Protein AF-A0A093ZK51-F1 (afdb_monomer)

pLDDT: mean 73.31, std 24.92, range [20.23, 97.5]

Structure (mmCIF, N/CA/C/O backbone):
data_AF-A0A093ZK51-F1
#
_entry.id   AF-A0A093ZK51-F1
#
loop_
_atom_site.group_PDB
_atom_site.id
_atom_site.type_symbol
_atom_site.label_atom_id
_atom_site.label_alt_id
_atom_site.label_comp_id
_atom_site.label_asym_id
_atom_site.label_entity_id
_atom_site.label_seq_id
_atom_site.pdbx_PDB_ins_code
_atom_site.Cartn_x
_atom_site.Cartn_y
_atom_site.Cartn_z
_atom_site.occupancy
_atom_site.B_iso_or_equiv
_atom_site.auth_seq_id
_atom_site.auth_comp_id
_atom_site.auth_asym_id
_atom_site.auth_atom_id
_atom_site.pdbx_PDB_model_num
ATOM 1 N N . MET A 1 1 ? 64.835 9.905 30.286 1.00 34.34 1 MET A N 1
ATOM 2 C CA . MET A 1 1 ? 64.362 9.655 28.907 1.00 34.34 1 MET A CA 1
ATOM 3 C C . MET A 1 1 ? 63.764 8.265 28.911 1.00 34.34 1 MET A C 1
ATOM 5 O O . MET A 1 1 ? 64.499 7.341 29.233 1.00 34.34 1 MET A O 1
ATOM 9 N N . SER A 1 2 ? 62.464 8.122 28.668 1.00 27.05 2 SER A N 1
ATOM 10 C CA . SER A 1 2 ? 61.763 6.840 28.790 1.00 27.05 2 SER A CA 1
ATOM 11 C C . SER A 1 2 ? 60.679 6.674 27.715 1.00 27.05 2 SER A C 1
ATOM 13 O O . SER A 1 2 ? 60.342 7.624 27.009 1.00 27.05 2 SER A O 1
ATOM 15 N N . ASP A 1 3 ? 60.187 5.440 27.613 1.00 28.27 3 ASP A N 1
ATOM 16 C CA . ASP A 1 3 ? 58.865 5.031 27.122 1.00 28.27 3 ASP A CA 1
ATOM 17 C C . ASP A 1 3 ? 58.473 5.329 25.663 1.00 28.27 3 ASP A C 1
ATOM 19 O O . ASP A 1 3 ? 57.836 6.325 25.322 1.00 28.27 3 ASP A O 1
ATOM 23 N N . LYS A 1 4 ? 58.712 4.321 24.810 1.00 30.78 4 LYS A N 1
ATOM 24 C CA . LYS A 1 4 ? 57.880 4.015 23.633 1.00 30.78 4 LYS A CA 1
ATOM 25 C C . LYS A 1 4 ? 57.688 2.500 23.489 1.00 30.78 4 LYS A C 1
ATOM 27 O O . LYS A 1 4 ? 58.482 1.839 22.827 1.00 30.78 4 LYS A O 1
ATOM 32 N N . SER A 1 5 ? 56.614 1.958 24.066 1.00 29.12 5 SER A N 1
ATOM 33 C CA . SER A 1 5 ? 56.235 0.543 23.893 1.00 29.12 5 SER A CA 1
ATOM 34 C C . SER A 1 5 ? 54.740 0.281 24.151 1.00 29.12 5 SER A C 1
ATOM 36 O O . SER A 1 5 ? 54.380 -0.388 25.116 1.00 29.12 5 SER A O 1
ATOM 38 N N . ALA A 1 6 ? 53.853 0.805 23.294 1.00 27.89 6 ALA A N 1
ATOM 39 C CA . ALA A 1 6 ? 52.416 0.496 23.333 1.00 27.89 6 ALA A CA 1
ATOM 40 C C . ALA A 1 6 ? 51.732 0.747 21.971 1.00 27.89 6 ALA A C 1
ATOM 42 O O . ALA A 1 6 ? 51.315 1.865 21.680 1.00 27.89 6 ALA A O 1
ATOM 43 N N . SER A 1 7 ? 51.613 -0.282 21.120 1.00 28.92 7 SER A N 1
ATOM 44 C CA . SER A 1 7 ? 50.892 -0.173 19.833 1.00 28.92 7 SER A CA 1
ATOM 45 C C . SER A 1 7 ? 50.359 -1.511 19.286 1.00 28.92 7 SER A C 1
ATOM 47 O O . SER A 1 7 ? 50.406 -1.751 18.082 1.00 28.92 7 SER A O 1
ATOM 49 N N . LEU A 1 8 ? 49.850 -2.391 20.161 1.00 31.30 8 LEU A N 1
ATOM 50 C CA . LEU A 1 8 ? 49.266 -3.697 19.800 1.00 31.30 8 LEU A CA 1
ATOM 51 C C . LEU A 1 8 ? 48.048 -4.056 20.688 1.00 31.30 8 LEU A C 1
ATOM 53 O O . LEU A 1 8 ? 48.047 -5.059 21.387 1.00 31.30 8 LEU A O 1
ATOM 57 N N . SER A 1 9 ? 47.010 -3.206 20.692 1.00 28.53 9 SER A N 1
ATOM 58 C CA . SER A 1 9 ? 45.721 -3.480 21.374 1.00 28.53 9 SER A CA 1
ATOM 59 C C . SER A 1 9 ? 44.547 -2.671 20.775 1.00 28.53 9 SER A C 1
ATOM 61 O O . SER A 1 9 ? 43.729 -2.089 21.478 1.00 28.53 9 SER A O 1
ATOM 63 N N . GLY A 1 10 ? 44.522 -2.521 19.444 1.00 30.05 10 GLY A N 1
ATOM 64 C CA . GLY A 1 10 ? 43.701 -1.502 18.762 1.00 30.05 10 GLY A CA 1
ATOM 65 C C . GLY A 1 10 ? 42.705 -2.001 17.711 1.00 30.05 10 GLY A C 1
ATOM 66 O O . GLY A 1 10 ? 42.262 -1.190 16.904 1.00 30.05 10 GLY A O 1
ATOM 67 N N . LYS A 1 11 ? 42.403 -3.308 17.640 1.00 33.53 11 LYS A N 1
ATOM 68 C CA . LYS A 1 11 ? 41.565 -3.877 16.557 1.00 33.53 11 LYS A CA 1
ATOM 69 C C . LYS A 1 11 ? 40.316 -4.654 16.984 1.00 33.53 11 LYS A C 1
ATOM 71 O O . LYS A 1 11 ? 39.443 -4.837 16.145 1.00 33.53 11 LYS A O 1
ATOM 76 N N . GLU A 1 12 ? 40.176 -5.049 18.248 1.00 31.98 12 GLU A N 1
ATOM 77 C CA . GLU A 1 12 ? 38.994 -5.805 18.709 1.00 31.98 12 GLU A CA 1
ATOM 78 C C . GLU A 1 12 ? 37.860 -4.904 19.237 1.00 31.98 12 GLU A C 1
ATOM 80 O O . GLU A 1 12 ? 36.697 -5.297 19.220 1.00 31.98 12 GLU A O 1
ATOM 85 N N . SER A 1 13 ? 38.159 -3.659 19.627 1.00 30.62 13 SER A N 1
ATOM 86 C CA . SER A 1 13 ? 37.176 -2.711 20.180 1.00 30.62 13 SER A CA 1
ATOM 87 C C . SER A 1 13 ? 36.289 -2.004 19.144 1.00 30.62 13 SER A C 1
ATOM 89 O O . SER A 1 13 ? 35.235 -1.487 19.505 1.00 30.62 13 SER A O 1
ATOM 91 N N . LEU A 1 14 ? 36.667 -1.980 17.858 1.00 33.72 14 LEU A N 1
ATOM 92 C CA . LEU A 1 14 ? 35.822 -1.385 16.809 1.00 33.72 14 LEU A CA 1
ATOM 93 C C . LEU A 1 14 ? 34.660 -2.303 16.397 1.00 33.72 14 LEU A C 1
ATOM 95 O O . LEU A 1 14 ? 33.573 -1.809 16.106 1.00 33.72 14 LEU A O 1
ATOM 99 N N . GLY A 1 15 ? 34.860 -3.627 16.400 1.00 30.86 15 GLY A N 1
ATOM 100 C CA . GLY A 1 15 ? 33.817 -4.586 16.012 1.00 30.86 15 GLY A CA 1
ATOM 101 C C . GLY A 1 15 ? 32.653 -4.652 17.006 1.00 30.86 15 GLY A C 1
ATOM 102 O O . GLY A 1 15 ? 31.504 -4.832 16.611 1.00 30.86 15 GLY A O 1
ATOM 103 N N . THR A 1 16 ? 32.934 -4.455 18.295 1.00 35.69 16 THR A N 1
ATOM 104 C CA . THR A 1 16 ? 31.926 -4.481 19.364 1.00 35.69 16 THR A CA 1
ATOM 105 C C . THR A 1 16 ? 31.125 -3.182 19.461 1.00 35.69 16 THR A C 1
ATOM 107 O O . THR A 1 16 ? 29.926 -3.237 19.747 1.00 35.69 16 THR A O 1
ATOM 110 N N . LEU A 1 17 ? 31.723 -2.024 19.149 1.00 31.62 17 LEU A N 1
ATOM 111 C CA . LEU A 1 17 ? 30.995 -0.748 19.097 1.00 31.62 17 LEU A CA 1
ATOM 112 C C . LEU A 1 17 ? 29.939 -0.748 17.981 1.00 31.62 17 LEU A C 1
ATOM 114 O O . LEU A 1 17 ? 28.777 -0.428 18.228 1.00 31.62 17 LEU A O 1
ATOM 118 N N . ASP A 1 18 ? 30.328 -1.158 16.772 1.00 33.75 18 ASP A N 1
ATOM 119 C CA . ASP A 1 18 ? 29.451 -1.134 15.594 1.00 33.75 18 ASP A CA 1
ATOM 120 C C . ASP A 1 18 ? 28.320 -2.183 15.664 1.00 33.75 18 ASP A C 1
ATOM 122 O O . ASP A 1 18 ? 27.232 -1.976 15.123 1.00 33.75 18 ASP A O 1
ATOM 126 N N . ALA A 1 19 ? 28.530 -3.278 16.404 1.00 34.16 19 ALA A N 1
ATOM 127 C CA . ALA A 1 19 ? 27.466 -4.206 16.786 1.00 34.16 19 ALA A CA 1
ATOM 128 C C . ALA A 1 19 ? 26.485 -3.576 17.796 1.00 34.16 19 ALA A C 1
ATOM 130 O O . ALA A 1 19 ? 25.274 -3.640 17.602 1.00 34.16 19 ALA A O 1
ATOM 131 N N . THR A 1 20 ? 26.996 -2.913 18.840 1.00 33.22 20 THR A N 1
ATOM 132 C CA . THR A 1 20 ? 26.170 -2.314 19.908 1.00 33.22 20 THR A CA 1
ATOM 133 C C . THR A 1 20 ? 25.271 -1.184 19.389 1.00 33.22 20 THR A C 1
ATOM 135 O O . THR A 1 20 ? 24.114 -1.083 19.792 1.00 33.22 20 THR A O 1
ATOM 138 N N . ILE A 1 21 ? 25.766 -0.371 18.448 1.00 35.81 21 ILE A N 1
ATOM 139 C CA . ILE A 1 21 ? 25.004 0.725 17.823 1.00 35.81 21 ILE A CA 1
ATOM 140 C C . ILE A 1 21 ? 23.843 0.197 16.960 1.00 35.81 21 ILE A C 1
ATOM 142 O O . ILE A 1 21 ? 22.792 0.833 16.881 1.00 35.81 21 ILE A O 1
ATOM 146 N N . LYS A 1 22 ? 23.987 -0.981 16.340 1.00 33.41 22 LYS A N 1
ATOM 147 C CA . LYS A 1 22 ? 22.905 -1.597 15.553 1.00 33.41 22 LYS A CA 1
ATOM 148 C C . LYS A 1 22 ? 21.750 -2.061 16.439 1.00 33.41 22 LYS A C 1
ATOM 150 O O . LYS A 1 22 ? 20.599 -1.820 16.088 1.00 33.41 22 LYS A O 1
ATOM 155 N N . THR A 1 23 ? 22.041 -2.641 17.604 1.00 35.84 23 THR A N 1
ATOM 156 C CA . THR A 1 23 ? 21.014 -3.145 18.531 1.00 35.84 23 THR A CA 1
ATOM 157 C C . THR A 1 23 ? 20.153 -2.030 19.138 1.00 35.84 23 THR A C 1
ATOM 159 O O . THR A 1 23 ? 18.964 -2.239 19.360 1.00 35.84 23 THR A O 1
ATOM 162 N N . SER A 1 24 ? 20.713 -0.839 19.388 1.00 32.81 24 SER A N 1
ATOM 163 C CA . SER A 1 24 ? 19.974 0.283 19.994 1.00 32.81 24 SER A CA 1
ATOM 164 C C . SER A 1 24 ? 19.114 1.081 19.006 1.00 32.81 24 SER A C 1
ATOM 166 O O . SER A 1 24 ? 18.093 1.626 19.412 1.00 32.81 24 SER A O 1
ATOM 168 N N . LEU A 1 25 ? 19.467 1.113 17.716 1.00 32.81 25 LEU A N 1
ATOM 169 C CA . LEU A 1 25 ? 18.663 1.751 16.658 1.00 32.81 25 LEU A CA 1
ATOM 170 C C . LEU A 1 25 ? 17.469 0.901 16.188 1.00 32.81 25 LEU A C 1
ATOM 172 O O . LEU A 1 25 ? 16.551 1.410 15.543 1.00 32.81 25 LEU A O 1
ATOM 176 N N . GLN A 1 26 ? 17.475 -0.398 16.480 1.00 30.92 26 GLN A N 1
ATOM 177 C CA . GLN A 1 26 ? 16.488 -1.350 15.976 1.00 30.92 26 GLN A CA 1
ATOM 178 C C . GLN A 1 26 ? 15.057 -1.205 16.558 1.00 30.92 26 GLN A C 1
ATOM 180 O O . GLN A 1 26 ? 14.119 -1.255 15.755 1.00 30.92 26 GLN A O 1
ATOM 185 N N . PRO A 1 27 ? 14.826 -0.973 17.874 1.00 31.80 27 PRO A N 1
ATOM 186 C CA . PRO A 1 27 ? 13.466 -0.814 18.409 1.00 31.80 27 PRO A CA 1
ATOM 187 C C . PRO A 1 27 ? 12.743 0.440 17.890 1.00 31.80 27 PRO A C 1
ATOM 189 O O . PRO A 1 27 ? 11.544 0.381 17.618 1.00 31.80 27 PRO A O 1
ATOM 192 N N . ASP A 1 28 ? 13.451 1.553 17.677 1.00 29.45 28 ASP A N 1
ATOM 193 C CA . ASP A 1 28 ? 12.848 2.788 17.151 1.00 29.45 28 ASP A CA 1
ATOM 194 C C . ASP A 1 28 ? 12.392 2.631 15.691 1.00 29.45 28 ASP A C 1
ATOM 196 O O . ASP A 1 28 ? 11.332 3.130 15.297 1.00 29.45 28 ASP A O 1
ATOM 200 N N . ILE A 1 29 ? 13.153 1.875 14.890 1.00 37.06 29 ILE A N 1
ATOM 201 C CA . ILE A 1 29 ? 12.793 1.541 13.505 1.00 37.06 29 ILE A CA 1
ATOM 202 C C . ILE A 1 29 ? 11.567 0.616 13.470 1.00 37.06 29 ILE A C 1
ATOM 204 O O . ILE A 1 29 ? 10.673 0.830 12.646 1.00 37.06 29 ILE A O 1
ATOM 208 N N . GLU A 1 30 ? 11.477 -0.367 14.373 1.00 35.66 30 GLU A N 1
ATOM 209 C CA . GLU A 1 30 ? 10.265 -1.183 14.518 1.00 35.66 30 GLU A CA 1
ATOM 210 C C . GLU A 1 30 ? 9.045 -0.334 14.888 1.00 35.66 30 GLU A C 1
ATOM 212 O O . GLU A 1 30 ? 8.022 -0.413 14.205 1.00 35.66 30 GLU A O 1
ATOM 217 N N . ASN A 1 31 ? 9.149 0.491 15.932 1.00 33.72 31 ASN A N 1
ATOM 218 C CA . ASN A 1 31 ? 8.034 1.290 16.442 1.00 33.72 31 ASN A CA 1
ATOM 219 C C . ASN A 1 31 ? 7.488 2.249 15.375 1.00 33.72 31 ASN A C 1
ATOM 221 O O . ASN A 1 31 ? 6.276 2.294 15.152 1.00 33.72 31 ASN A O 1
ATOM 225 N N . GLY A 1 32 ? 8.377 2.922 14.634 1.00 38.22 32 GLY A N 1
ATOM 226 C CA . GLY A 1 32 ? 7.989 3.719 13.471 1.00 38.22 32 GLY A CA 1
ATOM 227 C C . GLY A 1 32 ? 7.302 2.882 12.384 1.00 38.22 32 GLY A C 1
ATOM 228 O O . GLY A 1 32 ? 6.276 3.293 11.845 1.00 38.22 32 GLY A O 1
ATOM 229 N N . SER A 1 33 ? 7.809 1.680 12.082 1.00 40.34 33 SER A N 1
ATOM 230 C CA . SER A 1 33 ? 7.200 0.807 11.067 1.00 40.34 33 SER A CA 1
ATOM 231 C C . SER A 1 33 ? 5.783 0.342 11.441 1.00 40.34 33 SER A C 1
ATOM 233 O O . SER A 1 33 ? 4.902 0.327 10.583 1.00 40.34 33 SER A O 1
ATOM 235 N N . VAL A 1 34 ? 5.544 0.028 12.718 1.00 50.19 34 VAL A N 1
ATOM 236 C CA . VAL A 1 34 ? 4.263 -0.466 13.245 1.00 50.19 34 VAL A CA 1
ATOM 237 C C . VAL A 1 34 ? 3.211 0.648 13.287 1.00 50.19 34 VAL A C 1
ATOM 239 O O . VAL A 1 34 ? 2.086 0.453 12.821 1.00 50.19 34 VAL A O 1
ATOM 242 N N . GLN A 1 35 ? 3.584 1.846 13.748 1.00 46.84 35 GLN A N 1
ATOM 243 C CA . GLN A 1 35 ? 2.694 3.010 13.745 1.00 46.84 35 GLN A CA 1
ATOM 244 C C . GLN A 1 35 ? 2.312 3.436 12.315 1.00 46.84 35 GLN A C 1
ATOM 246 O O . GLN A 1 35 ? 1.161 3.794 12.052 1.00 46.84 35 GLN A O 1
ATOM 251 N N . ASN A 1 36 ? 3.248 3.325 11.367 1.00 50.53 36 ASN A N 1
ATOM 252 C CA . ASN A 1 36 ? 2.995 3.623 9.960 1.00 50.53 36 ASN A CA 1
ATOM 253 C C . ASN A 1 36 ? 2.096 2.576 9.279 1.00 50.53 36 ASN A C 1
ATOM 255 O O . ASN A 1 36 ? 1.245 2.950 8.473 1.00 50.53 36 ASN A O 1
ATOM 259 N N . GLN A 1 37 ? 2.217 1.287 9.625 1.00 55.50 37 GLN A N 1
ATOM 260 C CA . GLN A 1 37 ? 1.298 0.256 9.127 1.00 55.50 37 GLN A CA 1
ATOM 261 C C . GLN A 1 37 ? -0.149 0.530 9.562 1.00 55.50 37 GLN A C 1
ATOM 263 O O . GLN A 1 37 ? -1.034 0.526 8.711 1.00 55.50 37 GLN A O 1
ATOM 268 N N . VAL A 1 38 ? -0.397 0.838 10.842 1.00 59.44 38 VAL A N 1
ATOM 269 C CA . VAL A 1 38 ? -1.759 1.157 11.320 1.00 59.44 38 VAL A CA 1
ATOM 270 C C . VAL A 1 38 ? -2.298 2.446 10.697 1.00 59.44 38 VAL A C 1
ATOM 272 O O . VAL A 1 38 ? -3.465 2.481 10.309 1.00 59.44 38 VAL A O 1
ATOM 275 N N . ARG A 1 39 ? -1.459 3.471 10.500 1.00 59.25 39 ARG A N 1
ATOM 276 C CA . ARG A 1 39 ? -1.845 4.688 9.768 1.00 59.25 39 ARG A CA 1
ATOM 277 C C . ARG A 1 39 ? -2.295 4.391 8.332 1.00 59.25 39 ARG A C 1
ATOM 279 O O . ARG A 1 39 ? -3.277 4.975 7.877 1.00 59.25 39 ARG A O 1
ATOM 286 N N . ASP A 1 40 ? -1.602 3.501 7.624 1.00 60.44 40 ASP A N 1
ATOM 287 C CA . ASP A 1 40 ? -1.997 3.092 6.273 1.00 60.44 40 ASP A CA 1
ATOM 288 C C . ASP A 1 40 ? -3.238 2.181 6.266 1.00 60.44 40 ASP A C 1
ATOM 290 O O . ASP A 1 40 ? -3.998 2.202 5.298 1.00 60.44 40 ASP A O 1
ATOM 294 N N . THR A 1 41 ? -3.470 1.372 7.305 1.00 68.81 41 THR A N 1
ATOM 295 C CA . THR A 1 41 ? -4.701 0.568 7.433 1.00 68.81 41 THR A CA 1
ATOM 296 C C . THR A 1 41 ? -5.907 1.472 7.657 1.00 68.81 41 THR A C 1
ATOM 298 O O . THR A 1 41 ? -6.870 1.397 6.902 1.00 68.81 41 THR A O 1
ATOM 301 N N . GLN A 1 42 ? -5.802 2.425 8.588 1.00 65.38 42 GLN A N 1
ATOM 302 C CA . GLN A 1 42 ? -6.811 3.466 8.801 1.00 65.38 42 GLN A CA 1
ATOM 303 C C . GLN A 1 42 ? -7.043 4.314 7.539 1.00 65.38 42 GLN A C 1
ATOM 305 O O . GLN A 1 42 ? -8.160 4.761 7.298 1.00 65.38 42 GLN A O 1
ATOM 310 N N . LEU A 1 43 ? -6.016 4.536 6.710 1.00 62.28 43 LEU A N 1
ATOM 311 C CA . LEU A 1 43 ? -6.152 5.221 5.421 1.00 62.28 43 LEU A CA 1
ATOM 312 C C . LEU A 1 43 ? -6.958 4.399 4.401 1.00 62.28 43 LEU A C 1
ATOM 314 O O . LEU A 1 43 ? -7.805 4.985 3.732 1.00 62.28 43 LEU A O 1
ATOM 318 N N . LEU A 1 44 ? -6.736 3.081 4.300 1.00 67.00 44 LEU A N 1
ATOM 319 C CA . LEU A 1 44 ? -7.541 2.184 3.453 1.00 67.00 44 LEU A CA 1
ATOM 320 C C . LEU A 1 44 ? -9.000 2.105 3.937 1.00 67.00 44 LEU A C 1
ATOM 322 O O . LEU A 1 44 ? -9.927 2.236 3.136 1.00 67.00 44 LEU A O 1
ATOM 326 N N . GLU A 1 45 ? -9.212 1.993 5.250 1.00 69.69 45 GLU A N 1
ATOM 327 C CA . GLU A 1 45 ? -10.548 1.971 5.858 1.00 69.69 45 GLU A CA 1
ATOM 328 C C . GLU A 1 45 ? -11.297 3.292 5.608 1.00 69.69 45 GLU A C 1
ATOM 330 O O . GLU A 1 45 ? -12.441 3.282 5.158 1.00 69.69 45 GLU A O 1
ATOM 335 N N . GLN A 1 46 ? -10.630 4.441 5.775 1.00 59.53 46 GLN A N 1
ATOM 336 C CA . GLN A 1 46 ? -11.188 5.778 5.502 1.00 59.53 46 GLN A CA 1
ATOM 337 C C . GLN A 1 46 ? -11.570 6.027 4.034 1.00 59.53 46 GLN A C 1
ATOM 339 O O . GLN A 1 46 ? -12.258 7.010 3.750 1.00 59.53 46 GLN A O 1
ATOM 344 N N . ILE A 1 47 ? -11.115 5.190 3.098 1.00 65.94 47 ILE A N 1
ATOM 345 C CA . ILE A 1 47 ? -11.485 5.266 1.675 1.00 65.94 47 ILE A CA 1
ATOM 346 C C . ILE A 1 47 ? -12.356 4.079 1.221 1.00 65.94 47 ILE A C 1
ATOM 348 O O . ILE A 1 47 ? -12.765 4.031 0.062 1.00 65.94 47 ILE A O 1
ATOM 352 N N . GLY A 1 48 ? -12.751 3.199 2.151 1.00 58.12 48 GLY A N 1
ATOM 353 C CA . GLY A 1 48 ? -13.780 2.177 1.946 1.00 58.12 48 GLY A CA 1
ATOM 354 C C . GLY A 1 48 ? -13.270 0.772 1.615 1.00 58.12 48 GLY A C 1
ATOM 355 O O . GLY A 1 48 ? -14.040 -0.017 1.073 1.00 58.12 48 GLY A O 1
ATOM 356 N N . TYR A 1 49 ? -12.010 0.440 1.924 1.00 67.19 49 TYR A N 1
ATOM 357 C CA . TYR A 1 49 ? -11.480 -0.920 1.766 1.00 67.19 49 TYR A CA 1
ATOM 358 C C . TYR A 1 49 ? -10.868 -1.474 3.053 1.00 67.19 49 TYR A C 1
ATOM 360 O O . TYR A 1 49 ? -10.097 -0.811 3.744 1.00 67.19 49 TYR A O 1
ATOM 368 N N . LYS A 1 50 ? -11.142 -2.753 3.316 1.00 68.00 50 LYS A N 1
ATOM 369 C CA . LYS A 1 50 ? -10.418 -3.556 4.303 1.00 68.00 50 LYS A CA 1
ATOM 370 C C . LYS A 1 50 ? -9.108 -4.060 3.692 1.00 68.00 50 LYS A C 1
ATOM 372 O O . LYS A 1 50 ? -9.093 -4.498 2.546 1.00 68.00 50 LYS A O 1
ATOM 377 N N . GLN A 1 51 ? -8.016 -4.033 4.454 1.00 70.75 51 GLN A N 1
ATOM 378 C CA . GLN A 1 51 ? -6.734 -4.575 3.997 1.00 70.75 51 GLN A CA 1
ATOM 379 C C . GLN A 1 51 ? -6.781 -6.114 3.948 1.00 70.75 51 GLN A C 1
ATOM 381 O O . GLN A 1 51 ? -6.918 -6.759 4.988 1.00 70.75 51 GLN A O 1
ATOM 386 N N . GLU A 1 52 ? -6.610 -6.705 2.762 1.00 73.75 52 GLU A N 1
ATOM 387 C CA . GLU A 1 52 ? -6.543 -8.171 2.595 1.00 73.75 52 GLU A CA 1
ATOM 388 C C . GLU A 1 52 ? -5.108 -8.709 2.453 1.00 73.75 52 GLU A C 1
ATOM 390 O O . GLU A 1 52 ? -4.814 -9.835 2.867 1.00 73.75 52 GLU A O 1
ATOM 395 N N . PHE A 1 53 ? -4.191 -7.901 1.915 1.00 77.56 53 PHE A N 1
ATOM 396 C CA . PHE A 1 53 ? -2.801 -8.295 1.679 1.00 77.56 53 PHE A CA 1
ATOM 397 C C . PHE A 1 53 ? -1.862 -8.011 2.867 1.00 77.56 53 PHE A C 1
ATOM 399 O O . PHE A 1 53 ? -2.209 -7.325 3.832 1.00 77.56 53 PHE A O 1
ATOM 406 N N . ARG A 1 54 ? -0.644 -8.571 2.819 1.00 75.50 54 ARG A N 1
ATOM 407 C CA . ARG A 1 54 ? 0.415 -8.330 3.815 1.00 75.50 54 ARG A CA 1
ATOM 408 C C . ARG A 1 54 ? 1.413 -7.286 3.322 1.00 75.50 54 ARG A C 1
ATOM 410 O O . ARG A 1 54 ? 1.906 -7.381 2.202 1.00 75.50 54 ARG A O 1
ATOM 417 N N . ARG A 1 55 ? 1.777 -6.350 4.204 1.00 78.75 55 ARG A N 1
ATOM 418 C CA . ARG A 1 55 ? 2.696 -5.235 3.922 1.00 78.75 55 ARG A CA 1
ATOM 419 C C . ARG A 1 55 ? 4.173 -5.647 3.985 1.00 78.75 55 ARG A C 1
ATOM 421 O O . ARG A 1 55 ? 4.928 -5.170 4.833 1.00 78.75 55 ARG A O 1
ATOM 428 N N . GLU A 1 56 ? 4.573 -6.557 3.102 1.00 84.50 56 GLU A N 1
ATOM 429 C CA . GLU A 1 56 ? 5.948 -7.074 3.024 1.00 84.50 56 GLU A CA 1
ATOM 430 C C . GLU A 1 56 ? 6.892 -6.120 2.250 1.00 84.50 56 GLU A C 1
ATOM 432 O O . GLU A 1 56 ? 8.103 -6.155 2.464 1.00 84.50 56 GLU A O 1
ATOM 437 N N . PHE A 1 57 ? 6.386 -5.238 1.368 1.00 84.00 57 PHE A N 1
ATOM 438 C CA . PHE A 1 57 ? 7.248 -4.350 0.571 1.00 84.00 57 PHE A CA 1
ATOM 439 C C . PHE A 1 57 ? 7.872 -3.214 1.411 1.00 84.00 57 PHE A C 1
ATOM 441 O O . PHE A 1 57 ? 7.200 -2.325 1.952 1.00 84.00 57 PHE A O 1
ATOM 448 N N . THR A 1 58 ? 9.207 -3.220 1.469 1.00 87.88 58 THR A N 1
ATOM 449 C CA . THR A 1 58 ? 10.044 -2.209 2.130 1.00 87.88 58 THR A CA 1
ATOM 450 C C . THR A 1 58 ? 10.408 -1.055 1.186 1.00 87.88 58 THR A C 1
ATOM 452 O O . THR A 1 58 ? 10.263 -1.167 -0.030 1.00 87.88 58 THR A O 1
ATOM 455 N N . ARG A 1 59 ? 10.952 0.050 1.728 1.00 86.06 59 ARG A N 1
ATOM 456 C CA . ARG A 1 59 ? 11.423 1.228 0.956 1.00 86.06 59 ARG A CA 1
ATOM 457 C C . ARG A 1 59 ? 12.272 0.847 -0.256 1.00 86.06 59 ARG A C 1
ATOM 459 O O . ARG A 1 59 ? 12.030 1.351 -1.348 1.00 86.06 59 ARG A O 1
ATOM 466 N N . TRP A 1 60 ? 13.227 -0.062 -0.065 1.00 90.56 60 TRP A N 1
ATOM 467 C CA . TRP A 1 60 ? 14.125 -0.486 -1.134 1.00 90.56 60 TRP A CA 1
ATOM 468 C C . TRP A 1 60 ? 13.427 -1.375 -2.171 1.00 90.56 60 TRP A C 1
ATOM 470 O O . TRP A 1 60 ? 13.590 -1.137 -3.363 1.00 90.56 60 TRP A O 1
ATOM 480 N N . SER A 1 61 ? 12.584 -2.334 -1.764 1.00 89.75 61 SER A N 1
ATOM 481 C CA . SER A 1 61 ? 11.867 -3.170 -2.740 1.00 89.75 61 SER A CA 1
ATOM 482 C C . SER A 1 61 ? 10.799 -2.408 -3.524 1.00 89.75 61 SER A C 1
ATOM 484 O O . SER A 1 61 ? 10.612 -2.714 -4.692 1.00 89.75 61 SER A O 1
ATOM 486 N N . THR A 1 62 ? 10.116 -1.418 -2.931 1.00 91.88 62 THR A N 1
ATOM 487 C CA . THR A 1 62 ? 9.124 -0.595 -3.654 1.00 91.88 62 THR A CA 1
ATOM 488 C C . THR A 1 62 ? 9.801 0.252 -4.734 1.00 91.88 62 THR A C 1
ATOM 490 O O . THR A 1 62 ? 9.317 0.312 -5.861 1.00 91.88 62 THR A O 1
ATOM 493 N N . LEU A 1 63 ? 10.956 0.854 -4.420 1.00 93.75 63 LEU A N 1
ATOM 494 C CA . LEU A 1 63 ? 11.777 1.572 -5.398 1.00 93.75 63 LEU A CA 1
ATOM 495 C C . LEU A 1 63 ? 12.343 0.627 -6.471 1.00 93.75 63 LEU A C 1
ATOM 497 O O . LEU A 1 63 ? 12.281 0.937 -7.657 1.00 93.75 63 LEU A O 1
ATOM 501 N N . SER A 1 64 ? 12.864 -0.532 -6.062 1.00 94.19 64 SER A N 1
ATOM 502 C CA . SER A 1 64 ? 13.456 -1.506 -6.983 1.00 94.19 64 SER A CA 1
ATOM 503 C C . SER A 1 64 ? 12.424 -2.108 -7.944 1.00 94.19 64 SER A C 1
ATOM 505 O O . SER A 1 64 ? 12.711 -2.259 -9.128 1.00 94.19 64 SER A O 1
ATOM 507 N N . TYR A 1 65 ? 11.202 -2.359 -7.463 1.00 94.31 65 TYR A N 1
ATOM 508 C CA . TYR A 1 65 ? 10.046 -2.742 -8.276 1.00 94.31 65 TYR A CA 1
ATOM 509 C C . TYR A 1 65 ? 9.670 -1.648 -9.288 1.00 94.31 65 TYR A C 1
ATOM 511 O O . TYR A 1 65 ? 9.554 -1.928 -10.476 1.00 94.31 65 TYR A O 1
ATOM 519 N N . ALA A 1 66 ? 9.561 -0.384 -8.863 1.00 93.81 66 ALA A N 1
ATOM 520 C CA . ALA A 1 66 ? 9.245 0.715 -9.782 1.00 93.81 66 ALA A CA 1
ATOM 521 C C . ALA A 1 66 ? 10.310 0.888 -10.889 1.00 93.81 66 ALA A C 1
ATOM 523 O O . ALA A 1 66 ? 9.974 1.137 -12.043 1.00 93.81 66 ALA A O 1
ATOM 524 N N . ILE A 1 67 ? 11.594 0.696 -10.564 1.00 93.12 67 ILE A N 1
ATOM 525 C CA . ILE A 1 67 ? 12.688 0.683 -11.551 1.00 93.12 67 ILE A CA 1
ATOM 526 C C . ILE A 1 67 ? 12.620 -0.564 -12.456 1.00 93.12 67 ILE A C 1
ATOM 528 O O . ILE A 1 67 ? 12.963 -0.480 -13.637 1.00 93.12 67 ILE A O 1
ATOM 532 N N . SER A 1 68 ? 12.180 -1.724 -11.948 1.00 92.31 68 SER A N 1
ATOM 533 C CA . SER A 1 68 ? 12.076 -2.945 -12.759 1.00 92.31 68 SER A CA 1
ATOM 534 C C . SER A 1 68 ? 10.933 -2.905 -13.771 1.00 92.31 68 SER A C 1
ATOM 536 O O . SER A 1 68 ? 11.101 -3.471 -14.846 1.00 92.31 68 SER A O 1
ATOM 538 N N . VAL A 1 69 ? 9.835 -2.195 -13.487 1.00 91.50 69 VAL A N 1
ATOM 539 C CA . VAL A 1 69 ? 8.733 -1.956 -14.444 1.00 91.50 69 VAL A CA 1
ATOM 540 C C . VAL A 1 69 ? 9.225 -1.229 -15.703 1.00 91.50 69 VAL A C 1
ATOM 542 O O . VAL A 1 69 ? 8.819 -1.576 -16.805 1.00 91.50 69 VAL A O 1
ATOM 545 N N . MET A 1 70 ? 10.158 -0.279 -15.571 1.00 91.88 70 MET A N 1
ATOM 546 C CA . MET A 1 70 ? 10.726 0.444 -16.723 1.00 91.88 70 MET A CA 1
ATOM 547 C C . MET A 1 70 ? 11.856 -0.332 -17.421 1.00 91.88 70 MET A C 1
ATOM 549 O O . MET A 1 70 ? 12.081 -0.159 -18.618 1.00 91.88 70 MET A O 1
ATOM 553 N N . GLY A 1 71 ? 12.569 -1.212 -16.707 1.00 89.88 71 GLY A N 1
ATOM 554 C CA . GLY A 1 71 ? 13.299 -2.328 -17.329 1.00 89.88 71 GLY A CA 1
ATOM 555 C C . GLY A 1 71 ? 14.455 -1.990 -18.271 1.00 89.88 71 GLY A C 1
ATOM 556 O O . GLY A 1 71 ? 14.831 -2.828 -19.081 1.00 89.88 71 GLY A O 1
ATOM 557 N N . VAL A 1 72 ? 15.006 -0.773 -18.206 1.00 93.31 72 VAL A N 1
ATOM 558 C CA . VAL A 1 72 ? 15.695 -0.126 -19.344 1.00 93.31 72 VAL A CA 1
ATOM 559 C C . VAL A 1 72 ? 16.747 -0.930 -20.124 1.00 93.31 72 VAL A C 1
ATOM 561 O O . VAL A 1 72 ? 16.812 -0.735 -21.337 1.00 93.31 72 VAL A O 1
ATOM 564 N N . LEU A 1 73 ? 17.528 -1.840 -19.518 1.00 94.88 73 LEU A N 1
ATOM 565 C CA . LEU A 1 73 ? 18.455 -2.678 -20.298 1.00 94.88 73 LEU A CA 1
ATOM 566 C C . LEU A 1 73 ? 17.746 -3.684 -21.218 1.00 94.88 73 LEU A C 1
ATOM 568 O O . LEU A 1 73 ? 18.297 -4.029 -22.256 1.00 94.88 73 LEU A O 1
ATOM 572 N N . GLY A 1 74 ? 16.553 -4.153 -20.857 1.00 93.25 74 GLY A N 1
ATOM 573 C CA . GLY A 1 74 ? 15.683 -4.938 -21.732 1.00 93.25 74 GLY A CA 1
ATOM 574 C C . GLY A 1 74 ? 14.846 -4.044 -22.651 1.00 93.25 74 GLY A C 1
ATOM 575 O O . GLY A 1 74 ? 14.817 -4.229 -23.868 1.00 93.25 74 GLY A O 1
ATOM 576 N N . SER A 1 75 ? 14.221 -3.013 -22.084 1.00 93.00 75 SER A N 1
ATOM 577 C CA . SER A 1 75 ? 13.240 -2.200 -22.805 1.00 93.00 75 SER A CA 1
ATOM 578 C C . SER A 1 75 ? 13.844 -1.371 -23.944 1.00 93.00 75 SER A C 1
ATOM 580 O O . SER A 1 75 ? 13.263 -1.326 -25.026 1.00 93.00 75 SER A O 1
ATOM 582 N N . VAL A 1 76 ? 15.024 -0.756 -23.761 1.00 94.44 76 VAL A N 1
ATOM 583 C CA . VAL A 1 76 ? 15.655 0.054 -24.824 1.00 94.44 76 VAL A CA 1
ATOM 584 C C . VAL A 1 76 ? 16.034 -0.814 -26.038 1.00 94.44 76 VAL A C 1
ATOM 586 O O . VAL A 1 76 ? 15.632 -0.464 -27.149 1.00 94.44 76 VAL A O 1
ATOM 589 N N . PRO A 1 77 ? 16.711 -1.973 -25.890 1.00 93.06 77 PRO A N 1
ATOM 590 C CA . PRO A 1 77 ? 16.925 -2.895 -27.006 1.00 93.06 77 PRO A CA 1
ATOM 591 C C . PRO A 1 77 ? 15.651 -3.459 -27.643 1.00 93.06 77 PRO A C 1
ATOM 593 O O . PRO A 1 77 ? 15.681 -3.794 -28.826 1.00 93.06 77 PRO A O 1
ATOM 596 N N . ALA A 1 78 ? 14.533 -3.550 -26.916 1.00 91.25 78 ALA A N 1
ATOM 597 C CA . ALA A 1 78 ? 13.254 -3.964 -27.497 1.00 91.25 78 ALA A CA 1
ATOM 598 C C . ALA A 1 78 ? 12.649 -2.896 -28.434 1.00 91.25 78 ALA A C 1
ATOM 600 O O . ALA A 1 78 ? 12.004 -3.251 -29.419 1.00 91.25 78 ALA A O 1
ATOM 601 N N . THR A 1 79 ? 12.863 -1.601 -28.166 1.00 90.44 79 THR A N 1
ATOM 602 C CA . THR A 1 79 ? 12.138 -0.508 -28.843 1.00 90.44 79 THR A CA 1
ATOM 603 C C . THR A 1 79 ? 12.968 0.365 -29.791 1.00 90.44 79 THR A C 1
ATOM 605 O O . THR A 1 79 ? 12.402 0.978 -30.702 1.00 90.44 79 THR A O 1
ATOM 608 N N . ILE A 1 80 ? 14.295 0.433 -29.622 1.00 90.81 80 ILE A N 1
ATOM 609 C CA . ILE A 1 80 ? 15.182 1.373 -30.343 1.00 90.81 80 ILE A CA 1
ATOM 610 C C . ILE A 1 80 ? 15.191 1.197 -31.875 1.00 90.81 80 ILE A C 1
ATOM 612 O O . ILE A 1 80 ? 15.554 2.124 -32.599 1.00 90.81 80 ILE A O 1
ATOM 616 N N . ALA A 1 81 ? 14.713 0.060 -32.389 1.00 88.56 81 ALA A N 1
ATOM 617 C CA . ALA A 1 81 ? 14.537 -0.173 -33.822 1.00 88.56 81 ALA A CA 1
ATOM 618 C C . ALA A 1 81 ? 13.689 0.919 -34.508 1.00 88.56 81 ALA A C 1
ATOM 620 O O . ALA A 1 81 ? 14.031 1.355 -35.604 1.00 88.56 81 ALA A O 1
ATOM 621 N N . THR A 1 82 ? 12.626 1.406 -33.851 1.00 87.81 82 THR A N 1
ATOM 622 C CA . THR A 1 82 ? 11.733 2.429 -34.429 1.00 87.81 82 THR A CA 1
ATOM 623 C C . THR A 1 82 ? 12.424 3.786 -34.629 1.00 87.81 82 THR A C 1
ATOM 625 O O . THR A 1 82 ? 12.474 4.230 -35.774 1.00 87.81 82 THR A O 1
ATOM 628 N N . PRO A 1 83 ? 12.984 4.457 -33.596 1.00 91.31 83 PRO A N 1
ATOM 629 C CA . PRO A 1 83 ? 13.659 5.747 -33.777 1.00 91.31 83 PRO A CA 1
ATOM 630 C C . PRO A 1 83 ? 14.876 5.681 -34.711 1.00 91.31 83 PRO A C 1
ATOM 632 O O . PRO A 1 83 ? 15.120 6.637 -35.446 1.00 91.31 83 PRO A O 1
ATOM 635 N N . LEU A 1 84 ? 15.617 4.564 -34.716 1.00 90.75 84 LEU A N 1
ATOM 636 C CA . LEU A 1 84 ? 16.725 4.351 -35.654 1.00 90.75 84 LEU A CA 1
ATOM 637 C C . LEU A 1 84 ? 16.232 4.270 -37.106 1.00 90.75 84 LEU A C 1
ATOM 639 O O . LEU A 1 84 ? 16.780 4.956 -37.968 1.00 90.75 84 LEU A O 1
ATOM 643 N N . ALA A 1 85 ? 15.181 3.488 -37.371 1.00 88.88 85 ALA A N 1
ATOM 644 C CA . ALA A 1 85 ? 14.608 3.345 -38.707 1.00 88.88 85 ALA A CA 1
ATOM 645 C C . ALA A 1 85 ? 13.895 4.612 -39.200 1.00 88.88 85 ALA A C 1
ATOM 647 O O . ALA A 1 85 ? 14.020 4.962 -40.371 1.00 88.88 85 ALA A O 1
ATOM 648 N N . SER A 1 86 ? 13.161 5.318 -38.332 1.00 88.75 86 SER A N 1
ATOM 649 C CA . SER A 1 86 ? 12.408 6.506 -38.741 1.00 88.75 86 SER A CA 1
ATOM 650 C C . SER A 1 86 ? 13.312 7.717 -38.957 1.00 88.75 86 SER A C 1
ATOM 652 O O . SER A 1 86 ? 13.136 8.421 -39.949 1.00 88.75 86 SER A O 1
ATOM 654 N N . GLY A 1 87 ? 14.277 7.962 -38.063 1.00 88.44 87 GLY A N 1
ATOM 655 C CA . GLY A 1 87 ? 15.003 9.232 -38.000 1.00 88.44 87 GLY A CA 1
ATOM 656 C C . GLY A 1 87 ? 16.511 9.146 -37.748 1.00 88.44 87 GLY A C 1
ATOM 657 O O . GLY A 1 87 ? 17.118 10.190 -37.508 1.00 88.44 87 GLY A O 1
ATOM 658 N N . GLY A 1 88 ? 17.141 7.969 -37.804 1.00 91.12 88 GLY A N 1
ATOM 659 C CA . GLY A 1 88 ? 18.601 7.835 -37.719 1.00 91.12 88 GLY A CA 1
ATOM 660 C C . GLY A 1 88 ? 19.184 8.075 -36.321 1.00 91.12 88 GLY A C 1
ATOM 661 O O . GLY A 1 88 ? 18.461 8.093 -35.326 1.00 91.12 88 GLY A O 1
ATOM 662 N N . LEU A 1 89 ? 20.510 8.233 -36.235 1.00 91.88 89 LEU A N 1
ATOM 663 C CA . LEU A 1 89 ? 21.274 8.108 -34.982 1.00 91.88 89 LEU A CA 1
ATOM 664 C C . LEU A 1 89 ? 20.919 9.138 -33.895 1.00 91.88 89 LEU A C 1
ATOM 666 O O . LEU A 1 89 ? 20.921 8.793 -32.714 1.00 91.88 89 LEU A O 1
ATOM 670 N N . ALA A 1 90 ? 20.573 10.374 -34.269 1.00 93.25 90 ALA A N 1
ATOM 671 C CA . ALA A 1 90 ? 20.248 11.425 -33.298 1.00 93.25 90 ALA A CA 1
ATOM 672 C C . ALA A 1 90 ? 18.828 11.311 -32.715 1.00 93.25 90 ALA A C 1
ATOM 674 O O . ALA A 1 90 ? 18.552 11.821 -31.625 1.00 93.25 90 ALA A O 1
ATOM 675 N N . THR A 1 91 ? 17.925 10.623 -33.416 1.00 94.06 91 THR A N 1
ATOM 676 C CA . THR A 1 91 ? 16.524 10.461 -33.010 1.00 94.06 91 THR A CA 1
ATOM 677 C C . THR A 1 91 ? 16.355 9.677 -31.697 1.00 94.06 91 THR A C 1
ATOM 679 O O . THR A 1 91 ? 15.733 10.233 -30.791 1.00 94.06 91 THR A O 1
ATOM 682 N N . PRO A 1 92 ? 16.925 8.467 -31.487 1.00 93.88 92 PRO A N 1
ATOM 683 C CA . PRO A 1 92 ? 16.766 7.746 -30.219 1.00 93.88 92 PRO A CA 1
ATOM 684 C C . PRO A 1 92 ? 17.297 8.536 -29.016 1.00 93.88 92 PRO A C 1
ATOM 686 O O . PRO A 1 92 ? 16.657 8.553 -27.969 1.00 93.88 92 PRO A O 1
ATOM 689 N N . VAL A 1 93 ? 18.414 9.255 -29.168 1.00 95.50 93 VAL A N 1
ATOM 690 C CA . VAL A 1 93 ? 19.015 10.062 -28.094 1.00 95.50 93 VAL A CA 1
ATOM 691 C C . VAL A 1 93 ? 18.101 11.220 -27.678 1.00 95.50 93 VAL A C 1
ATOM 693 O O . VAL A 1 93 ? 17.757 11.358 -26.499 1.00 95.50 93 VAL A O 1
ATOM 696 N N . TRP A 1 94 ? 17.680 12.056 -28.631 1.00 95.12 94 TRP A N 1
ATOM 697 C CA . TRP A 1 94 ? 16.912 13.263 -28.320 1.00 95.12 94 TRP A CA 1
ATOM 698 C C . TRP A 1 94 ? 15.436 12.982 -28.020 1.00 95.12 94 TRP A C 1
ATOM 700 O O . TRP A 1 94 ? 14.881 13.638 -27.132 1.00 95.12 94 TRP A O 1
ATOM 710 N N . CYS A 1 95 ? 14.807 11.995 -28.673 1.00 94.44 95 CYS A N 1
ATOM 711 C CA . CYS A 1 95 ? 13.468 11.533 -28.295 1.00 94.44 95 CYS A CA 1
ATOM 712 C C . CYS A 1 95 ? 13.471 10.970 -26.874 1.00 94.44 95 CYS A C 1
ATOM 714 O O . CYS A 1 95 ? 12.582 11.304 -26.096 1.00 94.44 95 CYS A O 1
ATOM 716 N N . TRP A 1 96 ? 14.488 10.191 -26.489 1.00 95.62 96 TRP A N 1
ATOM 717 C CA . TRP A 1 96 ? 14.587 9.678 -25.124 1.00 95.62 96 TRP A CA 1
ATOM 718 C C . TRP A 1 96 ? 14.735 10.799 -24.090 1.00 95.62 96 TRP A C 1
ATOM 720 O O . TRP A 1 96 ? 13.989 10.836 -23.111 1.00 95.62 96 TRP A O 1
ATOM 730 N N . PHE A 1 97 ? 15.653 11.747 -24.312 1.00 95.56 97 PHE A N 1
ATOM 731 C CA . PHE A 1 97 ? 15.871 12.876 -23.400 1.00 95.56 97 PHE A CA 1
ATOM 732 C C . PHE A 1 97 ? 14.616 13.749 -23.230 1.00 95.56 97 PHE A C 1
ATOM 734 O O . PHE A 1 97 ? 14.186 14.020 -22.107 1.00 95.56 97 PHE A O 1
ATOM 741 N N . THR A 1 98 ? 14.001 14.171 -24.338 1.00 94.81 98 THR A N 1
ATOM 742 C CA . THR A 1 98 ? 12.814 15.041 -24.294 1.00 94.81 98 THR A CA 1
ATOM 743 C C . THR A 1 98 ? 11.566 14.293 -23.821 1.00 94.81 98 THR A C 1
ATOM 745 O O . THR A 1 98 ? 10.796 14.836 -23.030 1.00 94.81 98 THR A O 1
ATOM 748 N N . GLY A 1 99 ? 11.406 13.023 -24.202 1.00 93.88 99 GLY A N 1
ATOM 749 C CA . GLY A 1 99 ? 10.330 12.159 -23.723 1.00 93.88 99 GLY A CA 1
ATOM 750 C C . GLY A 1 99 ? 10.420 11.908 -22.220 1.00 93.88 99 GLY A C 1
ATOM 751 O O . GLY A 1 99 ? 9.420 12.077 -21.535 1.00 93.88 99 GLY A O 1
ATOM 752 N N . THR A 1 100 ? 11.617 11.638 -21.682 1.00 95.12 100 THR A N 1
ATOM 753 C CA . THR A 1 100 ? 11.870 11.529 -20.229 1.00 95.12 100 THR A CA 1
ATOM 754 C C . THR A 1 100 ? 11.397 12.779 -19.477 1.00 95.12 100 THR A C 1
ATOM 756 O O . THR A 1 100 ? 10.762 12.680 -18.426 1.00 95.12 100 THR A O 1
ATOM 759 N N . PHE A 1 101 ? 11.682 13.972 -20.011 1.00 95.06 101 PHE A N 1
ATOM 760 C CA . PHE A 1 101 ? 11.294 15.235 -19.379 1.00 95.06 101 PHE A CA 1
ATOM 761 C C . PHE A 1 101 ? 9.767 15.401 -19.282 1.00 95.06 101 PHE A C 1
ATOM 763 O O . PHE A 1 101 ? 9.260 15.827 -18.243 1.00 95.06 101 PHE A O 1
ATOM 770 N N . PHE A 1 102 ? 9.018 15.029 -20.324 1.00 94.06 102 PHE A N 1
ATOM 771 C CA . PHE A 1 102 ? 7.555 15.112 -20.296 1.00 94.06 102 PHE A CA 1
ATOM 772 C C . PHE A 1 102 ? 6.885 13.922 -19.590 1.00 94.06 102 PHE A C 1
ATOM 774 O O . PHE A 1 102 ? 5.907 14.132 -18.869 1.00 94.06 102 PHE A O 1
ATOM 781 N N . ALA A 1 103 ? 7.449 12.715 -19.680 1.00 92.81 103 ALA A N 1
ATOM 782 C CA . ALA A 1 103 ? 7.097 11.543 -18.871 1.00 92.81 103 ALA A CA 1
ATOM 783 C C . ALA A 1 103 ? 7.099 11.878 -17.372 1.00 92.81 103 ALA A C 1
ATOM 785 O O . ALA A 1 103 ? 6.155 11.566 -16.647 1.00 92.81 103 ALA A O 1
ATOM 786 N N . MET A 1 104 ? 8.105 12.632 -16.918 1.00 95.19 104 MET A N 1
ATOM 787 C CA . MET A 1 104 ? 8.184 13.129 -15.544 1.00 95.19 104 MET A CA 1
ATOM 788 C C . MET A 1 104 ? 6.986 14.010 -15.143 1.00 95.19 104 MET A C 1
ATOM 790 O O . MET A 1 104 ? 6.587 14.000 -13.980 1.00 95.19 104 MET A O 1
ATOM 794 N N . SER A 1 105 ? 6.354 14.737 -16.073 1.00 94.94 105 SER A N 1
ATOM 795 C CA . SER A 1 105 ? 5.143 15.521 -15.773 1.00 94.94 105 SER A CA 1
ATOM 796 C C . SER A 1 105 ? 3.905 14.641 -15.546 1.00 94.94 105 SER A C 1
ATOM 798 O O . SER A 1 105 ? 3.119 14.924 -14.635 1.00 94.94 105 SER A O 1
ATOM 800 N N . ILE A 1 106 ? 3.770 13.536 -16.294 1.00 93.75 106 ILE A N 1
ATOM 801 C CA . ILE A 1 106 ? 2.746 12.506 -16.052 1.00 93.75 106 ILE A CA 1
ATOM 802 C C . ILE A 1 106 ? 3.015 11.856 -14.692 1.00 93.75 106 ILE A C 1
ATOM 804 O O . ILE A 1 106 ? 2.149 11.871 -13.820 1.00 93.75 106 ILE A O 1
ATOM 808 N N . ALA A 1 107 ? 4.244 11.384 -14.472 1.00 94.50 107 ALA A N 1
ATOM 809 C CA . ALA A 1 107 ? 4.670 10.699 -13.256 1.00 94.50 107 ALA A CA 1
ATOM 810 C C . ALA A 1 107 ? 4.466 11.530 -11.980 1.00 94.50 107 ALA A C 1
ATOM 812 O O . ALA A 1 107 ? 3.984 11.007 -10.979 1.00 94.50 107 ALA A O 1
ATOM 813 N N . LEU A 1 108 ? 4.772 12.832 -12.010 1.00 95.25 108 LEU A N 1
ATOM 814 C CA . LEU A 1 108 ? 4.534 13.751 -10.891 1.00 95.25 108 LEU A CA 1
ATOM 815 C C . LEU A 1 108 ? 3.035 13.990 -10.639 1.00 95.25 108 LEU A C 1
ATOM 817 O O . LEU A 1 108 ? 2.611 14.049 -9.482 1.00 95.25 108 LEU A O 1
ATOM 821 N N . SER A 1 109 ? 2.232 14.095 -11.705 1.00 93.69 109 SER A N 1
ATOM 822 C CA . SER A 1 109 ? 0.769 14.223 -11.611 1.00 93.69 109 SER A CA 1
ATOM 823 C C . SER A 1 109 ? 0.140 12.964 -11.003 1.00 93.69 109 SER A C 1
ATOM 825 O O . SER A 1 109 ? -0.714 13.060 -10.122 1.00 93.69 109 SER A O 1
ATOM 827 N N . VAL A 1 110 ? 0.608 11.790 -11.438 1.00 93.19 110 VAL A N 1
ATOM 828 C CA . VAL A 1 110 ? 0.247 10.462 -10.925 1.00 93.19 110 VAL A CA 1
ATOM 829 C C . VAL A 1 110 ? 0.669 10.310 -9.461 1.00 93.19 110 VAL A C 1
ATOM 831 O O . VAL A 1 110 ? -0.168 9.987 -8.621 1.00 93.19 110 VAL A O 1
ATOM 834 N N . ALA A 1 111 ? 1.918 10.628 -9.113 1.00 93.88 111 ALA A N 1
ATOM 835 C CA . ALA A 1 111 ? 2.456 10.508 -7.758 1.00 93.88 111 ALA A CA 1
ATOM 836 C C . ALA A 1 111 ? 1.637 11.286 -6.708 1.00 93.88 111 ALA A C 1
ATOM 838 O O . ALA A 1 111 ? 1.369 10.762 -5.626 1.00 93.88 111 ALA A O 1
ATOM 839 N N . GLU A 1 112 ? 1.170 12.503 -7.011 1.00 92.12 112 GLU A N 1
ATOM 840 C CA . GLU A 1 112 ? 0.297 13.248 -6.088 1.00 92.12 112 GLU A CA 1
ATOM 841 C C . GLU A 1 112 ? -1.049 12.538 -5.838 1.00 92.12 112 GLU A C 1
ATOM 843 O O . GLU A 1 112 ? -1.566 12.570 -4.719 1.00 92.12 112 GLU A O 1
ATOM 848 N N . LEU A 1 113 ? -1.599 11.854 -6.846 1.00 90.50 113 LEU A N 1
ATOM 849 C CA . LEU A 1 113 ? -2.822 11.058 -6.707 1.00 90.50 113 LEU A CA 1
ATOM 850 C C . LEU A 1 113 ? -2.577 9.790 -5.879 1.00 90.50 113 LEU A C 1
ATOM 852 O O . LEU A 1 113 ? -3.337 9.528 -4.947 1.00 90.50 113 LEU A O 1
ATOM 856 N N . VAL A 1 114 ? -1.477 9.069 -6.143 1.00 90.75 114 VAL A N 1
ATOM 857 C CA . VAL A 1 114 ? -1.040 7.904 -5.345 1.00 90.75 114 VAL A CA 1
ATOM 858 C C . VAL A 1 114 ? -0.872 8.277 -3.874 1.00 90.75 114 VAL A C 1
ATOM 860 O O . VAL A 1 114 ? -1.295 7.541 -2.987 1.00 90.75 114 VAL A O 1
ATOM 863 N N . SER A 1 115 ? -0.286 9.444 -3.598 1.00 91.06 115 SER A N 1
ATOM 864 C CA . SER A 1 115 ? -0.057 9.916 -2.232 1.00 91.06 115 SER A CA 1
ATOM 865 C C . SER A 1 115 ? -1.350 10.225 -1.471 1.00 91.06 115 SER A C 1
ATOM 867 O O . SER A 1 115 ? -1.400 10.074 -0.249 1.00 91.06 115 SER A O 1
ATOM 869 N N . ALA A 1 116 ? -2.396 10.666 -2.174 1.00 86.69 116 ALA A N 1
ATOM 870 C CA . ALA A 1 116 ? -3.701 10.961 -1.589 1.00 86.69 116 ALA A CA 1
ATOM 871 C C . ALA A 1 116 ? -4.585 9.710 -1.420 1.00 86.69 116 ALA A C 1
ATOM 873 O O . ALA A 1 116 ? -5.325 9.626 -0.437 1.00 86.69 116 ALA A O 1
ATOM 874 N N . TYR A 1 117 ? -4.495 8.751 -2.351 1.00 87.19 117 TYR A N 1
ATOM 875 C CA . TYR A 1 117 ? -5.388 7.590 -2.459 1.00 87.19 117 TYR A CA 1
ATOM 876 C C . TYR A 1 117 ? -4.627 6.283 -2.791 1.00 87.19 117 TYR A C 1
ATOM 878 O O . TYR A 1 117 ? -4.818 5.714 -3.869 1.00 87.19 117 TYR A O 1
ATOM 886 N N . PRO A 1 118 ? -3.757 5.775 -1.895 1.00 85.75 118 PRO A N 1
ATOM 887 C CA . PRO A 1 118 ? -2.910 4.612 -2.171 1.00 85.75 118 PRO A CA 1
ATOM 888 C C . PRO A 1 118 ? -3.697 3.290 -2.087 1.00 85.75 118 PRO A C 1
ATOM 890 O O . PRO A 1 118 ? -3.587 2.552 -1.107 1.00 85.75 118 PRO A O 1
ATOM 893 N N . THR A 1 119 ? -4.466 2.954 -3.124 1.00 85.00 119 THR A N 1
ATOM 894 C CA . THR A 1 119 ? -5.228 1.689 -3.232 1.00 85.00 119 THR A CA 1
ATOM 895 C C . THR A 1 119 ? -4.760 0.831 -4.404 1.00 85.00 119 THR A C 1
ATOM 897 O O . THR A 1 119 ? -4.300 1.369 -5.411 1.00 85.00 119 THR A O 1
ATOM 900 N N . ALA A 1 120 ? -4.995 -0.484 -4.322 1.00 81.50 120 ALA A N 1
ATOM 901 C CA . ALA A 1 120 ? -4.758 -1.405 -5.434 1.00 81.50 120 ALA A CA 1
ATOM 902 C C . ALA A 1 120 ? -5.590 -1.075 -6.694 1.00 81.50 120 ALA A C 1
ATOM 904 O O . ALA A 1 120 ? -5.220 -1.477 -7.795 1.00 81.50 120 ALA A O 1
ATOM 905 N N . GLY A 1 121 ? -6.681 -0.310 -6.545 1.00 79.19 121 GLY A N 1
ATOM 906 C CA . GLY A 1 121 ? -7.513 0.190 -7.644 1.00 79.19 121 GLY A CA 1
ATOM 907 C C . GLY A 1 121 ? -6.969 1.436 -8.362 1.00 79.19 121 GLY A C 1
ATOM 908 O O . GLY A 1 121 ? -7.654 1.986 -9.224 1.00 79.19 121 GLY A O 1
ATOM 909 N N . GLY A 1 122 ? -5.768 1.909 -8.010 1.00 84.94 122 GLY A N 1
ATOM 910 C CA . GLY A 1 122 ? -5.003 2.896 -8.779 1.00 84.94 122 GLY A CA 1
ATOM 911 C C . GLY A 1 122 ? -5.805 4.088 -9.303 1.00 84.94 122 GLY A C 1
ATOM 912 O O . GLY A 1 122 ? -6.554 4.741 -8.570 1.00 84.94 122 GLY A O 1
ATOM 913 N N . MET A 1 123 ? -5.639 4.396 -10.589 1.00 86.75 123 MET A N 1
ATOM 914 C CA . MET A 1 123 ? -6.245 5.585 -11.195 1.00 86.75 123 MET A CA 1
ATOM 915 C C . MET A 1 123 ? -7.761 5.486 -11.400 1.00 86.75 123 MET A C 1
ATOM 917 O O . MET A 1 123 ? -8.445 6.509 -11.300 1.00 86.75 123 MET A O 1
ATOM 921 N N . TYR A 1 124 ? -8.328 4.289 -11.596 1.00 86.56 124 TYR A N 1
ATOM 922 C CA . TYR A 1 124 ? -9.787 4.161 -11.677 1.00 86.56 124 TYR A CA 1
ATOM 923 C C . TYR A 1 124 ? -10.441 4.429 -10.309 1.00 86.56 124 TYR A C 1
ATOM 925 O O . TYR A 1 124 ? -11.472 5.100 -10.264 1.00 86.56 124 TYR A O 1
ATOM 933 N N . PHE A 1 125 ? -9.798 4.048 -9.196 1.00 85.12 125 PHE A N 1
ATOM 934 C CA . PHE A 1 125 ? -10.241 4.388 -7.837 1.00 85.12 125 PHE A CA 1
ATOM 935 C C . PHE A 1 125 ? -10.304 5.898 -7.577 1.00 85.12 125 PHE A C 1
ATOM 937 O O . PHE A 1 125 ? -11.294 6.410 -7.045 1.00 85.12 125 PHE A O 1
ATOM 944 N N . VAL A 1 126 ? -9.281 6.638 -8.014 1.00 86.69 126 VAL A N 1
ATOM 945 C CA . VAL A 1 126 ? -9.181 8.097 -7.827 1.00 86.69 126 VAL A CA 1
ATOM 946 C C . VAL A 1 126 ? -10.377 8.855 -8.427 1.00 86.69 126 VAL A C 1
ATOM 948 O O . VAL A 1 126 ? -10.754 9.905 -7.897 1.00 86.69 126 VAL A O 1
ATOM 951 N N . THR A 1 127 ? -11.028 8.322 -9.472 1.00 85.44 127 THR A N 1
ATOM 952 C CA . THR A 1 127 ? -12.211 8.943 -10.107 1.00 85.44 127 THR A CA 1
ATOM 953 C C . THR A 1 127 ? -13.313 9.306 -9.104 1.00 85.44 127 THR A C 1
ATOM 955 O O . THR A 1 127 ? -13.881 10.394 -9.204 1.00 85.44 127 THR A O 1
ATOM 958 N N . LYS A 1 128 ? -13.531 8.475 -8.070 1.00 80.44 128 LYS A N 1
ATOM 959 C CA . LYS A 1 128 ? -14.524 8.678 -6.996 1.00 80.44 128 LYS A CA 1
ATOM 960 C C . LYS A 1 128 ? -14.382 10.022 -6.267 1.00 80.44 128 LYS A C 1
ATOM 962 O O . LYS A 1 128 ? -15.367 10.551 -5.756 1.00 80.44 128 LYS A O 1
ATOM 967 N N . TYR A 1 129 ? -13.172 10.582 -6.227 1.00 79.19 129 TYR A N 1
ATOM 968 C CA . TYR A 1 129 ? -12.849 11.811 -5.496 1.00 79.19 129 TYR A CA 1
ATOM 969 C C . TYR A 1 129 ? -12.591 13.026 -6.397 1.00 79.19 129 TYR A C 1
ATOM 971 O O . TYR A 1 129 ? -12.486 14.146 -5.894 1.00 79.19 129 TYR A O 1
ATOM 979 N N . VAL A 1 130 ? -12.491 12.831 -7.718 1.00 81.25 130 VAL A N 1
ATOM 980 C CA . VAL A 1 130 ? -12.216 13.903 -8.696 1.00 81.25 130 VAL A CA 1
ATOM 981 C C . VAL A 1 130 ? -13.370 14.151 -9.675 1.00 81.25 130 VAL A C 1
ATOM 983 O O . VAL A 1 130 ? -13.234 14.970 -10.581 1.00 81.25 130 VAL A O 1
ATOM 986 N N . VAL A 1 131 ? -14.513 13.486 -9.473 1.00 82.19 131 VAL A N 1
ATOM 987 C CA . VAL A 1 131 ? -15.721 13.563 -10.310 1.00 82.19 131 VAL A CA 1
ATOM 988 C C . VAL A 1 131 ? -16.988 13.652 -9.422 1.00 82.19 131 VAL A C 1
ATOM 990 O O . VAL A 1 131 ? -17.001 13.064 -8.339 1.00 82.19 131 VAL A O 1
ATOM 993 N N . PRO A 1 132 ? -18.061 14.375 -9.818 1.00 79.31 132 PRO A N 1
ATOM 994 C CA . PRO A 1 132 ? -19.368 14.319 -9.148 1.00 79.31 132 PRO A CA 1
ATOM 995 C C . PRO A 1 132 ? -20.024 12.932 -9.248 1.00 79.31 132 PRO A C 1
ATOM 997 O O . PRO A 1 132 ? -19.846 12.232 -10.241 1.00 79.31 132 PRO A O 1
ATOM 1000 N N . GLU A 1 133 ? -20.825 12.550 -8.249 1.00 75.69 133 GLU A N 1
ATOM 1001 C CA . GLU A 1 133 ? -21.311 11.166 -8.066 1.00 75.69 133 GLU A CA 1
ATOM 1002 C C . GLU A 1 133 ? -22.039 10.577 -9.275 1.00 75.69 133 GLU A C 1
ATOM 1004 O O . GLU A 1 133 ? -21.813 9.420 -9.616 1.00 75.69 133 GLU A O 1
ATOM 1009 N N . GLU A 1 134 ? -22.846 11.388 -9.959 1.00 78.81 134 GLU A N 1
ATOM 1010 C CA . GLU A 1 134 ? -23.583 11.034 -11.181 1.00 78.81 134 GLU A CA 1
ATOM 1011 C C . GLU A 1 134 ? -22.681 10.445 -12.280 1.00 78.81 134 GLU A C 1
ATOM 1013 O O . GLU A 1 134 ? -23.095 9.557 -13.025 1.00 78.81 134 GLU A O 1
ATOM 1018 N N . TYR A 1 135 ? -21.437 10.925 -12.366 1.00 81.75 135 TYR A N 1
ATOM 1019 C CA . TYR A 1 135 ? -20.475 10.558 -13.403 1.00 81.75 135 TYR A CA 1
ATOM 1020 C C . TYR A 1 135 ? -19.404 9.579 -12.899 1.00 81.75 135 TYR A C 1
ATOM 1022 O O . TYR A 1 135 ? -18.671 9.030 -13.721 1.00 81.75 135 TYR A O 1
ATOM 1030 N N . VAL A 1 136 ? -19.308 9.318 -11.585 1.00 82.44 136 VAL A N 1
ATOM 1031 C CA . VAL A 1 136 ? -18.313 8.383 -11.022 1.00 82.44 136 VAL A CA 1
ATOM 1032 C C . VAL A 1 136 ? -18.419 6.986 -11.652 1.00 82.44 136 VAL A C 1
ATOM 1034 O O . VAL A 1 136 ? -17.389 6.520 -12.131 1.00 82.44 136 VAL A O 1
ATOM 1037 N N . PRO A 1 137 ? -19.598 6.330 -11.754 1.00 83.69 137 PRO A N 1
ATOM 1038 C CA . PRO A 1 137 ? -19.676 4.964 -12.277 1.00 83.69 137 PRO A CA 1
ATOM 1039 C C . PRO A 1 137 ? -19.235 4.828 -13.742 1.00 83.69 137 PRO A C 1
ATOM 1041 O O . PRO A 1 137 ? -18.563 3.861 -14.085 1.00 83.69 137 PRO A O 1
ATOM 1044 N N . ILE A 1 138 ? -19.566 5.794 -14.608 1.00 85.38 138 ILE A N 1
ATOM 1045 C CA . ILE A 1 138 ? -19.146 5.757 -16.020 1.00 85.38 138 ILE A CA 1
ATOM 1046 C C . ILE A 1 138 ? -17.673 6.163 -16.190 1.00 85.38 138 ILE A C 1
ATOM 1048 O O . ILE A 1 138 ? -16.970 5.572 -17.010 1.00 85.38 138 ILE A O 1
ATOM 1052 N N . ALA A 1 139 ? -17.178 7.118 -15.394 1.00 86.25 139 ALA A N 1
ATOM 1053 C CA . ALA A 1 139 ? -15.773 7.515 -15.413 1.00 86.25 139 ALA A CA 1
ATOM 1054 C C . ALA A 1 139 ? -14.864 6.380 -14.917 1.00 86.25 139 ALA A C 1
ATOM 1056 O O . ALA A 1 139 ? -13.898 6.043 -15.601 1.00 86.25 139 ALA A O 1
ATOM 1057 N N . SER A 1 140 ? -15.191 5.747 -13.783 1.00 88.50 140 SER A N 1
ATOM 1058 C CA . SER A 1 140 ? -14.428 4.610 -13.258 1.00 88.50 140 SER A CA 1
ATOM 1059 C C . SER A 1 140 ? -14.463 3.408 -14.196 1.00 88.50 140 SER A C 1
ATOM 1061 O O . SER A 1 140 ? -13.443 2.746 -14.362 1.00 88.50 140 SER A O 1
ATOM 1063 N N . TRP A 1 141 ? -15.600 3.154 -14.852 1.00 88.25 141 TRP A N 1
ATOM 1064 C CA . TRP A 1 141 ? -15.736 2.081 -15.834 1.00 88.25 141 TRP A CA 1
ATOM 1065 C C . TRP A 1 141 ? -14.810 2.283 -17.039 1.00 88.25 141 TRP A C 1
ATOM 1067 O O . TRP A 1 141 ? -14.001 1.409 -17.343 1.00 88.25 141 TRP A O 1
ATOM 1077 N N . VAL A 1 142 ? -14.881 3.439 -17.709 1.00 87.19 142 VAL A N 1
ATOM 1078 C CA . VAL A 1 142 ? -14.068 3.709 -18.910 1.00 87.19 142 VAL A CA 1
ATOM 1079 C C . VAL A 1 142 ? -12.574 3.768 -18.574 1.00 87.19 142 VAL A C 1
ATOM 1081 O O . VAL A 1 142 ? -11.765 3.180 -19.290 1.00 87.19 142 VAL A O 1
ATOM 1084 N N . ILE A 1 143 ? -12.202 4.425 -17.473 1.00 89.62 143 ILE A N 1
ATOM 1085 C CA . ILE A 1 143 ? -10.798 4.562 -17.055 1.00 89.62 143 ILE A CA 1
ATOM 1086 C C . ILE A 1 143 ? -10.235 3.213 -16.589 1.00 89.62 143 ILE A C 1
ATOM 1088 O O . ILE A 1 143 ? -9.122 2.865 -16.975 1.00 89.62 143 ILE A O 1
ATOM 1092 N N . GLY A 1 144 ? -11.010 2.423 -15.840 1.00 89.75 144 GLY A N 1
ATOM 1093 C CA . GLY A 1 144 ? -10.616 1.089 -15.388 1.00 89.75 144 GLY A CA 1
ATOM 1094 C C . GLY A 1 144 ? -10.426 0.097 -16.533 1.00 89.75 144 GLY A C 1
ATOM 1095 O O . GLY A 1 144 ? -9.397 -0.567 -16.583 1.00 89.75 144 GLY A O 1
ATOM 1096 N N . TRP A 1 145 ? -11.343 0.050 -17.507 1.00 88.62 145 TRP A N 1
ATOM 1097 C CA . TRP A 1 145 ? -11.177 -0.808 -18.687 1.00 88.62 145 TRP A CA 1
ATOM 1098 C C . TRP A 1 145 ? -10.028 -0.352 -19.600 1.00 88.62 145 TRP A C 1
ATOM 1100 O O . TRP A 1 145 ? -9.314 -1.204 -20.123 1.00 88.62 145 TRP A O 1
ATOM 1110 N N . SER A 1 146 ? -9.805 0.961 -19.762 1.00 87.94 146 SER A N 1
ATOM 1111 C CA . SER A 1 146 ? -8.658 1.491 -20.523 1.00 87.94 146 SER A CA 1
ATOM 1112 C C . SER A 1 146 ? -7.321 1.153 -19.860 1.00 87.94 146 SER A C 1
ATOM 1114 O O . SER A 1 146 ? -6.371 0.790 -20.547 1.00 87.94 146 SER A O 1
ATOM 1116 N N . ASN A 1 147 ? -7.252 1.251 -18.529 1.00 90.31 147 ASN A N 1
ATOM 1117 C CA . ASN A 1 147 ? -6.061 0.918 -17.755 1.00 90.31 147 ASN A CA 1
ATOM 1118 C C . ASN A 1 147 ? -5.802 -0.602 -17.746 1.00 90.31 147 ASN A C 1
ATOM 1120 O O . ASN A 1 147 ? -4.718 -1.018 -18.135 1.00 90.31 147 ASN A O 1
ATOM 1124 N N . PHE A 1 148 ? -6.803 -1.431 -17.420 1.00 91.50 148 PHE A N 1
ATOM 1125 C CA . PHE A 1 148 ? -6.680 -2.898 -17.392 1.00 91.50 148 PHE A CA 1
ATOM 1126 C C . PHE A 1 148 ? -6.267 -3.474 -18.754 1.00 91.50 148 PHE A C 1
ATOM 1128 O O . PHE A 1 148 ? -5.246 -4.146 -18.862 1.00 91.50 148 PHE A O 1
ATOM 1135 N N . LEU A 1 149 ? -7.005 -3.159 -19.825 1.00 88.75 149 LEU A N 1
ATOM 1136 C CA . LEU A 1 149 ? -6.693 -3.694 -21.156 1.00 88.75 149 LEU A CA 1
ATOM 1137 C C . LEU A 1 149 ? -5.382 -3.115 -21.718 1.00 88.75 149 LEU A C 1
ATOM 1139 O O . LEU A 1 149 ? -4.712 -3.788 -22.501 1.00 88.75 149 LEU A O 1
ATOM 1143 N N . GLY A 1 150 ? -4.983 -1.914 -21.279 1.00 89.25 150 GLY A N 1
ATOM 1144 C CA . GLY A 1 150 ? -3.651 -1.357 -21.515 1.00 89.25 150 GLY A CA 1
ATOM 1145 C C . GLY A 1 150 ? -2.546 -2.162 -20.821 1.00 89.25 150 GLY A C 1
ATOM 1146 O O . GLY A 1 150 ? -1.595 -2.569 -21.485 1.00 89.25 150 GLY A O 1
ATOM 1147 N N . GLN A 1 151 ? -2.685 -2.456 -19.522 1.00 92.00 151 GLN A N 1
ATOM 1148 C CA . GLN A 1 151 ? -1.708 -3.247 -18.763 1.00 92.00 151 GLN A CA 1
ATOM 1149 C C . GLN A 1 151 ? -1.566 -4.661 -19.344 1.00 92.00 151 GLN A C 1
ATOM 1151 O O . GLN A 1 151 ? -0.449 -5.076 -19.652 1.00 92.00 151 GLN A O 1
ATOM 1156 N N . THR A 1 152 ? -2.673 -5.358 -19.618 1.00 93.00 152 THR A N 1
ATOM 1157 C CA . THR A 1 152 ? -2.651 -6.699 -20.231 1.00 93.00 152 THR A CA 1
ATOM 1158 C C . THR A 1 152 ? -1.993 -6.692 -21.619 1.00 93.00 152 THR A C 1
ATOM 1160 O O . THR A 1 152 ? -1.187 -7.574 -21.925 1.00 93.00 152 THR A O 1
ATOM 1163 N N . ALA A 1 153 ? -2.246 -5.677 -22.457 1.00 91.12 153 ALA A N 1
ATOM 1164 C CA . ALA A 1 153 ? -1.549 -5.520 -23.739 1.00 91.12 153 ALA A CA 1
ATOM 1165 C C . ALA A 1 153 ? -0.043 -5.229 -23.567 1.00 91.12 153 ALA A C 1
ATOM 1167 O O . ALA A 1 153 ? 0.771 -5.682 -24.375 1.00 91.12 153 ALA A O 1
ATOM 1168 N N . GLY A 1 154 ? 0.349 -4.524 -22.501 1.00 92.19 154 GLY A N 1
ATOM 1169 C CA . GLY A 1 154 ? 1.746 -4.300 -22.121 1.00 92.19 154 GLY A CA 1
ATOM 1170 C C . GLY A 1 154 ? 2.460 -5.565 -21.649 1.00 92.19 154 GLY A C 1
ATOM 1171 O O . GLY A 1 154 ? 3.542 -5.870 -22.144 1.00 92.19 154 GLY A O 1
ATOM 1172 N N . VAL A 1 155 ? 1.841 -6.353 -20.768 1.00 95.19 155 VAL A N 1
ATOM 1173 C CA . VAL A 1 155 ? 2.379 -7.643 -20.301 1.00 95.19 155 VAL A CA 1
ATOM 1174 C C . VAL A 1 155 ? 2.558 -8.616 -21.470 1.00 95.19 155 VAL A C 1
ATOM 1176 O O . VAL A 1 155 ? 3.618 -9.233 -21.604 1.00 95.19 155 VAL A O 1
ATOM 1179 N N . ALA A 1 156 ? 1.563 -8.706 -22.357 1.00 94.69 156 ALA A N 1
ATOM 1180 C CA . ALA A 1 156 ? 1.641 -9.484 -23.591 1.00 94.69 156 ALA A CA 1
ATOM 1181 C C . ALA A 1 156 ? 2.811 -9.024 -24.488 1.00 94.69 156 ALA A C 1
ATOM 1183 O O . ALA A 1 156 ? 3.620 -9.850 -24.921 1.00 94.69 156 ALA A O 1
ATOM 1184 N N . SER A 1 157 ? 2.952 -7.704 -24.679 1.00 93.56 157 SER A N 1
ATOM 1185 C CA . SER A 1 157 ? 4.033 -7.078 -25.452 1.00 93.56 157 SER A CA 1
ATOM 1186 C C . SER A 1 157 ? 5.421 -7.378 -24.890 1.00 93.56 157 SER A C 1
ATOM 1188 O O . SER A 1 157 ? 6.315 -7.781 -25.635 1.00 93.56 157 SER A O 1
ATOM 1190 N N . VAL A 1 158 ? 5.599 -7.241 -23.574 1.00 94.69 158 VAL A N 1
ATOM 1191 C CA . VAL A 1 158 ? 6.865 -7.524 -22.890 1.00 94.69 158 VAL A CA 1
ATOM 1192 C C . VAL A 1 158 ? 7.225 -9.005 -23.003 1.00 94.69 158 VAL A C 1
ATOM 1194 O O . VAL A 1 158 ? 8.358 -9.323 -23.350 1.00 94.69 158 VAL A O 1
ATOM 1197 N N . ALA A 1 159 ? 6.284 -9.927 -22.786 1.00 96.06 159 ALA A N 1
ATOM 1198 C CA . ALA A 1 159 ? 6.566 -11.357 -22.929 1.00 96.06 159 ALA A CA 1
ATOM 1199 C C . ALA A 1 159 ? 6.837 -11.775 -24.389 1.00 96.06 159 ALA A C 1
ATOM 1201 O O . ALA A 1 159 ? 7.634 -12.683 -24.636 1.00 96.06 159 ALA A O 1
ATOM 1202 N N . TYR A 1 160 ? 6.221 -11.099 -25.365 1.00 94.38 160 TYR A N 1
ATOM 1203 C CA . TYR A 1 160 ? 6.540 -11.281 -26.781 1.00 94.38 160 TYR A CA 1
ATOM 1204 C C . TYR A 1 160 ? 7.953 -10.779 -27.109 1.00 94.38 160 TYR A C 1
ATOM 1206 O O . TYR A 1 160 ? 8.709 -11.501 -27.761 1.00 94.38 160 TYR A O 1
ATOM 1214 N N . SER A 1 161 ? 8.362 -9.612 -26.592 1.00 93.50 161 SER A N 1
ATOM 1215 C CA . SER A 1 161 ? 9.723 -9.106 -26.808 1.00 93.50 161 SER A CA 1
ATOM 1216 C C . SER A 1 161 ? 10.787 -9.954 -26.102 1.00 93.50 161 SER A C 1
ATOM 1218 O O . SER A 1 161 ? 11.822 -10.216 -26.713 1.00 93.50 161 SER A O 1
ATOM 1220 N N . VAL A 1 162 ? 10.520 -10.517 -24.911 1.00 95.69 162 VAL A N 1
ATOM 1221 C CA . VAL A 1 162 ? 11.379 -11.571 -24.322 1.00 95.69 162 VAL A CA 1
ATOM 1222 C C . VAL A 1 162 ? 11.528 -12.749 -25.290 1.00 95.69 162 VAL A C 1
ATOM 1224 O O . VAL A 1 162 ? 12.648 -13.188 -25.545 1.00 95.69 162 VAL A O 1
ATOM 1227 N N . GLY A 1 163 ? 10.424 -13.234 -25.872 1.00 94.75 163 GLY A N 1
ATOM 1228 C CA . GLY A 1 163 ? 10.442 -14.309 -26.870 1.00 94.75 163 GLY A CA 1
ATOM 1229 C C . GLY A 1 163 ? 11.323 -13.981 -28.081 1.00 94.75 163 GLY A C 1
ATOM 1230 O O . GLY A 1 163 ? 12.189 -14.776 -28.445 1.00 94.75 163 GLY A O 1
ATOM 1231 N N . GLN A 1 164 ? 11.174 -12.783 -28.656 1.00 92.31 164 GLN A N 1
ATOM 1232 C CA . GLN A 1 164 ? 12.019 -12.309 -29.759 1.00 92.31 164 GLN A CA 1
ATOM 1233 C C . GLN A 1 164 ? 13.500 -12.240 -29.358 1.00 92.31 164 GLN A C 1
ATOM 1235 O O . GLN A 1 164 ? 14.354 -12.741 -30.084 1.00 92.31 164 GLN A O 1
ATOM 1240 N N . MET A 1 165 ? 13.819 -11.679 -28.189 1.00 93.56 165 MET A N 1
ATOM 1241 C CA . MET A 1 165 ? 15.198 -11.554 -27.704 1.00 93.56 165 MET A CA 1
ATOM 1242 C C . MET A 1 165 ? 15.849 -12.909 -27.398 1.00 93.56 165 MET A C 1
ATOM 1244 O O . MET A 1 165 ? 17.042 -13.083 -27.656 1.00 93.56 165 MET A O 1
ATOM 1248 N N . MET A 1 166 ? 15.086 -13.882 -26.888 1.00 94.19 166 MET A N 1
ATOM 1249 C CA . MET A 1 166 ? 15.548 -15.262 -26.709 1.00 94.19 166 MET A CA 1
ATOM 1250 C C . MET A 1 166 ? 15.901 -15.904 -28.055 1.00 94.19 166 MET A C 1
ATOM 1252 O O . MET A 1 166 ? 16.963 -16.510 -28.183 1.00 94.19 166 MET A O 1
ATOM 1256 N N . LEU A 1 167 ? 15.064 -15.734 -29.081 1.00 92.56 167 LEU A N 1
ATOM 1257 C CA . LEU A 1 167 ? 15.345 -16.277 -30.413 1.00 92.56 167 LEU A CA 1
ATOM 1258 C C . LEU A 1 167 ? 16.475 -15.537 -31.140 1.00 92.56 167 LEU A C 1
ATOM 1260 O O . LEU A 1 167 ? 17.247 -16.181 -31.846 1.00 92.56 167 LEU A O 1
ATOM 1264 N N . ALA A 1 168 ? 16.636 -14.233 -30.915 1.00 90.94 168 ALA A N 1
ATOM 1265 C CA . ALA A 1 168 ? 17.781 -13.462 -31.396 1.00 90.94 168 ALA A CA 1
ATOM 1266 C C . ALA A 1 168 ? 19.105 -13.956 -30.770 1.00 90.94 168 ALA A C 1
ATOM 1268 O O . ALA A 1 168 ? 20.128 -14.026 -31.451 1.00 90.94 168 ALA A O 1
ATOM 1269 N N . MET A 1 169 ? 19.080 -14.401 -29.503 1.00 91.12 169 MET A N 1
ATOM 1270 C CA . MET A 1 169 ? 20.219 -15.081 -28.866 1.00 91.12 169 MET A CA 1
ATOM 1271 C C . MET A 1 169 ? 20.546 -16.417 -29.548 1.00 91.12 169 MET A C 1
ATOM 1273 O O . MET A 1 169 ? 21.714 -16.709 -29.801 1.00 91.12 169 MET A O 1
ATOM 1277 N N . VAL A 1 170 ? 19.522 -17.218 -29.869 1.00 91.25 170 VAL A N 1
ATOM 1278 C CA . VAL A 1 170 ? 19.688 -18.497 -30.583 1.00 91.25 170 VAL A CA 1
ATOM 1279 C C . VAL A 1 170 ? 20.229 -18.269 -31.997 1.00 91.25 170 VAL A C 1
ATOM 1281 O O . VAL A 1 170 ? 21.139 -18.984 -32.408 1.00 91.25 170 VAL A O 1
ATOM 1284 N N . ALA A 1 171 ? 19.761 -17.238 -32.708 1.00 89.25 171 ALA A N 1
ATOM 1285 C CA . ALA A 1 171 ? 20.318 -16.828 -33.998 1.00 89.25 171 ALA A CA 1
ATOM 1286 C C . ALA A 1 171 ? 21.811 -16.473 -33.869 1.00 89.25 171 ALA A C 1
ATOM 1288 O O . ALA A 1 171 ? 22.639 -17.076 -34.552 1.00 89.25 171 ALA A O 1
ATOM 1289 N N . MET A 1 172 ? 22.184 -15.608 -32.915 1.00 88.56 172 MET A N 1
ATOM 1290 C CA . MET A 1 172 ? 23.588 -15.245 -32.656 1.00 88.56 172 MET A CA 1
ATOM 1291 C C . MET A 1 172 ? 24.468 -16.459 -32.278 1.00 88.56 172 MET A C 1
ATOM 1293 O O . MET A 1 172 ? 25.662 -16.486 -32.587 1.00 88.56 172 MET A O 1
ATOM 1297 N N . GLY A 1 173 ? 23.893 -17.471 -31.619 1.00 87.81 173 GLY A N 1
ATOM 1298 C CA . GLY A 1 173 ? 24.565 -18.722 -31.248 1.00 87.81 173 GLY A CA 1
ATOM 1299 C C . GLY A 1 173 ? 24.609 -19.798 -32.339 1.00 87.81 173 GLY A C 1
ATOM 1300 O O . GLY A 1 173 ? 25.419 -20.715 -32.238 1.00 87.81 173 GLY A O 1
ATOM 1301 N N . SER A 1 174 ? 23.788 -19.688 -33.387 1.00 86.19 174 SER A N 1
ATOM 1302 C CA . SER A 1 174 ? 23.675 -20.690 -34.464 1.00 86.19 174 SER A CA 1
ATOM 1303 C C . SER A 1 174 ? 24.853 -20.719 -35.448 1.00 86.19 174 SER A C 1
ATOM 1305 O O . SER A 1 174 ? 24.919 -21.600 -36.303 1.00 86.19 174 SER A O 1
ATOM 1307 N N . GLY A 1 175 ? 25.786 -19.773 -35.315 1.00 77.75 175 GLY A N 1
ATOM 1308 C CA . GLY A 1 175 ? 26.829 -19.499 -36.298 1.00 77.75 175 GLY A CA 1
ATOM 1309 C C . GLY A 1 175 ? 26.370 -18.474 -37.337 1.00 77.75 175 GLY A C 1
ATOM 1310 O O . GLY A 1 175 ? 25.193 -18.399 -37.688 1.00 77.75 175 GLY A O 1
ATOM 1311 N N . PHE A 1 176 ? 27.318 -17.671 -37.810 1.00 80.88 176 PHE A N 1
ATOM 1312 C CA . PHE A 1 176 ? 27.134 -16.691 -38.878 1.00 80.88 176 PHE A CA 1
ATOM 1313 C C . PHE A 1 176 ? 27.973 -17.135 -40.077 1.00 80.88 176 PHE A C 1
ATOM 1315 O O . PHE A 1 176 ? 29.139 -17.486 -39.897 1.00 80.88 176 PHE A O 1
ATOM 1322 N N . ASN A 1 177 ? 27.384 -17.154 -41.272 1.00 77.00 177 ASN A N 1
ATOM 1323 C CA . ASN A 1 177 ? 28.096 -17.476 -42.501 1.00 77.00 177 ASN A CA 1
ATOM 1324 C C . ASN A 1 177 ? 28.496 -16.189 -43.228 1.00 77.00 177 ASN A C 1
ATOM 1326 O O . ASN A 1 177 ? 27.643 -15.507 -43.796 1.00 77.00 177 ASN A O 1
ATOM 1330 N N . GLU A 1 178 ? 29.794 -15.891 -43.242 1.00 73.81 178 GLU A N 1
ATOM 1331 C CA . GLU A 1 178 ? 30.357 -14.693 -43.877 1.00 73.81 178 GLU A CA 1
ATOM 1332 C C . GLU A 1 178 ? 30.133 -14.667 -45.401 1.00 73.81 178 GLU A C 1
ATOM 1334 O O . GLU A 1 178 ? 29.992 -13.592 -45.973 1.00 73.81 178 GLU A O 1
ATOM 1339 N N . GLU A 1 179 ? 30.014 -15.826 -46.064 1.00 69.69 179 GLU A N 1
ATOM 1340 C CA . GLU A 1 179 ? 29.776 -15.895 -47.518 1.00 69.69 179 GLU A CA 1
ATOM 1341 C C . GLU A 1 179 ? 28.347 -15.503 -47.936 1.00 69.69 179 GLU A C 1
ATOM 1343 O O . GLU A 1 179 ? 28.122 -15.129 -49.087 1.00 69.69 179 GLU A O 1
ATOM 1348 N N . THR A 1 180 ? 27.369 -15.605 -47.028 1.00 67.50 180 THR A N 1
ATOM 1349 C CA . THR A 1 180 ? 25.950 -15.309 -47.314 1.00 67.50 180 THR A CA 1
ATOM 1350 C C . THR A 1 180 ? 25.349 -14.230 -46.414 1.00 67.50 180 THR A C 1
ATOM 1352 O O . THR A 1 180 ? 24.168 -13.921 -46.559 1.00 67.50 180 THR A O 1
ATOM 1355 N N . SER A 1 181 ? 26.132 -13.666 -45.489 1.00 70.81 181 SER A N 1
ATOM 1356 C CA . SER A 1 181 ? 25.706 -12.699 -44.464 1.00 70.81 181 SER A CA 1
ATOM 1357 C C . SER A 1 181 ? 24.470 -13.136 -43.660 1.00 70.81 181 SER A C 1
ATOM 1359 O O . SER A 1 181 ? 23.634 -12.316 -43.279 1.00 70.81 181 SER A O 1
ATOM 1361 N N . THR A 1 182 ? 24.331 -14.440 -43.401 1.00 75.31 182 THR A N 1
ATOM 1362 C CA . THR A 1 182 ? 23.166 -15.028 -42.718 1.00 75.31 182 THR A CA 1
ATOM 1363 C C . THR A 1 182 ? 23.551 -15.881 -41.514 1.00 75.31 182 THR A C 1
ATOM 1365 O O . THR A 1 182 ? 24.602 -16.520 -41.476 1.00 75.31 182 THR A O 1
ATOM 1368 N N . PHE A 1 183 ? 22.660 -15.915 -40.524 1.00 81.25 183 PHE A N 1
ATOM 1369 C CA . PHE A 1 183 ? 22.749 -16.813 -39.373 1.00 81.25 183 PHE A CA 1
ATOM 1370 C C . PHE A 1 183 ? 22.188 -18.201 -39.717 1.00 81.25 183 PHE A C 1
ATOM 1372 O O . PHE A 1 183 ? 21.261 -18.318 -40.520 1.00 81.25 183 PHE A O 1
ATOM 1379 N N . GLY A 1 184 ? 22.716 -19.251 -39.081 1.00 76.94 184 GLY A N 1
ATOM 1380 C CA . GLY A 1 184 ? 22.253 -20.637 -39.259 1.00 76.94 184 GLY A CA 1
ATOM 1381 C C . GLY A 1 184 ? 20.819 -20.901 -38.773 1.00 76.94 184 GLY A C 1
ATOM 1382 O O . GLY A 1 184 ? 20.221 -21.915 -39.128 1.00 76.94 184 GLY A O 1
ATOM 1383 N N . TYR A 1 185 ? 20.252 -19.988 -37.984 1.00 84.62 185 TYR A N 1
ATOM 1384 C CA . TYR A 1 185 ? 18.865 -19.982 -37.526 1.00 84.62 185 TYR A CA 1
ATOM 1385 C C . TYR A 1 185 ? 18.256 -18.581 -37.671 1.00 84.62 185 TYR A C 1
ATOM 1387 O O . TYR A 1 185 ? 18.890 -17.588 -37.316 1.00 84.62 185 TYR A O 1
ATOM 1395 N N . SER A 1 186 ? 17.000 -18.515 -38.127 1.00 80.25 186 SER A N 1
ATOM 1396 C CA . SER A 1 186 ? 16.207 -17.284 -38.235 1.00 80.25 186 SER A CA 1
ATOM 1397 C C . SER A 1 186 ? 14.912 -17.405 -37.410 1.00 80.25 186 SER A C 1
ATOM 1399 O O . SER A 1 186 ? 14.246 -18.444 -37.498 1.00 80.25 186 SER A O 1
ATOM 1401 N N . PRO A 1 187 ? 14.528 -16.401 -36.594 1.00 83.88 187 PRO A N 1
ATOM 1402 C CA . PRO A 1 187 ? 13.306 -16.451 -35.789 1.00 83.88 187 PRO A CA 1
ATOM 1403 C C . PRO A 1 187 ? 12.018 -16.518 -36.628 1.00 83.88 187 PRO A C 1
ATOM 1405 O O . PRO A 1 187 ? 11.759 -15.653 -37.462 1.00 83.88 187 PRO A O 1
ATOM 1408 N N . THR A 1 188 ? 11.154 -17.502 -36.355 1.00 86.62 188 THR A N 1
ATOM 1409 C CA . THR A 1 188 ? 9.805 -17.587 -36.945 1.00 86.62 188 THR A CA 1
ATOM 1410 C C . THR A 1 188 ? 8.740 -17.027 -35.996 1.00 86.62 188 THR A C 1
ATOM 1412 O O . THR A 1 188 ? 8.935 -16.969 -34.776 1.00 86.62 188 THR A O 1
ATOM 1415 N N . ALA A 1 189 ? 7.579 -16.645 -36.539 1.00 86.06 189 ALA A N 1
ATOM 1416 C CA . ALA A 1 189 ? 6.432 -16.214 -35.736 1.00 86.06 189 ALA A CA 1
ATOM 1417 C C . ALA A 1 189 ? 5.978 -17.314 -34.755 1.00 86.06 189 ALA A C 1
ATOM 1419 O O . ALA A 1 189 ? 5.806 -17.046 -33.570 1.00 86.06 189 ALA A O 1
ATOM 1420 N N . GLU A 1 190 ? 5.880 -18.563 -35.220 1.00 89.81 190 GLU A N 1
ATOM 1421 C CA . GLU A 1 190 ? 5.486 -19.726 -34.410 1.00 89.81 190 GLU A CA 1
ATOM 1422 C C . GLU A 1 190 ? 6.412 -19.947 -33.207 1.00 89.81 190 GLU A C 1
ATOM 1424 O O . GLU A 1 190 ? 5.943 -20.070 -32.073 1.00 89.81 190 GLU A O 1
ATOM 1429 N N . HIS A 1 191 ? 7.733 -19.925 -33.425 1.00 90.94 191 HIS A N 1
ATOM 1430 C CA . HIS A 1 191 ? 8.706 -20.057 -32.340 1.00 90.94 191 HIS A CA 1
ATOM 1431 C C . HIS A 1 191 ? 8.630 -18.870 -31.369 1.00 90.94 191 HIS A C 1
ATOM 1433 O O . HIS A 1 191 ? 8.765 -19.059 -30.160 1.00 90.94 191 HIS A O 1
ATOM 1439 N N . THR A 1 192 ? 8.387 -17.655 -31.876 1.00 91.75 192 THR A N 1
ATOM 1440 C CA . THR A 1 192 ? 8.263 -16.441 -31.049 1.00 91.75 192 THR A CA 1
ATOM 1441 C C . THR A 1 192 ? 7.039 -16.530 -30.136 1.00 91.75 192 THR A C 1
ATOM 1443 O O . THR A 1 192 ? 7.139 -16.276 -28.935 1.00 91.75 192 THR A O 1
ATOM 1446 N N . VAL A 1 193 ? 5.898 -16.977 -30.673 1.00 94.19 193 VAL A N 1
ATOM 1447 C CA . VAL A 1 193 ? 4.669 -17.216 -29.904 1.00 94.19 193 VAL A CA 1
ATOM 1448 C C . VAL A 1 193 ? 4.891 -18.292 -28.849 1.00 94.19 193 VAL A C 1
ATOM 1450 O O . VAL A 1 193 ? 4.611 -18.037 -27.678 1.00 94.19 193 VAL A O 1
ATOM 1453 N N . ALA A 1 194 ? 5.460 -19.443 -29.220 1.00 95.06 194 ALA A N 1
ATOM 1454 C CA . ALA A 1 194 ? 5.740 -20.535 -28.287 1.00 95.06 194 ALA A CA 1
ATOM 1455 C C . ALA A 1 194 ? 6.660 -20.095 -27.130 1.00 95.06 194 ALA A C 1
ATOM 1457 O O . ALA A 1 194 ? 6.351 -20.354 -25.964 1.00 95.06 194 ALA A O 1
ATOM 1458 N N . ALA A 1 195 ? 7.738 -19.361 -27.433 1.00 95.12 195 ALA A N 1
ATOM 1459 C CA . ALA A 1 195 ? 8.626 -18.785 -26.427 1.00 95.12 195 ALA A CA 1
ATOM 1460 C C . ALA A 1 195 ? 7.891 -17.783 -25.519 1.00 95.12 195 ALA A C 1
ATOM 1462 O O . ALA A 1 195 ? 8.027 -17.851 -24.298 1.00 95.12 195 ALA A O 1
ATOM 1463 N N . SER A 1 196 ? 7.059 -16.903 -26.087 1.00 95.62 196 SER A N 1
ATOM 1464 C CA . SER A 1 196 ? 6.297 -15.909 -25.318 1.00 95.62 196 SER A CA 1
ATOM 1465 C C . SER A 1 196 ? 5.228 -16.527 -24.405 1.00 95.62 196 SER A C 1
ATOM 1467 O O . SER A 1 196 ? 5.017 -16.043 -23.297 1.00 95.62 196 SER A O 1
ATOM 1469 N N . ILE A 1 197 ? 4.594 -17.632 -24.812 1.00 96.38 197 ILE A N 1
ATOM 1470 C CA . ILE A 1 197 ? 3.613 -18.353 -23.987 1.00 96.38 197 ILE A CA 1
ATOM 1471 C C . ILE A 1 197 ? 4.320 -19.066 -22.828 1.00 96.38 197 ILE A C 1
ATOM 1473 O O . ILE A 1 197 ? 3.880 -18.958 -21.684 1.00 96.38 197 ILE A O 1
ATOM 1477 N N . GLY A 1 198 ? 5.457 -19.726 -23.083 1.00 96.31 198 GLY A N 1
ATOM 1478 C CA . GLY A 1 198 ? 6.293 -20.289 -22.015 1.00 96.31 198 GLY A CA 1
ATOM 1479 C C . GLY A 1 198 ? 6.780 -19.216 -21.032 1.00 96.31 198 GLY A C 1
ATOM 1480 O O . GLY A 1 198 ? 6.754 -19.421 -19.819 1.00 96.31 198 GLY A O 1
ATOM 1481 N N . CYS A 1 199 ? 7.140 -18.041 -21.553 1.00 95.94 199 CYS A N 1
ATOM 1482 C CA . CYS A 1 199 ? 7.508 -16.859 -20.781 1.00 95.94 199 CYS A CA 1
ATOM 1483 C C . CYS A 1 199 ? 6.363 -16.389 -19.860 1.00 95.94 199 CYS A C 1
ATOM 1485 O O . CYS A 1 199 ? 6.556 -16.318 -18.646 1.00 95.94 199 CYS A O 1
ATOM 1487 N N . LEU A 1 200 ? 5.156 -16.170 -20.403 1.00 97.31 200 LEU A N 1
ATOM 1488 C CA . LEU A 1 200 ? 3.958 -15.779 -19.644 1.00 97.31 200 LEU A CA 1
ATOM 1489 C C . LEU A 1 200 ? 3.597 -16.788 -18.545 1.00 97.31 200 LEU A C 1
ATOM 1491 O O . LEU A 1 200 ? 3.281 -16.390 -17.426 1.00 97.31 200 LEU A O 1
ATOM 1495 N N . VAL A 1 201 ? 3.682 -18.090 -18.831 1.00 97.38 201 VAL A N 1
ATOM 1496 C CA . VAL A 1 201 ? 3.417 -19.151 -17.844 1.00 97.38 201 VAL A CA 1
ATOM 1497 C C . VAL A 1 201 ? 4.438 -19.114 -16.700 1.00 97.38 201 VAL A C 1
ATOM 1499 O O . VAL A 1 201 ? 4.047 -19.195 -15.535 1.00 97.38 201 VAL A O 1
ATOM 1502 N N . LEU A 1 202 ? 5.731 -18.936 -16.995 1.00 96.44 202 LEU A N 1
ATOM 1503 C CA . LEU A 1 202 ? 6.776 -18.813 -15.969 1.00 96.44 202 LEU A CA 1
ATOM 1504 C C . LEU A 1 202 ? 6.607 -17.545 -15.120 1.00 96.44 202 LEU A C 1
ATOM 1506 O O . LEU A 1 202 ? 6.670 -17.622 -13.892 1.00 96.44 202 LEU A O 1
ATOM 1510 N N . MET A 1 203 ? 6.333 -16.399 -15.748 1.00 95.62 203 MET A N 1
ATOM 1511 C CA . MET A 1 203 ? 6.011 -15.156 -15.041 1.00 95.62 203 MET A CA 1
ATOM 1512 C C . MET A 1 203 ? 4.764 -15.332 -14.154 1.00 95.62 203 MET A C 1
ATOM 1514 O O . MET A 1 203 ? 4.769 -14.916 -13.000 1.00 95.62 203 MET A O 1
ATOM 1518 N N . GLY A 1 204 ? 3.716 -16.009 -14.639 1.00 95.44 204 GLY A N 1
ATOM 1519 C CA . GLY A 1 204 ? 2.477 -16.266 -13.894 1.00 95.44 204 GLY A CA 1
ATOM 1520 C C . GLY A 1 204 ? 2.667 -17.172 -12.674 1.00 95.44 204 GLY A C 1
ATOM 1521 O O . GLY A 1 204 ? 2.077 -16.934 -11.616 1.00 95.44 204 GLY A O 1
ATOM 1522 N N . ILE A 1 205 ? 3.550 -18.171 -12.776 1.00 94.81 205 ILE A N 1
ATOM 1523 C CA . ILE A 1 205 ? 3.991 -18.983 -11.633 1.00 94.81 205 ILE A CA 1
ATOM 1524 C C . ILE A 1 205 ? 4.700 -18.098 -10.596 1.00 94.81 205 ILE A C 1
ATOM 1526 O O . ILE A 1 205 ? 4.383 -18.189 -9.409 1.00 94.81 205 ILE A O 1
ATOM 1530 N N . ILE A 1 206 ? 5.588 -17.195 -11.030 1.00 92.81 206 ILE A N 1
ATOM 1531 C CA . ILE A 1 206 ? 6.287 -16.255 -10.139 1.00 92.81 206 ILE A CA 1
ATOM 1532 C C . ILE A 1 206 ? 5.290 -15.316 -9.443 1.00 92.81 206 ILE A C 1
ATOM 1534 O O . ILE A 1 206 ? 5.276 -15.260 -8.215 1.00 92.81 206 ILE A O 1
ATOM 1538 N N . CYS A 1 207 ? 4.402 -14.648 -10.189 1.00 91.94 207 CYS A N 1
ATOM 1539 C CA . CYS A 1 207 ? 3.370 -13.744 -9.659 1.00 91.94 207 CYS A CA 1
ATOM 1540 C C . CYS A 1 207 ? 2.356 -14.439 -8.723 1.00 91.94 207 CYS A C 1
ATOM 1542 O O . CYS A 1 207 ? 1.690 -13.769 -7.931 1.00 91.94 207 CYS A O 1
ATOM 1544 N N . SER A 1 208 ? 2.253 -15.773 -8.782 1.00 93.06 208 SER A N 1
ATOM 1545 C CA . SER A 1 208 ? 1.424 -16.581 -7.877 1.00 93.06 208 SER A CA 1
ATOM 1546 C C . SER A 1 208 ? 2.075 -16.849 -6.509 1.00 93.06 208 SER A C 1
ATOM 1548 O O . SER A 1 208 ? 1.363 -17.218 -5.570 1.00 93.06 208 SER A O 1
ATOM 1550 N N . PHE A 1 209 ? 3.396 -16.676 -6.355 1.00 91.56 209 PHE A N 1
ATOM 1551 C CA . PHE A 1 209 ? 4.091 -16.911 -5.082 1.00 91.56 209 PHE A CA 1
ATOM 1552 C C . PHE A 1 209 ? 3.654 -15.936 -3.968 1.00 91.56 209 PHE A C 1
ATOM 1554 O O . PHE A 1 209 ? 3.155 -14.848 -4.254 1.00 91.56 209 PHE A O 1
ATOM 1561 N N . PRO A 1 210 ? 3.853 -16.284 -2.677 1.00 87.75 210 PRO A N 1
ATOM 1562 C CA . PRO A 1 210 ? 3.529 -15.389 -1.567 1.00 87.75 210 PRO A CA 1
ATOM 1563 C C . PRO A 1 210 ? 4.299 -14.064 -1.632 1.00 87.75 210 PRO A C 1
ATOM 1565 O O . PRO A 1 210 ? 5.477 -14.046 -1.992 1.00 87.75 210 PRO A O 1
ATOM 1568 N N . THR A 1 211 ? 3.679 -12.973 -1.177 1.00 83.25 211 THR A N 1
ATOM 1569 C CA . THR A 1 211 ? 4.235 -11.606 -1.217 1.00 83.25 211 THR A CA 1
ATOM 1570 C C . THR A 1 211 ? 5.654 -11.491 -0.637 1.00 83.25 211 THR A C 1
ATOM 1572 O O . THR A 1 211 ? 6.488 -10.780 -1.189 1.00 83.25 211 THR A O 1
ATOM 1575 N N . LEU A 1 212 ? 5.985 -12.257 0.411 1.00 83.94 212 LEU A N 1
ATOM 1576 C CA . LEU A 1 212 ? 7.330 -12.299 1.006 1.00 83.94 212 LEU A CA 1
ATOM 1577 C C . LEU A 1 212 ? 8.418 -12.828 0.045 1.00 83.94 212 LEU A C 1
ATOM 1579 O O . LEU A 1 212 ? 9.579 -12.438 0.159 1.00 83.94 212 LEU A O 1
ATOM 1583 N N . TRP A 1 213 ? 8.071 -13.719 -0.889 1.00 87.12 213 TRP A N 1
ATOM 1584 C CA . TRP A 1 213 ? 8.986 -14.191 -1.936 1.00 87.12 213 TRP A CA 1
ATOM 1585 C C . TRP A 1 213 ? 9.109 -13.170 -3.067 1.00 87.12 213 TRP A C 1
ATOM 1587 O O . TRP A 1 213 ? 10.229 -12.846 -3.455 1.00 87.12 213 TRP A O 1
ATOM 1597 N N . LEU A 1 214 ? 7.985 -12.605 -3.525 1.00 86.19 214 LEU A N 1
ATOM 1598 C CA . LEU A 1 214 ? 7.966 -11.522 -4.518 1.00 86.19 214 LEU A CA 1
ATOM 1599 C C . LEU A 1 214 ? 8.849 -10.348 -4.061 1.00 86.19 214 LEU A C 1
ATOM 1601 O O . LEU A 1 214 ? 9.772 -9.955 -4.770 1.00 86.19 214 LEU A O 1
ATOM 1605 N N . HIS A 1 215 ? 8.650 -9.873 -2.830 1.00 84.38 215 HIS A N 1
ATOM 1606 C CA . HIS A 1 215 ? 9.462 -8.841 -2.184 1.00 84.38 215 HIS A CA 1
ATOM 1607 C C . HIS A 1 215 ? 10.978 -9.122 -2.268 1.00 84.38 215 HIS A C 1
ATOM 1609 O O . HIS A 1 215 ? 11.746 -8.245 -2.671 1.00 84.38 215 HIS A O 1
ATOM 1615 N N . LYS A 1 216 ? 11.411 -10.344 -1.921 1.00 86.38 216 LYS A N 1
ATOM 1616 C CA . LYS A 1 216 ? 12.828 -10.756 -1.951 1.00 86.38 216 LYS A CA 1
ATOM 1617 C C . LYS A 1 216 ? 13.406 -10.793 -3.365 1.00 86.38 216 LYS A C 1
ATOM 1619 O O . LYS A 1 216 ? 14.575 -10.464 -3.538 1.00 86.38 216 LYS A O 1
ATOM 1624 N N . VAL A 1 217 ? 12.604 -11.184 -4.353 1.00 86.38 217 VAL A N 1
ATOM 1625 C CA . VAL A 1 217 ? 12.996 -11.228 -5.768 1.00 86.38 217 VAL A CA 1
ATOM 1626 C C . VAL A 1 217 ? 13.158 -9.807 -6.320 1.00 86.38 217 VAL A C 1
ATOM 1628 O O . VAL A 1 217 ? 14.253 -9.442 -6.752 1.00 86.38 217 VAL A O 1
ATOM 1631 N N . PHE A 1 218 ? 12.130 -8.957 -6.202 1.00 87.25 218 PHE A N 1
ATOM 1632 C CA . PHE A 1 218 ? 12.181 -7.576 -6.704 1.00 87.25 218 PHE A CA 1
ATOM 1633 C C . PHE A 1 218 ? 13.256 -6.717 -6.026 1.00 87.25 218 PHE A C 1
ATOM 1635 O O . PHE A 1 218 ? 13.739 -5.769 -6.640 1.00 87.25 218 PHE A O 1
ATOM 1642 N N . MET A 1 219 ? 13.692 -7.049 -4.803 1.00 88.56 219 MET A N 1
ATOM 1643 C CA . MET A 1 219 ? 14.770 -6.344 -4.091 1.00 88.56 219 MET A CA 1
ATOM 1644 C C . MET A 1 219 ? 16.097 -6.264 -4.875 1.00 88.56 219 MET A C 1
ATOM 1646 O O . MET A 1 219 ? 16.851 -5.305 -4.700 1.00 88.56 219 MET A O 1
ATOM 1650 N N . TRP A 1 220 ? 16.380 -7.247 -5.735 1.00 88.94 220 TRP A N 1
ATOM 1651 C CA . TRP A 1 220 ? 17.632 -7.331 -6.497 1.00 88.94 220 TRP A CA 1
ATOM 1652 C C . TRP A 1 220 ? 17.534 -6.794 -7.931 1.00 88.94 220 TRP A C 1
ATOM 1654 O O . TRP A 1 220 ? 18.561 -6.614 -8.583 1.00 88.94 220 TRP A O 1
ATOM 1664 N N . PHE A 1 221 ? 16.332 -6.502 -8.434 1.00 87.62 221 PHE A N 1
ATOM 1665 C CA . PHE A 1 221 ? 16.137 -6.181 -9.852 1.00 87.62 221 PHE A CA 1
ATOM 1666 C C . PHE A 1 221 ? 16.748 -4.834 -10.264 1.00 87.62 221 PHE A C 1
ATOM 1668 O O . PHE A 1 221 ? 17.456 -4.786 -11.268 1.00 87.62 221 PHE A O 1
ATOM 1675 N N . ALA A 1 222 ? 16.562 -3.757 -9.494 1.00 89.12 222 ALA A N 1
ATOM 1676 C CA . ALA A 1 222 ? 17.180 -2.466 -9.801 1.00 89.12 222 ALA A CA 1
ATOM 1677 C C . ALA A 1 222 ? 18.720 -2.476 -9.773 1.00 89.12 222 ALA A C 1
ATOM 1679 O O . ALA A 1 222 ? 19.303 -2.002 -10.749 1.00 89.12 222 ALA A O 1
ATOM 1680 N N . PRO A 1 223 ? 19.417 -3.007 -8.743 1.00 91.31 223 PRO A N 1
ATOM 1681 C CA . PRO A 1 223 ? 20.878 -3.037 -8.766 1.00 91.31 223 PRO A CA 1
ATOM 1682 C C . PRO A 1 223 ? 21.420 -3.919 -9.899 1.00 91.31 223 PRO A C 1
ATOM 1684 O O . PRO A 1 223 ? 22.400 -3.526 -10.525 1.00 91.31 223 PRO A O 1
ATOM 1687 N N . ILE A 1 224 ? 20.766 -5.041 -10.234 1.00 93.00 224 ILE A N 1
ATOM 1688 C CA . ILE A 1 224 ? 21.142 -5.853 -11.404 1.00 93.00 224 ILE A CA 1
ATOM 1689 C C . ILE A 1 224 ? 20.941 -5.060 -12.706 1.00 93.00 224 ILE A C 1
ATOM 1691 O O . ILE A 1 224 ? 21.871 -4.983 -13.502 1.00 93.00 224 ILE A O 1
ATOM 1695 N N . ASN A 1 225 ? 19.785 -4.415 -12.903 1.00 93.56 225 ASN A N 1
ATOM 1696 C CA . ASN A 1 225 ? 19.493 -3.612 -14.099 1.00 93.56 225 ASN A CA 1
ATOM 1697 C C . ASN A 1 225 ? 20.501 -2.466 -14.291 1.00 93.56 225 ASN A C 1
ATOM 1699 O O . ASN A 1 225 ? 21.077 -2.312 -15.367 1.00 93.56 225 ASN A O 1
ATOM 1703 N N . ILE A 1 226 ? 20.778 -1.697 -13.234 1.00 93.75 226 ILE A N 1
ATOM 1704 C CA . ILE A 1 226 ? 21.704 -0.557 -13.282 1.00 93.75 226 ILE A CA 1
ATOM 1705 C C . ILE A 1 226 ? 23.143 -1.027 -13.542 1.00 93.75 226 ILE A C 1
ATOM 1707 O O . ILE A 1 226 ? 23.804 -0.496 -14.435 1.00 93.75 226 ILE A O 1
ATOM 1711 N N . LEU A 1 227 ? 23.632 -2.038 -12.812 1.00 95.19 227 LEU A N 1
ATOM 1712 C CA . LEU A 1 227 ? 25.002 -2.537 -12.979 1.00 95.19 227 LEU A CA 1
ATOM 1713 C C . LEU A 1 227 ? 25.206 -3.207 -14.342 1.00 95.19 227 LEU A C 1
ATOM 1715 O O . LEU A 1 227 ? 26.217 -2.946 -14.992 1.00 95.19 227 LEU A O 1
ATOM 1719 N N . ALA A 1 228 ? 24.244 -4.006 -14.810 1.00 95.12 228 ALA A N 1
ATOM 1720 C CA . ALA A 1 228 ? 24.300 -4.608 -16.138 1.00 95.12 228 ALA A CA 1
ATOM 1721 C C . ALA A 1 228 ? 24.218 -3.548 -17.250 1.00 95.12 228 ALA A C 1
ATOM 1723 O O . ALA A 1 228 ? 24.911 -3.683 -18.254 1.00 95.12 228 ALA A O 1
ATOM 1724 N N . SER A 1 229 ? 23.446 -2.466 -17.067 1.00 95.75 229 SER A N 1
ATOM 1725 C CA . SER A 1 229 ? 23.386 -1.357 -18.035 1.00 95.75 229 SER A CA 1
ATOM 1726 C C . SER A 1 229 ? 24.736 -0.653 -18.162 1.00 95.75 229 SER A C 1
ATOM 1728 O O . SER A 1 229 ? 25.219 -0.421 -19.266 1.00 95.75 229 SER A O 1
ATOM 1730 N N . ILE A 1 230 ? 25.374 -0.349 -17.028 1.00 95.81 230 ILE A N 1
ATOM 1731 C CA . ILE A 1 230 ? 26.702 0.276 -16.996 1.00 95.81 230 ILE A CA 1
ATOM 1732 C C . ILE A 1 230 ? 27.749 -0.668 -17.608 1.00 95.81 230 ILE A C 1
ATOM 1734 O O . ILE A 1 230 ? 28.556 -0.234 -18.428 1.00 95.81 230 ILE A O 1
ATOM 1738 N N . ALA A 1 231 ? 27.708 -1.963 -17.275 1.00 94.88 231 ALA A N 1
ATOM 1739 C CA . ALA A 1 231 ? 28.611 -2.966 -17.837 1.00 94.88 231 ALA A CA 1
ATOM 1740 C C . ALA A 1 231 ? 28.435 -3.140 -19.357 1.00 94.88 231 ALA A C 1
ATOM 1742 O O . ALA A 1 231 ? 29.433 -3.191 -20.072 1.00 94.88 231 ALA A O 1
ATOM 1743 N N . MET A 1 232 ? 27.193 -3.163 -19.858 1.00 94.50 232 MET A N 1
ATOM 1744 C CA . MET A 1 232 ? 26.876 -3.193 -21.291 1.00 94.50 232 MET A CA 1
ATOM 1745 C C . MET A 1 232 ? 27.468 -1.978 -22.013 1.00 94.50 232 MET A C 1
ATOM 1747 O O . MET A 1 232 ? 28.153 -2.133 -23.025 1.00 94.50 232 MET A O 1
ATOM 1751 N N . CYS A 1 233 ? 27.253 -0.772 -21.474 1.00 94.94 233 CYS A N 1
ATOM 1752 C CA . CYS A 1 233 ? 27.770 0.443 -22.093 1.00 94.94 233 CYS A CA 1
ATOM 1753 C C . CYS A 1 233 ? 29.304 0.472 -22.110 1.00 94.94 233 CYS A C 1
ATOM 1755 O O . CYS A 1 233 ? 29.895 0.787 -23.140 1.00 94.94 233 CYS A O 1
ATOM 1757 N N . ILE A 1 234 ? 29.963 0.090 -21.010 1.00 94.88 234 ILE A N 1
ATOM 1758 C CA . ILE A 1 234 ? 31.430 -0.005 -20.957 1.00 94.88 234 ILE A CA 1
ATOM 1759 C C . ILE A 1 234 ? 31.942 -1.051 -21.956 1.00 94.88 234 ILE A C 1
ATOM 1761 O O . ILE A 1 234 ? 32.894 -0.770 -22.680 1.00 94.88 234 ILE A O 1
ATOM 1765 N N . ALA A 1 235 ? 31.308 -2.225 -22.043 1.00 93.38 235 ALA A N 1
ATOM 1766 C CA . ALA A 1 235 ? 31.725 -3.284 -22.958 1.00 93.38 235 ALA A CA 1
ATOM 1767 C C . ALA A 1 235 ? 31.680 -2.831 -24.427 1.00 93.38 235 ALA A C 1
ATOM 1769 O O . ALA A 1 235 ? 32.674 -2.974 -25.130 1.00 93.38 235 ALA A O 1
ATOM 1770 N N . LEU A 1 236 ? 30.583 -2.217 -24.882 1.00 93.25 236 LEU A N 1
ATOM 1771 C CA . LEU A 1 236 ? 30.461 -1.736 -26.267 1.00 93.25 236 LEU A CA 1
ATOM 1772 C C . LEU A 1 236 ? 31.365 -0.525 -26.560 1.00 93.25 236 LEU A C 1
ATOM 1774 O O . LEU A 1 236 ? 32.001 -0.446 -27.615 1.00 93.25 236 LEU A O 1
ATOM 1778 N N . LEU A 1 237 ? 31.504 0.406 -25.612 1.00 93.38 237 LEU A N 1
ATOM 1779 C CA . LEU A 1 237 ? 32.408 1.547 -25.785 1.00 93.38 237 LEU A CA 1
ATOM 1780 C C . LEU A 1 237 ? 33.887 1.128 -25.814 1.00 93.38 237 LEU A C 1
ATOM 1782 O O . LEU A 1 237 ? 34.668 1.786 -26.497 1.00 93.38 237 LEU A O 1
ATOM 1786 N N . VAL A 1 238 ? 34.271 0.027 -25.164 1.00 93.19 238 VAL A N 1
ATOM 1787 C CA . VAL A 1 238 ? 35.647 -0.504 -25.193 1.00 93.19 238 VAL A CA 1
ATOM 1788 C C . VAL A 1 238 ? 35.901 -1.432 -26.387 1.00 93.19 238 VAL A C 1
ATOM 1790 O O . VAL A 1 238 ? 36.979 -1.358 -26.968 1.00 93.19 238 VAL A O 1
ATOM 1793 N N . LEU A 1 239 ? 34.949 -2.300 -26.751 1.00 90.94 239 LEU A N 1
ATOM 1794 C CA . LEU A 1 239 ? 35.199 -3.417 -27.677 1.00 90.94 239 LEU A CA 1
ATOM 1795 C C . LEU A 1 239 ? 34.846 -3.124 -29.141 1.00 90.94 239 LEU A C 1
ATOM 1797 O O . LEU A 1 239 ? 35.574 -3.579 -30.019 1.00 90.94 239 LEU A O 1
ATOM 1801 N N . THR A 1 240 ? 33.795 -2.343 -29.425 1.00 90.25 240 THR A N 1
ATOM 1802 C CA . THR A 1 240 ? 33.424 -2.021 -30.815 1.00 90.25 240 THR A CA 1
ATOM 1803 C C . THR A 1 240 ? 34.539 -1.194 -31.476 1.00 90.25 240 THR A C 1
ATOM 1805 O O . THR A 1 240 ? 34.832 -0.113 -30.955 1.00 90.25 240 THR A O 1
ATOM 1808 N N . PRO A 1 241 ? 35.158 -1.639 -32.587 1.00 80.00 241 PRO A N 1
ATOM 1809 C CA . PRO A 1 241 ? 36.338 -0.977 -33.148 1.00 80.00 241 PRO A CA 1
ATOM 1810 C C . PRO A 1 241 ? 36.003 0.399 -33.737 1.00 80.00 241 PRO A C 1
ATOM 1812 O O . PRO A 1 241 ? 36.553 1.410 -33.299 1.00 80.00 241 PRO A O 1
ATOM 1815 N N . ASP A 1 242 ? 35.049 0.443 -34.664 1.00 85.62 242 ASP A N 1
ATOM 1816 C CA . ASP A 1 242 ? 34.601 1.666 -35.324 1.00 85.62 242 ASP A CA 1
ATOM 1817 C C . ASP A 1 242 ? 33.385 2.265 -34.608 1.00 85.62 242 ASP A C 1
ATOM 1819 O O . ASP A 1 242 ? 32.469 1.555 -34.184 1.00 85.62 242 ASP A O 1
ATOM 1823 N N . LYS A 1 243 ? 33.373 3.592 -34.450 1.00 90.88 243 LYS A N 1
ATOM 1824 C CA . LYS A 1 243 ? 32.283 4.329 -33.795 1.00 90.88 243 LYS A CA 1
ATOM 1825 C C . LYS A 1 243 ? 31.916 5.568 -34.602 1.00 90.88 243 LYS A C 1
ATOM 1827 O O . LYS A 1 243 ? 32.794 6.235 -35.149 1.00 90.88 243 LYS A O 1
ATOM 1832 N N . HIS A 1 244 ? 30.628 5.901 -34.622 1.00 90.56 244 HIS A N 1
ATOM 1833 C CA . HIS A 1 244 ? 30.120 7.124 -35.253 1.00 90.56 244 HIS A CA 1
ATOM 1834 C C . HIS A 1 244 ? 30.675 8.383 -34.580 1.00 90.56 244 HIS A C 1
ATOM 1836 O O . HIS A 1 244 ? 31.027 8.362 -33.398 1.00 90.56 244 HIS A O 1
ATOM 1842 N N . THR A 1 245 ? 30.754 9.505 -35.301 1.00 92.25 245 THR A N 1
ATOM 1843 C CA . THR A 1 245 ? 31.228 10.748 -34.679 1.00 92.25 245 THR A CA 1
ATOM 1844 C C . THR A 1 245 ? 30.133 11.370 -33.811 1.00 92.25 245 THR A C 1
ATOM 1846 O O . THR A 1 245 ? 28.939 11.136 -34.002 1.00 92.25 245 THR A O 1
ATOM 1849 N N . ALA A 1 246 ? 30.519 12.234 -32.869 1.00 91.19 246 ALA A N 1
ATOM 1850 C CA . ALA A 1 246 ? 29.548 12.988 -32.076 1.00 91.19 246 ALA A CA 1
ATOM 1851 C C . ALA A 1 246 ? 28.656 13.910 -32.940 1.00 91.19 246 ALA A C 1
ATOM 1853 O O . ALA A 1 246 ? 27.526 14.199 -32.551 1.00 91.19 246 ALA A O 1
ATOM 1854 N N . ALA A 1 247 ? 29.122 14.347 -34.118 1.00 90.19 247 ALA A N 1
ATOM 1855 C CA . ALA A 1 247 ? 28.295 15.121 -35.044 1.00 90.19 247 ALA A CA 1
ATOM 1856 C C . ALA A 1 247 ? 27.166 14.266 -35.644 1.00 90.19 247 ALA A C 1
ATOM 1858 O O . ALA A 1 247 ? 26.043 14.750 -35.788 1.00 90.19 247 ALA A O 1
ATOM 1859 N N . ASP A 1 248 ? 27.432 12.987 -35.914 1.00 86.88 248 ASP A N 1
ATOM 1860 C CA . ASP A 1 248 ? 26.427 12.046 -36.406 1.00 86.88 248 ASP A CA 1
ATOM 1861 C C . ASP A 1 248 ? 25.445 11.677 -35.285 1.00 86.88 248 ASP A C 1
ATOM 1863 O O . ASP A 1 248 ? 24.238 11.877 -35.416 1.00 86.88 248 ASP A O 1
ATOM 1867 N N . VAL A 1 249 ? 25.963 11.238 -34.133 1.00 91.50 249 VAL A N 1
ATOM 1868 C CA . VAL A 1 249 ? 25.159 10.756 -32.995 1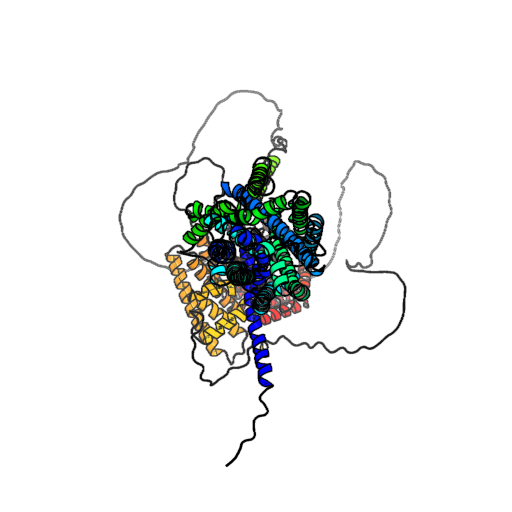.00 91.50 249 VAL A CA 1
ATOM 1869 C C . VAL A 1 249 ? 24.259 11.831 -32.380 1.00 91.50 249 VAL A C 1
ATOM 1871 O O . VAL A 1 249 ? 23.190 11.498 -31.877 1.00 91.50 249 VAL A O 1
ATOM 1874 N N . PHE A 1 250 ? 24.633 13.115 -32.426 1.00 93.44 250 PHE A N 1
ATOM 1875 C CA . PHE A 1 250 ? 23.795 14.199 -31.890 1.00 93.44 250 PHE A CA 1
ATOM 1876 C C . PHE A 1 250 ? 23.122 15.076 -32.959 1.00 93.44 250 PHE A C 1
ATOM 1878 O O . PHE A 1 250 ? 22.217 15.834 -32.606 1.00 93.44 250 PHE A O 1
ATOM 1885 N N . GLY A 1 251 ? 23.523 14.989 -34.235 1.00 87.00 251 GLY A N 1
ATOM 1886 C CA . GLY A 1 251 ? 23.038 15.865 -35.314 1.00 87.00 251 GLY A CA 1
ATOM 1887 C C . GLY A 1 251 ? 22.399 15.167 -36.522 1.00 87.00 251 GLY A C 1
ATOM 1888 O O . GLY A 1 251 ? 21.659 15.813 -37.269 1.00 87.00 251 GLY A O 1
ATOM 1889 N N . GLN A 1 252 ? 22.628 13.868 -36.737 1.00 85.56 252 GLN A N 1
ATOM 1890 C CA . GLN A 1 252 ? 22.087 13.148 -37.892 1.00 85.56 252 GLN A CA 1
ATOM 1891 C C . GLN A 1 252 ? 20.624 12.734 -37.666 1.00 85.56 252 GLN A C 1
ATOM 1893 O O . GLN A 1 252 ? 20.334 11.644 -37.171 1.00 85.56 252 GLN A O 1
ATOM 1898 N N . VAL A 1 253 ? 19.698 13.599 -38.093 1.00 88.00 253 VAL A N 1
ATOM 1899 C CA . VAL A 1 253 ? 18.286 13.239 -38.303 1.00 88.00 253 VAL A CA 1
ATOM 1900 C C . VAL A 1 253 ? 18.051 12.927 -39.783 1.00 88.00 253 VAL A C 1
ATOM 1902 O O . VAL A 1 253 ? 18.275 13.779 -40.656 1.00 88.00 253 VAL A O 1
ATOM 1905 N N . THR A 1 254 ? 17.613 11.705 -40.076 1.00 87.25 254 THR A N 1
ATOM 1906 C CA . THR A 1 254 ? 17.240 11.230 -41.421 1.00 87.25 254 THR A CA 1
ATOM 1907 C C . THR A 1 254 ? 15.725 11.343 -41.651 1.00 87.25 254 THR A C 1
ATOM 1909 O O . THR A 1 254 ? 14.999 11.874 -40.813 1.00 87.25 254 THR A O 1
ATOM 1912 N N . ASP A 1 255 ? 15.248 10.912 -42.821 1.00 85.75 255 ASP A N 1
ATOM 1913 C CA . ASP A 1 255 ? 13.817 10.851 -43.152 1.00 85.75 255 ASP A CA 1
ATOM 1914 C C . ASP A 1 255 ? 13.401 9.426 -43.559 1.00 85.75 255 ASP A C 1
ATOM 1916 O O . ASP A 1 255 ? 12.793 9.196 -44.602 1.00 85.75 255 ASP A O 1
ATOM 1920 N N . GLY A 1 256 ? 13.805 8.443 -42.751 1.00 84.19 256 GLY A N 1
ATOM 1921 C CA . GLY A 1 256 ? 13.593 7.019 -43.023 1.00 84.19 256 GLY A CA 1
ATOM 1922 C C . GLY A 1 256 ? 12.131 6.570 -42.938 1.00 84.19 256 GLY A C 1
ATOM 1923 O O . GLY A 1 256 ? 11.787 5.520 -43.471 1.00 84.19 256 GLY A O 1
ATOM 1924 N N . SER A 1 257 ? 11.241 7.380 -42.350 1.00 84.25 257 SER A N 1
ATOM 1925 C CA . SER A 1 257 ? 9.801 7.082 -42.330 1.00 84.25 257 SER A CA 1
ATOM 1926 C C . SER A 1 257 ? 9.094 7.279 -43.682 1.00 84.25 257 SER A C 1
ATOM 1928 O O . SER A 1 257 ? 7.935 6.897 -43.817 1.00 84.25 257 SER A O 1
ATOM 1930 N N . GLY A 1 258 ? 9.739 7.891 -44.684 1.00 84.06 258 GLY A N 1
ATOM 1931 C CA . GLY A 1 258 ? 9.152 8.107 -46.015 1.00 84.06 258 GLY A CA 1
ATOM 1932 C C . GLY A 1 258 ? 8.047 9.175 -46.085 1.00 84.06 258 GLY A C 1
ATOM 1933 O O . GLY A 1 258 ? 7.503 9.425 -47.161 1.00 84.06 258 GLY A O 1
ATOM 1934 N N . TRP A 1 259 ? 7.724 9.843 -44.972 1.00 85.50 259 TRP A N 1
ATOM 1935 C CA . TRP A 1 259 ? 6.713 10.909 -44.902 1.00 85.50 259 TRP A CA 1
ATOM 1936 C C . TRP A 1 259 ? 7.175 12.262 -45.492 1.00 85.50 259 TRP A C 1
ATOM 1938 O O . TRP A 1 259 ? 6.436 13.243 -45.415 1.00 85.50 259 TRP A O 1
ATOM 1948 N N . ASN A 1 260 ? 8.359 12.327 -46.117 1.00 85.75 260 ASN A N 1
ATOM 1949 C CA . ASN A 1 260 ? 8.962 13.538 -46.702 1.00 85.75 260 ASN A CA 1
ATOM 1950 C C . ASN A 1 260 ? 9.174 14.669 -45.670 1.00 85.75 260 ASN A C 1
ATOM 1952 O O . ASN A 1 260 ? 9.046 15.854 -45.985 1.00 85.75 260 ASN A O 1
ATOM 1956 N N . SER A 1 261 ? 9.455 14.315 -44.410 1.00 89.12 261 SER A N 1
ATOM 1957 C CA . SER A 1 261 ? 9.609 15.262 -43.307 1.00 89.12 261 SER A CA 1
ATOM 1958 C C . SER A 1 261 ? 10.469 14.693 -42.179 1.00 89.12 261 SER A C 1
ATOM 1960 O O . SER A 1 261 ? 9.979 13.995 -41.289 1.00 89.12 261 SER A O 1
ATOM 1962 N N . LYS A 1 262 ? 11.740 15.120 -42.131 1.00 88.88 262 LYS A N 1
ATOM 1963 C CA . LYS A 1 262 ? 12.670 14.852 -41.015 1.00 88.88 262 LYS A CA 1
ATOM 1964 C C . LYS A 1 262 ? 12.063 15.149 -39.639 1.00 88.88 262 LYS A C 1
ATOM 1966 O O . LYS A 1 262 ? 12.325 14.433 -38.681 1.00 88.88 262 LYS A O 1
ATOM 1971 N N . GLY A 1 263 ? 11.239 16.197 -39.541 1.00 89.00 263 GLY A N 1
ATOM 1972 C CA . GLY A 1 263 ? 10.542 16.545 -38.303 1.00 89.00 263 GLY A CA 1
ATOM 1973 C C . GLY A 1 263 ? 9.521 15.486 -37.887 1.00 89.00 263 GLY A C 1
ATOM 1974 O O . GLY A 1 263 ? 9.460 15.130 -36.718 1.00 89.00 263 GLY A O 1
ATOM 1975 N N . PHE A 1 264 ? 8.762 14.929 -38.832 1.00 88.88 264 PHE A N 1
ATOM 1976 C CA . PHE A 1 264 ? 7.802 13.858 -38.551 1.00 88.88 264 PHE A CA 1
ATOM 1977 C C . PHE A 1 264 ? 8.497 12.511 -38.285 1.00 88.88 264 PHE A C 1
ATOM 1979 O O . PHE A 1 264 ? 8.174 11.825 -37.318 1.00 88.88 264 PHE A O 1
ATOM 1986 N N . SER A 1 265 ? 9.528 12.200 -39.075 1.00 89.44 265 SER A N 1
ATOM 1987 C CA . SER A 1 265 ? 10.461 11.084 -38.867 1.00 89.44 265 SER A CA 1
ATOM 1988 C C . SER A 1 265 ? 11.095 11.081 -37.469 1.00 89.44 265 SER A C 1
ATOM 1990 O O . SER A 1 265 ? 11.242 10.018 -36.863 1.00 89.44 265 SER A O 1
ATOM 1992 N N . PHE A 1 266 ? 11.398 12.262 -36.918 1.00 91.69 266 PHE A N 1
ATOM 1993 C CA . PHE A 1 266 ? 11.815 12.432 -35.527 1.00 91.69 266 PHE A CA 1
ATOM 1994 C C . PHE A 1 266 ? 10.674 12.157 -34.531 1.00 91.69 266 PHE A C 1
ATOM 1996 O O . PHE A 1 266 ? 10.867 11.399 -33.586 1.00 91.69 266 PHE A O 1
ATOM 2003 N N . LEU A 1 267 ? 9.470 12.709 -34.745 1.00 91.81 267 LEU A N 1
ATOM 2004 C CA . LEU A 1 267 ? 8.331 12.502 -33.832 1.00 91.81 267 LEU A CA 1
ATOM 2005 C C . LEU A 1 267 ? 7.946 11.020 -33.669 1.00 91.81 267 LEU A C 1
ATOM 2007 O O . LEU A 1 267 ? 7.619 10.600 -32.561 1.00 91.81 267 LEU A O 1
ATOM 2011 N N . ILE A 1 268 ? 8.048 10.212 -34.729 1.00 89.25 268 ILE A N 1
ATOM 2012 C CA . ILE A 1 268 ? 7.835 8.753 -34.674 1.00 89.25 268 ILE A CA 1
ATOM 2013 C C . ILE A 1 268 ? 8.771 8.071 -33.654 1.00 89.25 268 ILE A C 1
ATOM 2015 O O . ILE A 1 268 ? 8.385 7.098 -33.001 1.00 89.25 268 ILE A O 1
ATOM 2019 N N . GLY A 1 269 ? 9.977 8.611 -33.446 1.00 90.25 269 GLY A N 1
ATOM 2020 C CA . GLY A 1 269 ? 10.957 8.073 -32.506 1.00 90.25 269 GLY A CA 1
ATOM 2021 C C . GLY A 1 269 ? 10.512 8.076 -31.040 1.00 90.25 269 GLY A C 1
ATOM 2022 O O . GLY A 1 269 ? 11.016 7.275 -30.248 1.00 90.25 269 GLY A O 1
ATOM 2023 N N . PHE A 1 270 ? 9.522 8.899 -30.672 1.00 91.75 270 PHE A N 1
ATOM 2024 C CA . PHE A 1 270 ? 8.971 8.918 -29.316 1.00 91.75 270 PHE A CA 1
ATOM 2025 C C . PHE A 1 270 ? 8.252 7.620 -28.911 1.00 91.75 270 PHE A C 1
ATOM 2027 O O . PHE A 1 270 ? 8.149 7.360 -27.713 1.00 91.75 270 PHE A O 1
ATOM 2034 N N . LEU A 1 271 ? 7.837 6.760 -29.856 1.00 87.75 271 LEU A N 1
ATOM 2035 C CA . LEU A 1 271 ? 7.250 5.446 -29.539 1.00 87.75 271 LEU A CA 1
ATOM 2036 C C . LEU A 1 271 ? 8.151 4.622 -28.602 1.00 87.75 271 LEU A C 1
ATOM 2038 O O . LEU A 1 271 ? 7.653 3.948 -27.704 1.00 87.75 271 LEU A O 1
ATOM 2042 N N . SER A 1 272 ? 9.475 4.723 -28.768 1.00 89.75 272 SER A N 1
ATOM 2043 C CA . SER A 1 272 ? 10.452 3.981 -27.962 1.00 89.75 272 SER A CA 1
ATOM 2044 C C . SER A 1 272 ? 10.427 4.360 -26.477 1.00 89.75 272 SER A C 1
ATOM 2046 O O . SER A 1 272 ? 10.370 3.489 -25.601 1.00 89.75 272 SER A O 1
ATOM 2048 N N . VAL A 1 273 ? 10.416 5.663 -26.190 1.00 91.94 273 VAL A N 1
ATOM 2049 C CA . VAL A 1 273 ? 10.401 6.174 -24.816 1.00 91.94 273 VAL A CA 1
ATOM 2050 C C . VAL A 1 273 ? 9.002 6.102 -24.206 1.00 91.94 273 VAL A C 1
ATOM 2052 O O . VAL A 1 273 ? 8.902 5.745 -23.041 1.00 91.94 273 VAL A O 1
ATOM 2055 N N . SER A 1 274 ? 7.925 6.314 -24.972 1.00 90.50 274 SER A N 1
ATOM 2056 C CA . SER A 1 274 ? 6.552 6.130 -24.473 1.00 90.50 274 SER A CA 1
ATOM 2057 C C . SER A 1 274 ? 6.238 4.678 -24.107 1.00 90.50 274 SER A C 1
ATOM 2059 O O . SER A 1 274 ? 5.617 4.444 -23.080 1.00 90.50 274 SER A O 1
ATOM 2061 N N . TRP A 1 275 ? 6.691 3.692 -24.891 1.00 89.88 275 TRP A N 1
ATOM 2062 C CA . TRP A 1 275 ? 6.512 2.277 -24.534 1.00 89.88 275 TRP A CA 1
ATOM 2063 C C . TRP A 1 275 ? 7.333 1.884 -23.296 1.00 89.88 275 TRP A C 1
ATOM 2065 O O . TRP A 1 275 ? 6.872 1.099 -22.476 1.00 89.88 275 TRP A O 1
ATOM 2075 N N . THR A 1 276 ? 8.535 2.450 -23.131 1.00 90.88 276 THR A N 1
ATOM 2076 C CA . THR A 1 276 ? 9.421 2.117 -21.998 1.00 90.88 276 THR A CA 1
ATOM 2077 C C . THR A 1 276 ? 9.080 2.875 -20.709 1.00 90.88 276 THR A C 1
ATOM 2079 O O . THR A 1 276 ? 9.313 2.383 -19.607 1.00 90.88 276 THR A O 1
ATOM 2082 N N . MET A 1 277 ? 8.562 4.095 -20.835 1.00 89.50 277 MET A N 1
ATOM 2083 C CA . MET A 1 277 ? 8.173 4.969 -19.732 1.00 89.50 277 MET A CA 1
ATOM 2084 C C . MET A 1 277 ? 6.648 5.093 -19.727 1.00 89.50 277 MET A C 1
ATOM 2086 O O . MET A 1 277 ? 6.078 6.102 -20.136 1.00 89.50 277 MET A O 1
ATOM 2090 N N . THR A 1 278 ? 6.000 4.027 -19.268 1.00 88.94 278 THR A N 1
ATOM 2091 C CA . THR A 1 278 ? 4.565 3.967 -18.963 1.00 88.94 278 THR A CA 1
ATOM 2092 C C . THR A 1 278 ? 4.372 3.198 -17.645 1.00 88.94 278 THR A C 1
ATOM 2094 O O . THR A 1 278 ? 5.337 3.054 -16.891 1.00 88.94 278 THR A O 1
ATOM 2097 N N . ASP A 1 279 ? 3.150 2.760 -17.327 1.00 88.12 279 ASP A N 1
ATOM 2098 C CA . ASP A 1 279 ? 2.809 2.063 -16.070 1.00 88.12 279 ASP A CA 1
ATOM 2099 C C . ASP A 1 279 ? 3.242 2.860 -14.813 1.00 88.12 279 ASP A C 1
ATOM 2101 O O . ASP A 1 279 ? 3.798 2.358 -13.832 1.00 88.12 279 ASP A O 1
ATOM 2105 N N . TYR A 1 280 ? 3.007 4.179 -14.847 1.00 89.75 280 TYR A N 1
ATOM 2106 C CA . TYR A 1 280 ? 3.373 5.089 -13.756 1.00 89.75 280 TYR A CA 1
ATOM 2107 C C . TYR A 1 280 ? 2.607 4.795 -12.456 1.00 89.75 280 TYR A C 1
ATOM 2109 O O . TYR A 1 280 ? 3.048 5.219 -11.384 1.00 89.75 280 TYR A O 1
ATOM 2117 N N . ASP A 1 281 ? 1.465 4.101 -12.526 1.00 90.25 281 ASP A N 1
ATOM 2118 C CA . ASP A 1 281 ? 0.679 3.680 -11.366 1.00 90.25 281 ASP A CA 1
ATOM 2119 C C . ASP A 1 281 ? 0.918 2.225 -10.918 1.00 90.25 281 ASP A C 1
ATOM 2121 O O . ASP A 1 281 ? 0.297 1.809 -9.939 1.00 90.25 281 ASP A O 1
ATOM 2125 N N . ALA A 1 282 ? 1.921 1.515 -11.461 1.00 91.06 282 ALA A N 1
ATOM 2126 C CA . ALA A 1 282 ? 2.361 0.183 -11.011 1.00 91.06 282 ALA A CA 1
ATOM 2127 C C . ALA A 1 282 ? 2.487 0.029 -9.484 1.00 91.06 282 ALA A C 1
ATOM 2129 O O . ALA A 1 282 ? 2.205 -1.031 -8.916 1.00 91.06 282 ALA A O 1
ATOM 2130 N N . THR A 1 283 ? 2.946 1.084 -8.793 1.00 91.31 283 THR A N 1
ATOM 2131 C CA . THR A 1 283 ? 3.121 1.081 -7.327 1.00 91.31 283 THR A CA 1
ATOM 2132 C C . THR A 1 283 ? 1.820 1.291 -6.542 1.00 91.31 283 THR A C 1
ATOM 2134 O O . THR A 1 283 ? 1.790 1.008 -5.345 1.00 91.31 283 THR A O 1
ATOM 2137 N N . THR A 1 284 ? 0.737 1.732 -7.193 1.00 90.50 284 THR A N 1
ATOM 2138 C CA . THR A 1 284 ? -0.613 1.746 -6.602 1.00 90.50 284 THR A CA 1
ATOM 2139 C C . THR A 1 284 ? -1.156 0.333 -6.471 1.00 90.50 284 THR A C 1
ATOM 2141 O O . THR A 1 284 ? -1.641 -0.040 -5.410 1.00 90.50 284 THR A O 1
ATOM 2144 N N . HIS A 1 285 ? -0.975 -0.493 -7.500 1.00 91.31 285 HIS A N 1
ATOM 2145 C CA . HIS A 1 285 ? -1.499 -1.854 -7.546 1.00 91.31 285 HIS A CA 1
ATOM 2146 C C . HIS A 1 285 ? -0.904 -2.753 -6.442 1.00 91.31 285 HIS A C 1
ATOM 2148 O O . HIS A 1 285 ? -1.585 -3.643 -5.937 1.00 91.31 285 HIS A O 1
ATOM 2154 N N . ILE A 1 286 ? 0.307 -2.444 -5.957 1.00 90.44 286 ILE A N 1
ATOM 2155 C CA . ILE A 1 286 ? 0.928 -3.075 -4.775 1.00 90.44 286 ILE A CA 1
ATOM 2156 C C . ILE A 1 286 ? 0.823 -2.241 -3.476 1.00 90.44 286 ILE A C 1
ATOM 2158 O O . ILE A 1 286 ? 1.556 -2.502 -2.518 1.00 90.44 286 ILE A O 1
ATOM 2162 N N . SER A 1 287 ? -0.057 -1.236 -3.385 1.00 88.44 287 SER A N 1
ATOM 2163 C CA . SER A 1 287 ? -0.142 -0.354 -2.203 1.00 88.44 287 SER A CA 1
ATOM 2164 C C . SER A 1 287 ? -0.596 -1.088 -0.936 1.00 88.44 287 SER A C 1
ATOM 2166 O O . SER A 1 287 ? -0.056 -0.848 0.143 1.00 88.44 287 SER A O 1
ATOM 2168 N N . GLU A 1 288 ? -1.536 -2.028 -1.069 1.00 85.06 288 GLU A N 1
ATOM 2169 C CA . GLU A 1 288 ? -2.013 -2.899 0.015 1.00 85.06 288 GLU A CA 1
ATOM 2170 C C . GLU A 1 288 ? -0.917 -3.893 0.475 1.00 85.06 288 GLU A C 1
ATOM 2172 O O . GLU A 1 288 ? -0.933 -4.359 1.614 1.00 85.06 288 GLU A O 1
ATOM 2177 N N . GLU A 1 289 ? 0.080 -4.159 -0.380 1.00 87.38 289 GLU A N 1
ATOM 2178 C CA . GLU A 1 289 ? 1.289 -4.948 -0.086 1.00 87.38 289 GLU A CA 1
ATOM 2179 C C . GLU A 1 289 ? 2.477 -4.085 0.402 1.00 87.38 289 GLU A C 1
ATOM 2181 O O . GLU A 1 289 ? 3.528 -4.615 0.778 1.00 87.38 289 GLU A O 1
ATOM 2186 N N . THR A 1 290 ? 2.317 -2.757 0.453 1.00 86.75 290 THR A N 1
ATOM 2187 C CA . THR A 1 290 ? 3.365 -1.775 0.778 1.00 86.75 290 THR A CA 1
ATOM 2188 C C . THR A 1 290 ? 3.129 -1.114 2.143 1.00 86.75 290 THR A C 1
ATOM 2190 O O . THR A 1 290 ? 2.001 -0.871 2.566 1.00 86.75 290 THR A O 1
ATOM 2193 N N . GLN A 1 291 ? 4.211 -0.820 2.865 1.00 84.31 291 GLN A N 1
ATOM 2194 C CA . GLN A 1 291 ? 4.193 -0.027 4.108 1.00 84.31 291 GLN A CA 1
ATOM 2195 C C . GLN A 1 291 ? 4.488 1.450 3.779 1.00 84.31 291 GLN A C 1
ATOM 2197 O O . GLN A 1 291 ? 5.281 1.693 2.878 1.00 84.31 291 GLN A O 1
ATOM 2202 N N . ASP A 1 292 ? 3.963 2.432 4.516 1.00 83.88 292 ASP A N 1
ATOM 2203 C CA . ASP A 1 292 ? 4.004 3.863 4.142 1.00 83.88 292 ASP A CA 1
ATOM 2204 C C . ASP A 1 292 ? 3.548 4.112 2.685 1.00 83.88 292 ASP A C 1
ATOM 2206 O O . ASP A 1 292 ? 4.184 4.883 1.960 1.00 83.88 292 ASP A O 1
ATOM 2210 N N . ALA A 1 293 ? 2.507 3.440 2.191 1.00 85.00 293 ALA A N 1
ATOM 2211 C CA . ALA A 1 293 ? 2.166 3.452 0.763 1.00 85.00 293 ALA A CA 1
ATOM 2212 C C . ALA A 1 293 ? 1.938 4.882 0.220 1.00 85.00 293 ALA A C 1
ATOM 2214 O O . ALA A 1 293 ? 2.421 5.220 -0.864 1.00 85.00 293 ALA A O 1
ATOM 2215 N N . ALA A 1 294 ? 1.334 5.758 1.034 1.00 87.12 294 ALA A N 1
ATOM 2216 C CA . ALA A 1 294 ? 1.124 7.183 0.748 1.00 87.12 294 ALA A CA 1
ATOM 2217 C C . ALA A 1 294 ? 2.418 8.012 0.558 1.00 87.12 294 ALA A C 1
ATOM 2219 O O . ALA A 1 294 ? 2.357 9.139 0.063 1.00 87.12 294 ALA A O 1
ATOM 2220 N N . ILE A 1 295 ? 3.580 7.493 0.972 1.00 89.12 295 ILE A N 1
ATOM 2221 C CA . ILE A 1 295 ? 4.893 8.164 0.911 1.00 89.12 295 ILE A CA 1
ATOM 2222 C C . ILE A 1 295 ? 5.863 7.390 0.007 1.00 89.12 295 ILE A C 1
ATOM 2224 O O . ILE A 1 295 ? 6.558 7.988 -0.811 1.00 89.12 295 ILE A O 1
ATOM 2228 N N . ARG A 1 296 ? 5.919 6.057 0.118 1.00 90.19 296 ARG A N 1
ATOM 2229 C CA . ARG A 1 296 ? 6.842 5.217 -0.661 1.00 90.19 296 ARG A CA 1
ATOM 2230 C C . ARG A 1 296 ? 6.422 5.093 -2.122 1.00 90.19 296 ARG A C 1
ATOM 2232 O O . ARG A 1 296 ? 7.303 5.143 -2.969 1.00 90.19 296 ARG A O 1
ATOM 2239 N N . GLY A 1 297 ? 5.121 5.015 -2.418 1.00 91.81 297 GLY A N 1
ATOM 2240 C CA . GLY A 1 297 ? 4.588 5.034 -3.788 1.00 91.81 297 GLY A CA 1
ATOM 2241 C C . GLY A 1 297 ? 5.048 6.256 -4.600 1.00 91.81 297 GLY A C 1
ATOM 2242 O O . GLY A 1 297 ? 5.813 6.085 -5.550 1.00 91.81 297 GLY A O 1
ATOM 2243 N N . PRO A 1 298 ? 4.686 7.501 -4.219 1.00 93.06 298 PRO A N 1
ATOM 2244 C CA . PRO A 1 298 ? 5.080 8.701 -4.966 1.00 93.06 298 PRO A CA 1
ATOM 2245 C C . PRO A 1 298 ? 6.598 8.881 -5.094 1.00 93.06 298 PRO A C 1
ATOM 2247 O O . PRO A 1 298 ? 7.080 9.298 -6.149 1.00 93.06 298 PRO A O 1
ATOM 2250 N N . VAL A 1 299 ? 7.369 8.542 -4.053 1.00 93.69 299 VAL A N 1
ATOM 2251 C CA . VAL A 1 299 ? 8.838 8.604 -4.103 1.00 93.69 299 VAL A CA 1
ATOM 2252 C C . VAL A 1 299 ? 9.405 7.557 -5.067 1.00 93.69 299 VAL A C 1
ATOM 2254 O O . VAL A 1 299 ? 10.276 7.898 -5.863 1.00 93.69 299 VAL A O 1
ATOM 2257 N N . ALA A 1 300 ? 8.898 6.320 -5.049 1.00 94.44 300 ALA A N 1
ATOM 2258 C CA . ALA A 1 300 ? 9.334 5.260 -5.957 1.00 94.44 300 ALA A CA 1
ATOM 2259 C C . ALA A 1 300 ? 9.050 5.608 -7.425 1.00 94.44 300 ALA A C 1
ATOM 2261 O O . ALA A 1 300 ? 9.957 5.498 -8.244 1.00 94.44 300 ALA A O 1
ATOM 2262 N N . ILE A 1 301 ? 7.850 6.113 -7.740 1.00 94.88 301 ILE A N 1
ATOM 2263 C CA . ILE A 1 301 ? 7.472 6.584 -9.087 1.00 94.88 301 ILE A CA 1
ATOM 2264 C C . ILE A 1 301 ? 8.438 7.676 -9.567 1.00 94.88 301 ILE A C 1
ATOM 2266 O O . ILE A 1 301 ? 9.051 7.563 -10.628 1.00 94.88 301 ILE A O 1
ATOM 2270 N N . THR A 1 302 ? 8.618 8.719 -8.750 1.00 95.00 302 THR A N 1
ATOM 2271 C CA . THR A 1 302 ? 9.452 9.885 -9.083 1.00 95.00 302 THR A CA 1
ATOM 2272 C C . THR A 1 302 ? 10.912 9.487 -9.328 1.00 95.00 302 THR A C 1
ATOM 2274 O O . THR A 1 302 ? 11.539 9.961 -10.273 1.00 95.00 302 THR A O 1
ATOM 2277 N N . GLN A 1 303 ? 11.465 8.599 -8.497 1.00 94.69 303 GLN A N 1
ATOM 2278 C CA . GLN A 1 303 ? 12.850 8.137 -8.624 1.00 94.69 303 GLN A CA 1
ATOM 2279 C C . GLN A 1 303 ? 13.037 7.131 -9.769 1.00 94.69 303 GLN A C 1
ATOM 2281 O O . GLN A 1 303 ? 14.064 7.178 -10.444 1.00 94.69 303 GLN A O 1
ATOM 2286 N N . ALA A 1 304 ? 12.053 6.266 -10.041 1.00 94.62 304 ALA A N 1
ATOM 2287 C CA . ALA A 1 304 ? 12.115 5.315 -11.150 1.00 94.62 304 ALA A CA 1
ATOM 2288 C C . ALA A 1 304 ? 12.212 6.019 -12.508 1.00 94.62 304 ALA A C 1
ATOM 2290 O O . ALA A 1 304 ? 13.057 5.637 -13.317 1.00 94.62 304 ALA A O 1
ATOM 2291 N N . VAL A 1 305 ? 11.438 7.091 -12.726 1.00 95.31 305 VAL A N 1
ATOM 2292 C CA . VAL A 1 305 ? 11.528 7.910 -13.949 1.00 95.31 305 VAL A CA 1
ATOM 2293 C C . VAL A 1 305 ? 12.896 8.580 -14.081 1.00 95.31 305 VAL A C 1
ATOM 2295 O O . VAL A 1 305 ? 13.482 8.540 -15.159 1.00 95.31 305 VAL A O 1
ATOM 2298 N N . ILE A 1 306 ? 13.449 9.145 -13.000 1.00 95.62 306 ILE A N 1
ATOM 2299 C CA . ILE A 1 306 ? 14.779 9.781 -13.031 1.00 95.62 306 ILE A CA 1
ATOM 2300 C C . ILE A 1 306 ? 15.870 8.756 -13.376 1.00 95.62 306 ILE A C 1
ATOM 2302 O O . ILE A 1 306 ? 16.663 8.982 -14.290 1.00 95.62 306 ILE A O 1
ATOM 2306 N N . VAL A 1 307 ? 15.909 7.622 -12.668 1.00 95.19 307 VAL A N 1
ATOM 2307 C CA . VAL A 1 307 ? 16.939 6.586 -12.855 1.00 95.19 307 VAL A CA 1
ATOM 2308 C C . VAL A 1 307 ? 16.836 5.957 -14.244 1.00 95.19 307 VAL A C 1
ATOM 2310 O O . VAL A 1 307 ? 17.839 5.870 -14.951 1.00 95.19 307 VAL A O 1
ATOM 2313 N N . SER A 1 308 ? 15.630 5.577 -14.669 1.00 94.50 308 SER A N 1
ATOM 2314 C CA . SER A 1 308 ? 15.389 4.984 -15.990 1.00 94.50 308 SER A CA 1
ATOM 2315 C C . SER A 1 308 ? 15.662 5.979 -17.115 1.00 94.50 308 SER A C 1
ATOM 2317 O O . SER A 1 308 ? 16.277 5.619 -18.115 1.00 94.50 308 SER A O 1
ATOM 2319 N N . GLY A 1 309 ? 15.303 7.250 -16.926 1.00 95.44 309 GLY A N 1
ATOM 2320 C CA . GLY A 1 309 ? 15.625 8.333 -17.848 1.00 95.44 309 GLY A CA 1
ATOM 2321 C C . GLY A 1 309 ? 17.130 8.473 -18.087 1.00 95.44 309 GLY A C 1
ATOM 2322 O O . GLY A 1 309 ? 17.574 8.453 -19.233 1.00 95.44 309 GLY A O 1
ATOM 2323 N N . VAL A 1 310 ? 17.930 8.539 -17.016 1.00 96.69 310 VAL A N 1
ATOM 2324 C CA . VAL A 1 310 ? 19.398 8.682 -17.098 1.00 96.69 310 VAL A CA 1
ATOM 2325 C C . VAL A 1 310 ? 20.074 7.431 -17.672 1.00 96.69 310 VAL A C 1
ATOM 2327 O O . VAL A 1 310 ? 20.889 7.542 -18.589 1.00 96.69 310 VAL A O 1
ATOM 2330 N N . ILE A 1 311 ? 19.738 6.237 -17.172 1.00 96.44 311 ILE A N 1
ATOM 2331 C CA . ILE A 1 311 ? 20.361 4.982 -17.625 1.00 96.44 311 ILE A CA 1
ATOM 2332 C C . ILE A 1 311 ? 19.933 4.639 -19.060 1.00 96.44 311 ILE A C 1
ATOM 2334 O O . ILE A 1 311 ? 20.763 4.236 -19.872 1.00 96.44 311 ILE A O 1
ATOM 2338 N N . GLY A 1 312 ? 18.668 4.872 -19.415 1.00 95.69 312 GLY A N 1
ATOM 2339 C CA . GLY A 1 312 ? 18.178 4.713 -20.782 1.00 95.69 312 GLY A CA 1
ATOM 2340 C C . GLY A 1 312 ? 18.802 5.708 -21.763 1.00 95.69 312 GLY A C 1
ATOM 2341 O O . GLY A 1 312 ? 19.106 5.330 -22.892 1.00 95.69 312 GLY A O 1
ATOM 2342 N N . LEU A 1 313 ? 19.095 6.945 -21.341 1.00 96.56 313 LEU A N 1
ATOM 2343 C CA . LEU A 1 313 ? 19.815 7.913 -22.174 1.00 96.56 313 LEU A CA 1
ATOM 2344 C C . LEU A 1 313 ? 21.256 7.450 -22.440 1.00 96.56 313 LEU A C 1
ATOM 2346 O O . LEU A 1 313 ? 21.713 7.488 -23.579 1.00 96.56 313 LEU A O 1
ATOM 2350 N N . MET A 1 314 ? 21.945 6.950 -21.409 1.00 96.69 314 MET A N 1
ATOM 2351 C CA . MET A 1 314 ? 23.282 6.351 -21.524 1.00 96.69 314 MET A CA 1
ATOM 2352 C C . MET A 1 314 ? 23.295 5.144 -22.482 1.00 96.69 314 MET A C 1
ATOM 2354 O O . MET A 1 314 ? 24.222 5.014 -23.286 1.00 96.69 314 MET A O 1
ATOM 2358 N N . LEU A 1 315 ? 22.264 4.292 -22.438 1.00 96.31 315 LEU A N 1
ATOM 2359 C CA . LEU A 1 315 ? 22.088 3.164 -23.360 1.00 96.31 315 LEU A CA 1
ATOM 2360 C C . LEU A 1 315 ? 21.848 3.636 -24.802 1.00 96.31 315 LEU A C 1
ATOM 2362 O O . LEU A 1 315 ? 22.589 3.233 -25.694 1.00 96.31 315 LEU A O 1
ATOM 2366 N N . ASN A 1 316 ? 20.885 4.538 -25.037 1.00 95.56 316 ASN A N 1
ATOM 2367 C CA . ASN A 1 316 ? 20.586 5.067 -26.376 1.00 95.56 316 ASN A CA 1
ATOM 2368 C C . ASN A 1 316 ? 21.803 5.767 -27.010 1.00 95.56 316 ASN A C 1
ATOM 2370 O O . ASN A 1 316 ? 22.099 5.524 -28.177 1.00 95.56 316 ASN A O 1
ATOM 2374 N N . ILE A 1 317 ? 22.548 6.573 -26.241 1.00 96.00 317 ILE A N 1
ATOM 2375 C CA . ILE A 1 317 ? 23.800 7.199 -26.701 1.00 96.00 317 ILE A CA 1
ATOM 2376 C C . ILE A 1 317 ? 24.832 6.130 -27.082 1.00 96.00 317 ILE A C 1
ATOM 2378 O O . ILE A 1 317 ? 25.450 6.224 -28.140 1.00 96.00 317 ILE A O 1
ATOM 2382 N N . THR A 1 318 ? 25.006 5.094 -26.257 1.00 95.38 318 THR A N 1
ATOM 2383 C CA . THR A 1 318 ? 25.998 4.041 -26.525 1.00 95.38 318 THR A CA 1
ATOM 2384 C C . THR A 1 318 ? 25.641 3.216 -27.761 1.00 95.38 318 THR A C 1
ATOM 2386 O O . THR A 1 318 ? 26.500 2.987 -28.611 1.00 95.38 318 THR A O 1
ATOM 2389 N N . PHE A 1 319 ? 24.374 2.819 -27.914 1.00 94.00 319 PHE A N 1
ATOM 2390 C CA . PHE A 1 319 ? 23.919 2.095 -29.100 1.00 94.00 319 PHE A CA 1
ATOM 2391 C C . PHE A 1 319 ? 24.018 2.952 -30.371 1.00 94.00 319 PHE A C 1
ATOM 2393 O O . PHE A 1 319 ? 24.424 2.428 -31.401 1.00 94.00 319 PHE A O 1
ATOM 2400 N N . ALA A 1 320 ? 23.745 4.261 -30.303 1.00 93.50 320 ALA A N 1
ATOM 2401 C CA . ALA A 1 320 ? 23.936 5.170 -31.436 1.00 93.50 320 ALA A CA 1
ATOM 2402 C C . ALA A 1 320 ? 25.421 5.321 -31.830 1.00 93.50 320 ALA A C 1
ATOM 2404 O O . ALA A 1 320 ? 25.744 5.267 -33.015 1.00 93.50 320 ALA A O 1
ATOM 2405 N N . PHE A 1 321 ? 26.342 5.429 -30.862 1.00 94.31 321 PHE A N 1
ATOM 2406 C CA . PHE A 1 321 ? 27.788 5.432 -31.138 1.00 94.31 321 PHE A CA 1
ATOM 2407 C C . PHE A 1 321 ? 28.283 4.125 -31.769 1.00 94.31 321 PHE A C 1
ATOM 2409 O O . PHE A 1 321 ? 29.173 4.159 -32.618 1.00 94.31 321 PHE A O 1
ATOM 2416 N N . CYS A 1 322 ? 27.718 2.984 -31.370 1.00 93.00 322 CYS A N 1
ATOM 2417 C CA . CYS A 1 322 ? 28.132 1.653 -31.819 1.00 93.00 322 CYS A CA 1
ATOM 2418 C C . CYS A 1 322 ? 27.269 1.070 -32.955 1.00 93.00 322 CYS A C 1
ATOM 2420 O O . CYS A 1 322 ? 27.396 -0.114 -33.247 1.00 93.00 322 CYS A O 1
ATOM 2422 N N . ALA A 1 323 ? 26.404 1.867 -33.593 1.00 87.62 323 ALA A N 1
ATOM 2423 C CA . ALA A 1 323 ? 25.344 1.377 -34.481 1.00 87.62 323 ALA A CA 1
ATOM 2424 C C . ALA A 1 323 ? 25.809 0.615 -35.744 1.00 87.62 323 ALA A C 1
ATOM 2426 O O . ALA A 1 323 ? 24.997 -0.078 -36.356 1.00 87.62 323 ALA A O 1
ATOM 2427 N N . GLY A 1 324 ? 27.080 0.745 -36.146 1.00 86.25 324 GLY A N 1
ATOM 2428 C CA . GLY A 1 324 ? 27.586 0.199 -37.411 1.00 86.25 324 GLY A CA 1
ATOM 2429 C C . GLY A 1 324 ? 26.926 0.857 -38.628 1.00 86.25 324 GLY A C 1
ATOM 2430 O O . GLY A 1 324 ? 26.476 2.003 -38.542 1.00 86.25 324 GLY A O 1
ATOM 2431 N N . ASP A 1 325 ? 26.844 0.143 -39.752 1.00 86.06 325 ASP A N 1
ATOM 2432 C CA . ASP A 1 325 ? 25.991 0.577 -40.859 1.00 86.06 325 ASP A CA 1
ATOM 2433 C C . ASP A 1 325 ? 24.511 0.437 -40.474 1.00 86.06 325 ASP A C 1
ATOM 2435 O O . ASP A 1 325 ? 24.050 -0.624 -40.051 1.00 86.06 325 ASP A O 1
ATOM 2439 N N . LEU A 1 326 ? 23.751 1.524 -40.624 1.00 83.94 326 LEU A N 1
ATOM 2440 C CA . LEU A 1 326 ? 22.353 1.571 -40.201 1.00 83.94 326 LEU A CA 1
ATOM 2441 C C . LEU A 1 326 ? 21.449 0.663 -41.053 1.00 83.94 326 LEU A C 1
ATOM 2443 O O . LEU A 1 326 ? 20.452 0.160 -40.542 1.00 83.94 326 LEU A O 1
ATOM 2447 N N . SER A 1 327 ? 21.777 0.437 -42.329 1.00 82.62 327 SER A N 1
ATOM 2448 C CA . SER A 1 327 ? 20.984 -0.423 -43.211 1.00 82.62 327 SER A CA 1
ATOM 2449 C C . SER A 1 327 ? 21.211 -1.907 -42.916 1.00 82.62 327 SER A C 1
ATOM 2451 O O . SER A 1 327 ? 20.236 -2.648 -42.810 1.00 82.62 327 SER A O 1
ATOM 2453 N N . GLU A 1 328 ? 22.457 -2.322 -42.664 1.00 82.44 328 GLU A N 1
ATOM 2454 C CA . GLU A 1 328 ? 22.792 -3.681 -42.214 1.00 82.44 328 GLU A CA 1
ATOM 2455 C C . GLU A 1 328 ? 22.175 -3.976 -40.836 1.00 82.44 328 GLU A C 1
ATOM 2457 O O . GLU A 1 328 ? 21.464 -4.967 -40.659 1.00 82.44 328 GLU A O 1
ATOM 2462 N N . THR A 1 329 ? 22.373 -3.072 -39.871 1.00 85.25 329 THR A N 1
ATOM 2463 C CA . THR A 1 329 ? 21.870 -3.206 -38.497 1.00 85.25 329 THR A CA 1
ATOM 2464 C C . THR A 1 329 ? 20.339 -3.285 -38.434 1.00 85.25 329 THR A C 1
ATOM 2466 O O . THR A 1 329 ? 19.800 -4.054 -37.635 1.00 85.25 329 THR A O 1
ATOM 2469 N N . LEU A 1 330 ? 19.613 -2.554 -39.290 1.00 84.25 330 LEU A N 1
ATOM 2470 C CA . LEU A 1 330 ? 18.147 -2.642 -39.375 1.00 84.25 330 LEU A CA 1
ATOM 2471 C C . LEU A 1 330 ? 17.647 -3.852 -40.185 1.00 84.25 330 LEU A C 1
ATOM 2473 O O . LEU A 1 330 ? 16.550 -4.335 -39.914 1.00 84.25 330 LEU A O 1
ATOM 2477 N N . ALA A 1 331 ? 18.432 -4.362 -41.139 1.00 81.25 331 ALA A N 1
ATOM 2478 C CA . ALA A 1 331 ? 18.103 -5.545 -41.943 1.00 81.25 331 ALA A CA 1
ATOM 2479 C C . ALA A 1 331 ? 18.555 -6.882 -41.311 1.00 81.25 331 ALA A C 1
ATOM 2481 O O . ALA A 1 331 ? 18.425 -7.935 -41.939 1.00 81.25 331 ALA A O 1
ATOM 2482 N N . SER A 1 332 ? 19.087 -6.857 -40.084 1.00 76.38 332 SER A N 1
ATOM 2483 C CA . SER A 1 332 ? 19.693 -8.014 -39.413 1.00 76.38 332 SER A CA 1
ATOM 2484 C C . SER A 1 332 ? 18.801 -9.262 -39.369 1.00 76.38 332 SER A C 1
ATOM 2486 O O . SER A 1 332 ? 17.704 -9.259 -38.804 1.00 76.38 332 SER A O 1
ATOM 2488 N N . GLY A 1 333 ? 19.359 -10.390 -39.823 1.00 70.38 333 GLY A N 1
ATOM 2489 C CA . GLY A 1 333 ? 18.753 -11.722 -39.699 1.00 70.38 333 GLY A CA 1
ATOM 2490 C C . GLY A 1 333 ? 18.566 -12.227 -38.259 1.00 70.38 333 GLY A C 1
ATOM 2491 O O . GLY A 1 333 ? 17.943 -13.267 -38.065 1.00 70.38 333 GLY A O 1
ATOM 2492 N N . THR A 1 334 ? 19.057 -11.507 -37.240 1.00 73.75 334 THR A N 1
ATOM 2493 C CA . THR A 1 334 ? 18.731 -11.791 -35.828 1.00 73.75 334 THR A CA 1
ATOM 2494 C C . THR A 1 334 ? 17.318 -11.344 -35.437 1.00 73.75 334 THR A C 1
ATOM 2496 O O . THR A 1 334 ? 16.799 -11.790 -34.415 1.00 73.75 334 THR A O 1
ATOM 2499 N N . GLY A 1 335 ? 16.697 -10.451 -36.219 1.00 77.19 335 GLY A N 1
ATOM 2500 C CA . GLY A 1 335 ? 15.393 -9.857 -35.920 1.00 77.19 335 GLY A CA 1
ATOM 2501 C C . GLY A 1 335 ? 15.410 -8.729 -34.877 1.00 77.19 335 GLY A C 1
ATOM 2502 O O . GLY A 1 335 ? 14.343 -8.209 -34.551 1.00 77.19 335 GLY A O 1
ATOM 2503 N N . ASN A 1 336 ? 16.576 -8.323 -34.354 1.00 87.19 336 ASN A N 1
ATOM 2504 C CA . ASN A 1 336 ? 16.698 -7.180 -33.445 1.00 87.19 336 ASN A CA 1
ATOM 2505 C C . ASN A 1 336 ? 17.993 -6.370 -33.705 1.00 87.19 336 ASN A C 1
ATOM 2507 O O . ASN A 1 336 ? 19.090 -6.920 -33.585 1.00 87.19 336 ASN A O 1
ATOM 2511 N N . PRO A 1 337 ? 17.905 -5.052 -33.983 1.00 88.50 337 PRO A N 1
ATOM 2512 C CA . PRO A 1 337 ? 19.078 -4.231 -34.297 1.00 88.50 337 PRO A CA 1
ATOM 2513 C C . PRO A 1 337 ? 20.168 -4.197 -33.218 1.00 88.50 337 PRO A C 1
ATOM 2515 O O . PRO A 1 337 ? 21.352 -4.173 -33.542 1.00 88.50 337 PRO A O 1
ATOM 2518 N N . VAL A 1 338 ? 19.817 -4.238 -31.927 1.00 89.94 338 VAL A N 1
ATOM 2519 C CA . VAL A 1 338 ? 20.826 -4.206 -30.853 1.00 89.94 338 VAL A CA 1
ATOM 2520 C C . VAL A 1 338 ? 21.545 -5.546 -30.719 1.00 89.94 338 VAL A C 1
ATOM 2522 O O . VAL A 1 338 ? 22.732 -5.565 -30.396 1.00 89.94 338 VAL A O 1
ATOM 2525 N N . THR A 1 339 ? 20.884 -6.661 -31.041 1.00 90.44 339 THR A N 1
ATOM 2526 C CA . THR A 1 339 ? 21.562 -7.958 -31.180 1.00 90.44 339 THR A CA 1
ATOM 2527 C C . THR A 1 339 ? 22.652 -7.890 -32.254 1.00 90.44 339 THR A C 1
ATOM 2529 O O . THR A 1 339 ? 23.756 -8.374 -32.007 1.00 90.44 339 THR A O 1
ATOM 2532 N N . GLN A 1 340 ? 22.398 -7.224 -33.390 1.00 89.38 340 GLN A N 1
ATOM 2533 C CA . GLN A 1 340 ? 23.419 -6.999 -34.422 1.00 89.38 340 GLN A CA 1
ATOM 2534 C C . GLN A 1 340 ? 24.531 -6.053 -33.948 1.00 89.38 340 GLN A C 1
ATOM 2536 O O . GLN A 1 340 ? 25.697 -6.383 -34.113 1.00 89.38 340 GLN A O 1
ATOM 2541 N N . ILE A 1 341 ? 24.207 -4.932 -33.294 1.00 91.06 341 ILE A N 1
ATOM 2542 C CA . ILE A 1 341 ? 25.205 -3.993 -32.734 1.00 91.06 341 ILE A CA 1
ATOM 2543 C C . ILE A 1 341 ? 26.162 -4.706 -31.766 1.00 91.06 341 ILE A C 1
ATOM 2545 O O . ILE A 1 341 ? 27.379 -4.527 -31.825 1.00 91.06 341 ILE A O 1
ATOM 2549 N N . ILE A 1 342 ? 25.617 -5.547 -30.886 1.00 91.69 342 ILE A N 1
ATOM 2550 C CA . ILE A 1 342 ? 26.391 -6.325 -29.915 1.00 91.69 342 ILE A CA 1
ATOM 2551 C C . ILE A 1 342 ? 27.221 -7.416 -30.612 1.00 91.69 342 ILE A C 1
ATOM 2553 O O . ILE A 1 342 ? 28.375 -7.631 -30.243 1.00 91.69 342 ILE A O 1
ATOM 2557 N N . PHE A 1 343 ? 26.677 -8.074 -31.639 1.00 90.31 343 PHE A N 1
ATOM 2558 C CA . PHE A 1 343 ? 27.414 -9.048 -32.446 1.00 90.31 343 PHE A CA 1
ATOM 2559 C C . PHE A 1 343 ? 28.565 -8.395 -33.233 1.00 90.31 343 PHE A C 1
ATOM 2561 O O . PHE A 1 343 ? 29.690 -8.880 -33.149 1.00 90.31 343 PHE A O 1
ATOM 2568 N N . ASN A 1 344 ? 28.329 -7.265 -33.906 1.00 88.56 344 ASN A N 1
ATOM 2569 C CA . ASN A 1 344 ? 29.337 -6.535 -34.681 1.00 88.56 344 ASN A CA 1
ATOM 2570 C C . ASN A 1 344 ? 30.447 -5.957 -33.776 1.00 88.56 344 ASN A C 1
ATOM 2572 O O . ASN A 1 344 ? 31.605 -5.905 -34.180 1.00 88.56 344 ASN A O 1
ATOM 2576 N N . GLY A 1 345 ? 30.121 -5.553 -32.541 1.00 87.88 345 GLY A N 1
ATOM 2577 C CA . GLY A 1 345 ? 31.095 -5.000 -31.592 1.00 87.88 345 GLY A CA 1
ATOM 2578 C C . GLY A 1 345 ? 31.874 -6.017 -30.746 1.00 87.88 345 GLY A C 1
ATOM 2579 O O . GLY A 1 345 ? 32.960 -5.697 -30.270 1.00 87.88 345 GLY A O 1
ATOM 2580 N N . VAL A 1 346 ? 31.326 -7.217 -30.503 1.00 89.69 346 VAL A N 1
ATOM 2581 C CA . VAL A 1 346 ? 31.849 -8.165 -29.487 1.00 89.69 346 VAL A CA 1
ATOM 2582 C C . VAL A 1 346 ? 31.952 -9.617 -29.998 1.00 89.69 346 VAL A C 1
ATOM 2584 O O . VAL A 1 346 ? 32.603 -10.461 -29.375 1.00 89.69 346 VAL A O 1
ATOM 2587 N N . GLY A 1 347 ? 31.339 -9.933 -31.141 1.00 88.44 347 GLY A N 1
ATOM 2588 C CA . GLY A 1 347 ? 31.241 -11.283 -31.696 1.00 88.44 347 GLY A CA 1
ATOM 2589 C C . GLY A 1 347 ? 30.311 -12.209 -30.899 1.00 88.44 347 GLY A C 1
ATOM 2590 O O . GLY A 1 347 ? 29.981 -11.957 -29.740 1.00 88.44 347 GLY A O 1
ATOM 2591 N N . SER A 1 348 ? 29.907 -13.330 -31.508 1.00 87.69 348 SER A N 1
ATOM 2592 C CA . SER A 1 348 ? 28.894 -14.261 -30.965 1.00 87.69 348 SER A CA 1
ATOM 2593 C C . SER A 1 348 ? 29.072 -14.613 -29.476 1.00 87.69 348 SER A C 1
ATOM 2595 O O . SER A 1 348 ? 28.157 -14.422 -28.678 1.00 87.69 348 SER A O 1
ATOM 2597 N N . ARG A 1 349 ? 30.258 -15.081 -29.054 1.00 88.31 349 ARG A N 1
ATOM 2598 C CA . ARG A 1 349 ? 30.457 -15.599 -27.682 1.00 88.31 349 ARG A CA 1
ATOM 2599 C C . ARG A 1 349 ? 30.313 -14.530 -26.597 1.00 88.31 349 ARG A C 1
ATOM 2601 O O . ARG A 1 349 ? 29.653 -14.776 -25.589 1.00 88.31 349 ARG A O 1
ATOM 2608 N N . GLY A 1 350 ? 30.934 -13.365 -26.783 1.00 88.69 350 GLY A N 1
ATOM 2609 C CA . GLY A 1 350 ? 30.820 -12.261 -25.826 1.00 88.69 350 GLY A CA 1
ATOM 2610 C C . GLY A 1 350 ? 29.477 -11.538 -25.946 1.00 88.69 350 GLY A C 1
ATOM 2611 O O . GLY A 1 350 ? 28.906 -11.138 -24.934 1.00 88.69 350 GLY A O 1
ATOM 2612 N N . GLY A 1 351 ? 28.918 -11.470 -27.157 1.00 90.69 351 GLY A N 1
ATOM 2613 C CA . GLY A 1 351 ? 27.585 -10.938 -27.404 1.00 90.69 351 GLY A CA 1
ATOM 2614 C C . GLY A 1 351 ? 26.491 -11.715 -26.673 1.00 90.69 351 GLY A C 1
ATOM 2615 O O . GLY A 1 351 ? 25.685 -11.105 -25.979 1.00 90.69 351 GLY A O 1
ATOM 2616 N N . ILE A 1 352 ? 26.517 -13.053 -26.709 1.00 92.62 352 ILE A N 1
ATOM 2617 C CA . ILE A 1 352 ? 25.609 -13.907 -25.921 1.00 92.62 352 ILE A CA 1
ATOM 2618 C C . ILE A 1 352 ? 25.784 -13.650 -24.417 1.00 92.62 352 ILE A C 1
ATOM 2620 O O . ILE A 1 352 ? 24.794 -13.479 -23.708 1.00 92.62 352 ILE A O 1
ATOM 2624 N N . ALA A 1 353 ? 27.026 -13.565 -23.925 1.00 92.56 353 ALA A N 1
ATOM 2625 C CA . ALA A 1 353 ? 27.303 -13.321 -22.506 1.00 92.56 353 ALA A CA 1
ATOM 2626 C C . ALA A 1 353 ? 26.757 -11.968 -22.001 1.00 92.56 353 ALA A C 1
ATOM 2628 O O . ALA A 1 353 ? 26.338 -11.870 -20.847 1.00 92.56 353 ALA A O 1
ATOM 2629 N N . LEU A 1 354 ? 26.712 -10.945 -22.861 1.00 92.56 354 LEU A N 1
ATOM 2630 C CA . LEU A 1 354 ? 26.060 -9.662 -22.584 1.00 92.56 354 LEU A CA 1
ATOM 2631 C C . LEU A 1 354 ? 24.528 -9.744 -22.739 1.00 92.56 354 LEU A C 1
ATOM 2633 O O . LEU A 1 354 ? 23.785 -9.231 -21.901 1.00 92.56 354 LEU A O 1
ATOM 2637 N N . TRP A 1 355 ? 24.039 -10.417 -23.783 1.00 94.25 355 TRP A N 1
ATOM 2638 C CA . TRP A 1 355 ? 22.618 -10.484 -24.140 1.00 94.25 355 TRP A CA 1
ATOM 2639 C C . TRP A 1 355 ? 21.772 -11.340 -23.184 1.00 94.25 355 TRP A C 1
ATOM 2641 O O . TRP A 1 355 ? 20.581 -11.081 -23.015 1.00 94.25 355 TRP A O 1
ATOM 2651 N N . VAL A 1 356 ? 22.372 -12.304 -22.476 1.00 94.75 356 VAL A N 1
ATOM 2652 C CA . VAL A 1 356 ? 21.699 -13.028 -21.378 1.00 94.75 356 VAL A CA 1
ATOM 2653 C C . VAL A 1 356 ? 21.178 -12.066 -20.304 1.00 94.75 356 VAL A C 1
ATOM 2655 O O . VAL A 1 356 ? 20.076 -12.270 -19.797 1.00 94.75 356 VAL A O 1
ATOM 2658 N N . TRP A 1 357 ? 21.901 -10.982 -19.998 1.00 94.00 357 TRP A N 1
ATOM 2659 C CA . TRP A 1 357 ? 21.436 -9.975 -19.037 1.00 94.00 357 TRP A CA 1
ATOM 2660 C C . TRP A 1 357 ? 20.283 -9.129 -19.582 1.00 94.00 357 TRP A C 1
ATOM 2662 O O . TRP A 1 357 ? 19.350 -8.846 -18.835 1.00 94.00 357 TRP A O 1
ATOM 2672 N N . VAL A 1 358 ? 20.298 -8.793 -20.878 1.00 95.19 358 VAL A N 1
ATOM 2673 C CA . VAL A 1 358 ? 19.189 -8.105 -21.571 1.00 95.19 358 VAL A CA 1
ATOM 2674 C C . VAL A 1 358 ? 17.902 -8.928 -21.460 1.00 95.19 358 VAL A C 1
ATOM 2676 O O . VAL A 1 358 ? 16.888 -8.427 -20.977 1.00 95.19 358 VAL A O 1
ATOM 2679 N N . VAL A 1 359 ? 17.963 -10.215 -21.822 1.00 95.62 359 VAL A N 1
ATOM 2680 C CA . VAL A 1 359 ? 16.825 -11.149 -21.735 1.00 95.62 359 VAL A CA 1
ATOM 2681 C C . VAL A 1 359 ? 16.353 -11.341 -20.294 1.00 95.62 359 VAL A C 1
ATOM 2683 O O . VAL A 1 359 ? 15.151 -11.299 -20.037 1.00 95.62 359 VAL A O 1
ATOM 2686 N N . LEU A 1 360 ? 17.277 -11.520 -19.343 1.00 94.31 360 LEU A N 1
ATOM 2687 C CA . LEU A 1 360 ? 16.940 -11.685 -17.927 1.00 94.31 360 LEU A CA 1
ATOM 2688 C C . LEU A 1 360 ? 16.221 -10.450 -17.373 1.00 94.31 360 LEU A C 1
ATOM 2690 O O . LEU A 1 360 ? 15.209 -10.591 -16.693 1.00 94.31 360 LEU A O 1
ATOM 2694 N N . ILE A 1 361 ? 16.708 -9.246 -17.672 1.00 94.75 361 ILE A N 1
ATOM 2695 C CA . ILE A 1 361 ? 16.088 -8.007 -17.194 1.00 94.75 361 ILE A CA 1
ATOM 2696 C C . ILE A 1 361 ? 14.728 -7.790 -17.857 1.00 94.75 361 ILE A C 1
ATOM 2698 O O . ILE A 1 361 ? 13.776 -7.491 -17.143 1.00 94.75 361 ILE A O 1
ATOM 2702 N N . GLN A 1 362 ? 14.584 -8.061 -19.157 1.00 94.88 362 GLN A N 1
ATOM 2703 C CA . GLN A 1 362 ? 13.283 -7.980 -19.828 1.00 94.88 362 GLN A CA 1
ATOM 2704 C C . GLN A 1 362 ? 12.257 -8.977 -19.252 1.00 94.88 362 GLN A C 1
ATOM 2706 O O . GLN A 1 362 ? 11.087 -8.639 -19.062 1.00 94.88 362 GLN A O 1
ATOM 2711 N N . PHE A 1 363 ? 12.694 -10.187 -18.888 1.00 95.12 363 PHE A N 1
ATOM 2712 C CA . PHE A 1 363 ? 11.860 -11.158 -18.177 1.00 95.12 363 PHE A CA 1
ATOM 2713 C C . PHE A 1 363 ? 11.460 -10.659 -16.776 1.00 95.12 363 PHE A C 1
ATOM 2715 O O . PHE A 1 363 ? 10.292 -10.733 -16.388 1.00 95.12 363 PHE A O 1
ATOM 2722 N N . CYS A 1 364 ? 12.404 -10.091 -16.025 1.00 93.44 364 CYS A N 1
ATOM 2723 C CA . CYS A 1 364 ? 12.147 -9.479 -14.721 1.00 93.44 364 CYS A CA 1
ATOM 2724 C C . CYS A 1 364 ? 11.152 -8.305 -14.809 1.00 93.44 364 CYS A C 1
ATOM 2726 O O . CYS A 1 364 ? 10.304 -8.152 -13.929 1.00 93.44 364 CYS A O 1
ATOM 2728 N N . THR A 1 365 ? 11.202 -7.528 -15.892 1.00 94.75 365 THR A N 1
ATOM 2729 C CA . THR A 1 365 ? 10.265 -6.440 -16.190 1.00 94.75 365 THR A CA 1
ATOM 2730 C C . THR A 1 365 ? 8.848 -6.941 -16.441 1.00 94.75 365 THR A C 1
ATOM 2732 O O . THR A 1 365 ? 7.913 -6.415 -15.834 1.00 94.75 365 THR A O 1
ATOM 2735 N N . GLY A 1 366 ? 8.676 -8.017 -17.218 1.00 94.44 366 GLY A N 1
ATOM 2736 C CA . GLY A 1 366 ? 7.361 -8.646 -17.398 1.00 94.44 366 GLY A CA 1
ATOM 2737 C C . GLY A 1 366 ? 6.806 -9.259 -16.107 1.00 94.44 366 GLY A C 1
ATOM 2738 O O . GLY A 1 366 ? 5.602 -9.194 -15.870 1.00 94.44 366 GLY A O 1
ATOM 2739 N N . CYS A 1 367 ? 7.672 -9.751 -15.211 1.00 94.62 367 CYS A N 1
ATOM 2740 C CA . CYS A 1 367 ? 7.260 -10.173 -13.865 1.00 94.62 367 CYS A CA 1
ATOM 2741 C C . CYS A 1 367 ? 6.722 -9.009 -13.011 1.00 94.62 367 CYS A C 1
ATOM 2743 O O . CYS A 1 367 ? 5.768 -9.208 -12.260 1.00 94.62 367 CYS A O 1
ATOM 2745 N N . SER A 1 368 ? 7.307 -7.804 -13.096 1.00 93.81 368 SER A N 1
ATOM 2746 C CA . SER A 1 368 ? 6.769 -6.633 -12.382 1.00 93.81 368 SER A CA 1
ATOM 2747 C C . SER A 1 368 ? 5.495 -6.083 -13.024 1.00 93.81 368 SER A C 1
ATOM 2749 O O . SER A 1 368 ? 4.526 -5.869 -12.302 1.00 93.81 368 SER A O 1
ATOM 2751 N N . ALA A 1 369 ? 5.451 -5.941 -14.353 1.00 94.06 369 ALA A N 1
ATOM 2752 C CA . ALA A 1 369 ? 4.258 -5.471 -15.060 1.00 94.06 369 ALA A CA 1
ATOM 2753 C C . ALA A 1 369 ? 3.057 -6.414 -14.846 1.00 94.06 369 ALA A C 1
ATOM 2755 O O . ALA A 1 369 ? 1.949 -5.962 -14.579 1.00 94.06 369 ALA A O 1
ATOM 2756 N N . MET A 1 370 ? 3.262 -7.739 -14.851 1.00 95.12 370 MET A N 1
ATOM 2757 C CA . MET A 1 370 ? 2.171 -8.666 -14.533 1.00 95.12 370 MET A CA 1
ATOM 2758 C C . MET A 1 370 ? 1.810 -8.676 -13.041 1.00 95.12 370 MET A C 1
ATOM 2760 O O . MET A 1 370 ? 0.667 -8.971 -12.695 1.00 95.12 370 MET A O 1
ATOM 2764 N N . LEU A 1 371 ? 2.718 -8.319 -12.125 1.00 94.12 371 LEU A N 1
ATOM 2765 C CA . LEU A 1 371 ? 2.317 -8.107 -10.732 1.00 94.12 371 LEU A CA 1
ATOM 2766 C C . LEU A 1 371 ? 1.386 -6.887 -10.599 1.00 94.12 371 LEU A C 1
ATOM 2768 O O . LEU A 1 371 ? 0.410 -6.980 -9.855 1.00 94.12 371 LEU A O 1
ATOM 2772 N N . ALA A 1 372 ? 1.627 -5.805 -11.347 1.00 93.50 372 ALA A N 1
ATOM 2773 C CA . ALA A 1 372 ? 0.708 -4.670 -11.438 1.00 93.50 372 ALA A CA 1
ATOM 2774 C C . ALA A 1 372 ? -0.654 -5.100 -12.014 1.00 93.50 372 ALA A C 1
ATOM 2776 O O . ALA A 1 372 ? -1.664 -5.029 -11.306 1.00 93.50 372 ALA A O 1
ATOM 2777 N N . ASP A 1 373 ? -0.670 -5.671 -13.225 1.00 94.44 373 ASP A N 1
ATOM 2778 C CA . ASP A 1 373 ? -1.908 -6.016 -13.939 1.00 94.44 373 ASP A CA 1
ATOM 2779 C C . ASP A 1 373 ? -2.770 -7.016 -13.156 1.00 94.44 373 ASP A C 1
ATOM 2781 O O . ASP A 1 373 ? -3.983 -6.879 -13.028 1.00 94.44 373 ASP A O 1
ATOM 2785 N N . THR A 1 374 ? -2.152 -8.009 -12.516 1.00 94.50 374 THR A N 1
ATOM 2786 C CA . THR A 1 374 ? -2.904 -9.016 -11.748 1.00 94.50 374 THR A CA 1
ATOM 2787 C C . THR A 1 374 ? -3.490 -8.477 -10.445 1.00 94.50 374 THR A C 1
ATOM 2789 O O . THR A 1 374 ? -4.480 -9.024 -9.953 1.00 94.50 374 THR A O 1
ATOM 2792 N N . ARG A 1 375 ? -2.936 -7.390 -9.889 1.00 92.88 375 ARG A N 1
ATOM 2793 C CA . ARG A 1 375 ? -3.529 -6.667 -8.752 1.00 92.88 375 ARG A CA 1
ATOM 2794 C C . ARG A 1 375 ? -4.583 -5.652 -9.202 1.00 92.88 375 ARG A C 1
ATOM 2796 O O . ARG A 1 375 ? -5.614 -5.558 -8.537 1.00 92.88 375 ARG A O 1
ATOM 2803 N N . MET A 1 376 ? -4.394 -4.996 -10.349 1.00 91.81 376 MET A N 1
ATOM 2804 C CA . MET A 1 376 ? -5.429 -4.206 -11.028 1.00 91.81 376 MET A CA 1
ATOM 2805 C C . MET A 1 376 ? -6.660 -5.074 -11.341 1.00 91.81 376 MET A C 1
ATOM 2807 O O . MET A 1 376 ? -7.761 -4.782 -10.883 1.00 91.81 376 MET A O 1
ATOM 2811 N N . CYS A 1 377 ? -6.465 -6.208 -12.017 1.00 93.75 377 CYS A N 1
ATOM 2812 C CA . CYS A 1 377 ? -7.490 -7.205 -12.330 1.00 93.75 377 CYS A CA 1
ATOM 2813 C C . CYS A 1 377 ? -8.230 -7.706 -11.076 1.00 93.75 377 CYS A C 1
ATOM 2815 O O . CYS A 1 377 ? -9.458 -7.817 -11.078 1.00 93.75 377 CYS A O 1
ATOM 2817 N N . TYR A 1 378 ? -7.508 -7.961 -9.979 1.00 92.62 378 TYR A N 1
ATOM 2818 C CA . TYR A 1 378 ? -8.101 -8.316 -8.687 1.00 92.62 378 TYR A CA 1
ATOM 2819 C C . TYR A 1 378 ? -8.980 -7.191 -8.113 1.00 92.62 378 TYR A C 1
ATOM 2821 O O . TYR A 1 378 ? -10.129 -7.447 -7.754 1.00 92.62 378 TYR A O 1
ATOM 2829 N N . ALA A 1 379 ? -8.486 -5.950 -8.055 1.00 89.19 379 ALA A N 1
ATOM 2830 C CA . ALA A 1 379 ? -9.245 -4.813 -7.528 1.00 89.19 379 ALA A CA 1
ATOM 2831 C C . ALA A 1 379 ? -10.493 -4.522 -8.383 1.00 89.19 379 ALA A C 1
ATOM 2833 O O . ALA A 1 379 ? -11.597 -4.371 -7.859 1.00 89.19 379 ALA A O 1
ATOM 2834 N N . PHE A 1 380 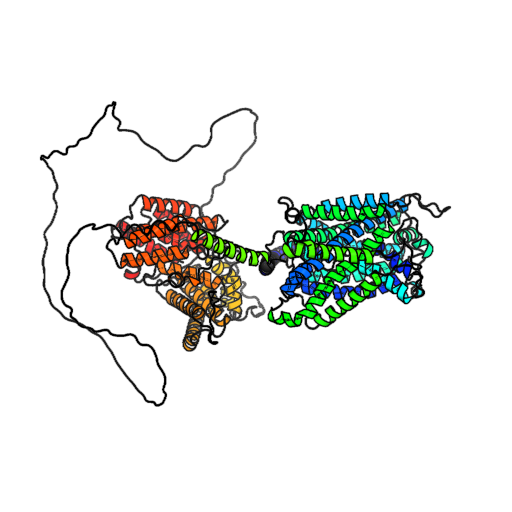? -10.346 -4.572 -9.706 1.00 89.12 380 PHE A N 1
ATOM 2835 C CA . PHE A 1 380 ? -11.431 -4.385 -10.667 1.00 89.12 380 PHE A CA 1
ATOM 2836 C C . PHE A 1 380 ? -12.473 -5.524 -10.586 1.00 89.12 380 PHE A C 1
ATOM 2838 O O . PHE A 1 380 ? -13.673 -5.289 -10.739 1.00 89.12 380 PHE A O 1
ATOM 2845 N N . SER A 1 381 ? -12.049 -6.747 -10.239 1.00 89.12 381 SER A N 1
ATOM 2846 C CA . SER A 1 381 ? -12.953 -7.855 -9.882 1.00 89.12 381 SER A CA 1
ATOM 2847 C C . SER A 1 381 ? -13.672 -7.622 -8.550 1.00 89.12 381 SER A C 1
ATOM 2849 O O . SER A 1 381 ? -14.865 -7.901 -8.453 1.00 89.12 381 SER A O 1
ATOM 2851 N N . ARG A 1 382 ? -12.966 -7.107 -7.530 1.00 86.62 382 ARG A N 1
ATOM 2852 C CA . ARG A 1 382 ? -13.499 -6.792 -6.189 1.00 86.62 382 ARG A CA 1
ATOM 2853 C C . ARG A 1 382 ? -14.605 -5.734 -6.246 1.00 86.62 382 ARG A C 1
ATOM 2855 O O . ARG A 1 382 ? -15.591 -5.864 -5.533 1.00 86.62 382 ARG A O 1
ATOM 2862 N N . ASP A 1 383 ? -14.489 -4.755 -7.143 1.00 84.50 383 ASP A N 1
ATOM 2863 C CA . ASP A 1 383 ? -15.530 -3.745 -7.399 1.00 84.50 383 ASP A CA 1
ATOM 2864 C C . ASP A 1 383 ? -16.624 -4.202 -8.395 1.00 84.50 383 ASP A C 1
ATOM 2866 O O . ASP A 1 383 ? -17.441 -3.390 -8.835 1.00 84.50 383 ASP A O 1
ATOM 2870 N N . GLY A 1 384 ? -16.652 -5.483 -8.789 1.00 81.75 384 GLY A N 1
ATOM 2871 C CA . GLY A 1 384 ? -17.697 -6.045 -9.654 1.00 81.75 384 GLY A CA 1
ATOM 2872 C C . GLY A 1 384 ? -17.647 -5.598 -11.122 1.00 81.75 384 GLY A C 1
ATOM 2873 O O . GLY A 1 384 ? -18.672 -5.636 -11.804 1.00 81.75 384 GLY A O 1
ATOM 2874 N N . ALA A 1 385 ? -16.493 -5.144 -11.626 1.00 83.38 385 ALA A N 1
ATOM 2875 C CA . ALA A 1 385 ? -16.373 -4.641 -12.998 1.00 83.38 385 ALA A CA 1
ATOM 2876 C C . ALA A 1 385 ? -16.170 -5.740 -14.061 1.00 83.38 385 ALA A C 1
ATOM 2878 O O . ALA A 1 385 ? -16.484 -5.527 -15.234 1.00 83.38 385 ALA A O 1
ATOM 2879 N N . LEU A 1 386 ? -15.663 -6.913 -13.663 1.00 85.19 386 LEU A N 1
ATOM 2880 C CA . LEU A 1 386 ? -15.390 -8.047 -14.553 1.00 85.19 386 LEU A CA 1
ATOM 2881 C C . LEU A 1 386 ? -16.491 -9.127 -14.492 1.00 85.19 386 LEU A C 1
ATOM 2883 O O . LEU A 1 386 ? -17.059 -9.368 -13.423 1.00 85.19 386 LEU A O 1
ATOM 2887 N N . PRO A 1 387 ? -16.789 -9.820 -15.612 1.00 81.62 387 PRO A N 1
ATOM 2888 C CA . PRO A 1 387 ? -17.682 -10.977 -15.604 1.00 81.62 387 PRO A CA 1
ATOM 2889 C C . PRO A 1 387 ? -17.103 -12.098 -14.730 1.00 81.62 387 PRO A C 1
ATOM 2891 O O . PRO A 1 387 ? -15.904 -12.368 -14.767 1.00 81.62 387 PRO A O 1
ATOM 2894 N N . TYR A 1 388 ? -17.965 -12.763 -13.956 1.00 84.12 388 TYR A N 1
ATOM 2895 C CA . TYR A 1 388 ? -17.562 -13.720 -12.914 1.00 84.12 388 TYR A CA 1
ATOM 2896 C C . TYR A 1 388 ? -16.598 -13.115 -11.871 1.00 84.12 388 TYR A C 1
ATOM 2898 O O . TYR A 1 388 ? -15.707 -13.809 -11.376 1.00 84.12 388 TYR A O 1
ATOM 2906 N N . SER A 1 389 ? -16.806 -11.838 -11.519 1.00 83.25 389 SER A N 1
ATOM 2907 C CA . SER A 1 389 ? -16.158 -11.095 -10.421 1.00 83.25 389 SER A CA 1
ATOM 2908 C C . SER A 1 389 ? -15.772 -11.978 -9.238 1.00 83.25 389 SER A C 1
ATOM 2910 O O . SER A 1 389 ? -14.615 -12.015 -8.833 1.00 83.25 389 SER A O 1
ATOM 2912 N N . ASP A 1 390 ? -16.727 -12.764 -8.748 1.00 83.75 390 ASP A N 1
ATOM 2913 C CA . ASP A 1 390 ? -16.636 -13.566 -7.530 1.00 83.75 390 ASP A CA 1
ATOM 2914 C C . ASP A 1 390 ? -15.615 -14.707 -7.630 1.00 83.75 390 ASP A C 1
ATOM 2916 O O . ASP A 1 390 ? -15.262 -15.308 -6.616 1.00 83.75 390 ASP A O 1
ATOM 2920 N N . LEU A 1 391 ? -15.163 -15.071 -8.832 1.00 88.38 391 LEU A N 1
ATOM 2921 C CA . LEU A 1 391 ? -14.058 -16.007 -9.033 1.00 88.38 391 LEU A CA 1
ATOM 2922 C C . LEU A 1 391 ? -12.710 -15.281 -8.962 1.00 88.38 391 LEU A C 1
ATOM 2924 O O . LEU A 1 391 ? -11.772 -15.791 -8.348 1.00 88.38 391 LEU A O 1
ATOM 2928 N N . PHE A 1 392 ? -12.622 -14.099 -9.568 1.00 90.12 392 PHE A N 1
ATOM 2929 C CA . PHE A 1 392 ? -11.384 -13.342 -9.757 1.00 90.12 392 PHE A CA 1
ATOM 2930 C C . PHE A 1 392 ? -11.081 -12.346 -8.622 1.00 90.12 392 PHE A C 1
ATOM 2932 O O . PHE A 1 392 ? -9.954 -11.873 -8.519 1.00 90.12 392 PHE A O 1
ATOM 2939 N N . SER A 1 393 ? -12.030 -12.099 -7.714 1.00 87.69 393 SER A N 1
ATOM 2940 C CA . SER A 1 393 ? -11.842 -11.368 -6.451 1.00 87.69 393 SER A CA 1
ATOM 2941 C C . SER A 1 393 ? -11.402 -12.257 -5.274 1.00 87.69 393 SER A C 1
ATOM 2943 O O . SER A 1 393 ? -11.246 -11.776 -4.156 1.00 87.69 393 SER A O 1
ATOM 2945 N N . LYS A 1 394 ? -11.194 -13.567 -5.477 1.00 87.69 394 LYS A N 1
ATOM 2946 C CA . LYS A 1 394 ? -10.833 -14.503 -4.395 1.00 87.69 394 LYS A CA 1
ATOM 2947 C C . LYS A 1 394 ? -9.320 -14.579 -4.155 1.00 87.69 394 LYS A C 1
ATOM 2949 O O . LYS A 1 394 ? -8.582 -15.169 -4.945 1.00 87.69 394 LYS A O 1
ATOM 2954 N N . VAL A 1 395 ? -8.871 -14.084 -2.999 1.00 88.69 395 VAL A N 1
ATOM 2955 C CA . VAL A 1 395 ? -7.503 -14.295 -2.491 1.00 88.69 395 VAL A CA 1
ATOM 2956 C C . VAL A 1 395 ? -7.307 -15.752 -2.040 1.00 88.69 395 VAL A C 1
ATOM 2958 O O . VAL A 1 395 ? -8.117 -16.322 -1.305 1.00 88.69 395 VAL A O 1
ATOM 2961 N N . ASN A 1 396 ? -6.207 -16.383 -2.456 1.00 88.06 396 ASN A N 1
ATOM 2962 C CA . ASN A 1 396 ? -5.897 -17.770 -2.108 1.00 88.06 396 ASN A CA 1
ATOM 2963 C C . ASN A 1 396 ? -5.391 -17.883 -0.656 1.00 88.06 396 ASN A C 1
ATOM 2965 O O . ASN A 1 396 ? -4.376 -17.290 -0.292 1.00 88.06 396 ASN A O 1
ATOM 2969 N N . LYS A 1 397 ? -6.050 -18.713 0.168 1.00 84.06 397 LYS A N 1
ATOM 2970 C CA . LYS A 1 397 ? -5.731 -18.885 1.602 1.00 84.06 397 LYS A CA 1
ATOM 2971 C C . LYS A 1 397 ? -4.291 -19.345 1.893 1.00 84.06 397 LYS A C 1
ATOM 2973 O O . LYS A 1 397 ? -3.791 -19.058 2.978 1.00 84.06 397 LYS A O 1
ATOM 2978 N N . LYS A 1 398 ? -3.628 -20.061 0.970 1.00 80.25 398 LYS A N 1
ATOM 2979 C CA . LYS A 1 398 ? -2.249 -20.557 1.152 1.00 80.25 398 LYS A CA 1
ATOM 2980 C C . LYS A 1 398 ? -1.199 -19.508 0.787 1.00 80.25 398 LYS A C 1
ATOM 2982 O O . LYS A 1 398 ? -0.305 -19.248 1.584 1.00 80.25 398 LYS A O 1
ATOM 2987 N N . THR A 1 399 ? -1.296 -18.912 -0.402 1.00 81.62 399 THR A N 1
ATOM 2988 C CA . THR A 1 399 ? -0.296 -17.944 -0.894 1.00 81.62 399 THR A CA 1
ATOM 2989 C C . THR A 1 399 ? -0.548 -16.517 -0.410 1.00 81.62 399 THR A C 1
ATOM 2991 O O . THR A 1 399 ? 0.385 -15.721 -0.377 1.00 81.62 399 THR A O 1
ATOM 2994 N N . ARG A 1 400 ? -1.789 -16.203 -0.008 1.00 82.31 400 ARG A N 1
ATOM 2995 C CA . ARG A 1 400 ? -2.297 -14.848 0.275 1.00 82.31 400 ARG A CA 1
ATOM 2996 C C . ARG A 1 400 ? -2.211 -13.902 -0.932 1.00 82.31 400 ARG A C 1
ATOM 2998 O O . ARG A 1 400 ? -2.108 -12.696 -0.762 1.00 82.31 400 ARG A O 1
ATOM 3005 N N . THR A 1 401 ? -2.280 -14.459 -2.141 1.00 86.81 401 THR A N 1
ATOM 3006 C CA . THR A 1 401 ? -2.264 -13.736 -3.424 1.00 86.81 401 THR A CA 1
ATOM 3007 C C . THR A 1 401 ? -3.494 -14.096 -4.273 1.00 86.81 401 THR A C 1
ATOM 3009 O O . THR A 1 401 ? -4.095 -15.158 -4.060 1.00 86.81 401 THR A O 1
ATOM 3012 N N . PRO A 1 402 ? -3.917 -13.244 -5.224 1.00 91.38 402 PRO A N 1
ATOM 3013 C CA . PRO A 1 402 ? -5.138 -13.447 -5.999 1.00 91.38 402 PRO A CA 1
ATOM 3014 C C . PRO A 1 402 ? -4.859 -14.324 -7.233 1.00 91.38 402 PRO A C 1
ATOM 3016 O O . PRO A 1 402 ? -4.899 -13.886 -8.379 1.00 91.38 402 PRO A O 1
ATOM 3019 N N . VAL A 1 403 ? -4.526 -15.595 -6.986 1.00 93.19 403 VAL A N 1
ATOM 3020 C CA . VAL A 1 403 ? -4.041 -16.546 -8.010 1.00 93.19 403 VAL A CA 1
ATOM 3021 C C . VAL A 1 403 ? -5.012 -16.698 -9.193 1.00 93.19 403 VAL A C 1
ATOM 3023 O O . VAL A 1 403 ? -4.571 -16.874 -10.325 1.00 93.19 403 VAL A O 1
ATOM 3026 N N . ASN A 1 404 ? -6.323 -16.571 -8.972 1.00 93.81 404 ASN A N 1
ATOM 3027 C CA . ASN A 1 404 ? -7.316 -16.659 -10.048 1.00 93.81 404 ASN A CA 1
ATOM 3028 C C . ASN A 1 404 ? -7.194 -15.494 -11.048 1.00 93.81 404 ASN A C 1
ATOM 3030 O O . ASN A 1 404 ? -7.297 -15.712 -12.253 1.00 93.81 404 ASN A O 1
ATOM 3034 N N . SER A 1 405 ? -6.932 -14.275 -10.566 1.00 93.50 405 SER A N 1
ATOM 3035 C CA . SER A 1 405 ? -6.684 -13.088 -11.397 1.00 93.50 405 SER A CA 1
ATOM 3036 C C . SER A 1 405 ? -5.352 -13.213 -12.144 1.00 93.50 405 SER A C 1
ATOM 3038 O O . SER A 1 405 ? -5.262 -12.815 -13.302 1.00 93.50 405 SER A O 1
ATOM 3040 N N . VAL A 1 406 ? -4.340 -13.839 -11.520 1.00 95.75 406 VAL A N 1
ATOM 3041 C CA . VAL A 1 406 ? -3.052 -14.141 -12.174 1.00 95.75 406 VAL A CA 1
ATOM 3042 C C . VAL A 1 406 ? -3.246 -15.003 -13.417 1.00 95.75 406 VAL A C 1
ATOM 3044 O O . VAL A 1 406 ? -2.799 -14.627 -14.498 1.00 95.75 406 VAL A O 1
ATOM 3047 N N . TRP A 1 407 ? -3.968 -16.119 -13.306 1.00 96.38 407 TRP A N 1
ATOM 3048 C CA . TRP A 1 407 ? -4.196 -16.989 -14.463 1.00 96.38 407 TRP A CA 1
ATOM 3049 C C . TRP A 1 407 ? -5.176 -16.408 -15.490 1.00 96.38 407 TRP A C 1
ATOM 3051 O O . TRP A 1 407 ? -5.040 -16.728 -16.669 1.00 96.38 407 TRP A O 1
ATOM 3061 N N . LEU A 1 408 ? -6.092 -15.511 -15.100 1.00 95.88 408 LEU A N 1
ATOM 3062 C CA . LEU A 1 408 ? -6.900 -14.753 -16.063 1.00 95.88 408 LEU A CA 1
ATOM 3063 C C . LEU A 1 408 ? -6.019 -13.856 -16.947 1.00 95.88 408 LEU A C 1
ATOM 3065 O O . LEU A 1 408 ? -6.108 -13.951 -18.170 1.00 95.88 408 LEU A O 1
ATOM 3069 N N . VAL A 1 409 ? -5.137 -13.046 -16.350 1.00 96.25 409 VAL A N 1
ATOM 3070 C CA . VAL A 1 409 ? -4.199 -12.187 -17.098 1.00 96.25 409 VAL A CA 1
ATOM 3071 C C . VAL A 1 409 ? -3.278 -13.022 -17.989 1.00 96.25 409 VAL A C 1
ATOM 3073 O O . VAL A 1 409 ? -3.165 -12.730 -19.175 1.00 96.25 409 VAL A O 1
ATOM 3076 N N . VAL A 1 410 ? -2.692 -14.114 -17.477 1.00 97.50 410 VAL A N 1
ATOM 3077 C CA . VAL A 1 410 ? -1.856 -15.025 -18.287 1.00 97.50 410 VAL A CA 1
ATOM 3078 C C . VAL A 1 410 ? -2.619 -15.551 -19.507 1.00 97.50 410 VAL A C 1
ATOM 3080 O O . VAL A 1 410 ? -2.082 -15.532 -20.613 1.00 97.50 410 VAL A O 1
ATOM 3083 N N . VAL A 1 411 ? -3.876 -15.983 -19.346 1.00 96.81 411 VAL A N 1
ATOM 3084 C CA . VAL A 1 411 ? -4.704 -16.463 -20.468 1.00 96.81 411 VAL A CA 1
ATOM 3085 C C . VAL A 1 411 ? -5.002 -15.343 -21.468 1.00 96.81 411 VAL A C 1
ATOM 3087 O O . VAL A 1 411 ? -4.873 -15.574 -22.669 1.00 96.81 411 VAL A O 1
ATOM 3090 N N . LEU A 1 412 ? -5.343 -14.135 -21.011 1.00 94.38 412 LEU A N 1
ATOM 3091 C CA . LEU A 1 412 ? -5.582 -12.987 -21.894 1.00 94.38 412 LEU A CA 1
ATOM 3092 C C . LEU A 1 412 ? -4.319 -12.596 -22.683 1.00 94.38 412 LEU A C 1
ATOM 3094 O O . LEU A 1 412 ? -4.391 -12.427 -23.899 1.00 94.38 412 LEU A O 1
ATOM 3098 N N . CYS A 1 413 ? -3.154 -12.548 -22.034 1.00 95.69 413 CYS A N 1
ATOM 3099 C CA . CYS A 1 413 ? -1.872 -12.289 -22.692 1.00 95.69 413 CYS A CA 1
ATOM 3100 C C . CYS A 1 413 ? -1.510 -13.378 -23.716 1.00 95.69 413 CYS A C 1
ATOM 3102 O O . CYS A 1 413 ? -1.056 -13.066 -24.817 1.00 95.69 413 CYS A O 1
ATOM 3104 N N . CYS A 1 414 ? -1.760 -14.654 -23.404 1.00 95.88 414 CYS A N 1
ATOM 3105 C CA . CYS A 1 414 ? -1.568 -15.753 -24.353 1.00 95.88 414 CYS A CA 1
ATOM 3106 C C . CYS A 1 414 ? -2.505 -15.632 -25.568 1.00 95.88 414 CYS A C 1
ATOM 3108 O O . CYS A 1 414 ? -2.064 -15.847 -26.696 1.00 95.88 414 CYS A O 1
ATOM 3110 N N . LEU A 1 415 ? -3.773 -15.254 -25.364 1.00 93.69 415 LEU A N 1
ATOM 3111 C CA . LEU A 1 415 ? -4.734 -15.027 -26.451 1.00 93.69 415 LEU A CA 1
ATOM 3112 C C . LEU A 1 415 ? -4.328 -13.852 -27.354 1.00 93.69 415 LEU A C 1
ATOM 3114 O O . LEU A 1 415 ? -4.484 -13.956 -28.569 1.00 93.69 415 LEU A O 1
ATOM 3118 N N . LEU A 1 416 ? -3.760 -12.778 -26.793 1.00 91.06 416 LEU A N 1
ATOM 3119 C CA . LEU A 1 416 ? -3.172 -11.689 -27.580 1.00 91.06 416 LEU A CA 1
ATOM 3120 C C . LEU A 1 416 ? -1.970 -12.184 -28.396 1.00 91.06 416 LEU A C 1
ATOM 3122 O O . LEU A 1 416 ? -1.933 -11.988 -29.609 1.00 91.06 416 LEU A O 1
ATOM 3126 N N . ASN A 1 417 ? -1.022 -12.893 -27.778 1.00 93.19 417 ASN A N 1
ATOM 3127 C CA . ASN A 1 417 ? 0.183 -13.352 -28.478 1.00 93.19 417 ASN A CA 1
ATOM 3128 C C . ASN A 1 417 ? -0.118 -14.381 -29.583 1.00 93.19 417 ASN A C 1
ATOM 3130 O O . ASN A 1 417 ? 0.582 -14.402 -30.594 1.00 93.19 417 ASN A O 1
ATOM 3134 N N . LEU A 1 418 ? -1.193 -15.172 -29.469 1.00 92.38 418 LEU A N 1
ATOM 3135 C CA . LEU A 1 418 ? -1.652 -16.068 -30.541 1.00 92.38 418 LEU A CA 1
ATOM 3136 C C . LEU A 1 418 ? -2.055 -15.330 -31.835 1.00 92.38 418 LEU A C 1
ATOM 3138 O O . LEU A 1 418 ? -1.977 -15.924 -32.910 1.00 92.38 418 LEU A O 1
ATOM 3142 N N . ILE A 1 419 ? -2.408 -14.037 -31.783 1.00 88.44 419 ILE A N 1
ATOM 3143 C CA . ILE A 1 419 ? -2.703 -13.220 -32.981 1.00 88.44 419 ILE A CA 1
ATOM 3144 C C . ILE A 1 419 ? -1.468 -13.113 -33.896 1.00 88.44 419 ILE A C 1
ATOM 3146 O O . ILE A 1 419 ? -1.603 -13.033 -35.121 1.00 88.44 419 ILE A O 1
ATOM 3150 N N . ALA A 1 420 ? -0.258 -13.194 -33.331 1.00 86.56 420 ALA A N 1
ATOM 3151 C CA . ALA A 1 420 ? 0.995 -13.152 -34.082 1.00 86.56 420 ALA A CA 1
ATOM 3152 C C . ALA A 1 420 ? 1.153 -14.310 -35.085 1.00 86.56 420 ALA A C 1
ATOM 3154 O O . ALA A 1 420 ? 1.868 -14.155 -36.073 1.00 86.56 420 ALA A O 1
ATOM 3155 N N . LEU A 1 421 ? 0.468 -15.444 -34.864 1.00 87.88 421 LEU A N 1
ATOM 3156 C CA . LEU A 1 421 ? 0.434 -16.571 -35.807 1.00 87.88 421 LEU A CA 1
ATOM 3157 C C . LEU A 1 421 ? -0.272 -16.205 -37.122 1.00 87.88 421 LEU A C 1
ATOM 3159 O O . LEU A 1 421 ? 0.049 -16.765 -38.165 1.00 87.88 421 LEU A O 1
ATOM 3163 N N . GLY A 1 422 ? -1.226 -15.268 -37.078 1.00 83.69 422 GLY A N 1
ATOM 3164 C CA . GLY A 1 422 ? -1.874 -14.725 -38.271 1.00 83.69 422 GLY A CA 1
ATOM 3165 C C . GLY A 1 422 ? -1.113 -13.544 -38.879 1.00 83.69 422 GLY A C 1
ATOM 3166 O O . GLY A 1 422 ? -1.063 -13.415 -40.099 1.00 83.69 422 GLY A O 1
ATOM 3167 N N . SER A 1 423 ? -0.536 -12.671 -38.044 1.00 82.31 423 SER A N 1
ATOM 3168 C CA . SER A 1 423 ? 0.224 -11.498 -38.498 1.00 82.31 423 SER A CA 1
ATOM 3169 C C . SER A 1 423 ? 1.099 -10.898 -37.379 1.00 82.31 423 SER A C 1
ATOM 3171 O O . SER A 1 423 ? 0.571 -10.254 -36.461 1.00 82.31 423 SER A O 1
ATOM 3173 N N . PRO A 1 424 ? 2.440 -11.021 -37.465 1.00 79.12 424 PRO A N 1
ATOM 3174 C CA . PRO A 1 424 ? 3.382 -10.330 -36.579 1.00 79.12 424 PRO A CA 1
ATOM 3175 C C . PRO A 1 424 ? 3.229 -8.799 -36.599 1.00 79.12 424 PRO A C 1
ATOM 3177 O O . PRO A 1 424 ? 3.403 -8.129 -35.583 1.00 79.12 424 PRO A O 1
ATOM 3180 N N . GLN A 1 425 ? 2.857 -8.224 -37.744 1.00 76.88 425 GLN A N 1
ATOM 3181 C CA . GLN A 1 425 ? 2.637 -6.787 -37.909 1.00 76.88 425 GLN A CA 1
ATOM 3182 C C . GLN A 1 425 ? 1.366 -6.319 -37.184 1.00 76.88 425 GLN A C 1
ATOM 3184 O O . GLN A 1 425 ? 1.344 -5.236 -36.593 1.00 76.88 425 GLN A O 1
ATOM 3189 N N . THR A 1 426 ? 0.315 -7.143 -37.175 1.00 78.31 426 THR A N 1
ATOM 3190 C CA . THR A 1 426 ? -0.943 -6.839 -36.479 1.00 78.31 426 THR A CA 1
ATOM 3191 C C . THR A 1 426 ? -0.767 -6.900 -34.965 1.00 78.31 426 THR A C 1
ATOM 3193 O O . THR A 1 426 ? -1.236 -5.993 -34.283 1.00 78.31 426 THR A O 1
ATOM 3196 N N . ILE A 1 427 ? -0.045 -7.892 -34.426 1.00 83.00 427 ILE A N 1
ATOM 3197 C CA . ILE A 1 427 ? 0.222 -7.941 -32.979 1.00 83.00 427 ILE A CA 1
ATOM 3198 C C . ILE A 1 427 ? 1.156 -6.806 -32.526 1.00 83.00 427 ILE A C 1
ATOM 3200 O O . ILE A 1 427 ? 0.882 -6.165 -31.517 1.00 83.00 427 ILE A O 1
ATOM 3204 N N . ASN A 1 428 ? 2.174 -6.447 -33.317 1.00 80.44 428 ASN A N 1
ATOM 3205 C CA . ASN A 1 428 ? 3.026 -5.291 -33.016 1.00 80.44 428 ASN A CA 1
ATOM 3206 C C . ASN A 1 428 ? 2.235 -3.970 -33.074 1.00 80.44 428 ASN A C 1
ATOM 3208 O O . ASN A 1 428 ? 2.468 -3.076 -32.264 1.00 80.44 428 ASN A O 1
ATOM 3212 N N . SER A 1 429 ? 1.251 -3.863 -33.974 1.00 77.81 429 SER A N 1
ATOM 3213 C CA . SER A 1 429 ? 0.313 -2.731 -34.005 1.00 77.81 429 SER A CA 1
ATOM 3214 C C . SER A 1 429 ? -0.615 -2.704 -32.786 1.00 77.81 429 SER A C 1
ATOM 3216 O O . SER A 1 429 ? -0.915 -1.629 -32.279 1.00 77.81 429 SER A O 1
ATOM 3218 N N . ILE A 1 430 ? -1.056 -3.867 -32.287 1.00 79.88 430 ILE A N 1
ATOM 3219 C CA . ILE A 1 430 ? -1.796 -3.965 -31.020 1.00 79.88 430 ILE A CA 1
ATOM 3220 C C . ILE A 1 430 ? -0.903 -3.485 -29.871 1.00 79.88 430 ILE A C 1
ATOM 3222 O O . ILE A 1 430 ? -1.326 -2.624 -29.115 1.00 79.88 430 ILE A O 1
ATOM 3226 N N . PHE A 1 431 ? 0.345 -3.943 -29.770 1.00 84.12 431 PHE A N 1
ATOM 3227 C CA . PHE A 1 431 ? 1.282 -3.497 -28.730 1.00 84.12 431 PHE A CA 1
ATOM 3228 C C . PHE A 1 431 ? 1.611 -1.996 -28.785 1.00 84.12 431 PHE A C 1
ATOM 3230 O O . PHE A 1 431 ? 1.872 -1.384 -27.749 1.00 84.12 431 PHE A O 1
ATOM 3237 N N . GLY A 1 432 ? 1.532 -1.375 -29.965 1.00 78.00 432 GLY A N 1
ATOM 3238 C CA . GLY A 1 432 ? 1.616 0.080 -30.124 1.00 78.00 432 GLY A CA 1
ATOM 3239 C C . GLY A 1 432 ? 0.513 0.860 -29.392 1.00 78.00 432 GLY A C 1
ATOM 3240 O O . GLY A 1 432 ? 0.703 2.039 -29.105 1.00 78.00 432 GLY A O 1
ATOM 3241 N N . ILE A 1 433 ? -0.611 0.220 -29.033 1.00 79.31 433 ILE A N 1
ATOM 3242 C CA . ILE A 1 433 ? -1.691 0.858 -28.267 1.00 79.31 433 ILE A CA 1
ATOM 3243 C C . ILE A 1 433 ? -1.371 1.026 -26.778 1.00 79.31 433 ILE A C 1
ATOM 3245 O O . ILE A 1 433 ? -1.964 1.886 -26.133 1.00 79.31 433 ILE A O 1
ATOM 3249 N N . THR A 1 434 ? -0.473 0.204 -26.224 1.00 83.25 434 THR A N 1
ATOM 3250 C CA . THR A 1 434 ? -0.304 0.020 -24.774 1.00 83.25 434 THR A CA 1
ATOM 3251 C C . THR A 1 434 ? -0.068 1.344 -24.053 1.00 83.25 434 THR A C 1
ATOM 3253 O O . THR A 1 434 ? -0.862 1.730 -23.194 1.00 83.25 434 THR A O 1
ATOM 3256 N N . ALA A 1 435 ? 0.979 2.076 -24.445 1.00 84.69 435 ALA A N 1
ATOM 3257 C CA . ALA A 1 435 ? 1.305 3.363 -23.839 1.00 84.69 435 ALA A CA 1
ATOM 3258 C C . ALA A 1 435 ? 0.204 4.420 -24.082 1.00 84.69 435 ALA A C 1
ATOM 3260 O O . ALA A 1 435 ? -0.265 4.989 -23.100 1.00 84.69 435 ALA A O 1
ATOM 3261 N N . PRO A 1 436 ? -0.321 4.630 -25.313 1.00 84.19 436 PRO A N 1
ATOM 3262 C CA . PRO A 1 436 ? -1.501 5.469 -25.532 1.00 84.19 436 PRO A CA 1
ATOM 3263 C C . PRO A 1 436 ? -2.705 5.155 -24.631 1.00 84.19 436 PRO A C 1
ATOM 3265 O O . PRO A 1 436 ? -3.330 6.088 -24.135 1.00 84.19 436 PRO A O 1
ATOM 3268 N N . ALA A 1 437 ? -3.045 3.882 -24.407 1.00 84.62 437 ALA A N 1
ATOM 3269 C CA . ALA A 1 437 ? -4.210 3.474 -23.617 1.00 84.62 437 ALA A CA 1
ATOM 3270 C C . ALA A 1 437 ? -4.018 3.699 -22.106 1.00 84.62 437 ALA A C 1
ATOM 3272 O O . ALA A 1 437 ? -4.945 4.154 -21.426 1.00 84.62 437 ALA A O 1
ATOM 3273 N N . LEU A 1 438 ? -2.811 3.429 -21.597 1.00 88.25 438 LEU A N 1
ATOM 3274 C CA . LEU A 1 438 ? -2.418 3.710 -20.216 1.00 88.25 438 LEU A CA 1
ATOM 3275 C C . LEU A 1 438 ? -2.339 5.218 -19.965 1.00 88.25 438 LEU A C 1
ATOM 3277 O O . LEU A 1 438 ? -3.042 5.732 -19.092 1.00 88.25 438 LEU A O 1
ATOM 3281 N N . ASP A 1 439 ? -1.588 5.947 -20.792 1.00 89.06 439 ASP A N 1
ATOM 3282 C CA . ASP A 1 439 ? -1.403 7.390 -20.655 1.00 89.06 439 ASP A CA 1
ATOM 3283 C C . ASP A 1 439 ? -2.734 8.145 -20.808 1.00 89.06 439 ASP A C 1
ATOM 3285 O O . ASP A 1 439 ? -3.000 9.078 -20.047 1.00 89.06 439 ASP A O 1
ATOM 3289 N N . CYS A 1 440 ? -3.634 7.711 -21.703 1.00 87.94 440 CYS A N 1
ATOM 3290 C CA . CYS A 1 440 ? -4.990 8.265 -21.785 1.00 87.94 440 CYS A CA 1
ATOM 3291 C C . CYS A 1 440 ? -5.820 8.020 -20.517 1.00 87.94 440 CYS A C 1
ATOM 3293 O O . CYS A 1 440 ? -6.600 8.897 -20.137 1.00 87.94 440 CYS A O 1
ATOM 3295 N N . SER A 1 441 ? -5.650 6.880 -19.835 1.00 89.94 441 SER A N 1
ATOM 3296 C CA . SER A 1 441 ? -6.326 6.623 -18.555 1.00 89.94 441 SER A CA 1
ATOM 3297 C C . SER A 1 441 ? -5.863 7.613 -17.473 1.00 89.94 441 SER A C 1
ATOM 3299 O O . SER A 1 441 ? -6.689 8.180 -16.753 1.00 89.94 441 SER A O 1
ATOM 3301 N N . TYR A 1 442 ? -4.562 7.929 -17.437 1.00 90.31 442 TYR A N 1
ATOM 3302 C CA . TYR A 1 442 ? -3.978 8.923 -16.530 1.00 90.31 442 TYR A CA 1
ATOM 3303 C C . TYR A 1 442 ? -4.426 10.344 -16.886 1.00 90.31 442 TYR A C 1
ATOM 3305 O O . TYR A 1 442 ? -4.902 11.088 -16.024 1.00 90.31 442 TYR A O 1
ATOM 3313 N N . MET A 1 443 ? -4.343 10.707 -18.169 1.00 91.44 443 MET A N 1
ATOM 3314 C CA . MET A 1 443 ? -4.799 11.992 -18.698 1.00 91.44 443 MET A CA 1
ATOM 3315 C C . MET A 1 443 ? -6.271 12.242 -18.367 1.00 91.44 443 MET A C 1
ATOM 3317 O O . MET A 1 443 ? -6.609 13.352 -17.961 1.00 91.44 443 MET A O 1
ATOM 3321 N N . ALA A 1 444 ? -7.139 11.231 -18.479 1.00 90.75 444 ALA A N 1
ATOM 3322 C CA . ALA A 1 444 ? -8.552 11.356 -18.140 1.00 90.75 444 ALA A CA 1
ATOM 3323 C C . ALA A 1 444 ? -8.752 11.741 -16.663 1.00 90.75 444 ALA A C 1
ATOM 3325 O O . ALA A 1 444 ? -9.421 12.736 -16.381 1.00 90.75 444 ALA A O 1
ATOM 3326 N N . VAL A 1 445 ? -8.121 11.035 -15.715 1.00 90.50 445 VAL A N 1
ATOM 3327 C CA . VAL A 1 445 ? -8.205 11.361 -14.275 1.00 90.50 445 VAL A CA 1
ATOM 3328 C C . VAL A 1 445 ? -7.647 12.757 -13.978 1.00 90.50 445 VAL A C 1
ATOM 3330 O O . VAL A 1 445 ? -8.260 13.535 -13.241 1.00 90.50 445 VAL A O 1
ATOM 3333 N N . VAL A 1 446 ? -6.502 13.109 -14.569 1.00 90.50 446 VAL A N 1
ATOM 3334 C CA . VAL A 1 446 ? -5.842 14.407 -14.363 1.00 90.50 446 VAL A CA 1
ATOM 3335 C C . VAL A 1 446 ? -6.668 15.560 -14.957 1.00 90.50 446 VAL A C 1
ATOM 3337 O O . VAL A 1 446 ? -6.806 16.603 -14.311 1.00 90.50 446 VAL A O 1
ATOM 3340 N N . ALA A 1 447 ? -7.288 15.368 -16.126 1.00 91.12 447 ALA A N 1
ATOM 3341 C CA . ALA A 1 447 ? -8.180 16.337 -16.761 1.00 91.12 447 ALA A CA 1
ATOM 3342 C C . ALA A 1 447 ? -9.491 16.518 -15.981 1.00 91.12 447 ALA A C 1
ATOM 3344 O O . ALA A 1 447 ? -9.872 17.654 -15.691 1.00 91.12 447 ALA A O 1
ATOM 3345 N N . LEU A 1 448 ? -10.133 15.423 -15.558 1.00 88.62 448 LEU A N 1
ATOM 3346 C CA . LEU A 1 448 ? -11.324 15.449 -14.699 1.00 88.62 448 LEU A CA 1
ATOM 3347 C C . LEU A 1 448 ? -11.046 16.216 -13.396 1.00 88.62 448 LEU A C 1
ATOM 3349 O O . LEU A 1 448 ? -11.818 17.101 -13.020 1.00 88.62 448 LEU A O 1
ATOM 3353 N N . ARG A 1 449 ? -9.886 15.975 -12.770 1.00 86.31 449 ARG A N 1
ATOM 3354 C CA . ARG A 1 449 ? -9.423 16.694 -11.572 1.00 86.31 449 ARG A CA 1
ATOM 3355 C C . ARG A 1 449 ? -9.175 18.186 -11.801 1.00 86.31 449 ARG A C 1
ATOM 3357 O O . ARG A 1 449 ? -9.391 18.968 -10.876 1.00 86.31 449 ARG A O 1
ATOM 3364 N N . LEU A 1 450 ? -8.734 18.611 -12.987 1.00 86.50 450 LEU A N 1
ATOM 3365 C CA . LEU A 1 450 ? -8.622 20.040 -13.313 1.00 86.50 450 LEU A CA 1
ATOM 3366 C C . LEU A 1 450 ? -9.988 20.683 -13.595 1.00 86.50 450 LEU A C 1
ATOM 3368 O O . LEU A 1 450 ? -10.221 21.806 -13.147 1.00 86.50 450 LEU A O 1
ATOM 3372 N N . TYR A 1 451 ? -10.879 19.974 -14.292 1.00 87.12 451 TYR A N 1
ATOM 3373 C CA . TYR A 1 451 ? -12.206 20.452 -14.686 1.00 87.12 451 TYR A CA 1
ATOM 3374 C C . TYR A 1 451 ? -13.154 20.566 -13.480 1.00 87.12 451 TYR A C 1
ATOM 3376 O O . TYR A 1 451 ? -13.573 21.662 -13.101 1.00 87.12 451 TYR A O 1
ATOM 3384 N N . PHE A 1 452 ? -13.423 19.453 -12.794 1.00 82.62 452 PHE A N 1
ATOM 3385 C CA . PHE A 1 452 ? -14.307 19.424 -11.627 1.00 82.62 452 PHE A CA 1
ATOM 3386 C C . PHE A 1 452 ? -13.643 19.939 -10.343 1.00 82.62 452 PHE A C 1
ATOM 3388 O O . PHE A 1 452 ? -14.343 20.251 -9.381 1.00 82.62 452 PHE A O 1
ATOM 3395 N N . GLY A 1 453 ? -12.315 20.105 -10.309 1.00 69.12 453 GLY A N 1
ATOM 3396 C CA . GLY A 1 453 ? -11.565 20.519 -9.115 1.00 69.12 453 GLY A CA 1
ATOM 3397 C C . GLY A 1 453 ? -11.910 21.902 -8.546 1.00 69.12 453 GLY A C 1
ATOM 3398 O O . GLY A 1 453 ? -11.522 22.204 -7.420 1.00 69.12 453 GLY A O 1
ATOM 3399 N N . ASN A 1 454 ? -12.643 22.750 -9.277 1.00 66.69 454 ASN A N 1
ATOM 3400 C CA . ASN A 1 454 ? -13.240 23.964 -8.708 1.00 66.69 454 ASN A CA 1
ATOM 3401 C C . ASN A 1 454 ? -14.591 23.690 -8.021 1.00 66.69 454 ASN A C 1
ATOM 3403 O O . ASN A 1 454 ? -14.836 24.256 -6.959 1.00 66.69 454 ASN A O 1
ATOM 3407 N N . HIS A 1 455 ? -15.426 22.808 -8.579 1.00 62.16 455 HIS A N 1
ATOM 3408 C CA . HIS A 1 455 ? -16.726 22.421 -8.013 1.00 62.16 455 HIS A CA 1
ATOM 3409 C C . HIS A 1 455 ? -16.557 21.520 -6.776 1.00 62.16 455 HIS A C 1
ATOM 3411 O O . HIS A 1 455 ? -17.199 21.726 -5.751 1.00 62.16 455 HIS A O 1
ATOM 3417 N N . LEU A 1 456 ? -15.611 20.578 -6.826 1.00 59.59 456 LEU A N 1
ATOM 3418 C CA . LEU A 1 456 ? -15.317 19.630 -5.745 1.00 59.59 456 LEU A CA 1
ATOM 3419 C C . LEU A 1 456 ? -14.517 20.229 -4.573 1.00 59.59 456 LEU A C 1
ATOM 3421 O O . LEU A 1 456 ? -14.241 19.523 -3.605 1.00 59.59 456 LEU A O 1
ATOM 3425 N N . LYS A 1 457 ? -14.191 21.531 -4.588 1.00 52.44 457 LYS A N 1
ATOM 3426 C CA . LYS A 1 457 ? -13.603 22.221 -3.420 1.00 52.44 457 LYS A CA 1
ATOM 3427 C C . LYS A 1 457 ? -14.480 22.116 -2.173 1.00 52.44 457 LYS A C 1
ATOM 3429 O O . LYS A 1 457 ? -13.943 21.962 -1.082 1.00 52.44 457 LYS A O 1
ATOM 3434 N N . ALA A 1 458 ? -15.803 22.134 -2.341 1.00 42.66 458 ALA A N 1
ATOM 3435 C CA . ALA A 1 458 ? -16.756 21.928 -1.250 1.00 42.66 458 ALA A CA 1
ATOM 3436 C C . ALA A 1 458 ? -16.684 20.513 -0.637 1.00 42.66 458 ALA A C 1
ATOM 3438 O O . ALA A 1 458 ? -17.138 20.310 0.483 1.00 42.66 458 ALA A O 1
ATOM 3439 N N . ARG A 1 459 ? -16.089 19.540 -1.346 1.00 50.66 459 ARG A N 1
ATOM 3440 C CA . ARG A 1 459 ? -15.971 18.133 -0.929 1.00 50.66 459 ARG A CA 1
ATOM 3441 C C . ARG A 1 459 ? -14.613 17.774 -0.304 1.00 50.66 459 ARG A C 1
ATOM 3443 O O . ARG A 1 459 ? -14.333 16.600 -0.096 1.00 50.66 459 ARG A O 1
ATOM 3450 N N . ASN A 1 460 ? -13.781 18.781 -0.019 1.00 52.09 460 ASN A N 1
ATOM 3451 C CA . ASN A 1 460 ? -12.517 18.689 0.724 1.00 52.09 460 ASN A CA 1
ATOM 3452 C C . ASN A 1 460 ? -11.580 17.538 0.279 1.00 52.09 460 ASN A C 1
ATOM 3454 O O . ASN A 1 460 ? -11.243 16.649 1.060 1.00 52.09 460 ASN A O 1
ATOM 3458 N N . ILE A 1 461 ? -11.161 17.560 -0.996 1.00 62.16 461 ILE A N 1
ATOM 3459 C CA . ILE A 1 461 ? -10.237 16.575 -1.592 1.00 62.16 461 ILE A CA 1
ATOM 3460 C C . ILE A 1 461 ? -8.993 16.393 -0.703 1.00 62.16 461 ILE A C 1
ATOM 3462 O O . ILE A 1 461 ? -8.197 17.323 -0.530 1.00 62.16 461 ILE A O 1
ATOM 3466 N N . ARG A 1 462 ? -8.816 15.174 -0.175 1.00 66.00 462 ARG A N 1
ATOM 3467 C CA . ARG A 1 462 ? -7.702 14.786 0.700 1.00 66.00 462 ARG A CA 1
ATOM 3468 C C . ARG A 1 462 ? -6.369 15.059 0.003 1.00 66.00 462 ARG A C 1
ATOM 3470 O O . ARG A 1 462 ? -6.144 14.616 -1.120 1.00 66.00 462 ARG A O 1
ATOM 3477 N N . ARG A 1 463 ? -5.461 15.765 0.680 1.00 78.06 463 ARG A N 1
ATOM 3478 C CA . ARG A 1 463 ? -4.071 15.911 0.225 1.00 78.06 463 ARG A CA 1
ATOM 3479 C C . ARG A 1 463 ? -3.226 14.768 0.776 1.00 78.06 463 ARG A C 1
ATOM 3481 O O . ARG A 1 463 ? -3.305 14.468 1.967 1.00 78.06 463 ARG A O 1
ATOM 3488 N N . GLY A 1 464 ? -2.426 14.157 -0.091 1.00 79.88 464 GLY A N 1
ATOM 3489 C CA . GLY A 1 464 ? -1.390 13.213 0.312 1.00 79.88 464 GLY A CA 1
ATOM 3490 C C . GLY A 1 464 ? -0.197 13.908 0.982 1.00 79.88 464 GLY A C 1
ATOM 3491 O O . GLY A 1 464 ? -0.054 15.128 0.859 1.00 79.88 464 GLY A O 1
ATOM 3492 N N . PRO A 1 465 ? 0.682 13.155 1.671 1.00 85.69 465 PRO A N 1
ATOM 3493 C CA . PRO A 1 465 ? 1.966 13.664 2.161 1.00 85.69 465 PRO A CA 1
ATOM 3494 C C . PRO A 1 465 ? 2.857 14.292 1.075 1.00 85.69 465 PRO A C 1
ATOM 3496 O O . PRO A 1 465 ? 3.599 15.229 1.360 1.00 85.69 465 PRO A O 1
ATOM 3499 N N . PHE A 1 466 ? 2.782 13.798 -0.164 1.00 89.81 466 PHE A N 1
ATOM 3500 C CA . PHE A 1 466 ? 3.429 14.378 -1.338 1.00 89.81 466 PHE A CA 1
ATOM 3501 C C . PHE A 1 466 ? 2.425 15.247 -2.106 1.00 89.81 466 PHE A C 1
ATOM 3503 O O . PHE A 1 466 ? 1.350 14.783 -2.486 1.00 89.81 466 PHE A O 1
ATOM 3510 N N . THR A 1 467 ? 2.779 16.510 -2.358 1.00 87.69 467 THR A N 1
ATOM 3511 C CA . THR A 1 467 ? 1.974 17.433 -3.169 1.00 87.69 467 THR A CA 1
ATOM 3512 C C . THR A 1 467 ? 2.848 18.383 -3.981 1.00 87.69 467 THR A C 1
ATOM 3514 O O . THR A 1 467 ? 3.887 18.856 -3.522 1.00 87.69 467 THR A O 1
ATOM 3517 N N . LEU A 1 468 ? 2.386 18.701 -5.189 1.00 87.00 468 LEU A N 1
ATOM 3518 C CA . LEU A 1 468 ? 2.989 19.667 -6.107 1.00 87.00 468 LEU A CA 1
ATOM 3519 C C . LEU A 1 468 ? 2.664 21.122 -5.711 1.00 87.00 468 LEU A C 1
ATOM 3521 O O . LEU A 1 468 ? 3.240 22.069 -6.255 1.00 87.00 468 LEU A O 1
ATOM 3525 N N . GLY A 1 469 ? 1.729 21.326 -4.773 1.00 86.69 469 GLY A N 1
ATOM 3526 C CA . GLY A 1 469 ? 1.352 22.637 -4.248 1.00 86.69 469 GLY A CA 1
ATOM 3527 C C . GLY A 1 469 ? 0.970 23.623 -5.357 1.00 86.69 469 GLY A C 1
ATOM 3528 O O . GLY A 1 469 ? 0.073 23.367 -6.159 1.00 86.69 469 GLY A O 1
ATOM 3529 N N . ARG A 1 470 ? 1.678 24.759 -5.441 1.00 86.31 470 ARG A N 1
ATOM 3530 C CA . ARG A 1 470 ? 1.441 25.773 -6.489 1.00 86.31 470 ARG A CA 1
ATOM 3531 C C . ARG A 1 470 ? 1.716 25.272 -7.915 1.00 86.31 470 ARG A C 1
ATOM 3533 O O . ARG A 1 470 ? 1.165 25.829 -8.859 1.00 86.31 470 ARG A O 1
ATOM 3540 N N . TYR A 1 471 ? 2.535 24.231 -8.073 1.00 89.62 471 TYR A N 1
ATOM 3541 C CA . TYR A 1 471 ? 2.908 23.672 -9.374 1.00 89.62 471 TYR A CA 1
ATOM 3542 C C . TYR A 1 471 ? 1.954 22.577 -9.871 1.00 89.62 471 TYR A C 1
ATOM 3544 O O . TYR A 1 471 ? 2.058 22.187 -11.030 1.00 89.62 471 TYR A O 1
ATOM 3552 N N . GLN A 1 472 ? 0.976 22.148 -9.060 1.00 88.38 472 GLN A N 1
ATOM 3553 C CA . GLN A 1 472 ? -0.038 21.162 -9.454 1.00 88.38 472 GLN A CA 1
ATOM 3554 C C . GLN A 1 472 ? -0.703 21.526 -10.792 1.00 88.38 472 GLN A C 1
ATOM 3556 O O . GLN A 1 472 ? -0.700 20.738 -11.728 1.00 88.38 472 GLN A O 1
ATOM 3561 N N . LYS A 1 473 ? -1.266 22.736 -10.910 1.00 89.19 473 LYS A N 1
ATOM 3562 C CA . LYS A 1 473 ? -1.992 23.144 -12.125 1.00 89.19 473 LYS A CA 1
ATOM 3563 C C . LYS A 1 473 ? -1.124 23.155 -13.396 1.00 89.19 473 LYS A C 1
ATOM 3565 O O . LYS A 1 473 ? -1.560 22.542 -14.367 1.00 89.19 473 LYS A O 1
ATOM 3570 N N . PRO A 1 474 ? 0.058 23.808 -13.437 1.00 93.81 474 PRO A N 1
ATOM 3571 C CA . PRO A 1 474 ? 0.886 23.797 -14.643 1.00 93.81 474 PRO A CA 1
ATOM 3572 C C . PRO A 1 474 ? 1.453 22.411 -14.977 1.00 93.81 474 PRO A C 1
ATOM 3574 O O . PRO A 1 474 ? 1.464 22.064 -16.152 1.00 93.81 474 PRO A O 1
ATOM 3577 N N . ILE A 1 475 ? 1.858 21.594 -13.993 1.00 94.44 475 ILE A N 1
ATOM 3578 C CA . ILE A 1 475 ? 2.367 20.234 -14.260 1.00 94.44 475 ILE A CA 1
ATOM 3579 C C . ILE A 1 475 ? 1.254 19.348 -14.835 1.00 94.44 475 ILE A C 1
ATOM 3581 O O . ILE A 1 475 ? 1.446 18.756 -15.894 1.00 94.44 475 ILE A O 1
ATOM 3585 N N . ASN A 1 476 ? 0.065 19.344 -14.221 1.00 93.31 476 ASN A N 1
ATOM 3586 C CA . ASN A 1 476 ? -1.094 18.608 -14.732 1.00 93.31 476 ASN A CA 1
ATOM 3587 C C . ASN A 1 476 ? -1.490 19.057 -16.155 1.00 93.31 476 ASN A C 1
ATOM 3589 O O . ASN A 1 476 ? -1.887 18.231 -16.971 1.00 93.31 476 ASN A O 1
ATOM 3593 N N . PHE A 1 477 ? -1.394 20.356 -16.465 1.00 94.06 477 PHE A N 1
ATOM 3594 C CA . PHE A 1 477 ? -1.680 20.878 -17.806 1.00 94.06 477 PHE A CA 1
ATOM 3595 C C . PHE A 1 477 ? -0.640 20.423 -18.839 1.00 94.06 477 PHE A C 1
ATOM 3597 O O . PHE A 1 477 ? -1.019 19.982 -19.921 1.00 94.06 477 PHE A O 1
ATOM 3604 N N . ILE A 1 478 ? 0.654 20.473 -18.498 1.00 94.94 478 ILE A N 1
ATOM 3605 C CA . ILE A 1 478 ? 1.738 19.965 -19.354 1.00 94.94 478 ILE A CA 1
ATOM 3606 C C . ILE A 1 478 ? 1.550 18.467 -19.616 1.00 94.94 478 ILE A C 1
ATOM 3608 O O . ILE A 1 478 ? 1.636 18.057 -20.769 1.00 94.94 478 ILE A O 1
ATOM 3612 N N . ALA A 1 479 ? 1.218 17.679 -18.588 1.00 93.88 479 ALA A N 1
ATOM 3613 C CA . ALA A 1 479 ? 0.951 16.250 -18.726 1.00 93.88 479 ALA A CA 1
ATOM 3614 C C . ALA A 1 479 ? -0.198 15.973 -19.711 1.00 93.88 479 ALA A C 1
ATOM 3616 O O . ALA A 1 479 ? -0.028 15.179 -20.627 1.00 93.88 479 ALA A O 1
ATOM 3617 N N . ILE A 1 480 ? -1.333 16.678 -19.597 1.00 94.50 480 ILE A N 1
ATOM 3618 C CA . ILE A 1 480 ? -2.467 16.522 -20.528 1.00 94.50 480 ILE A CA 1
ATOM 3619 C C . ILE A 1 480 ? -2.081 16.911 -21.962 1.00 94.50 480 ILE A C 1
ATOM 3621 O O . ILE A 1 480 ? -2.385 16.172 -22.896 1.00 94.50 480 ILE A O 1
ATOM 3625 N N . VAL A 1 481 ? -1.421 18.059 -22.155 1.00 95.06 481 VAL A N 1
ATOM 3626 C CA . VAL A 1 481 ? -1.038 18.539 -23.496 1.00 95.06 481 VAL A CA 1
ATOM 3627 C C . VAL A 1 481 ? -0.018 17.604 -24.143 1.00 95.06 481 VAL A C 1
ATOM 3629 O O . VAL A 1 481 ? -0.153 17.290 -25.324 1.00 95.06 481 VAL A O 1
ATOM 3632 N N . TRP A 1 482 ? 0.964 17.121 -23.377 1.00 93.38 482 TRP A N 1
ATOM 3633 C CA . TRP A 1 482 ? 1.928 16.132 -23.848 1.00 93.38 482 TRP A CA 1
ATOM 3634 C C . TRP A 1 482 ? 1.254 14.806 -24.199 1.00 93.38 482 TRP A C 1
ATOM 3636 O O . TRP A 1 482 ? 1.459 14.326 -25.309 1.00 93.38 482 TRP A O 1
ATOM 3646 N N . THR A 1 483 ? 0.418 14.246 -23.315 1.00 92.31 483 THR A N 1
ATOM 3647 C CA . THR A 1 483 ? -0.289 12.985 -23.586 1.00 92.31 483 THR A CA 1
ATOM 3648 C C . THR A 1 483 ? -1.165 13.100 -24.831 1.00 92.31 483 THR A C 1
ATOM 3650 O O . THR A 1 483 ? -1.047 12.278 -25.732 1.00 92.31 483 THR A O 1
ATOM 3653 N N . ALA A 1 484 ? -1.979 14.153 -24.952 1.00 92.75 484 ALA A N 1
ATOM 3654 C CA . ALA A 1 484 ? -2.816 14.362 -26.132 1.00 92.75 484 ALA A CA 1
ATOM 3655 C C . ALA A 1 484 ? -1.988 14.499 -27.426 1.00 92.75 484 ALA A C 1
ATOM 3657 O O . ALA A 1 484 ? -2.362 13.940 -28.456 1.00 92.75 484 ALA A O 1
ATOM 3658 N N . PHE A 1 485 ? -0.851 15.204 -27.375 1.00 92.25 485 PHE A N 1
ATOM 3659 C CA . PHE A 1 485 ? 0.073 15.319 -28.503 1.00 92.25 485 PHE A CA 1
ATOM 3660 C C . PHE A 1 485 ? 0.682 13.965 -28.888 1.00 92.25 485 PHE A C 1
ATOM 3662 O O . PHE A 1 485 ? 0.597 13.566 -30.050 1.00 92.25 485 PHE A O 1
ATOM 3669 N N . ILE A 1 486 ? 1.268 13.238 -27.930 1.00 90.06 486 ILE A N 1
ATOM 3670 C CA . ILE A 1 486 ? 1.969 11.989 -28.229 1.00 90.06 486 ILE A CA 1
ATOM 3671 C C . ILE A 1 486 ? 0.993 10.888 -28.649 1.00 90.06 486 ILE A C 1
ATOM 3673 O O . ILE A 1 486 ? 1.250 10.219 -29.642 1.00 90.06 486 ILE A O 1
ATOM 3677 N N . THR A 1 487 ? -0.180 10.767 -28.017 1.00 88.88 487 THR A N 1
ATOM 3678 C CA . THR A 1 487 ? -1.241 9.836 -28.438 1.00 88.88 487 THR A CA 1
ATOM 3679 C C . THR A 1 487 ? -1.627 10.027 -29.907 1.00 88.88 487 THR A C 1
ATOM 3681 O O . THR A 1 487 ? -1.807 9.035 -30.609 1.00 88.88 487 THR A O 1
ATOM 3684 N N . VAL A 1 488 ? -1.706 11.268 -30.409 1.00 88.75 488 VAL A N 1
ATOM 3685 C CA . VAL A 1 488 ? -1.964 11.515 -31.839 1.00 88.75 488 VAL A CA 1
ATOM 3686 C C . VAL A 1 488 ? -0.828 10.970 -32.704 1.00 88.75 488 VAL A C 1
ATOM 3688 O O . VAL A 1 488 ? -1.104 10.245 -33.656 1.00 88.75 488 VAL A O 1
ATOM 3691 N N . ILE A 1 489 ? 0.434 11.258 -32.367 1.00 87.94 489 ILE A N 1
ATOM 3692 C CA . ILE A 1 489 ? 1.606 10.763 -33.112 1.00 87.94 489 ILE A CA 1
ATOM 3693 C C . ILE A 1 489 ? 1.679 9.228 -33.107 1.00 87.94 489 ILE A C 1
ATOM 3695 O O . ILE A 1 489 ? 1.915 8.628 -34.154 1.00 87.94 489 ILE A O 1
ATOM 3699 N N . LEU A 1 490 ? 1.417 8.579 -31.969 1.00 83.81 490 LEU A N 1
ATOM 3700 C CA . LEU A 1 490 ? 1.497 7.120 -31.825 1.00 83.81 490 LEU A CA 1
ATOM 3701 C C . LEU A 1 490 ? 0.373 6.352 -32.548 1.00 83.81 490 LEU A C 1
ATOM 3703 O O . LEU A 1 490 ? 0.463 5.130 -32.665 1.00 83.81 490 LEU A O 1
ATOM 3707 N N . PHE A 1 491 ? -0.644 7.038 -33.084 1.00 84.19 491 PHE A N 1
ATOM 3708 C CA . PHE A 1 491 ? -1.635 6.448 -33.994 1.00 84.19 491 PHE A CA 1
ATOM 3709 C C . PHE A 1 491 ? -1.277 6.571 -35.488 1.00 84.19 491 PHE A C 1
ATOM 3711 O O . PHE A 1 491 ? -1.951 5.956 -36.317 1.00 84.19 491 PHE A O 1
ATOM 3718 N N . PHE A 1 492 ? -0.226 7.308 -35.870 1.00 85.12 492 PHE A N 1
ATOM 3719 C CA . PHE A 1 492 ? 0.225 7.336 -37.266 1.00 85.12 492 PHE A CA 1
ATOM 3720 C C . PHE A 1 492 ? 1.013 6.064 -37.647 1.00 85.12 492 PHE A C 1
ATOM 3722 O O . PHE A 1 492 ? 1.676 5.459 -36.799 1.00 85.12 492 PHE A O 1
ATOM 3729 N N . PRO A 1 493 ? 0.982 5.646 -38.927 1.00 82.75 493 PRO A N 1
ATOM 3730 C CA . PRO A 1 493 ? 1.914 4.659 -39.472 1.00 82.75 493 PRO A CA 1
ATOM 3731 C C . PRO A 1 493 ? 3.371 5.133 -39.403 1.00 82.75 493 PRO A C 1
ATOM 3733 O O . PRO A 1 493 ? 3.703 6.231 -39.852 1.00 82.75 493 PRO A O 1
ATOM 3736 N N . THR A 1 494 ? 4.253 4.271 -38.897 1.00 79.81 494 THR A N 1
ATOM 3737 C CA . THR A 1 494 ? 5.694 4.544 -38.729 1.00 79.81 494 THR A CA 1
ATOM 3738 C C . THR A 1 494 ? 6.468 4.629 -40.050 1.00 79.81 494 THR A C 1
ATOM 3740 O O . THR A 1 494 ? 7.603 5.102 -40.058 1.00 79.81 494 THR A O 1
ATOM 3743 N N . ALA A 1 495 ? 5.863 4.196 -41.161 1.00 80.56 495 ALA A N 1
ATOM 3744 C CA . ALA A 1 495 ? 6.435 4.239 -42.501 1.00 80.56 495 ALA A CA 1
ATOM 3745 C C . ALA A 1 495 ? 5.377 4.572 -43.570 1.00 80.56 495 ALA A C 1
ATOM 3747 O O . ALA A 1 495 ? 4.211 4.186 -43.453 1.00 80.56 495 ALA A O 1
ATOM 3748 N N . TYR A 1 496 ? 5.812 5.246 -44.634 1.00 81.44 496 TYR A N 1
ATOM 3749 C CA . TYR A 1 496 ? 5.042 5.599 -45.825 1.00 81.44 496 TYR A CA 1
ATOM 3750 C C . TYR A 1 496 ? 5.772 5.083 -47.090 1.00 81.44 496 TYR A C 1
ATOM 3752 O O . TYR A 1 496 ? 7.000 5.161 -47.133 1.00 81.44 496 TYR A O 1
ATOM 3760 N N . PRO A 1 497 ? 5.080 4.573 -48.134 1.00 83.50 497 PRO A N 1
ATOM 3761 C CA . PRO A 1 497 ? 3.628 4.502 -48.308 1.00 83.50 497 PRO A CA 1
ATOM 3762 C C . PRO A 1 497 ? 2.937 3.532 -47.344 1.00 83.50 497 PRO A C 1
ATOM 3764 O O . PRO A 1 497 ? 3.500 2.522 -46.919 1.00 83.50 497 PRO A O 1
ATOM 3767 N N . VAL A 1 498 ? 1.688 3.857 -47.011 1.00 82.12 498 VAL A N 1
ATOM 3768 C CA . VAL A 1 498 ? 0.845 3.033 -46.139 1.00 82.12 498 VAL A CA 1
ATOM 3769 C C . VAL A 1 498 ? 0.192 1.919 -46.958 1.00 82.12 498 VAL A C 1
ATOM 3771 O O . VAL A 1 498 ? -0.412 2.153 -48.003 1.00 82.12 498 VAL A O 1
ATOM 3774 N N . THR A 1 499 ? 0.308 0.700 -46.453 1.00 81.88 499 THR A N 1
ATOM 3775 C CA . THR A 1 499 ? -0.201 -0.556 -47.007 1.00 81.88 499 THR A CA 1
ATOM 3776 C C . THR A 1 499 ? -1.008 -1.288 -45.934 1.00 81.88 499 THR A C 1
ATOM 3778 O O . THR A 1 499 ? -0.944 -0.950 -44.753 1.00 81.88 499 THR A O 1
ATOM 3781 N N . THR A 1 500 ? -1.709 -2.358 -46.301 1.00 73.38 500 THR A N 1
ATOM 3782 C CA . THR A 1 500 ? -2.392 -3.237 -45.334 1.00 73.38 500 THR A CA 1
ATOM 3783 C C . THR A 1 500 ? -1.449 -3.985 -44.379 1.00 73.38 500 THR A C 1
ATOM 3785 O O . THR A 1 500 ? -1.930 -4.611 -43.442 1.00 73.38 500 THR A O 1
ATOM 3788 N N . LEU A 1 501 ? -0.125 -3.932 -44.586 1.00 68.69 501 LEU A N 1
ATOM 3789 C CA . LEU A 1 501 ? 0.869 -4.628 -43.757 1.00 68.69 501 LEU A CA 1
ATOM 3790 C C . LEU A 1 501 ? 1.651 -3.701 -42.810 1.00 68.69 501 LEU A C 1
ATOM 3792 O O . LEU A 1 501 ? 2.187 -4.182 -41.818 1.00 68.69 501 LEU A O 1
ATOM 3796 N N . ASN A 1 502 ? 1.714 -2.392 -43.083 1.00 74.12 502 ASN A N 1
ATOM 3797 C CA . ASN A 1 502 ? 2.366 -1.388 -42.220 1.00 74.12 502 ASN A CA 1
ATOM 3798 C C . ASN A 1 502 ? 1.410 -0.287 -41.715 1.00 74.12 502 ASN A C 1
ATOM 3800 O O . ASN A 1 502 ? 1.851 0.648 -41.046 1.00 74.12 502 ASN A O 1
ATOM 3804 N N . MET A 1 503 ? 0.107 -0.384 -42.005 1.00 75.50 503 MET A N 1
ATOM 3805 C CA . MET A 1 503 ? -0.910 0.454 -41.369 1.00 75.50 503 MET A CA 1
ATOM 3806 C C . MET A 1 503 ? -0.906 0.236 -39.851 1.00 75.50 503 MET A C 1
ATOM 3808 O O . MET A 1 503 ? -0.942 -0.897 -39.375 1.00 75.50 503 MET A O 1
ATOM 3812 N N . ASN A 1 504 ? -0.916 1.328 -39.086 1.00 77.69 504 ASN A N 1
ATOM 3813 C CA . ASN A 1 504 ? -0.975 1.269 -37.632 1.00 77.69 504 ASN A CA 1
ATOM 3814 C C . ASN A 1 504 ? -2.402 0.927 -37.169 1.00 77.69 504 ASN A C 1
ATOM 3816 O O . ASN A 1 504 ? -3.276 1.790 -37.064 1.00 77.69 504 ASN A O 1
ATOM 3820 N N . TYR A 1 505 ? -2.646 -0.355 -36.895 1.00 74.75 505 TYR A N 1
ATOM 3821 C CA . TYR A 1 505 ? -3.951 -0.843 -36.443 1.00 74.75 505 TYR A CA 1
ATOM 3822 C C . TYR A 1 505 ? -4.318 -0.431 -35.005 1.00 74.75 505 TYR A C 1
ATOM 3824 O O . TYR A 1 505 ? -5.471 -0.634 -34.617 1.00 74.75 505 TYR A O 1
ATOM 3832 N N . ALA A 1 506 ? -3.419 0.204 -34.236 1.00 75.06 506 ALA A N 1
ATOM 3833 C CA . ALA A 1 506 ? -3.701 0.653 -32.868 1.00 75.06 506 ALA A CA 1
ATOM 3834 C C . ALA A 1 506 ? -4.950 1.545 -32.783 1.00 75.06 506 ALA A C 1
ATOM 3836 O O . ALA A 1 506 ? -5.710 1.429 -31.828 1.00 75.06 506 ALA A O 1
ATOM 3837 N N . VAL A 1 507 ? -5.225 2.382 -33.793 1.00 77.31 507 VAL A N 1
ATOM 3838 C CA . VAL A 1 507 ? -6.426 3.242 -33.814 1.00 77.31 507 VAL A CA 1
ATOM 3839 C C . VAL A 1 507 ? -7.726 2.437 -33.947 1.00 77.31 507 VAL A C 1
ATOM 3841 O O . VAL A 1 507 ? -8.718 2.741 -33.286 1.00 77.31 507 VAL A O 1
ATOM 3844 N N . VAL A 1 508 ? -7.721 1.363 -34.746 1.00 78.00 508 VAL A N 1
ATOM 3845 C CA . VAL A 1 508 ? -8.881 0.468 -34.914 1.00 78.00 508 VAL A CA 1
ATOM 3846 C C . VAL A 1 508 ? -9.112 -0.332 -33.634 1.00 78.00 508 VAL A C 1
ATOM 3848 O O . VAL A 1 508 ? -10.250 -0.485 -33.194 1.00 78.00 508 VAL A O 1
ATOM 3851 N N . VAL A 1 509 ? -8.028 -0.783 -32.999 1.00 76.31 509 VAL A N 1
ATOM 3852 C CA . VAL A 1 509 ? -8.061 -1.485 -31.712 1.00 76.31 509 VAL A CA 1
ATOM 3853 C C . VAL A 1 509 ? -8.539 -0.545 -30.598 1.00 76.31 509 VAL A C 1
ATOM 3855 O O . VAL A 1 509 ? -9.401 -0.936 -29.823 1.00 76.31 509 VAL A O 1
ATOM 3858 N N . ALA A 1 510 ? -8.094 0.715 -30.561 1.00 76.81 510 ALA A N 1
ATOM 3859 C CA . ALA A 1 510 ? -8.524 1.713 -29.576 1.00 76.81 510 ALA A CA 1
ATOM 3860 C C . ALA A 1 510 ? -10.022 2.009 -29.666 1.00 76.81 510 ALA A C 1
ATOM 3862 O O . ALA A 1 510 ? -10.730 1.972 -28.657 1.00 76.81 510 ALA A O 1
ATOM 3863 N N . VAL A 1 511 ? -10.522 2.238 -30.884 1.00 81.38 511 VAL A N 1
ATOM 3864 C CA . VAL A 1 511 ? -11.960 2.389 -31.128 1.00 81.38 511 VAL A CA 1
ATOM 3865 C C . VAL A 1 511 ? -12.699 1.099 -30.766 1.00 81.38 511 VAL A C 1
ATOM 3867 O O . VAL A 1 511 ? -13.741 1.175 -30.127 1.00 81.38 511 VAL A O 1
ATOM 3870 N N . GLY A 1 512 ? -12.153 -0.079 -31.082 1.00 80.44 512 GLY A N 1
ATOM 3871 C CA . GLY A 1 512 ? -12.727 -1.376 -30.713 1.00 80.44 512 GLY A CA 1
ATOM 3872 C C . GLY A 1 512 ? -12.861 -1.587 -29.200 1.00 80.44 512 GLY A C 1
ATOM 3873 O O . GLY A 1 512 ? -13.936 -1.957 -28.734 1.00 80.44 512 GLY A O 1
ATOM 3874 N N . LEU A 1 513 ? -11.814 -1.299 -28.423 1.00 75.75 513 LEU A N 1
ATOM 3875 C CA . LEU A 1 513 ? -11.805 -1.411 -26.958 1.00 75.75 513 LEU A CA 1
ATOM 3876 C C . LEU A 1 513 ? -12.742 -0.379 -26.310 1.00 75.75 513 LEU A C 1
ATOM 3878 O O . LEU A 1 513 ? -13.509 -0.719 -25.409 1.00 75.75 513 LEU A O 1
ATOM 3882 N N . GLY A 1 514 ? -12.746 0.863 -26.810 1.00 81.38 514 GLY A N 1
ATOM 3883 C CA . GLY A 1 514 ? -13.673 1.906 -26.365 1.00 81.38 514 GLY A CA 1
ATOM 3884 C C . GLY A 1 514 ? -15.134 1.559 -26.669 1.00 81.38 514 GLY A C 1
ATOM 3885 O O . GLY A 1 514 ? -15.992 1.662 -25.792 1.00 81.38 514 GLY A O 1
ATOM 3886 N N . VAL A 1 515 ? -15.423 1.075 -27.881 1.00 84.06 515 VAL A N 1
ATOM 3887 C CA . VAL A 1 515 ? -16.753 0.586 -28.278 1.00 84.06 515 VAL A CA 1
ATOM 3888 C C . VAL A 1 515 ? -17.152 -0.645 -27.468 1.00 84.06 515 VAL A C 1
ATOM 3890 O O . VAL A 1 515 ? -18.311 -0.727 -27.076 1.00 84.06 515 VAL A O 1
ATOM 3893 N N . PHE A 1 516 ? -16.237 -1.566 -27.154 1.00 82.50 516 PHE A N 1
ATOM 3894 C CA . PHE A 1 516 ? -16.503 -2.709 -26.276 1.00 82.50 516 PHE A CA 1
ATOM 3895 C C . PHE A 1 516 ? -16.894 -2.250 -24.864 1.00 82.50 516 PHE A C 1
ATOM 3897 O O . PHE A 1 516 ? -17.984 -2.585 -24.396 1.00 82.50 516 PHE A O 1
ATOM 3904 N N . ALA A 1 517 ? -16.068 -1.418 -24.219 1.00 81.38 517 ALA A N 1
ATOM 3905 C CA . ALA A 1 517 ? -16.325 -0.924 -22.867 1.00 81.38 517 ALA A CA 1
ATOM 3906 C C . ALA A 1 517 ? -17.634 -0.116 -22.785 1.00 81.38 517 ALA A C 1
ATOM 3908 O O . ALA A 1 517 ? -18.430 -0.320 -21.865 1.00 81.38 517 ALA A O 1
ATOM 3909 N N . LEU A 1 518 ? -17.905 0.754 -23.766 1.00 85.12 518 LEU A N 1
ATOM 3910 C CA . LEU A 1 518 ? -19.146 1.533 -23.840 1.00 85.12 518 LEU A CA 1
ATOM 3911 C C . LEU A 1 518 ? -20.364 0.672 -24.210 1.00 85.12 518 LEU A C 1
ATOM 3913 O O . LEU A 1 518 ? -21.442 0.875 -23.656 1.00 85.12 518 LEU A O 1
ATOM 3917 N N . SER A 1 519 ? -20.229 -0.317 -25.093 1.00 83.81 519 SER A N 1
ATOM 3918 C CA . SER A 1 519 ? -21.339 -1.223 -25.420 1.00 83.81 519 SER A CA 1
ATOM 3919 C C . SER A 1 519 ? -21.705 -2.075 -24.211 1.00 83.81 519 SER A C 1
ATOM 3921 O O . SER A 1 519 ? -22.879 -2.160 -23.865 1.00 83.81 519 SER A O 1
ATOM 3923 N N . TRP A 1 520 ? -20.719 -2.623 -23.495 1.00 82.56 520 TRP A N 1
ATOM 3924 C CA . TRP A 1 520 ? -20.952 -3.341 -22.241 1.00 82.56 520 TRP A CA 1
ATOM 3925 C C . TRP A 1 520 ? -21.617 -2.438 -21.188 1.00 82.56 520 TRP A C 1
ATOM 3927 O O . TRP A 1 520 ? -22.555 -2.870 -20.511 1.00 82.56 520 TRP A O 1
ATOM 3937 N N . TRP A 1 521 ? -21.213 -1.162 -21.105 1.00 82.38 521 TRP A N 1
ATOM 3938 C CA . TRP A 1 521 ? -21.864 -0.154 -20.260 1.00 82.38 521 TRP A CA 1
ATOM 3939 C C . TRP A 1 521 ? -23.356 0.005 -20.576 1.00 82.38 521 TRP A C 1
ATOM 3941 O O . TRP A 1 521 ? -24.201 -0.152 -19.692 1.00 82.38 521 TRP A O 1
ATOM 3951 N N . TRP A 1 522 ? -23.700 0.280 -21.837 1.00 82.25 522 TRP A N 1
ATOM 3952 C CA . TRP A 1 522 ? -25.077 0.565 -22.252 1.00 82.25 522 TRP A CA 1
ATOM 3953 C C . TRP A 1 522 ? -25.978 -0.678 -22.332 1.00 82.25 522 TRP A C 1
ATOM 3955 O O . TRP A 1 522 ? -27.181 -0.569 -22.066 1.00 82.25 522 TRP A O 1
ATOM 3965 N N . LEU A 1 523 ? -25.427 -1.850 -22.654 1.00 82.25 523 LEU A N 1
ATOM 3966 C CA . LEU A 1 523 ? -26.165 -3.115 -22.725 1.00 82.25 523 LEU A CA 1
ATOM 3967 C C . LEU A 1 523 ? -26.449 -3.701 -21.334 1.00 82.25 523 LEU A C 1
ATOM 3969 O O . LEU A 1 523 ? -27.561 -4.173 -21.096 1.00 82.25 523 LEU A O 1
ATOM 3973 N N . GLY A 1 524 ? -25.476 -3.645 -20.415 1.00 74.25 524 GLY A N 1
ATOM 3974 C CA . GLY A 1 524 ? -25.559 -4.314 -19.113 1.00 74.25 524 GLY A CA 1
ATOM 3975 C C . GLY A 1 524 ? -25.081 -3.475 -17.930 1.00 74.25 524 GLY A C 1
ATOM 3976 O O . GLY A 1 524 ? -25.874 -3.191 -17.031 1.00 74.25 524 GLY A O 1
ATOM 3977 N N . ALA A 1 525 ? -23.805 -3.074 -17.908 1.00 74.06 525 ALA A N 1
ATOM 3978 C CA . ALA A 1 525 ? -23.149 -2.650 -16.667 1.00 74.06 525 ALA A CA 1
ATOM 3979 C C . ALA A 1 525 ? -23.752 -1.400 -16.011 1.00 74.06 525 ALA A C 1
ATOM 3981 O O . ALA A 1 525 ? -23.769 -1.341 -14.787 1.00 74.06 525 ALA A O 1
ATOM 3982 N N . ARG A 1 526 ? -24.393 -0.481 -16.750 1.00 75.19 526 ARG A N 1
ATOM 3983 C CA . ARG A 1 526 ? -25.155 0.637 -16.148 1.00 75.19 526 ARG A CA 1
ATOM 3984 C C . ARG A 1 526 ? -26.303 0.213 -15.208 1.00 75.19 526 ARG A C 1
ATOM 3986 O O . ARG A 1 526 ? -26.914 1.074 -14.582 1.00 75.19 526 ARG A O 1
ATOM 3993 N N . ARG A 1 527 ? -26.659 -1.079 -15.167 1.00 70.25 527 ARG A N 1
ATOM 3994 C CA . ARG A 1 527 ? -27.671 -1.670 -14.269 1.00 70.25 527 ARG A CA 1
ATOM 3995 C C . ARG A 1 527 ? -27.076 -2.466 -13.102 1.00 70.25 527 ARG A C 1
ATOM 3997 O O . ARG A 1 527 ? -27.783 -2.679 -12.125 1.00 70.25 527 ARG A O 1
ATOM 4004 N N . THR A 1 528 ? -25.831 -2.934 -13.211 1.00 66.00 528 THR A N 1
ATOM 4005 C CA . THR A 1 528 ? -25.199 -3.853 -12.241 1.00 66.00 528 THR A CA 1
ATOM 4006 C C . THR A 1 528 ? -23.960 -3.262 -11.574 1.00 66.00 528 THR A C 1
ATOM 4008 O O . THR A 1 528 ? -23.737 -3.492 -10.391 1.00 66.00 528 THR A O 1
ATOM 4011 N N . TYR A 1 529 ? -23.175 -2.462 -12.294 1.00 72.88 529 TYR A N 1
ATOM 4012 C CA . TYR A 1 529 ? -22.018 -1.755 -11.761 1.00 72.88 529 TYR A CA 1
ATOM 4013 C C . TYR A 1 529 ? -22.473 -0.456 -11.086 1.00 72.88 529 TYR A C 1
ATOM 4015 O O . TYR A 1 529 ? -22.633 0.589 -11.717 1.00 72.88 529 TYR A O 1
ATOM 4023 N N . ILE A 1 530 ? -22.702 -0.538 -9.774 1.00 61.03 530 ILE A N 1
ATOM 4024 C CA . ILE A 1 530 ? -23.151 0.593 -8.942 1.00 61.03 530 ILE A CA 1
ATOM 4025 C C . ILE A 1 530 ? -22.009 1.607 -8.708 1.00 61.03 530 ILE A C 1
ATOM 4027 O O . ILE A 1 530 ? -22.260 2.760 -8.363 1.00 61.03 530 ILE A O 1
ATOM 4031 N N . GLY A 1 531 ? -20.760 1.206 -8.962 1.00 55.84 531 GLY A N 1
ATOM 4032 C CA . GLY A 1 531 ? -19.571 2.037 -8.811 1.00 55.84 531 GLY A CA 1
ATOM 4033 C C . GLY A 1 531 ? -18.844 1.831 -7.481 1.00 55.84 531 GLY A C 1
ATOM 4034 O O . GLY A 1 531 ? -19.399 1.355 -6.487 1.00 55.84 531 GLY A O 1
ATOM 4035 N N . ILE A 1 532 ? -17.568 2.212 -7.504 1.00 59.09 532 ILE A N 1
ATOM 4036 C CA . ILE A 1 532 ? -16.540 1.962 -6.485 1.00 59.09 532 ILE A CA 1
ATOM 4037 C C . ILE A 1 532 ? -17.033 2.247 -5.066 1.00 59.09 532 ILE A C 1
ATOM 4039 O O . ILE A 1 532 ? -17.192 3.407 -4.676 1.00 59.09 532 ILE A O 1
ATOM 4043 N N . ALA A 1 533 ? -17.230 1.191 -4.273 1.00 50.84 533 ALA A N 1
ATOM 4044 C CA . ALA A 1 533 ? -17.688 1.264 -2.886 1.00 50.84 533 ALA A CA 1
ATOM 4045 C C . ALA A 1 533 ? -18.826 2.291 -2.662 1.00 50.84 533 ALA A C 1
ATOM 4047 O O . ALA A 1 533 ? -18.779 3.098 -1.731 1.00 50.84 533 ALA A O 1
ATOM 4048 N N . PHE A 1 534 ? -19.834 2.288 -3.543 1.00 46.41 534 PHE A N 1
ATOM 4049 C CA . PHE A 1 534 ? -21.188 2.713 -3.171 1.00 46.41 534 PHE A CA 1
ATOM 4050 C C . PHE A 1 534 ? -21.940 1.589 -2.446 1.00 46.41 534 PHE A C 1
ATOM 4052 O O . PHE A 1 534 ? -22.893 1.887 -1.734 1.00 46.41 534 PHE A O 1
ATOM 4059 N N . LEU A 1 535 ? -21.509 0.328 -2.600 1.00 41.12 535 LEU A N 1
ATOM 4060 C CA . LEU A 1 535 ? -22.140 -0.858 -2.007 1.00 41.12 535 LEU A CA 1
ATOM 4061 C C . LEU A 1 535 ? -22.345 -0.707 -0.495 1.00 41.12 535 LEU A C 1
ATOM 4063 O O . LEU A 1 535 ? -23.483 -0.719 -0.057 1.00 41.12 535 LEU A O 1
ATOM 4067 N N . ASP A 1 536 ? -21.314 -0.391 0.287 1.00 44.19 536 ASP A N 1
ATOM 4068 C CA . ASP A 1 536 ? -21.441 -0.305 1.755 1.00 44.19 536 ASP A CA 1
ATOM 4069 C C . ASP A 1 536 ? -22.430 0.786 2.244 1.00 44.19 536 ASP A C 1
ATOM 4071 O O . ASP A 1 536 ? -22.968 0.708 3.343 1.00 44.19 536 ASP A O 1
ATOM 4075 N N . GLN A 1 537 ? -22.762 1.785 1.411 1.00 40.50 537 GLN A N 1
ATOM 4076 C CA . GLN A 1 537 ? -23.814 2.774 1.709 1.00 40.50 537 GLN A CA 1
ATOM 4077 C C . GLN A 1 537 ? -25.169 2.450 1.055 1.00 40.50 537 GLN A C 1
ATOM 4079 O O . GLN A 1 537 ? -26.213 2.736 1.647 1.00 40.50 537 GLN A O 1
ATOM 4084 N N . ARG A 1 538 ? -25.184 1.852 -0.146 1.00 37.47 538 ARG A N 1
ATOM 4085 C CA . ARG A 1 538 ? -26.406 1.490 -0.890 1.00 37.47 538 ARG A CA 1
ATOM 4086 C C . ARG A 1 538 ? -26.990 0.142 -0.499 1.00 37.47 538 ARG A C 1
ATOM 4088 O O . ARG A 1 538 ? -28.198 -0.008 -0.563 1.00 37.47 538 ARG A O 1
ATOM 4095 N N . GLU A 1 539 ? -26.188 -0.798 -0.034 1.00 39.44 539 GLU A N 1
ATOM 4096 C CA . GLU A 1 539 ? -26.639 -2.022 0.624 1.00 39.44 539 GLU A CA 1
ATOM 4097 C C . GLU A 1 539 ? -27.053 -1.707 2.064 1.00 39.44 539 GLU A C 1
ATOM 4099 O O . GLU A 1 539 ? -28.111 -2.150 2.486 1.00 39.44 539 GLU A O 1
ATOM 4104 N N . ALA A 1 540 ? -26.357 -0.820 2.786 1.00 42.28 540 ALA A N 1
ATOM 4105 C CA . ALA A 1 540 ? -26.818 -0.352 4.100 1.00 42.28 540 ALA A CA 1
ATOM 4106 C C . ALA A 1 540 ? -28.089 0.527 4.059 1.00 42.28 540 ALA A C 1
ATOM 4108 O O . ALA A 1 540 ? -28.722 0.718 5.100 1.00 42.28 540 ALA A O 1
ATOM 4109 N N . SER A 1 541 ? -28.476 1.069 2.895 1.00 40.16 541 SER A N 1
ATOM 4110 C CA . SER A 1 541 ? -29.804 1.675 2.680 1.00 40.16 541 SER A CA 1
ATOM 4111 C C . SER A 1 541 ? -30.796 0.673 2.094 1.00 40.16 541 SER A C 1
ATOM 4113 O O . SER A 1 541 ? -31.856 0.510 2.677 1.00 40.16 541 SER A O 1
ATOM 4115 N N . ARG A 1 542 ? -30.437 -0.129 1.087 1.00 36.47 542 ARG A N 1
ATOM 4116 C CA . ARG A 1 542 ? -31.321 -1.175 0.548 1.00 36.47 542 ARG A CA 1
ATOM 4117 C C . ARG A 1 542 ? -31.691 -2.252 1.577 1.00 36.47 542 ARG A C 1
ATOM 4119 O O . ARG A 1 542 ? -32.821 -2.709 1.568 1.00 36.47 542 ARG A O 1
ATOM 4126 N N . MET A 1 543 ? -30.813 -2.611 2.514 1.00 43.75 543 MET A N 1
ATOM 4127 C CA . MET A 1 543 ? -31.154 -3.472 3.658 1.00 43.75 543 MET A CA 1
ATOM 4128 C C . MET A 1 543 ? -32.024 -2.759 4.701 1.00 43.75 543 MET A C 1
ATOM 4130 O O . MET A 1 543 ? -32.659 -3.434 5.506 1.00 43.75 543 MET A O 1
ATOM 4134 N N . LYS A 1 544 ? -32.064 -1.419 4.734 1.00 49.69 544 LYS A N 1
ATOM 4135 C CA . LYS A 1 544 ? -33.073 -0.674 5.507 1.00 49.69 544 LYS A CA 1
ATOM 4136 C C . LYS A 1 544 ? -34.399 -0.656 4.759 1.00 49.69 544 LYS A C 1
ATOM 4138 O O . LYS A 1 544 ? -35.410 -0.897 5.401 1.00 49.69 544 LYS A O 1
ATOM 4143 N N . ASP A 1 545 ? -34.372 -0.476 3.441 1.00 42.22 545 ASP A N 1
ATOM 4144 C CA . ASP A 1 545 ? -35.555 -0.443 2.581 1.00 42.22 545 ASP A CA 1
ATOM 4145 C C . ASP A 1 545 ? -36.229 -1.825 2.495 1.00 42.22 545 ASP A C 1
ATOM 4147 O O . ASP A 1 545 ? -37.438 -1.928 2.660 1.00 42.22 545 ASP A O 1
ATOM 4151 N N . GLU A 1 546 ? -35.466 -2.915 2.367 1.00 43.38 546 GLU A N 1
ATOM 4152 C CA . GLU A 1 546 ? -35.974 -4.293 2.448 1.00 43.38 546 GLU A CA 1
ATOM 4153 C C . GLU A 1 546 ? -36.428 -4.644 3.881 1.00 43.38 546 GLU A C 1
ATOM 4155 O O . GLU A 1 546 ? -37.404 -5.371 4.049 1.00 43.38 546 GLU A O 1
ATOM 4160 N N . LYS A 1 547 ? -35.818 -4.072 4.936 1.00 50.53 547 LYS A N 1
ATOM 4161 C CA . LYS A 1 547 ? -36.322 -4.207 6.322 1.00 50.53 547 LYS A CA 1
ATOM 4162 C C . LYS A 1 547 ? -37.566 -3.360 6.610 1.00 50.53 547 LYS A C 1
ATOM 4164 O O . LYS A 1 547 ? -38.361 -3.763 7.456 1.00 50.53 547 LYS A O 1
ATOM 4169 N N . SER A 1 548 ? -37.767 -2.218 5.951 1.00 47.19 548 SER A N 1
ATOM 4170 C CA . SER A 1 548 ? -39.013 -1.448 6.055 1.00 47.19 548 SER A CA 1
ATOM 4171 C C . SER A 1 548 ? -40.112 -2.062 5.199 1.00 47.19 548 SER A C 1
ATOM 4173 O O . SER A 1 548 ? -41.228 -2.199 5.679 1.00 47.19 548 SER A O 1
ATOM 4175 N N . GLN A 1 549 ? -39.794 -2.528 3.992 1.00 38.94 549 GLN A N 1
ATOM 4176 C CA . GLN A 1 549 ? -40.753 -3.165 3.095 1.00 38.94 549 GLN A CA 1
ATOM 4177 C C . GLN A 1 549 ? -41.209 -4.529 3.633 1.00 38.94 549 GLN A C 1
ATOM 4179 O O . GLN A 1 549 ? -42.403 -4.808 3.615 1.00 38.94 549 GLN A O 1
ATOM 4184 N N . ASN A 1 550 ? -40.318 -5.330 4.232 1.00 44.81 550 ASN A N 1
ATOM 4185 C CA . ASN A 1 550 ? -40.737 -6.534 4.960 1.00 44.81 550 ASN A CA 1
ATOM 4186 C C . ASN A 1 550 ? -41.558 -6.198 6.217 1.00 44.81 550 ASN A C 1
ATOM 4188 O O . ASN A 1 550 ? -42.514 -6.907 6.502 1.00 44.81 550 ASN A O 1
ATOM 4192 N N . ARG A 1 551 ? -41.279 -5.087 6.922 1.00 46.12 551 ARG A N 1
ATOM 4193 C CA . ARG A 1 551 ? -42.163 -4.602 8.003 1.00 46.12 551 ARG A CA 1
ATOM 4194 C C . ARG A 1 551 ? -43.538 -4.156 7.495 1.00 46.12 551 ARG A C 1
ATOM 4196 O O . ARG A 1 551 ? -44.517 -4.322 8.215 1.00 46.12 551 ARG A O 1
ATOM 4203 N N . GLU A 1 552 ? -43.635 -3.598 6.292 1.00 41.41 552 GLU A N 1
ATOM 4204 C CA . GLU A 1 552 ? -44.913 -3.223 5.669 1.00 41.41 552 GLU A CA 1
ATOM 4205 C C . GLU A 1 552 ? -45.687 -4.445 5.137 1.00 41.41 552 GLU A C 1
ATOM 4207 O O . GLU A 1 552 ? -46.917 -4.448 5.186 1.00 41.41 552 GLU A O 1
ATOM 4212 N N . LEU A 1 553 ? -45.007 -5.527 4.733 1.00 37.38 553 LEU A N 1
ATOM 4213 C CA . LEU A 1 553 ? -45.651 -6.820 4.455 1.00 37.38 553 LEU A CA 1
ATOM 4214 C C . LEU A 1 553 ? -46.114 -7.525 5.747 1.00 37.38 553 LEU A C 1
ATOM 4216 O O . LEU A 1 553 ? -47.294 -7.859 5.858 1.00 37.38 553 LEU A O 1
ATOM 4220 N N . ASP A 1 554 ? -45.255 -7.650 6.767 1.00 41.38 554 ASP A N 1
ATOM 4221 C CA . ASP A 1 554 ? -45.609 -8.239 8.077 1.00 41.38 554 ASP A CA 1
ATOM 4222 C C . ASP A 1 554 ? -46.751 -7.484 8.790 1.00 41.38 554 ASP A C 1
ATOM 4224 O O . ASP A 1 554 ? -47.452 -8.054 9.625 1.00 41.38 554 ASP A O 1
ATOM 4228 N N . THR A 1 555 ? -46.972 -6.202 8.469 1.00 42.34 555 THR A N 1
ATOM 4229 C CA . THR A 1 555 ? -48.099 -5.408 9.000 1.00 42.34 555 THR A CA 1
ATOM 4230 C C . THR A 1 555 ? -49.324 -5.344 8.081 1.00 42.34 555 THR A C 1
ATOM 4232 O O . THR A 1 555 ? -50.328 -4.740 8.466 1.00 42.34 555 THR A O 1
ATOM 4235 N N . SER A 1 556 ? -49.297 -5.987 6.907 1.00 40.78 556 SER A N 1
ATOM 4236 C CA . SER A 1 556 ? -50.447 -6.059 5.991 1.00 40.78 556 SER A CA 1
ATOM 4237 C C . SER A 1 556 ? -51.061 -7.458 5.827 1.00 40.78 556 SER A C 1
ATOM 4239 O O . SER A 1 556 ? -52.256 -7.530 5.530 1.00 40.78 556 SER A O 1
ATOM 4241 N N . GLU A 1 557 ? -50.341 -8.552 6.120 1.00 42.16 557 GLU A N 1
ATOM 4242 C CA . GLU A 1 557 ? -50.873 -9.927 6.034 1.00 42.16 557 GLU A CA 1
ATOM 4243 C C . GLU A 1 557 ? -50.760 -10.770 7.327 1.00 42.16 557 GLU A C 1
ATOM 4245 O O . GLU A 1 557 ? -50.143 -11.827 7.319 1.00 42.16 557 GLU A O 1
ATOM 4250 N N . LEU A 1 558 ? -51.433 -10.376 8.423 1.00 29.55 558 LEU A N 1
ATOM 4251 C CA . LEU A 1 558 ? -52.230 -11.275 9.300 1.00 29.55 558 LEU A CA 1
ATOM 4252 C C . LEU A 1 558 ? -53.057 -10.450 10.333 1.00 29.55 558 LEU A C 1
ATOM 4254 O O . LEU A 1 558 ? -52.799 -9.266 10.529 1.00 29.55 558 LEU A O 1
ATOM 4258 N N . PRO A 1 559 ? -54.181 -10.962 10.874 1.00 39.72 559 PRO A N 1
ATOM 4259 C CA . PRO A 1 559 ? -55.456 -10.781 10.189 1.00 39.72 559 PRO A CA 1
ATOM 4260 C C . PRO A 1 559 ? -56.464 -9.904 10.955 1.00 39.72 559 PRO A C 1
ATOM 4262 O O . PRO A 1 559 ? -56.529 -9.904 12.184 1.00 39.72 559 PRO A O 1
ATOM 4265 N N . LYS A 1 560 ? -57.390 -9.272 10.218 1.00 36.12 560 LYS A N 1
ATOM 4266 C CA . LYS A 1 560 ? -58.594 -8.597 10.758 1.00 36.12 560 LYS A CA 1
ATOM 4267 C C . LYS A 1 560 ? -59.645 -9.595 11.288 1.00 36.12 560 LYS A C 1
ATOM 4269 O O . LYS A 1 560 ? -60.775 -9.629 10.808 1.00 36.12 560 LYS A O 1
ATOM 4274 N N . ARG A 1 561 ? -59.254 -10.467 12.225 1.00 36.41 561 ARG A N 1
ATOM 4275 C CA . ARG A 1 561 ? -60.089 -11.539 12.802 1.00 36.41 561 ARG A CA 1
ATOM 4276 C C . ARG A 1 561 ? -59.706 -11.926 14.244 1.00 36.41 561 ARG A C 1
ATOM 4278 O O . ARG A 1 561 ? -59.693 -13.111 14.554 1.00 36.41 561 ARG A O 1
ATOM 4285 N N . MET A 1 562 ? -59.449 -10.969 15.148 1.00 32.34 562 MET A N 1
ATOM 4286 C CA . MET A 1 562 ? -59.522 -11.275 16.597 1.00 32.34 562 MET A CA 1
ATOM 4287 C C . MET A 1 562 ? -59.747 -10.101 17.576 1.00 32.34 562 MET A C 1
ATOM 4289 O O . MET A 1 562 ? -59.437 -10.241 18.754 1.00 32.34 562 MET A O 1
ATOM 4293 N N . LEU A 1 563 ? -60.347 -8.977 17.148 1.00 32.34 563 LEU A N 1
ATOM 4294 C CA . LEU A 1 563 ? -60.758 -7.902 18.079 1.00 32.34 563 LEU A CA 1
ATOM 4295 C C . LEU A 1 563 ? -62.185 -7.348 17.859 1.00 32.34 563 LEU A C 1
ATOM 4297 O O . LEU A 1 563 ? -62.496 -6.256 18.314 1.00 32.34 563 LEU A O 1
ATOM 4301 N N . ASP A 1 564 ? -63.068 -8.130 17.226 1.00 33.94 564 ASP A N 1
ATOM 4302 C CA . ASP A 1 564 ? -64.507 -7.819 17.062 1.00 33.94 564 ASP A CA 1
ATOM 4303 C C . ASP A 1 564 ? -65.428 -8.745 17.897 1.00 33.94 564 ASP A C 1
ATOM 4305 O O . ASP A 1 564 ? -66.651 -8.728 17.752 1.00 33.94 564 ASP A O 1
ATOM 4309 N N . THR A 1 565 ? -64.860 -9.564 18.795 1.00 32.66 565 THR A N 1
ATOM 4310 C CA . THR A 1 565 ? -65.590 -10.638 19.507 1.00 32.66 565 THR A CA 1
ATOM 4311 C C . THR A 1 565 ? -65.395 -10.601 21.028 1.00 32.66 565 THR A C 1
ATOM 4313 O O . THR A 1 565 ? -65.248 -11.640 21.667 1.00 32.66 565 THR A O 1
ATOM 4316 N N . ALA A 1 566 ? -65.379 -9.405 21.626 1.00 30.22 566 ALA A N 1
ATOM 4317 C CA . ALA A 1 566 ? -65.234 -9.241 23.080 1.00 30.22 566 ALA A CA 1
ATOM 4318 C C . ALA A 1 566 ? -66.119 -8.144 23.711 1.00 30.22 566 ALA A C 1
ATOM 4320 O O . ALA A 1 566 ? -65.860 -7.749 24.843 1.00 30.22 566 ALA A O 1
ATOM 4321 N N . LEU A 1 567 ? -67.167 -7.653 23.027 1.00 30.33 567 LEU A N 1
ATOM 4322 C CA . LEU A 1 567 ? -68.176 -6.764 23.645 1.00 30.33 567 LEU A CA 1
ATOM 4323 C C . LEU A 1 567 ? -69.544 -6.756 22.917 1.00 30.33 567 LEU A C 1
ATOM 4325 O O . LEU A 1 567 ? -70.190 -5.721 22.774 1.00 30.33 567 LEU A O 1
ATOM 4329 N N . SER A 1 568 ? -70.002 -7.917 22.434 1.00 29.45 568 SER A N 1
ATOM 4330 C CA . SER A 1 568 ? -71.228 -8.022 21.618 1.00 29.45 568 SER A CA 1
ATOM 4331 C C . SER A 1 568 ? -72.025 -9.324 21.816 1.00 29.45 568 SER A C 1
ATOM 4333 O O . SER A 1 568 ? -72.379 -9.991 20.849 1.00 29.45 568 SER A O 1
ATOM 4335 N N . ASN A 1 569 ? -72.351 -9.685 23.067 1.00 26.59 569 ASN A N 1
ATOM 4336 C CA . ASN A 1 569 ? -73.505 -10.552 23.379 1.00 26.59 569 ASN A CA 1
ATOM 4337 C C . ASN A 1 569 ? -73.890 -10.518 24.875 1.00 26.59 569 ASN A C 1
ATOM 4339 O O . ASN A 1 569 ? -73.503 -11.389 25.649 1.00 26.59 569 ASN A O 1
ATOM 4343 N N . ASP A 1 570 ? -74.736 -9.562 25.261 1.00 28.73 570 ASP A N 1
ATOM 4344 C CA . ASP A 1 570 ? -75.755 -9.805 26.291 1.00 28.73 570 ASP A CA 1
ATOM 4345 C C . ASP A 1 570 ? -77.080 -9.143 25.868 1.00 28.73 570 ASP A C 1
ATOM 4347 O O . ASP A 1 570 ? -77.084 -8.102 25.212 1.00 28.73 570 ASP A O 1
ATOM 4351 N N . LYS A 1 571 ? -78.195 -9.768 26.261 1.00 28.50 571 LYS A N 1
ATOM 4352 C CA . LYS A 1 571 ? -79.602 -9.365 26.074 1.00 28.50 571 LYS A CA 1
ATOM 4353 C C . LYS A 1 571 ? -80.162 -9.372 24.645 1.00 28.50 571 LYS A C 1
ATOM 4355 O O . LYS A 1 571 ? -80.455 -8.348 24.035 1.00 28.50 571 LYS A O 1
ATOM 4360 N N . ARG A 1 572 ? -80.619 -10.568 24.250 1.00 26.55 572 ARG A N 1
ATOM 4361 C CA . ARG A 1 572 ? -82.036 -10.690 23.851 1.00 26.55 572 ARG A CA 1
ATOM 4362 C C . ARG A 1 572 ? -82.892 -10.524 25.115 1.00 26.55 572 ARG A C 1
ATOM 4364 O O . ARG A 1 572 ? -82.627 -11.211 26.096 1.00 26.55 572 ARG A O 1
ATOM 4371 N N . GLY A 1 573 ? -83.917 -9.676 25.099 1.00 25.78 573 GLY A N 1
ATOM 4372 C CA . GLY A 1 573 ? -84.808 -9.514 26.256 1.00 25.78 573 GLY A CA 1
ATOM 4373 C C . GLY A 1 573 ? -85.792 -8.361 26.097 1.00 25.78 573 GLY A C 1
ATOM 4374 O O . GLY A 1 573 ? -85.442 -7.210 26.325 1.00 25.78 573 GLY A O 1
ATOM 4375 N N . ASN A 1 574 ? -87.019 -8.680 25.691 1.00 28.14 574 ASN A N 1
ATOM 4376 C CA . ASN A 1 574 ? -88.117 -7.729 25.497 1.00 28.14 574 ASN A CA 1
ATOM 4377 C C . ASN A 1 574 ? -88.364 -6.852 26.742 1.00 28.14 574 ASN A C 1
ATOM 4379 O O . ASN A 1 574 ? -88.444 -7.401 27.840 1.00 28.14 574 ASN A O 1
ATOM 4383 N N . ASN A 1 575 ? -88.682 -5.558 26.566 1.00 27.12 575 ASN A N 1
ATOM 4384 C CA . ASN A 1 575 ? -90.056 -5.093 26.826 1.00 27.12 575 ASN A CA 1
ATOM 4385 C C . ASN A 1 575 ? -90.378 -3.640 26.410 1.00 27.12 575 ASN A C 1
ATOM 4387 O O . ASN A 1 575 ? -89.530 -2.854 26.005 1.00 27.12 575 ASN A O 1
ATOM 4391 N N . CYS A 1 576 ? -91.682 -3.372 26.453 1.00 25.41 576 CYS A N 1
ATOM 4392 C CA . CYS A 1 576 ? -92.458 -2.255 25.919 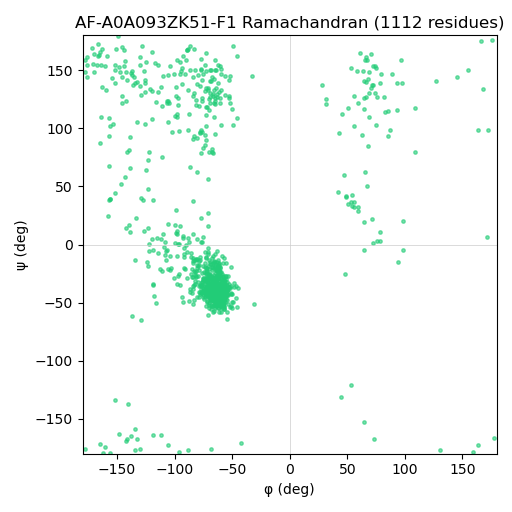1.00 25.41 576 CYS A CA 1
ATOM 4393 C C . CYS A 1 576 ? -92.171 -0.806 26.392 1.00 25.41 576 CYS A C 1
ATOM 4395 O O . CYS A 1 576 ? -91.906 -0.548 27.556 1.00 25.41 576 CYS A O 1
ATOM 4397 N N . GLN A 1 577 ? -92.513 0.117 25.475 1.00 27.77 577 GLN A N 1
ATOM 4398 C CA . GLN A 1 577 ? -93.285 1.370 25.671 1.00 27.77 577 GLN A CA 1
ATOM 4399 C C . GLN A 1 577 ? -92.672 2.625 26.352 1.00 27.77 577 GLN A C 1
ATOM 4401 O O . GLN A 1 577 ? -92.716 2.800 27.558 1.00 27.77 577 GLN A O 1
ATOM 4406 N N . ARG A 1 578 ? -92.324 3.600 25.490 1.00 25.53 578 ARG A N 1
ATOM 4407 C CA . ARG A 1 578 ? -93.091 4.849 25.207 1.00 25.53 578 ARG A CA 1
ATOM 4408 C C . ARG A 1 578 ? -93.402 5.840 26.364 1.00 25.53 578 ARG A C 1
ATOM 4410 O O . ARG A 1 578 ? -94.216 5.545 27.224 1.00 25.53 578 ARG A O 1
ATOM 4417 N N . ASN A 1 579 ? -92.939 7.092 26.183 1.00 25.03 579 ASN A N 1
ATOM 4418 C CA . ASN A 1 579 ? -93.265 8.344 26.913 1.00 25.03 579 ASN A CA 1
ATOM 4419 C C . ASN A 1 579 ? -92.856 8.374 28.410 1.00 25.03 579 ASN A C 1
ATOM 4421 O O . ASN A 1 579 ? -93.489 7.732 29.236 1.00 25.03 579 ASN A O 1
ATOM 4425 N N . SER A 1 580 ? -91.947 9.245 28.872 1.00 25.75 580 SER A N 1
ATOM 4426 C CA . SER A 1 580 ? -92.195 10.702 28.945 1.00 25.75 580 SER A CA 1
ATOM 4427 C C . SER A 1 580 ? -90.984 11.518 29.452 1.00 25.75 580 SER A C 1
ATOM 4429 O O . SER A 1 580 ? -90.324 11.088 30.389 1.00 25.75 580 SER A O 1
ATOM 4431 N N . ILE A 1 581 ? -90.867 12.761 28.954 1.00 28.83 581 ILE A N 1
ATOM 4432 C CA . ILE A 1 581 ? -90.249 13.951 29.601 1.00 28.83 581 ILE A CA 1
ATOM 4433 C C . ILE A 1 581 ? -88.700 14.018 29.679 1.00 28.83 581 ILE A C 1
ATOM 4435 O O . ILE A 1 581 ? -87.990 13.022 29.598 1.00 28.83 581 ILE A O 1
ATOM 4439 N N . LEU A 1 582 ? -88.212 15.266 29.704 1.00 27.98 582 LEU A N 1
ATOM 4440 C CA . LEU A 1 582 ? -86.833 15.744 29.530 1.00 27.98 582 LEU A CA 1
ATOM 4441 C C . LEU A 1 582 ? -86.260 16.326 30.852 1.00 27.98 582 LEU A C 1
ATOM 4443 O O . LEU A 1 582 ? -86.889 16.169 31.896 1.00 27.98 582 LEU A O 1
ATOM 4447 N N . CYS A 1 583 ? -85.151 17.082 30.733 1.00 24.09 583 CYS A N 1
ATOM 4448 C CA . CYS A 1 583 ? -84.530 18.022 31.696 1.00 24.09 583 CYS A CA 1
ATOM 4449 C C . CYS A 1 583 ? -83.352 17.467 32.535 1.00 24.09 583 CYS A C 1
ATOM 4451 O O . CYS A 1 583 ? -83.421 16.353 33.038 1.00 24.09 583 CYS A O 1
ATOM 4453 N N . ASP A 1 584 ? -82.258 18.209 32.770 1.00 25.53 584 ASP A N 1
ATOM 4454 C CA . ASP A 1 584 ? -81.727 19.416 32.092 1.00 25.53 584 ASP A CA 1
ATOM 4455 C C . ASP A 1 584 ? -80.264 19.686 32.525 1.00 25.53 584 ASP A C 1
ATOM 4457 O O . ASP A 1 584 ? -79.795 19.091 33.493 1.00 25.53 584 ASP A O 1
ATOM 4461 N N . GLY A 1 585 ? -79.583 20.656 31.893 1.00 24.33 585 GLY A N 1
ATOM 4462 C CA . GLY A 1 585 ? -78.507 21.418 32.561 1.00 24.33 585 GLY A CA 1
ATOM 4463 C C . GLY A 1 585 ? -77.044 21.172 32.138 1.00 24.33 585 GLY A C 1
ATOM 4464 O O . GLY A 1 585 ? -76.464 20.114 32.352 1.00 24.33 585 GLY A O 1
ATOM 4465 N N . TYR A 1 586 ? -76.427 22.231 31.606 1.00 25.55 586 TYR A N 1
ATOM 4466 C CA . TYR A 1 586 ? -74.982 22.427 31.351 1.00 25.55 586 TYR A CA 1
ATOM 4467 C C . TYR A 1 586 ? -74.254 22.915 32.648 1.00 25.55 586 TYR A C 1
ATOM 4469 O O . TYR A 1 586 ? -74.972 23.313 33.569 1.00 25.55 586 TYR A O 1
ATOM 4477 N N . PRO A 1 587 ? -72.892 22.949 32.775 1.00 33.09 587 PRO A N 1
ATOM 4478 C CA . PRO A 1 587 ? -71.987 23.528 31.770 1.00 33.09 587 PRO A CA 1
ATOM 4479 C C . PRO A 1 587 ? -70.591 22.909 31.520 1.00 33.09 587 PRO A C 1
ATOM 4481 O O . PRO A 1 587 ? -70.065 22.073 32.246 1.00 33.09 587 PRO A O 1
ATOM 4484 N N . VAL A 1 588 ? -69.995 23.424 30.438 1.00 27.52 588 VAL A N 1
ATOM 4485 C CA . VAL A 1 588 ? -68.650 23.183 29.888 1.00 27.52 588 VAL A CA 1
ATOM 4486 C C . VAL A 1 588 ? -67.654 24.243 30.377 1.00 27.52 588 VAL A C 1
ATOM 4488 O O . VAL A 1 588 ? -68.021 25.415 30.430 1.00 27.52 588 VAL A O 1
ATOM 4491 N N . ALA A 1 589 ? -66.379 23.873 30.571 1.00 25.44 589 ALA A N 1
ATOM 4492 C CA . ALA A 1 589 ? -65.222 24.767 30.382 1.00 25.44 589 ALA A CA 1
ATOM 4493 C C . ALA A 1 589 ? -63.891 23.987 30.288 1.00 25.44 589 ALA A C 1
ATOM 4495 O O . ALA A 1 589 ? -63.791 22.924 30.888 1.00 25.44 589 ALA A O 1
ATOM 4496 N N . VAL A 1 590 ? -62.804 24.447 29.645 1.00 25.25 590 VAL A N 1
ATOM 4497 C CA . VAL A 1 590 ? -62.562 25.336 28.473 1.00 25.25 590 VAL A CA 1
ATOM 4498 C C . VAL A 1 590 ? -61.120 25.030 27.993 1.00 25.25 590 VAL A C 1
ATOM 4500 O O . VAL A 1 590 ? -60.277 24.656 28.805 1.00 25.25 590 VAL A O 1
ATOM 4503 N N . SER A 1 591 ? -60.790 25.247 26.711 1.00 25.52 591 SER A N 1
ATOM 4504 C CA . SER A 1 591 ? -59.396 25.265 26.216 1.00 25.52 591 SER A CA 1
ATOM 4505 C C . SER A 1 591 ? -59.078 26.524 25.391 1.00 25.52 591 SER A C 1
ATOM 4507 O O . SER A 1 591 ? -59.780 26.784 24.417 1.00 25.52 591 SER A O 1
ATOM 4509 N N . TYR A 1 592 ? -57.995 27.241 25.714 1.00 23.80 592 TYR A N 1
ATOM 4510 C CA . TYR A 1 592 ? -57.331 28.302 24.917 1.00 23.80 592 TYR A CA 1
ATOM 4511 C C . TYR A 1 592 ? -55.833 28.302 25.317 1.00 23.80 592 TYR A C 1
ATOM 4513 O O . TYR A 1 592 ? -55.546 28.042 26.481 1.00 23.80 592 TYR A O 1
ATOM 4521 N N . ARG A 1 593 ? -54.788 28.440 24.479 1.00 22.17 593 ARG A N 1
ATOM 4522 C CA . ARG A 1 593 ? -54.531 29.079 23.161 1.00 22.17 593 ARG A CA 1
ATOM 4523 C C . ARG A 1 593 ? -54.224 30.592 23.238 1.00 22.17 593 ARG A C 1
ATOM 4525 O O . ARG A 1 593 ? -55.109 31.350 23.588 1.00 22.17 593 ARG A O 1
ATOM 4532 N N . GLN A 1 594 ? -52.978 30.951 22.868 1.00 25.09 594 GLN A N 1
ATOM 4533 C CA . GLN A 1 594 ? -52.411 32.211 22.298 1.00 25.09 594 GLN A CA 1
ATOM 4534 C C . GLN A 1 594 ? -53.104 33.568 22.630 1.00 25.09 594 GLN A C 1
ATOM 4536 O O . GLN A 1 594 ? -54.308 33.700 22.476 1.00 25.09 594 GLN A O 1
ATOM 4541 N N . HIS A 1 595 ? -52.398 34.672 22.936 1.00 24.92 595 HIS A N 1
ATOM 4542 C CA . HIS A 1 595 ? -51.543 35.398 21.970 1.00 24.92 595 HIS A CA 1
ATOM 4543 C C . HIS A 1 595 ? -50.783 36.625 22.564 1.00 24.92 595 HIS A C 1
ATOM 4545 O O . HIS A 1 595 ? -51.244 37.242 23.511 1.00 24.92 595 HIS A O 1
ATOM 4551 N N . GLN A 1 596 ? -49.699 37.019 21.869 1.00 25.14 596 GLN A N 1
ATOM 4552 C CA . GLN A 1 596 ? -49.235 38.396 21.542 1.00 25.14 596 GLN A CA 1
ATOM 4553 C C . GLN A 1 596 ? -48.786 39.443 22.601 1.00 25.14 596 GLN A C 1
ATOM 4555 O O . GLN A 1 596 ? -49.528 39.889 23.461 1.00 25.14 596 GLN A O 1
ATOM 4560 N N . SER A 1 597 ? -47.558 39.936 22.360 1.00 23.03 597 SER A N 1
ATOM 4561 C CA . SER A 1 597 ? -47.053 41.328 22.434 1.00 23.03 597 SER A CA 1
ATOM 4562 C C . SER A 1 597 ? -47.626 42.340 23.444 1.00 23.03 597 SER A C 1
ATOM 4564 O O . SER A 1 597 ? -48.743 42.817 23.275 1.00 23.03 597 SER A O 1
ATOM 4566 N N . HIS A 1 598 ? -46.739 42.928 24.259 1.00 26.67 598 HIS A N 1
ATOM 4567 C CA . HIS A 1 598 ? -46.150 44.247 23.944 1.00 26.67 598 HIS A CA 1
ATOM 4568 C C . HIS A 1 598 ? -44.943 44.587 24.849 1.00 26.67 598 HIS A C 1
ATOM 4570 O O . HIS A 1 598 ? -44.821 44.102 25.968 1.00 26.67 598 HIS A O 1
ATOM 4576 N N . SER A 1 599 ? -44.046 45.445 24.355 1.00 21.95 599 SER A N 1
ATOM 4577 C CA . SER A 1 599 ? -43.087 46.224 25.160 1.00 21.95 599 SER A CA 1
ATOM 4578 C C . SER A 1 599 ? -43.750 47.563 25.586 1.00 21.95 599 SER A C 1
ATOM 4580 O O . SER A 1 599 ? -44.782 47.884 24.988 1.00 21.95 599 SER A O 1
ATOM 4582 N N . PRO A 1 600 ? -43.211 48.390 26.527 1.00 34.09 600 PRO A N 1
ATOM 4583 C CA . PRO A 1 600 ? -41.804 48.422 26.963 1.00 34.09 600 PRO A CA 1
ATOM 4584 C C . PRO A 1 600 ? -41.481 48.829 28.436 1.00 34.09 600 PRO A C 1
ATOM 4586 O O . PRO A 1 600 ? -42.312 49.343 29.172 1.00 34.09 600 PRO A O 1
ATOM 4589 N N . ARG A 1 601 ? -40.165 48.818 28.730 1.00 23.64 601 ARG A N 1
ATOM 4590 C CA . ARG A 1 601 ? -39.405 49.748 29.612 1.00 23.64 601 ARG A CA 1
ATOM 4591 C C . ARG A 1 601 ? -39.450 49.629 31.155 1.00 23.64 601 ARG A C 1
ATOM 4593 O O . ARG A 1 601 ? -40.490 49.676 31.787 1.00 23.64 601 ARG A O 1
ATOM 4600 N N . ARG A 1 602 ? -38.228 49.833 31.685 1.00 25.77 602 ARG A N 1
ATOM 4601 C CA . ARG A 1 602 ? -37.814 50.491 32.947 1.00 25.77 602 ARG A CA 1
ATOM 4602 C C . ARG A 1 602 ? -37.736 49.689 34.261 1.00 25.77 602 ARG A C 1
ATOM 4604 O O . ARG A 1 602 ? -38.654 49.709 35.061 1.00 25.77 602 ARG A O 1
ATOM 4611 N N . ASN A 1 603 ? -36.482 49.309 34.534 1.00 24.39 603 ASN A N 1
ATOM 4612 C CA . ASN A 1 603 ? -35.672 49.749 35.685 1.00 24.39 603 ASN A CA 1
ATOM 4613 C C . ASN A 1 603 ? -35.944 49.219 37.107 1.00 24.39 603 ASN A C 1
ATOM 4615 O O . ASN A 1 603 ? -37.068 49.021 37.536 1.00 24.39 603 ASN A O 1
ATOM 4619 N N . ALA A 1 604 ? -34.835 49.260 37.858 1.00 24.83 604 ALA A N 1
ATOM 4620 C CA . ALA A 1 604 ? -34.725 49.480 39.300 1.00 24.83 604 ALA A CA 1
ATOM 4621 C C . ALA A 1 604 ? -34.868 48.268 40.243 1.00 24.83 604 ALA A C 1
ATOM 4623 O O . ALA A 1 604 ? -35.919 48.011 40.809 1.00 24.83 604 ALA A O 1
ATOM 4624 N N . SER A 1 605 ? -33.688 47.714 40.546 1.00 25.00 605 SER A N 1
ATOM 4625 C CA . SER A 1 605 ? -33.113 47.767 41.902 1.00 25.00 605 SER A CA 1
ATOM 4626 C C . SER A 1 605 ? -33.563 46.771 42.976 1.00 25.00 605 SER A C 1
ATOM 4628 O O . SER A 1 605 ? -34.692 46.815 43.436 1.00 25.00 605 SER A O 1
ATOM 4630 N N . GLN A 1 606 ? -32.532 46.125 43.545 1.00 26.97 606 GLN A N 1
ATOM 4631 C CA . GLN A 1 606 ? -32.307 45.949 44.993 1.00 26.97 606 GLN A CA 1
ATOM 4632 C C . GLN A 1 606 ? -33.220 44.974 45.779 1.00 26.97 606 GLN A C 1
ATOM 4634 O O . GLN A 1 606 ? -34.380 44.797 45.447 1.00 26.97 606 GLN A O 1
ATOM 4639 N N . VAL A 1 607 ? -32.796 44.363 46.896 1.00 24.36 607 VAL A N 1
ATOM 4640 C CA . VAL A 1 607 ? -31.468 43.988 47.454 1.00 24.36 607 VAL A CA 1
ATOM 4641 C C . VAL A 1 607 ? -31.735 43.200 48.761 1.00 24.36 607 VAL A C 1
ATOM 4643 O O . VAL A 1 607 ? -32.731 43.510 49.406 1.00 24.36 607 VAL A O 1
ATOM 4646 N N . LEU A 1 608 ? -30.824 42.309 49.204 1.00 24.55 608 LEU A N 1
ATOM 4647 C CA . LEU A 1 608 ? -30.790 41.710 50.570 1.00 24.55 608 LEU A CA 1
ATOM 4648 C C . LEU A 1 608 ? -31.999 40.775 50.910 1.00 24.55 608 LEU A C 1
ATOM 4650 O O . LEU A 1 608 ? -33.018 40.825 50.233 1.00 24.55 608 LEU A O 1
ATOM 4654 N N . GLN A 1 609 ? -31.993 39.874 51.908 1.00 23.94 609 GLN A N 1
ATOM 4655 C CA . GLN A 1 609 ? -30.944 39.207 52.715 1.00 23.94 609 GLN A CA 1
ATOM 4656 C C . GLN A 1 609 ? -31.558 38.008 53.480 1.00 23.94 609 GLN A C 1
ATOM 4658 O O . GLN A 1 609 ? -32.754 38.053 53.740 1.00 23.94 609 GLN A O 1
ATOM 4663 N N . HIS A 1 610 ? -30.702 37.091 53.970 1.00 24.80 610 HIS A N 1
ATOM 4664 C CA . HIS A 1 610 ? -30.853 36.327 55.235 1.00 24.80 610 HIS A CA 1
ATOM 4665 C C . HIS A 1 610 ? -32.077 35.385 55.425 1.00 24.80 610 HIS A C 1
ATOM 4667 O O . HIS A 1 610 ? -33.081 35.484 54.733 1.00 24.80 610 HIS A O 1
ATOM 4673 N N . ASP A 1 611 ? -32.087 34.474 56.409 1.00 22.97 611 ASP A N 1
ATOM 4674 C CA . ASP A 1 611 ? -31.053 33.480 56.775 1.00 22.97 611 ASP A CA 1
ATOM 4675 C C . ASP A 1 611 ? -31.663 32.359 57.658 1.00 22.97 611 ASP A C 1
ATOM 4677 O O . ASP A 1 611 ? -32.853 32.384 57.963 1.00 22.97 611 ASP A O 1
ATOM 4681 N N . GLU A 1 612 ? -30.830 31.396 58.063 1.00 24.84 612 GLU A N 1
ATOM 4682 C CA . GLU A 1 612 ? -30.888 30.641 59.336 1.00 24.84 612 GLU A CA 1
ATOM 4683 C C . GLU A 1 612 ? -32.242 30.110 59.894 1.00 24.84 612 GLU A C 1
ATOM 4685 O O . GLU A 1 612 ? -32.878 30.714 60.747 1.00 24.84 612 GLU A O 1
ATOM 4690 N N . SER A 1 613 ? -32.520 28.835 59.587 1.00 22.86 613 SER A N 1
ATOM 4691 C CA . SER A 1 613 ? -32.427 27.694 60.539 1.00 22.86 613 SER A CA 1
ATOM 4692 C C . SER A 1 613 ? -33.324 27.530 61.806 1.00 22.86 613 SER A C 1
ATOM 4694 O O . SER A 1 613 ? -33.802 28.468 62.424 1.00 22.86 613 SER A O 1
ATOM 4696 N N . ILE A 1 614 ? -33.383 26.259 62.252 1.00 24.28 614 ILE A N 1
ATOM 4697 C CA . ILE A 1 614 ? -33.646 25.740 63.620 1.00 24.28 614 ILE A CA 1
ATOM 4698 C C . ILE A 1 614 ? -35.112 25.531 64.118 1.00 24.28 614 ILE A C 1
ATOM 4700 O O . ILE A 1 614 ? -35.903 26.437 64.345 1.00 24.28 614 ILE A O 1
ATOM 4704 N N . GLN A 1 615 ? -35.373 24.230 64.331 1.00 22.70 615 GLN A N 1
ATOM 4705 C CA . GLN A 1 615 ? -36.295 23.452 65.197 1.00 22.70 615 GLN A CA 1
ATOM 4706 C C . GLN A 1 615 ? -36.466 23.916 66.684 1.00 22.70 615 GLN A C 1
ATOM 4708 O O . GLN A 1 615 ? -35.856 24.919 67.041 1.00 22.70 615 GLN A O 1
ATOM 4713 N N . PRO A 1 616 ? -37.142 23.179 67.626 1.00 41.25 616 PRO A N 1
ATOM 4714 C CA . PRO A 1 616 ? -37.990 21.955 67.556 1.00 41.25 616 PRO A CA 1
ATOM 4715 C C . PRO A 1 616 ? -39.324 22.042 68.383 1.00 41.25 616 PRO A C 1
ATOM 4717 O O . PRO A 1 616 ? -39.749 23.112 68.806 1.00 41.25 616 PRO A O 1
ATOM 4720 N N . THR A 1 617 ? -39.892 20.865 68.725 1.00 24.94 617 THR A N 1
ATOM 4721 C CA . THR A 1 617 ? -40.912 20.518 69.760 1.00 24.94 617 THR A CA 1
ATOM 4722 C C . THR A 1 617 ? -42.388 20.499 69.312 1.00 24.94 617 THR A C 1
ATOM 4724 O O . THR A 1 617 ? -42.812 21.353 68.546 1.00 24.94 617 THR A O 1
ATOM 4727 N N . GLY A 1 618 ? -43.220 19.531 69.740 1.00 24.80 618 GLY A N 1
ATOM 4728 C CA . GLY A 1 618 ? -42.935 18.336 70.564 1.00 24.80 618 GLY A CA 1
ATOM 4729 C C . GLY A 1 618 ? -44.178 17.483 70.910 1.00 24.80 618 GLY A C 1
ATOM 4730 O O . GLY A 1 618 ? -45.252 17.725 70.370 1.00 24.80 618 GLY A O 1
ATOM 4731 N N . TYR A 1 619 ? -44.007 16.562 71.876 1.00 26.48 619 TYR A N 1
ATOM 4732 C CA . TYR A 1 619 ? -44.977 15.626 72.505 1.00 26.48 619 TYR A CA 1
ATOM 4733 C C . TYR A 1 619 ? -45.369 14.325 71.758 1.00 26.48 619 TYR A C 1
ATOM 4735 O O . TYR A 1 619 ? -45.525 14.347 70.545 1.00 26.48 619 TYR A O 1
ATOM 4743 N N . ALA A 1 620 ? -45.658 13.189 72.429 1.00 26.50 620 ALA A N 1
ATOM 4744 C CA . ALA A 1 620 ? -45.140 12.587 73.689 1.00 26.50 620 ALA A CA 1
ATOM 4745 C C . ALA A 1 620 ? -45.771 11.185 73.943 1.00 26.50 620 ALA A C 1
ATOM 4747 O O . ALA A 1 620 ? -46.869 10.931 73.458 1.00 26.50 620 ALA A O 1
ATOM 4748 N N . PHE A 1 621 ? -45.128 10.375 74.809 1.00 26.33 621 PHE A N 1
ATOM 4749 C CA . PHE A 1 621 ? -45.555 9.063 75.363 1.00 26.33 621 PHE A CA 1
ATOM 4750 C C . PHE A 1 621 ? -45.662 7.897 74.347 1.00 26.33 621 PHE A C 1
ATOM 4752 O O . PHE A 1 621 ? -46.113 8.091 73.226 1.00 26.33 621 PHE A O 1
ATOM 4759 N N . GLY A 1 622 ? -45.263 6.650 74.642 1.00 25.17 622 GLY A N 1
ATOM 4760 C CA . GLY A 1 622 ? -44.710 6.035 75.870 1.00 25.17 622 GLY A CA 1
ATOM 4761 C C . GLY A 1 622 ? -45.515 4.780 76.266 1.00 25.17 622 GLY A C 1
ATOM 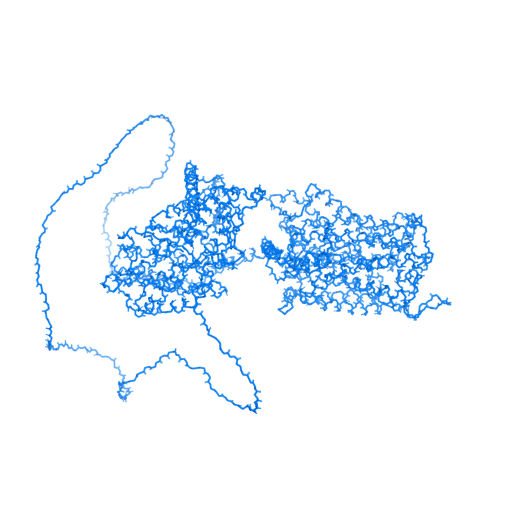4762 O O . GLY A 1 622 ? -46.733 4.808 76.136 1.00 25.17 622 GLY A O 1
ATOM 4763 N N . GLY A 1 623 ? -44.938 3.668 76.737 1.00 25.34 623 GLY A N 1
ATOM 4764 C CA . GLY A 1 623 ? -43.533 3.267 76.948 1.00 25.34 623 GLY A CA 1
ATOM 4765 C C . GLY A 1 623 ? -43.479 1.874 77.624 1.00 25.34 623 GLY A C 1
ATOM 4766 O O . GLY A 1 623 ? -44.546 1.382 77.972 1.00 25.34 623 GLY A O 1
ATOM 4767 N N . GLU A 1 624 ? -42.273 1.307 77.822 1.00 25.56 624 GLU A N 1
ATOM 4768 C CA . GLU A 1 624 ? -41.913 0.228 78.794 1.00 25.56 624 GLU A CA 1
ATOM 4769 C C . GLU A 1 624 ? -42.647 -1.151 78.734 1.00 25.56 624 GLU A C 1
ATOM 4771 O O . GLU A 1 624 ? -43.829 -1.239 78.425 1.00 25.56 624 GLU A O 1
ATOM 4776 N N . GLU A 1 625 ? -42.052 -2.301 79.090 1.00 26.08 625 GLU A N 1
ATOM 4777 C CA . GLU A 1 625 ? -40.662 -2.808 78.975 1.00 26.08 625 GLU A CA 1
ATOM 4778 C C . GLU A 1 625 ? -40.651 -4.352 79.201 1.00 26.08 625 GLU A C 1
ATOM 4780 O O . GLU A 1 625 ? -41.635 -4.886 79.705 1.00 26.08 625 GLU A O 1
ATOM 4785 N N . ASP A 1 626 ? -39.543 -5.030 78.848 1.00 25.08 626 ASP A N 1
ATOM 4786 C CA . ASP A 1 626 ? -39.060 -6.368 79.289 1.00 25.08 626 ASP A CA 1
ATOM 4787 C C . ASP A 1 626 ? -39.927 -7.659 79.226 1.00 25.08 626 ASP A C 1
ATOM 4789 O O . ASP A 1 626 ? -41.144 -7.655 79.387 1.00 25.08 626 ASP A O 1
ATOM 4793 N N . GLY A 1 627 ? -39.269 -8.837 79.089 1.00 23.27 627 GLY A N 1
ATOM 4794 C CA . GLY A 1 627 ? -39.962 -10.096 79.442 1.00 23.27 627 GLY A CA 1
ATOM 4795 C C . GLY A 1 627 ? -39.424 -11.517 79.157 1.00 23.27 627 GLY A C 1
ATOM 4796 O O . GLY A 1 627 ? -40.177 -12.431 79.453 1.00 23.27 627 GLY A O 1
ATOM 4797 N N . ALA A 1 628 ? -38.200 -11.743 78.657 1.00 24.30 628 ALA A N 1
ATOM 4798 C CA . ALA A 1 628 ? -37.445 -13.027 78.712 1.00 24.30 628 ALA A CA 1
ATOM 4799 C C . ALA A 1 628 ? -38.015 -14.382 78.155 1.00 24.30 628 ALA A C 1
ATOM 4801 O O . ALA A 1 628 ? -39.016 -14.923 78.605 1.00 24.30 628 ALA A O 1
ATOM 4802 N N . ASP A 1 629 ? -37.183 -15.004 77.306 1.00 23.52 629 ASP A N 1
ATOM 4803 C CA . ASP A 1 629 ? -36.735 -16.416 77.306 1.00 23.52 629 ASP A CA 1
ATOM 4804 C C . ASP A 1 629 ? -37.608 -17.667 77.002 1.00 23.52 629 ASP A C 1
ATOM 4806 O O . ASP A 1 629 ? -38.795 -17.809 77.272 1.00 23.52 629 ASP A O 1
ATOM 4810 N N . LEU A 1 630 ? -36.859 -18.620 76.428 1.00 24.09 630 LEU A N 1
ATOM 4811 C CA . LEU A 1 630 ? -37.077 -20.017 76.040 1.00 24.09 630 LEU A CA 1
ATOM 4812 C C . LEU A 1 630 ? -38.031 -20.858 76.926 1.00 24.09 630 LEU A C 1
ATOM 4814 O O . LEU A 1 630 ? -37.873 -20.870 78.143 1.00 24.09 630 LEU A O 1
ATOM 4818 N N . PHE A 1 631 ? -38.804 -21.777 76.317 1.00 24.06 631 PHE A N 1
ATOM 4819 C CA . PHE A 1 631 ? -38.394 -23.199 76.242 1.00 24.06 631 PHE A CA 1
ATOM 4820 C C . PHE A 1 631 ? -39.208 -24.075 75.255 1.00 24.06 631 PHE A C 1
ATOM 4822 O O . PHE A 1 631 ? -40.287 -23.729 74.792 1.00 24.06 631 PHE A O 1
ATOM 4829 N N . ASP A 1 632 ? -38.575 -25.206 74.954 1.00 24.39 632 ASP A N 1
ATOM 4830 C CA . ASP A 1 632 ? -38.870 -26.376 74.111 1.00 24.39 632 ASP A CA 1
ATOM 4831 C C . ASP A 1 632 ? -40.256 -27.083 74.258 1.00 24.39 632 ASP A C 1
ATOM 4833 O O . ASP A 1 632 ? -40.954 -26.916 75.256 1.00 24.39 632 ASP A O 1
ATOM 4837 N N . ARG A 1 633 ? -40.513 -28.020 73.321 1.00 25.31 633 ARG A N 1
ATOM 4838 C CA . ARG A 1 633 ? -41.250 -29.308 73.450 1.00 25.31 633 ARG A CA 1
ATOM 4839 C C . ARG A 1 633 ? -42.765 -29.532 73.177 1.00 25.31 633 ARG A C 1
ATOM 4841 O O . ARG A 1 633 ? -43.626 -29.210 73.984 1.00 25.31 633 ARG A O 1
ATOM 4848 N N . ASP A 1 634 ? -42.976 -30.373 72.147 1.00 24.23 634 ASP A N 1
ATOM 4849 C CA . ASP A 1 634 ? -43.728 -31.661 72.099 1.00 24.23 634 ASP A CA 1
ATOM 4850 C C . ASP A 1 634 ? -45.285 -31.772 72.191 1.00 24.23 634 ASP A C 1
ATOM 4852 O O . ASP A 1 634 ? -45.931 -31.247 73.089 1.00 24.23 634 ASP A O 1
ATOM 4856 N N . LEU A 1 635 ? -45.826 -32.657 71.319 1.00 23.78 635 LEU A N 1
ATOM 4857 C CA . LEU A 1 635 ? -47.208 -33.206 71.198 1.00 23.78 635 LEU A CA 1
ATOM 4858 C C . LEU A 1 635 ? -48.358 -32.210 70.862 1.00 23.78 635 LEU A C 1
ATOM 4860 O O . LEU A 1 635 ? -48.336 -31.055 71.253 1.00 23.78 635 LEU A O 1
ATOM 4864 N N . GLY A 1 636 ? -49.442 -32.587 70.159 1.00 22.98 636 GLY A N 1
ATOM 4865 C CA . GLY A 1 636 ? -49.772 -33.832 69.433 1.00 22.98 636 GLY A CA 1
ATOM 4866 C C . GLY A 1 636 ? -51.276 -34.199 69.496 1.00 22.98 636 GLY A C 1
ATOM 4867 O O . GLY A 1 636 ? -51.862 -34.044 70.560 1.00 22.98 636 GLY A O 1
ATOM 4868 N N . PHE A 1 637 ? -51.851 -34.769 68.410 1.00 23.81 637 PHE A N 1
ATOM 4869 C CA . PHE A 1 637 ? -53.249 -35.292 68.284 1.00 23.81 637 PHE A CA 1
ATOM 4870 C C . PHE A 1 637 ? -54.346 -34.178 68.322 1.00 23.81 637 PHE A C 1
ATOM 4872 O O . PHE A 1 637 ? -54.191 -33.215 69.057 1.00 23.81 637 PHE A O 1
ATOM 4879 N N . LEU A 1 638 ? -55.482 -34.150 67.592 1.00 23.12 638 LEU A N 1
ATOM 4880 C CA . LEU A 1 638 ? -56.205 -34.958 66.564 1.00 23.12 638 LEU A CA 1
ATOM 4881 C C . LEU A 1 638 ? -57.231 -33.991 65.839 1.00 23.12 638 LEU A C 1
ATOM 4883 O O . LEU A 1 638 ? -57.183 -32.803 66.144 1.00 23.12 638 LEU A O 1
ATOM 4887 N N . LEU A 1 639 ? -58.176 -34.296 64.916 1.00 23.48 639 LEU A N 1
ATOM 4888 C CA . LEU A 1 639 ? -58.744 -35.526 64.307 1.00 23.48 639 LEU A CA 1
ATOM 4889 C C . LEU A 1 639 ? -59.276 -35.263 62.843 1.00 23.48 639 LEU A C 1
ATOM 4891 O O . LEU A 1 639 ? -58.567 -34.669 62.039 1.00 23.48 639 LEU A O 1
ATOM 4895 N N . GLU A 1 640 ? -60.490 -35.739 62.511 1.00 23.66 640 GLU A N 1
ATOM 4896 C CA . GLU A 1 640 ? -61.375 -35.539 61.332 1.00 23.66 640 GLU A CA 1
ATOM 4897 C C . GLU A 1 640 ? -61.561 -34.084 60.825 1.00 23.66 640 GLU A C 1
ATOM 4899 O O . GLU A 1 640 ? -61.364 -33.133 61.576 1.00 23.66 640 GLU A O 1
ATOM 4904 N N . GLY A 1 641 ? -62.029 -33.807 59.593 1.00 26.58 641 GLY A N 1
ATOM 4905 C CA . GLY A 1 641 ? -62.554 -34.640 58.482 1.00 26.58 641 GLY A CA 1
ATOM 4906 C C . GLY A 1 641 ? -63.319 -33.742 57.470 1.00 26.58 641 GLY A C 1
ATOM 4907 O O . GLY A 1 641 ? -63.305 -32.524 57.628 1.00 26.58 641 GLY A O 1
ATOM 4908 N N . ASP A 1 642 ? -64.029 -34.194 56.429 1.00 24.72 642 ASP A N 1
ATOM 4909 C CA . ASP A 1 642 ? -64.128 -35.493 55.740 1.00 24.72 642 ASP A CA 1
ATOM 4910 C C . ASP A 1 642 ? -64.794 -35.272 54.343 1.00 24.72 642 ASP A C 1
ATOM 4912 O O . ASP A 1 642 ? -65.370 -34.214 54.095 1.00 24.72 642 ASP A O 1
ATOM 4916 N N . ASN A 1 643 ? -64.769 -36.273 53.454 1.00 28.11 643 ASN A N 1
ATOM 4917 C CA . ASN A 1 643 ? -65.559 -36.416 52.212 1.00 28.11 643 ASN A CA 1
ATOM 4918 C C . ASN A 1 643 ? -65.517 -35.308 51.132 1.00 28.11 643 ASN A C 1
ATOM 4920 O O . ASN A 1 643 ? -66.316 -34.372 51.114 1.00 28.11 643 ASN A O 1
ATOM 4924 N N . GLY A 1 644 ? -64.751 -35.578 50.069 1.00 25.88 644 GLY A N 1
ATOM 4925 C CA . GLY A 1 644 ? -65.092 -35.150 48.706 1.00 25.88 644 GLY A CA 1
ATOM 4926 C C . GLY A 1 644 ? -65.451 -36.354 47.821 1.00 25.88 644 GLY A C 1
ATOM 4927 O O . GLY A 1 644 ? -64.735 -37.351 47.832 1.00 25.88 644 GLY A O 1
ATOM 4928 N N . LEU A 1 645 ? -66.521 -36.259 47.023 1.00 29.92 645 LEU A N 1
ATOM 4929 C CA . LEU A 1 645 ? -66.858 -37.184 45.923 1.00 29.92 645 LEU A CA 1
ATOM 4930 C C . LEU A 1 645 ? -67.528 -36.379 44.783 1.00 29.92 645 LEU A C 1
ATOM 4932 O O . LEU A 1 645 ? -68.376 -35.539 45.066 1.00 29.92 645 LEU A O 1
ATOM 4936 N N . LEU A 1 646 ? -67.109 -36.437 43.506 1.00 28.42 646 LEU A N 1
ATOM 4937 C CA . LEU A 1 646 ? -66.965 -37.582 42.571 1.00 28.42 646 LEU A CA 1
ATOM 4938 C C . LEU A 1 646 ? -68.339 -38.201 42.213 1.00 28.42 646 LEU A C 1
ATOM 4940 O O . LEU A 1 646 ? -69.114 -38.534 43.097 1.00 28.42 646 LEU A O 1
ATOM 4944 N N . TRP A 1 647 ? -68.739 -38.373 40.944 1.00 29.47 647 TRP A N 1
ATOM 4945 C CA . TRP A 1 647 ? -68.067 -39.216 39.941 1.00 29.47 647 TRP A CA 1
ATOM 4946 C C . TRP A 1 647 ? -68.593 -39.051 38.498 1.00 29.47 647 TRP A C 1
ATOM 4948 O O . TRP A 1 647 ? -69.801 -38.976 38.278 1.00 29.47 647 TRP A O 1
ATOM 4958 N N . ARG A 1 648 ? -67.693 -39.227 37.518 1.00 24.23 648 ARG A N 1
ATOM 4959 C CA . ARG A 1 648 ? -67.802 -40.202 36.401 1.00 24.23 648 ARG A CA 1
ATOM 4960 C C . ARG A 1 648 ? -66.364 -40.475 35.901 1.00 24.23 648 ARG A C 1
ATOM 4962 O O . ARG A 1 648 ? -65.714 -39.522 35.501 1.00 24.23 648 ARG A O 1
ATOM 4969 N N . ALA A 1 649 ? -65.716 -41.633 36.094 1.00 29.16 649 ALA A N 1
ATOM 4970 C CA . ALA A 1 649 ? -66.069 -43.046 35.831 1.00 29.16 649 ALA A CA 1
ATOM 4971 C C . ALA A 1 649 ? -66.008 -43.399 34.330 1.00 29.16 649 ALA A C 1
ATOM 4973 O O . ALA A 1 649 ? -66.627 -42.689 33.545 1.00 29.16 649 ALA A O 1
ATOM 4974 N N . MET A 1 650 ? -65.352 -44.471 33.856 1.00 27.84 650 MET A N 1
ATOM 4975 C CA . MET A 1 650 ? -64.493 -45.547 34.431 1.00 27.84 650 MET A CA 1
ATOM 4976 C C . MET A 1 650 ? -63.640 -46.119 33.261 1.00 27.84 650 MET A C 1
ATOM 4978 O O . MET A 1 650 ? -64.035 -45.926 32.115 1.00 27.84 650 MET A O 1
ATOM 4982 N N . GLY A 1 651 ? -62.524 -46.846 33.416 1.00 26.31 651 GLY A N 1
ATOM 4983 C CA . GLY A 1 651 ? -61.771 -47.359 34.579 1.00 26.31 651 GLY A CA 1
ATOM 4984 C C . GLY A 1 651 ? -60.881 -48.555 34.144 1.00 26.31 651 GLY A C 1
ATOM 4985 O O . GLY A 1 651 ? -60.971 -48.932 32.980 1.00 26.31 651 GLY A O 1
ATOM 4986 N N . VAL A 1 652 ? -60.128 -49.185 35.073 1.00 26.05 652 VAL A N 1
ATOM 4987 C CA . VAL A 1 652 ? -59.427 -50.502 34.919 1.00 26.05 652 VAL A CA 1
ATOM 4988 C C . VAL A 1 652 ? -58.222 -50.500 33.938 1.00 26.05 652 VAL A C 1
ATOM 4990 O O . VAL A 1 652 ? -58.374 -50.096 32.794 1.00 26.05 652 VAL A O 1
ATOM 4993 N N . GLN A 1 653 ? -57.003 -50.990 34.219 1.00 25.66 653 GLN A N 1
ATOM 4994 C CA . GLN A 1 653 ? -56.193 -51.283 35.431 1.00 25.66 653 GLN A CA 1
ATOM 4995 C C . GLN A 1 653 ? -54.715 -51.467 34.934 1.00 25.66 653 GLN A C 1
ATOM 4997 O O . GLN A 1 653 ? -54.449 -51.151 33.777 1.00 25.66 653 GLN A O 1
ATOM 5002 N N . GLU A 1 654 ? -53.669 -51.899 35.652 1.00 24.31 654 GLU A N 1
ATOM 5003 C CA . GLU A 1 654 ? -53.520 -52.578 36.955 1.00 24.31 654 GLU A CA 1
ATOM 5004 C C . GLU A 1 654 ? -52.297 -52.018 37.740 1.00 24.31 654 GLU A C 1
ATOM 5006 O O . GLU A 1 654 ? -52.118 -50.804 37.798 1.00 24.31 654 GLU A O 1
ATOM 5011 N N . THR A 1 655 ? -51.472 -52.864 38.377 1.00 23.53 655 THR A N 1
ATOM 5012 C CA . THR A 1 655 ? -50.483 -52.485 39.411 1.00 23.53 655 THR A CA 1
ATOM 5013 C C . THR A 1 655 ? -49.221 -53.356 39.409 1.00 23.53 655 THR A C 1
ATOM 5015 O O . THR A 1 655 ? -49.337 -54.565 39.221 1.00 23.53 655 THR A O 1
ATOM 5018 N N . ASN A 1 656 ? -48.054 -52.800 39.784 1.00 23.50 656 ASN A N 1
ATOM 5019 C CA . ASN A 1 656 ? -47.303 -53.276 40.966 1.00 23.50 656 ASN A CA 1
ATOM 5020 C C . ASN A 1 656 ? -46.116 -52.374 41.384 1.00 23.50 656 ASN A C 1
ATOM 5022 O O . ASN A 1 656 ? -45.689 -51.484 40.657 1.00 23.50 656 ASN A O 1
ATOM 5026 N N . GLN A 1 657 ? -45.664 -52.599 42.620 1.00 20.23 657 GLN A N 1
ATOM 5027 C CA . GLN A 1 657 ? -44.777 -51.797 43.494 1.00 20.23 657 GLN A CA 1
ATOM 5028 C C . GLN A 1 657 ? -43.480 -52.622 43.809 1.00 20.23 657 GLN A C 1
ATOM 5030 O O . GLN A 1 657 ? -43.334 -53.668 43.170 1.00 20.23 657 GLN A O 1
ATOM 5035 N N . PRO A 1 658 ? -42.594 -52.336 44.809 1.00 32.69 658 PRO A N 1
ATOM 5036 C CA . PRO A 1 658 ? -42.324 -51.133 45.637 1.00 32.69 658 PRO A CA 1
ATOM 5037 C C . PRO A 1 658 ? -40.799 -50.864 45.938 1.00 32.69 658 PRO A C 1
ATOM 5039 O O . PRO A 1 658 ? -39.929 -51.544 45.413 1.00 32.69 658 PRO A O 1
ATOM 5042 N N . VAL A 1 659 ? -40.516 -49.950 46.894 1.00 24.41 659 VAL A N 1
ATOM 5043 C CA . VAL A 1 659 ? -39.285 -49.784 47.738 1.00 24.41 659 VAL A CA 1
ATOM 5044 C C . VAL A 1 659 ? -37.985 -49.244 47.100 1.00 24.41 659 VAL A C 1
ATOM 5046 O O . VAL A 1 659 ? -37.538 -49.712 46.063 1.00 24.41 659 VAL A O 1
ATOM 5049 N N . GLY A 1 660 ? -37.310 -48.330 47.823 1.00 24.48 660 GLY A N 1
ATOM 5050 C CA . GLY A 1 660 ? -35.873 -48.046 47.661 1.00 24.48 660 GLY A CA 1
ATOM 5051 C C . GLY A 1 660 ? -35.397 -46.727 48.293 1.00 24.48 660 GLY A C 1
ATOM 5052 O O . GLY A 1 660 ? -35.516 -45.679 47.669 1.00 24.48 660 GLY A O 1
ATOM 5053 N N . MET A 1 661 ? -34.821 -46.773 49.501 1.00 24.69 661 MET A N 1
ATOM 5054 C CA . MET A 1 661 ? -33.858 -45.765 49.983 1.00 24.69 661 MET A CA 1
ATOM 5055 C C . MET A 1 661 ? -32.476 -46.416 49.964 1.00 24.69 661 MET A C 1
ATOM 5057 O O . MET A 1 661 ? -32.324 -47.426 50.640 1.00 24.69 661 MET A O 1
ATOM 5061 N N . GLU A 1 662 ? -31.522 -45.840 49.227 1.00 23.30 662 GLU A N 1
ATOM 5062 C CA . GLU A 1 662 ? -30.085 -45.677 49.542 1.00 23.30 662 GLU A CA 1
ATOM 5063 C C . GLU A 1 662 ? -29.301 -45.277 48.269 1.00 23.30 662 GLU A C 1
ATOM 5065 O O . GLU A 1 662 ? -29.873 -45.176 47.188 1.00 23.30 662 GLU A O 1
ATOM 5070 N N . GLU A 1 663 ? -28.004 -45.010 48.446 1.00 24.92 663 GLU A N 1
ATOM 5071 C CA . GLU A 1 663 ? -26.962 -44.753 47.435 1.00 24.92 663 GLU A CA 1
ATOM 5072 C C . GLU A 1 663 ? -27.006 -43.450 46.595 1.00 24.92 663 GLU A C 1
ATOM 5074 O O . GLU A 1 663 ? -27.795 -43.242 45.681 1.00 24.92 663 GLU A O 1
ATOM 5079 N N . PHE A 1 664 ? -26.036 -42.583 46.915 1.00 23.88 664 PHE A N 1
ATOM 5080 C CA . PHE A 1 664 ? -25.087 -41.930 45.999 1.00 23.88 664 PHE A CA 1
ATOM 5081 C C . PHE A 1 664 ? -25.505 -41.597 44.545 1.00 23.88 664 PHE A C 1
ATOM 5083 O O . PHE A 1 664 ? -25.652 -42.465 43.690 1.00 23.88 664 PHE A O 1
ATOM 5090 N N . GLY A 1 665 ? -25.444 -40.300 44.202 1.00 26.58 665 GLY A N 1
ATOM 5091 C CA . GLY A 1 665 ? -25.048 -39.880 42.844 1.00 26.58 665 GLY A CA 1
ATOM 5092 C C . GLY A 1 665 ? -23.559 -40.180 42.573 1.00 26.58 665 GLY A C 1
ATOM 5093 O O . GLY A 1 665 ? -22.870 -40.668 43.472 1.00 26.58 665 GLY A O 1
ATOM 5094 N N . PRO A 1 666 ? -22.991 -39.785 41.413 1.00 37.31 666 PRO A N 1
ATOM 5095 C CA . PRO A 1 666 ? -22.652 -38.361 41.298 1.00 37.31 666 PRO A CA 1
ATOM 5096 C C . PRO A 1 666 ? -22.557 -37.773 39.867 1.00 37.31 666 PRO A C 1
ATOM 5098 O O . PRO A 1 666 ? -22.701 -38.446 38.855 1.00 37.31 666 PRO A O 1
ATOM 5101 N N . SER A 1 667 ? -22.232 -36.475 39.842 1.00 25.83 667 SER A N 1
ATOM 5102 C CA . SER A 1 667 ? -21.356 -35.782 38.876 1.00 25.83 667 SER A CA 1
ATOM 5103 C C . SER A 1 667 ? -21.561 -35.947 37.363 1.00 25.83 667 SER A C 1
ATOM 5105 O O . SER A 1 667 ? -21.203 -36.950 36.753 1.00 25.83 667 SER A O 1
ATOM 5107 N N . PHE A 1 668 ? -21.869 -34.813 36.730 1.00 24.69 668 PHE A N 1
ATOM 5108 C CA . PHE A 1 668 ? -21.504 -34.511 35.344 1.00 24.69 668 PHE A CA 1
ATOM 5109 C C . PHE A 1 668 ? -19.970 -34.366 35.225 1.00 24.69 668 PHE A C 1
ATOM 5111 O O . PHE A 1 668 ? -19.442 -33.255 35.275 1.00 24.69 668 PHE A O 1
ATOM 5118 N N . ASN A 1 669 ? -19.233 -35.481 35.170 1.00 22.36 669 ASN A N 1
ATOM 5119 C CA . ASN A 1 669 ? -17.778 -35.470 34.997 1.00 22.36 669 ASN A CA 1
ATOM 5120 C C . ASN A 1 669 ? -17.256 -36.820 34.465 1.00 22.36 669 ASN A C 1
ATOM 5122 O O . ASN A 1 669 ? -17.565 -37.852 35.051 1.00 22.36 669 ASN A O 1
ATOM 5126 N N . GLN A 1 670 ? -16.384 -36.770 33.446 1.00 24.19 670 GLN A N 1
ATOM 5127 C CA . GLN A 1 670 ? -15.571 -37.891 32.924 1.00 24.19 670 GLN A CA 1
ATOM 5128 C C . GLN A 1 670 ? -16.362 -39.040 32.228 1.00 24.19 670 GLN A C 1
ATOM 5130 O O . GLN A 1 670 ? -17.568 -39.165 32.395 1.00 24.19 670 GLN A O 1
ATOM 5135 N N . LEU A 1 671 ? -15.772 -39.877 31.360 1.00 22.83 671 LEU A N 1
ATOM 5136 C CA . LEU A 1 671 ? -14.365 -40.013 30.936 1.00 22.83 671 LEU A CA 1
ATOM 5137 C C . LEU A 1 671 ? -14.143 -39.801 29.421 1.00 22.83 671 LEU A C 1
ATOM 5139 O O . LEU A 1 671 ? -15.064 -39.855 28.609 1.00 22.83 671 LEU A O 1
ATOM 5143 N N . ILE A 1 672 ? -12.868 -39.614 29.072 1.00 33.62 672 ILE A N 1
ATOM 5144 C CA . ILE A 1 672 ? -12.289 -39.828 27.738 1.00 33.62 672 ILE A CA 1
ATOM 5145 C C . ILE A 1 672 ? -11.708 -41.261 27.681 1.00 33.62 672 ILE A C 1
ATOM 5147 O O . ILE A 1 672 ? -11.259 -41.757 28.709 1.00 33.62 672 ILE A O 1
ATOM 5151 N N . GLU A 1 673 ? -11.663 -41.851 26.476 1.00 26.17 673 GLU A N 1
ATOM 5152 C CA . GLU A 1 673 ? -10.919 -43.072 26.074 1.00 26.17 673 GLU A CA 1
ATOM 5153 C C . GLU A 1 673 ? -11.363 -44.465 26.577 1.00 26.17 673 GLU A C 1
ATOM 5155 O O . GLU A 1 673 ? -11.554 -44.700 27.765 1.00 26.17 673 GLU A O 1
ATOM 5160 N N . ALA A 1 674 ? -11.391 -45.421 25.629 1.00 24.77 674 ALA A N 1
ATOM 5161 C CA . ALA A 1 674 ? -10.826 -46.774 25.761 1.00 24.77 674 ALA A CA 1
ATOM 5162 C C . ALA A 1 674 ? -10.648 -47.449 24.370 1.00 24.77 674 ALA A C 1
ATOM 5164 O O . ALA A 1 674 ? -11.568 -47.412 23.559 1.00 24.77 674 ALA A O 1
ATOM 5165 N N . ASP A 1 675 ? -9.489 -48.097 24.167 1.00 25.47 675 ASP A N 1
ATOM 5166 C CA . ASP A 1 675 ? -9.229 -49.320 23.366 1.00 25.47 675 ASP A CA 1
ATOM 5167 C C . ASP A 1 675 ? -9.433 -49.348 21.818 1.00 25.47 675 ASP A C 1
ATOM 5169 O O . ASP A 1 675 ? -10.408 -48.828 21.292 1.00 25.47 675 ASP A O 1
ATOM 5173 N N . HIS A 1 676 ? -8.602 -49.998 20.969 1.00 26.70 676 HIS A N 1
ATOM 5174 C CA . HIS A 1 676 ? -7.315 -50.753 21.068 1.00 26.70 676 HIS A CA 1
ATOM 5175 C C . HIS A 1 676 ? -6.868 -51.202 19.621 1.00 26.70 676 HIS A C 1
ATOM 5177 O O . HIS A 1 676 ? -7.646 -50.971 18.693 1.00 26.70 676 HIS A O 1
ATOM 5183 N N . PRO A 1 677 ? -5.776 -51.981 19.350 1.00 40.19 677 PRO A N 1
ATOM 5184 C CA . PRO A 1 677 ? -4.398 -52.037 19.906 1.00 40.19 677 PRO A CA 1
ATOM 5185 C C . PRO A 1 677 ? -3.257 -52.318 18.845 1.00 40.19 677 PRO A C 1
ATOM 5187 O O . PRO A 1 677 ? -3.531 -52.414 17.653 1.00 40.19 677 PRO A O 1
ATOM 5190 N N . ILE A 1 678 ? -2.010 -52.601 19.308 1.00 25.11 678 ILE A N 1
ATOM 5191 C CA . ILE A 1 678 ? -0.854 -53.274 18.608 1.00 25.11 678 ILE A CA 1
ATOM 5192 C C . ILE A 1 678 ? -0.092 -52.399 17.562 1.00 25.11 678 ILE A C 1
ATOM 5194 O O . ILE A 1 678 ? -0.709 -51.830 16.675 1.00 25.11 678 ILE A O 1
ATOM 5198 N N . LEU A 1 679 ? 1.248 -52.210 17.571 1.00 24.98 679 LEU A N 1
ATOM 5199 C CA . LEU A 1 679 ? 2.403 -53.132 17.757 1.00 24.98 679 LEU A CA 1
ATOM 5200 C C . LEU A 1 679 ? 3.641 -52.416 18.396 1.00 24.98 679 LEU A C 1
ATOM 5202 O O . LEU A 1 679 ? 3.682 -51.194 18.469 1.00 24.98 679 LEU A O 1
ATOM 5206 N N . ASN A 1 680 ? 4.655 -53.179 18.832 1.00 21.66 680 ASN A N 1
ATOM 5207 C CA . ASN A 1 680 ? 5.908 -52.775 19.533 1.00 21.66 680 ASN A CA 1
ATOM 5208 C C . ASN A 1 680 ? 7.133 -53.435 18.806 1.00 21.66 680 ASN A C 1
ATOM 5210 O O . ASN A 1 680 ? 6.860 -54.165 17.850 1.00 21.66 680 ASN A O 1
ATOM 5214 N N . PRO A 1 681 ? 8.429 -53.354 19.218 1.00 42.69 681 PRO A N 1
ATOM 5215 C CA . PRO A 1 681 ? 9.101 -52.551 20.261 1.00 42.69 681 PRO A CA 1
ATOM 5216 C C . PRO A 1 681 ? 10.439 -51.874 19.816 1.00 42.69 681 PRO A C 1
ATOM 5218 O O . PRO A 1 681 ? 10.849 -51.998 18.669 1.00 42.69 681 PRO A O 1
ATOM 5221 N N . GLU A 1 682 ? 11.126 -51.177 20.741 1.00 21.09 682 GLU A N 1
ATOM 5222 C CA . GLU A 1 682 ? 12.557 -51.343 21.143 1.00 21.09 682 GLU A CA 1
ATOM 5223 C C . GLU A 1 682 ? 13.225 -50.070 21.742 1.00 21.09 682 GLU A C 1
ATOM 5225 O O . GLU A 1 682 ? 12.825 -48.934 21.505 1.00 21.09 682 GLU A O 1
ATOM 5230 N N . LEU A 1 683 ? 14.198 -50.319 22.628 1.00 24.41 683 LEU A N 1
ATOM 5231 C CA . LEU A 1 683 ? 14.855 -49.445 23.627 1.00 24.41 683 LEU A CA 1
ATOM 5232 C C . LEU A 1 683 ? 16.086 -48.673 23.057 1.00 24.41 683 LEU A C 1
ATOM 5234 O O . LEU A 1 683 ? 16.519 -48.993 21.954 1.00 24.41 683 LEU A O 1
ATOM 5238 N N . PRO A 1 684 ? 16.842 -47.876 23.854 1.00 35.00 684 PRO A N 1
ATOM 5239 C CA . PRO A 1 684 ? 16.494 -46.717 24.705 1.00 35.00 684 PRO A CA 1
ATOM 5240 C C . PRO A 1 684 ? 17.492 -45.531 24.477 1.00 35.00 684 PRO A C 1
ATOM 5242 O O . PRO A 1 684 ? 18.292 -45.602 23.552 1.00 35.00 684 PRO A O 1
ATOM 5245 N N . VAL A 1 685 ? 17.508 -44.484 25.335 1.00 22.00 685 VAL A N 1
ATOM 5246 C CA . VAL A 1 685 ? 18.717 -43.860 25.976 1.00 22.00 685 VAL A CA 1
ATOM 5247 C C . VAL A 1 685 ? 18.405 -42.505 26.669 1.00 22.00 685 VAL A C 1
ATOM 5249 O O . VAL A 1 685 ? 17.735 -41.649 26.110 1.00 22.00 685 VAL A O 1
ATOM 5252 N N . GLU A 1 686 ? 18.924 -42.361 27.898 1.00 21.20 686 GLU A N 1
ATOM 5253 C CA . GLU A 1 686 ? 19.230 -41.154 28.711 1.00 21.20 686 GLU A CA 1
ATOM 5254 C C . GLU A 1 686 ? 18.247 -39.960 28.856 1.00 21.20 686 GLU A C 1
ATOM 5256 O O . GLU A 1 686 ? 18.102 -39.092 28.000 1.00 21.20 686 GLU A O 1
ATOM 5261 N N . ALA A 1 687 ? 17.739 -39.816 30.089 1.00 22.91 687 ALA A N 1
ATOM 5262 C CA . ALA A 1 687 ? 17.519 -38.528 30.768 1.00 22.91 687 ALA A CA 1
ATOM 5263 C C . ALA A 1 687 ? 18.783 -38.196 31.617 1.00 22.91 687 ALA A C 1
ATOM 5265 O O . ALA A 1 687 ? 19.532 -39.137 31.900 1.00 22.91 687 ALA A O 1
ATOM 5266 N N . PRO A 1 688 ? 19.058 -36.946 32.076 1.00 29.84 688 PRO A N 1
ATOM 5267 C CA . PRO A 1 688 ? 18.224 -36.229 33.064 1.00 29.84 688 PRO A CA 1
ATOM 5268 C C . PRO A 1 688 ? 18.246 -34.677 32.844 1.00 29.84 688 PRO A C 1
ATOM 5270 O O . PRO A 1 688 ? 18.612 -34.227 31.768 1.00 29.84 688 PRO A O 1
ATOM 5273 N N . MET A 1 689 ? 17.867 -33.756 33.749 1.00 21.83 689 MET A N 1
ATOM 5274 C CA . MET A 1 689 ? 17.370 -33.826 35.133 1.00 21.83 689 MET A CA 1
ATOM 5275 C C . MET A 1 689 ? 16.397 -32.662 35.428 1.00 21.83 689 MET A C 1
ATOM 5277 O O . MET A 1 689 ? 16.525 -31.574 34.871 1.00 21.83 689 MET A O 1
ATOM 5281 N N . ILE A 1 690 ? 15.468 -32.865 36.366 1.00 27.25 690 ILE A N 1
ATOM 5282 C CA . ILE A 1 690 ? 14.583 -31.821 36.914 1.00 27.25 690 ILE A CA 1
ATOM 5283 C C . ILE A 1 690 ? 15.393 -30.812 37.752 1.00 27.25 690 ILE A C 1
ATOM 5285 O O . ILE A 1 690 ? 16.234 -31.214 38.554 1.00 27.25 690 ILE A O 1
ATOM 5289 N N . SER A 1 691 ? 15.070 -29.516 37.670 1.00 21.53 691 SER A N 1
ATOM 5290 C CA . SER A 1 691 ? 15.442 -28.539 38.707 1.00 21.53 691 SER A CA 1
ATOM 5291 C C . SER A 1 691 ? 14.235 -27.699 39.153 1.00 21.53 691 SER A C 1
ATOM 5293 O O . SER A 1 691 ? 13.224 -27.612 38.459 1.00 21.53 691 SER A O 1
ATOM 5295 N N . ARG A 1 692 ? 14.292 -27.184 40.388 1.00 22.53 692 ARG A N 1
ATOM 5296 C CA . ARG A 1 692 ? 13.132 -26.666 41.136 1.00 22.53 692 ARG A CA 1
ATOM 5297 C C . ARG A 1 692 ? 12.603 -25.346 40.569 1.00 22.53 692 ARG A C 1
ATOM 5299 O O . ARG A 1 692 ? 13.367 -24.395 40.425 1.00 22.53 692 ARG A O 1
ATOM 5306 N N . ALA A 1 693 ? 11.282 -25.239 40.420 1.00 24.34 693 ALA A N 1
ATOM 5307 C CA . ALA A 1 693 ? 10.616 -23.943 40.308 1.00 24.34 693 ALA A CA 1
ATOM 5308 C C . ALA A 1 693 ? 10.873 -23.109 41.579 1.00 24.34 693 ALA A C 1
ATOM 5310 O O . ALA A 1 693 ? 10.632 -23.575 42.695 1.00 24.34 693 ALA A O 1
ATOM 5311 N N . SER A 1 694 ? 11.377 -21.884 41.422 1.00 22.34 694 SER A N 1
ATOM 5312 C CA . SER A 1 694 ? 11.676 -20.984 42.538 1.00 22.34 694 SER A CA 1
ATOM 5313 C C . SER A 1 694 ? 10.565 -19.953 42.728 1.00 22.34 694 SER A C 1
ATOM 5315 O O . SER A 1 694 ? 10.424 -19.032 41.925 1.00 22.34 694 SER A O 1
ATOM 5317 N N . SER A 1 695 ? 9.817 -20.062 43.824 1.00 27.03 695 SER A N 1
ATOM 5318 C CA . SER A 1 695 ? 8.858 -19.041 44.246 1.00 27.03 695 SER A CA 1
ATOM 5319 C C . SER A 1 695 ? 9.577 -17.743 44.637 1.00 27.03 695 SER A C 1
ATOM 5321 O O . SER A 1 695 ? 10.229 -17.680 45.683 1.00 27.03 695 SER A O 1
ATOM 5323 N N . ARG A 1 696 ? 9.435 -16.692 43.825 1.00 22.02 696 ARG A N 1
ATOM 5324 C CA . ARG A 1 696 ? 9.758 -15.307 44.193 1.00 22.02 696 ARG A CA 1
ATOM 5325 C C . ARG A 1 696 ? 8.636 -14.381 43.711 1.00 22.02 696 ARG A C 1
ATOM 5327 O O . ARG A 1 696 ? 8.179 -14.565 42.584 1.00 22.02 696 ARG A O 1
ATOM 5334 N N . PRO A 1 697 ? 8.196 -13.399 44.517 1.00 25.30 697 PRO A N 1
ATOM 5335 C CA . PRO A 1 697 ? 7.329 -12.337 44.024 1.00 25.30 697 PRO A CA 1
ATOM 5336 C C . PRO A 1 697 ? 8.084 -11.485 42.995 1.00 25.30 697 PRO A C 1
ATOM 5338 O O . PRO A 1 697 ? 9.307 -11.342 43.068 1.00 25.30 697 PRO A O 1
ATOM 5341 N N . MET A 1 698 ? 7.352 -10.916 42.041 1.00 28.88 698 MET A N 1
ATOM 5342 C CA . MET A 1 698 ? 7.913 -10.079 40.982 1.00 28.88 698 MET A CA 1
ATOM 5343 C C . MET A 1 698 ? 8.337 -8.723 41.566 1.00 28.88 698 MET A C 1
ATOM 5345 O O . MET A 1 698 ? 7.499 -7.876 41.861 1.00 28.88 698 MET A O 1
ATOM 5349 N N . THR A 1 699 ? 9.637 -8.532 41.804 1.00 24.88 699 THR A N 1
ATOM 5350 C CA . THR A 1 699 ? 10.162 -7.310 42.429 1.00 24.88 699 THR A CA 1
ATOM 5351 C C . THR A 1 699 ? 10.309 -6.174 41.415 1.00 24.88 699 THR A C 1
ATOM 5353 O O . THR A 1 699 ? 11.032 -6.296 40.421 1.00 24.88 699 THR A O 1
ATOM 5356 N N . TRP A 1 700 ? 9.678 -5.037 41.722 1.00 35.06 700 TRP A N 1
ATOM 5357 C CA . TRP A 1 700 ? 9.669 -3.803 40.920 1.00 35.06 700 TRP A CA 1
ATOM 5358 C C . TRP A 1 700 ? 11.049 -3.197 40.619 1.00 35.06 700 TRP A C 1
ATOM 5360 O O . TRP A 1 700 ? 11.197 -2.433 39.667 1.00 35.06 700 TRP A O 1
ATOM 5370 N N . SER A 1 701 ? 12.086 -3.619 41.344 1.00 25.84 701 SER A N 1
ATOM 5371 C CA . SER A 1 701 ? 13.496 -3.283 41.107 1.00 25.84 701 SER A CA 1
ATOM 5372 C C . SER A 1 701 ? 14.031 -3.642 39.710 1.00 25.84 701 SER A C 1
ATOM 5374 O O . SER A 1 701 ? 15.119 -3.201 39.349 1.00 25.84 701 SER A O 1
ATOM 5376 N N . THR A 1 702 ? 13.290 -4.416 38.909 1.00 28.33 702 THR A N 1
ATOM 5377 C CA . THR A 1 702 ? 13.723 -4.877 37.576 1.00 28.33 702 THR A CA 1
ATOM 5378 C C . THR A 1 702 ? 13.434 -3.872 36.443 1.00 28.33 702 THR A C 1
ATOM 5380 O O . THR A 1 702 ? 13.935 -4.056 35.338 1.00 28.33 702 THR A O 1
ATOM 5383 N N . ILE A 1 703 ? 12.656 -2.803 36.687 1.00 31.69 703 ILE A N 1
ATOM 5384 C CA . ILE A 1 703 ? 12.342 -1.755 35.683 1.00 31.69 703 ILE A CA 1
ATOM 5385 C C . ILE A 1 703 ? 12.648 -0.342 36.223 1.00 31.69 703 ILE A C 1
ATOM 5387 O O . ILE A 1 703 ? 11.947 0.629 35.949 1.00 31.69 703 ILE A O 1
ATOM 5391 N N . VAL A 1 704 ? 13.739 -0.211 36.982 1.00 28.28 704 VAL A N 1
ATOM 5392 C CA . VAL A 1 704 ? 14.359 1.087 37.292 1.00 28.28 704 VAL A CA 1
ATOM 5393 C C . VAL A 1 704 ? 15.705 1.155 36.563 1.00 28.28 704 VAL A C 1
ATOM 5395 O O . VAL A 1 704 ? 16.571 0.326 36.844 1.00 28.28 704 VAL A O 1
ATOM 5398 N N . PRO A 1 705 ? 15.932 2.115 35.644 1.00 28.75 705 PRO A N 1
ATOM 5399 C CA . PRO A 1 705 ? 17.233 2.294 35.005 1.00 28.75 705 PRO A CA 1
ATOM 5400 C C . PRO A 1 705 ? 18.298 2.722 36.024 1.00 28.75 705 PRO A C 1
ATOM 5402 O O . PRO A 1 705 ? 18.459 3.902 36.341 1.00 28.75 705 PRO A O 1
ATOM 5405 N N . THR A 1 706 ? 19.048 1.758 36.556 1.00 29.47 706 THR A N 1
ATOM 5406 C CA . THR A 1 706 ? 20.142 2.025 37.491 1.00 29.47 706 THR A CA 1
ATOM 5407 C C . THR A 1 706 ? 21.336 2.646 36.770 1.00 29.47 706 THR A C 1
ATOM 5409 O O . THR A 1 706 ? 22.243 1.930 36.349 1.00 29.47 706 THR A O 1
ATOM 5412 N N . GLN A 1 707 ? 21.369 3.978 36.678 1.00 33.16 707 GLN A N 1
ATOM 5413 C CA . GLN A 1 707 ? 22.463 4.786 37.240 1.00 33.16 707 GLN A CA 1
ATOM 5414 C C . GLN A 1 707 ? 22.218 6.293 37.086 1.00 33.16 707 GLN A C 1
ATOM 5416 O O . GLN A 1 707 ? 21.728 6.767 36.066 1.00 33.16 707 GLN A O 1
ATOM 5421 N N . ILE A 1 708 ? 22.648 7.052 38.099 1.00 39.97 708 ILE A N 1
ATOM 5422 C CA . ILE A 1 708 ? 22.803 8.508 38.037 1.00 39.97 708 ILE A CA 1
ATOM 5423 C C . ILE A 1 708 ? 24.284 8.801 37.749 1.00 39.97 708 ILE A C 1
ATOM 5425 O O . ILE A 1 708 ? 25.108 8.598 38.646 1.00 39.97 708 ILE A O 1
ATOM 5429 N N . PRO A 1 709 ? 24.656 9.332 36.572 1.00 30.39 709 PRO A N 1
ATOM 5430 C CA . PRO A 1 709 ? 25.977 9.904 36.367 1.00 30.39 709 PRO A CA 1
ATOM 5431 C C . PRO A 1 709 ? 26.001 11.297 37.009 1.00 30.39 709 PRO A C 1
ATOM 5433 O O . PRO A 1 709 ? 25.564 12.281 36.414 1.00 30.39 709 PRO A O 1
ATOM 5436 N N . ARG A 1 710 ? 26.494 11.402 38.249 1.00 39.78 710 ARG A N 1
ATOM 5437 C CA . ARG A 1 710 ? 26.877 12.708 38.810 1.00 39.78 710 ARG A CA 1
ATOM 5438 C C . ARG A 1 710 ? 28.205 13.165 38.198 1.00 39.78 710 ARG A C 1
ATOM 5440 O O . ARG A 1 710 ? 29.098 12.355 37.979 1.00 39.78 710 ARG A O 1
ATOM 5447 N N . ASN A 1 711 ? 28.341 14.479 38.035 1.00 38.94 711 ASN A N 1
ATOM 5448 C CA . ASN A 1 711 ? 29.584 15.191 37.718 1.00 38.94 711 ASN A CA 1
ATOM 5449 C C . ASN A 1 711 ? 30.198 14.890 36.333 1.00 38.94 711 ASN A C 1
ATOM 5451 O O . ASN A 1 711 ? 31.348 14.471 36.222 1.00 38.94 711 ASN A O 1
ATOM 5455 N N . GLY A 1 712 ? 29.459 15.224 35.274 1.00 34.31 712 GLY A N 1
ATOM 5456 C CA . GLY A 1 712 ? 30.013 15.508 33.946 1.00 34.31 712 GLY A CA 1
ATOM 5457 C C . GLY A 1 712 ? 29.394 16.795 33.396 1.00 34.31 712 GLY A C 1
ATOM 5458 O O . GLY A 1 712 ? 28.202 17.019 33.593 1.00 34.31 712 GLY A O 1
ATOM 5459 N N . ILE A 1 713 ? 30.185 17.651 32.738 1.00 47.72 713 ILE A N 1
ATOM 5460 C CA . ILE A 1 713 ? 29.673 18.877 32.101 1.00 47.72 713 ILE A CA 1
ATOM 5461 C C . ILE A 1 713 ? 28.918 18.463 30.832 1.00 47.72 713 ILE A C 1
ATOM 5463 O O . ILE A 1 713 ? 29.516 18.245 29.779 1.00 47.72 713 ILE A O 1
ATOM 5467 N N . LEU A 1 714 ? 27.604 18.302 30.963 1.00 39.44 714 LEU A N 1
ATOM 5468 C CA . LEU A 1 714 ? 26.679 17.992 29.878 1.00 39.44 714 LEU A CA 1
ATOM 5469 C C . LEU A 1 714 ? 25.903 19.259 29.530 1.00 39.44 714 LEU A C 1
ATOM 5471 O O . LEU A 1 714 ? 25.262 19.847 30.394 1.00 39.44 714 LEU A O 1
ATOM 5475 N N . ASN A 1 715 ? 25.993 19.687 28.271 1.00 40.75 715 ASN A N 1
ATOM 5476 C CA . ASN A 1 715 ? 25.327 20.900 27.803 1.00 40.75 715 ASN A CA 1
ATOM 5477 C C . ASN A 1 715 ? 23.802 20.750 27.911 1.00 40.75 715 ASN A C 1
ATOM 5479 O O . ASN A 1 715 ? 23.249 19.781 27.384 1.00 40.75 715 ASN A O 1
ATOM 5483 N N . ASP A 1 716 ? 23.139 21.734 28.522 1.00 47.53 716 ASP A N 1
ATOM 5484 C CA . ASP A 1 716 ? 21.680 21.811 28.636 1.00 47.53 716 ASP A CA 1
ATOM 5485 C C . ASP A 1 716 ? 21.023 22.051 27.267 1.00 47.53 716 ASP A C 1
ATOM 5487 O O . ASP A 1 716 ? 20.640 23.162 26.899 1.00 47.53 716 ASP A O 1
ATOM 5491 N N . LEU A 1 717 ? 20.886 20.977 26.487 1.00 58.22 717 LEU A N 1
ATOM 5492 C CA . LEU A 1 717 ? 19.960 20.941 25.363 1.00 58.22 717 LEU A CA 1
ATOM 5493 C C . LEU A 1 717 ? 18.528 21.031 25.922 1.00 58.22 717 LEU A C 1
ATOM 5495 O O . LEU A 1 717 ? 18.149 20.162 26.719 1.00 58.22 717 LEU A O 1
ATOM 5499 N N . PRO A 1 718 ? 17.725 22.035 25.515 1.00 61.75 718 PRO A N 1
ATOM 5500 C CA . PRO A 1 718 ? 16.341 22.146 25.958 1.00 61.75 718 PRO A CA 1
ATOM 5501 C C . PRO A 1 718 ? 15.554 20.898 25.548 1.00 61.75 718 PRO A C 1
ATOM 5503 O O . PRO A 1 718 ? 15.871 20.227 24.560 1.00 61.75 718 PRO A O 1
ATOM 5506 N N . PHE A 1 719 ? 14.533 20.557 26.331 1.00 72.44 719 PHE A N 1
ATOM 5507 C CA . PHE A 1 719 ? 13.730 19.376 26.050 1.00 72.44 719 PHE A CA 1
ATOM 5508 C C . PHE A 1 719 ? 12.875 19.563 24.787 1.00 72.44 719 PHE A C 1
ATOM 5510 O O . PHE A 1 719 ? 12.491 20.672 24.435 1.00 72.44 719 PHE A O 1
ATOM 5517 N N . LEU A 1 720 ? 12.602 18.456 24.088 1.00 76.06 720 LEU A N 1
ATOM 5518 C CA . LEU A 1 720 ? 11.994 18.462 22.752 1.00 76.06 720 LEU A CA 1
ATOM 5519 C C . LEU A 1 720 ? 10.497 18.820 22.747 1.00 76.06 720 LEU A C 1
ATOM 5521 O O . LEU A 1 720 ? 9.962 19.166 21.697 1.00 76.06 720 LEU A O 1
ATOM 5525 N N . LEU A 1 721 ? 9.816 18.694 23.888 1.00 78.12 721 LEU A N 1
ATOM 5526 C CA . LEU A 1 721 ? 8.394 19.004 24.015 1.00 78.12 721 LEU A CA 1
ATOM 5527 C C . LEU A 1 721 ? 8.198 20.313 24.770 1.00 78.12 721 LEU A C 1
ATOM 5529 O O . LEU A 1 721 ? 8.588 20.432 25.934 1.00 78.12 721 LEU A O 1
ATOM 5533 N N . ASP A 1 722 ? 7.495 21.241 24.126 1.00 70.69 722 ASP A N 1
ATOM 5534 C CA . ASP A 1 722 ? 6.912 22.399 24.790 1.00 70.69 722 ASP A CA 1
ATOM 5535 C C . ASP A 1 722 ? 6.078 21.953 26.006 1.0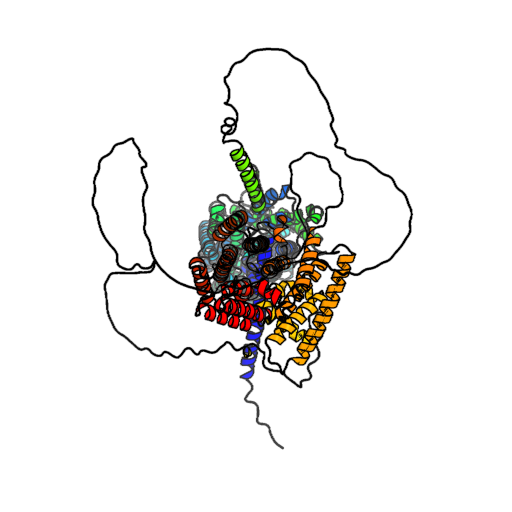0 70.69 722 ASP A C 1
ATOM 5537 O O . ASP A 1 722 ? 5.403 20.918 25.981 1.00 70.69 722 ASP A O 1
ATOM 5541 N N . ASN A 1 723 ? 6.091 22.772 27.060 1.00 82.25 723 ASN A N 1
ATOM 5542 C CA . ASN A 1 723 ? 5.432 22.542 28.355 1.00 82.25 723 ASN A CA 1
ATOM 5543 C C . ASN A 1 723 ? 6.103 21.533 29.314 1.00 82.25 723 ASN A C 1
ATOM 5545 O O . ASN A 1 723 ? 5.570 21.336 30.405 1.00 82.25 723 ASN A O 1
ATOM 5549 N N . VAL A 1 724 ? 7.270 20.960 28.987 1.00 86.62 724 VAL A N 1
ATOM 5550 C CA . VAL A 1 724 ? 8.101 20.168 29.924 1.00 86.62 724 VAL A CA 1
ATOM 5551 C C . VAL A 1 724 ? 9.479 20.824 30.063 1.00 86.62 724 VAL A C 1
ATOM 5553 O O . VAL A 1 724 ? 10.289 20.799 29.141 1.00 86.62 724 VAL A O 1
ATOM 5556 N N . ASN A 1 725 ? 9.737 21.431 31.223 1.00 79.88 725 ASN A N 1
ATOM 5557 C CA . ASN A 1 725 ? 10.795 22.427 31.425 1.00 79.88 725 ASN A CA 1
ATOM 5558 C C . ASN A 1 725 ? 11.838 21.987 32.463 1.00 79.88 725 ASN A C 1
ATOM 5560 O O . ASN A 1 725 ? 13.011 22.330 32.330 1.00 79.88 725 ASN A O 1
ATOM 5564 N N . THR A 1 726 ? 11.430 21.251 33.505 1.00 85.62 726 THR A N 1
ATOM 5565 C CA . THR A 1 726 ? 12.348 20.774 34.557 1.00 85.62 726 THR A CA 1
ATOM 5566 C C . THR A 1 726 ? 12.840 19.347 34.288 1.00 85.62 726 THR A C 1
ATOM 5568 O O . THR A 1 726 ? 12.202 18.554 33.591 1.00 85.62 726 THR A O 1
ATOM 5571 N N . SER A 1 727 ? 13.985 18.978 34.868 1.00 82.62 727 SER A N 1
ATOM 5572 C CA . SER A 1 727 ? 14.483 17.595 34.831 1.00 82.62 727 SER A CA 1
ATOM 5573 C C . SER A 1 727 ? 13.534 16.611 35.528 1.00 82.62 727 SER A C 1
ATOM 5575 O O . SER A 1 727 ? 13.445 15.457 35.109 1.00 82.62 727 SER A O 1
ATOM 5577 N N . ILE A 1 728 ? 12.777 17.076 36.530 1.00 86.94 728 ILE A N 1
ATOM 5578 C CA . ILE A 1 728 ? 11.741 16.293 37.214 1.00 86.94 728 ILE A CA 1
ATOM 5579 C C . ILE A 1 728 ? 10.505 16.155 36.315 1.00 86.94 728 ILE A C 1
ATOM 5581 O O . ILE A 1 728 ? 10.047 15.038 36.107 1.00 86.94 728 ILE A O 1
ATOM 5585 N N . GLU A 1 729 ? 10.018 17.233 35.688 1.00 90.00 729 GLU A N 1
ATOM 5586 C CA . GLU A 1 729 ? 8.937 17.175 34.687 1.00 90.00 729 GLU A CA 1
ATOM 5587 C C . GLU A 1 729 ? 9.293 16.202 33.542 1.00 90.00 729 GLU A C 1
ATOM 5589 O O . GLU A 1 729 ? 8.453 15.410 33.117 1.00 90.00 729 GLU A O 1
ATOM 5594 N N . ARG A 1 730 ? 10.560 16.168 33.098 1.00 88.94 730 ARG A N 1
ATOM 5595 C CA . ARG A 1 730 ? 11.061 15.207 32.097 1.00 88.94 730 ARG A CA 1
ATOM 5596 C C . ARG A 1 730 ? 11.076 13.756 32.602 1.00 88.94 730 ARG A C 1
ATOM 5598 O O . ARG A 1 730 ? 10.754 12.847 31.835 1.00 88.94 730 ARG A O 1
ATOM 5605 N N . GLN A 1 731 ? 11.422 13.524 33.871 1.00 88.94 731 GLN A N 1
ATOM 5606 C CA . GLN A 1 731 ? 11.336 12.202 34.506 1.00 88.94 731 GLN A CA 1
ATOM 5607 C C . GLN A 1 731 ? 9.876 11.739 34.628 1.00 88.94 731 GLN A C 1
ATOM 5609 O O . GLN A 1 731 ? 9.565 10.604 34.271 1.00 88.94 731 GLN A O 1
ATOM 5614 N N . LEU A 1 732 ? 8.975 12.625 35.062 1.00 92.69 732 LEU A N 1
ATOM 5615 C CA . LEU A 1 732 ? 7.538 12.365 35.181 1.00 92.69 732 LEU A CA 1
ATOM 5616 C C . LEU A 1 732 ? 6.894 12.071 33.821 1.00 92.69 732 LEU A C 1
ATOM 5618 O O . LEU A 1 732 ? 6.134 11.113 33.701 1.00 92.69 732 LEU A O 1
ATOM 5622 N N . PHE A 1 733 ? 7.253 12.822 32.776 1.00 93.19 733 PHE A N 1
ATOM 5623 C CA . PHE A 1 733 ? 6.788 12.560 31.414 1.00 93.19 733 PHE A CA 1
ATOM 5624 C C . PHE A 1 733 ? 7.213 11.166 30.927 1.00 93.19 733 PHE A C 1
ATOM 5626 O O . PHE A 1 733 ? 6.393 10.411 30.408 1.00 93.19 733 PHE A O 1
ATOM 5633 N N . SER A 1 734 ? 8.481 10.799 31.152 1.00 88.62 734 SER A N 1
ATOM 5634 C CA . SER A 1 734 ? 9.003 9.467 30.821 1.00 88.62 734 SER A CA 1
ATOM 5635 C C . SER A 1 734 ? 8.308 8.352 31.615 1.00 88.62 734 SER A C 1
ATOM 5637 O O . SER A 1 734 ? 8.019 7.288 31.069 1.00 88.62 734 SER A O 1
ATOM 5639 N N . HIS A 1 735 ? 7.987 8.585 32.891 1.00 91.25 735 HIS A N 1
ATOM 5640 C CA . HIS A 1 735 ? 7.232 7.626 33.705 1.00 91.25 735 HIS A CA 1
ATOM 5641 C C . HIS A 1 735 ? 5.797 7.441 33.195 1.00 91.25 735 HIS A C 1
ATOM 5643 O O . HIS A 1 735 ? 5.302 6.315 33.129 1.00 91.25 735 HIS A O 1
ATOM 5649 N N . PHE A 1 736 ? 5.145 8.522 32.750 1.00 93.31 736 PHE A N 1
ATOM 5650 C CA . PHE A 1 736 ? 3.810 8.445 32.159 1.00 93.31 736 PHE A CA 1
ATOM 5651 C C . PHE A 1 736 ? 3.782 7.573 30.900 1.00 93.31 736 PHE A C 1
ATOM 5653 O O . PHE A 1 736 ? 2.966 6.652 30.795 1.00 93.31 736 PHE A O 1
ATOM 5660 N N . THR A 1 737 ? 4.669 7.853 29.941 1.00 89.06 737 THR A N 1
ATOM 5661 C CA . THR A 1 737 ? 4.661 7.189 28.629 1.00 89.06 737 THR A CA 1
ATOM 5662 C C . THR A 1 737 ? 5.122 5.736 28.678 1.00 89.06 737 THR A C 1
ATOM 5664 O O . THR A 1 737 ? 4.673 4.950 27.850 1.00 89.06 737 THR A O 1
ATOM 5667 N N . ASN A 1 738 ? 5.978 5.368 29.637 1.00 84.56 738 ASN A N 1
ATOM 5668 C CA . ASN A 1 738 ? 6.506 4.006 29.755 1.00 84.56 738 ASN A CA 1
ATOM 5669 C C . ASN A 1 738 ? 5.749 3.126 30.763 1.00 84.56 738 ASN A C 1
ATOM 5671 O O . ASN A 1 738 ? 5.752 1.907 30.595 1.00 84.56 738 ASN A O 1
ATOM 5675 N N . MET A 1 739 ? 5.120 3.710 31.794 1.00 87.06 739 MET A N 1
ATOM 5676 C CA . MET A 1 739 ? 4.487 2.956 32.884 1.00 87.06 739 MET A CA 1
ATOM 5677 C C . MET A 1 739 ? 3.039 3.381 33.157 1.00 87.06 739 MET A C 1
ATOM 5679 O O . MET A 1 739 ? 2.133 2.583 32.933 1.00 87.06 739 MET A O 1
ATOM 5683 N N . THR A 1 740 ? 2.786 4.620 33.607 1.00 90.44 740 THR A N 1
ATOM 5684 C CA . THR A 1 740 ? 1.450 5.016 34.113 1.00 90.44 740 THR A CA 1
ATOM 5685 C C . THR A 1 740 ? 0.349 4.856 33.065 1.00 90.44 740 THR A C 1
ATOM 5687 O O . THR A 1 740 ? -0.741 4.403 33.388 1.00 90.44 740 THR A O 1
ATOM 5690 N N . SER A 1 741 ? 0.623 5.156 31.794 1.00 88.94 741 SER A N 1
ATOM 5691 C CA . SER A 1 741 ? -0.355 4.956 30.715 1.00 88.94 741 SER A CA 1
ATOM 5692 C C . SER A 1 741 ? -0.745 3.486 30.497 1.00 88.94 741 SER A C 1
ATOM 5694 O O . SER A 1 741 ? -1.890 3.212 30.140 1.00 88.94 741 SER A O 1
ATOM 5696 N N . ARG A 1 742 ? 0.166 2.531 30.735 1.00 85.19 742 ARG A N 1
ATOM 5697 C CA . ARG A 1 742 ? -0.041 1.098 30.446 1.00 85.19 742 ARG A CA 1
ATOM 5698 C C . ARG A 1 742 ? -0.977 0.408 31.436 1.00 85.19 742 ARG A C 1
ATOM 5700 O O . ARG A 1 742 ? -1.671 -0.519 31.043 1.00 85.19 742 ARG A O 1
ATOM 5707 N N . ILE A 1 743 ? -1.007 0.859 32.691 1.00 86.88 743 ILE A N 1
ATOM 5708 C CA . ILE A 1 743 ? -1.859 0.276 33.743 1.00 86.88 743 ILE A CA 1
ATOM 5709 C C . ILE A 1 743 ? -3.315 0.775 33.705 1.00 86.88 743 ILE A C 1
ATOM 5711 O O . ILE A 1 743 ? -4.176 0.196 34.357 1.00 86.88 743 ILE A O 1
ATOM 5715 N N . LEU A 1 744 ? -3.591 1.834 32.934 1.00 87.25 744 LEU A N 1
ATOM 5716 C CA . LEU A 1 744 ? -4.879 2.539 32.879 1.00 87.25 744 LEU A CA 1
ATOM 5717 C C . LEU A 1 744 ? -5.796 2.093 31.722 1.00 87.25 744 LEU A C 1
ATOM 5719 O O . LEU A 1 744 ? -6.871 2.659 31.540 1.00 87.25 744 LEU A O 1
ATOM 5723 N N . THR A 1 745 ? -5.370 1.137 30.890 1.00 81.12 745 THR A N 1
ATOM 5724 C CA . THR A 1 745 ? -6.103 0.708 29.683 1.00 81.12 745 THR A CA 1
ATOM 5725 C C . THR A 1 745 ? -5.813 -0.751 29.349 1.00 81.12 745 THR A C 1
ATOM 5727 O O . THR A 1 745 ? -4.670 -1.179 29.506 1.00 81.12 745 THR A O 1
ATOM 5730 N N . LEU A 1 746 ? -6.767 -1.459 28.732 1.00 74.12 746 LEU A N 1
ATOM 5731 C CA . LEU A 1 746 ? -6.575 -2.847 28.273 1.00 74.12 746 LEU A CA 1
ATOM 5732 C C . LEU A 1 746 ? -5.423 -3.000 27.258 1.00 74.12 746 LEU A C 1
ATOM 5734 O O . LEU A 1 746 ? -4.850 -4.081 27.116 1.00 74.12 746 LEU A O 1
ATOM 5738 N N . SER A 1 747 ? -5.092 -1.923 26.536 1.00 65.94 747 SER A N 1
ATOM 5739 C CA . SER A 1 747 ? -4.037 -1.848 25.519 1.00 65.94 747 SER A CA 1
ATOM 5740 C C . SER A 1 747 ? -2.633 -1.921 26.138 1.00 65.94 747 SER A C 1
ATOM 5742 O O . SER A 1 747 ? -1.948 -0.907 26.304 1.00 65.94 747 SER A O 1
ATOM 5744 N N . SER A 1 748 ? -2.198 -3.138 26.466 1.00 54.62 748 SER A N 1
ATOM 5745 C CA . SER A 1 748 ? -0.970 -3.400 27.224 1.00 54.62 748 SER A CA 1
ATOM 5746 C C . SER A 1 748 ? 0.336 -3.051 26.501 1.00 54.62 748 SER A C 1
ATOM 5748 O O . SER A 1 748 ? 1.337 -2.862 27.194 1.00 54.62 748 SER A O 1
ATOM 5750 N N . ASP A 1 749 ? 0.368 -2.915 25.166 1.00 53.09 749 ASP A N 1
ATOM 5751 C CA . ASP A 1 749 ? 1.576 -2.502 24.431 1.00 53.09 749 ASP A CA 1
ATOM 5752 C C . ASP A 1 749 ? 1.336 -1.751 23.102 1.00 53.09 749 ASP A C 1
ATOM 5754 O O . ASP A 1 749 ? 0.308 -1.914 22.447 1.00 53.09 749 ASP A O 1
ATOM 5758 N N . ARG A 1 750 ? 2.331 -0.933 22.714 1.00 45.19 750 ARG A N 1
ATOM 5759 C CA . ARG A 1 750 ? 2.512 -0.104 21.484 1.00 45.19 750 ARG A CA 1
ATOM 5760 C C . ARG A 1 750 ? 1.372 0.809 20.970 1.00 45.19 750 ARG A C 1
ATOM 5762 O O . ARG A 1 750 ? 1.693 1.819 20.350 1.00 45.19 750 ARG A O 1
ATOM 5769 N N . PHE A 1 751 ? 0.092 0.551 21.243 1.00 56.06 751 PHE A N 1
ATOM 5770 C CA . PHE A 1 751 ? -1.060 1.340 20.756 1.00 56.06 751 PHE A CA 1
ATOM 5771 C C . PHE A 1 751 ? -1.899 1.964 21.880 1.00 56.06 751 PHE A C 1
ATOM 5773 O O . PHE A 1 751 ? -3.124 2.035 21.809 1.00 56.06 751 PHE A O 1
ATOM 5780 N N . ASN A 1 752 ? -1.239 2.428 22.939 1.00 79.56 752 ASN A N 1
ATOM 5781 C CA . ASN A 1 752 ? -1.927 3.009 24.083 1.00 79.56 752 ASN A CA 1
ATOM 5782 C C . ASN A 1 752 ? -2.635 4.342 23.708 1.00 79.56 752 ASN A C 1
ATOM 5784 O O . ASN A 1 752 ? -1.997 5.245 23.147 1.00 79.56 752 ASN A O 1
ATOM 5788 N N . PRO A 1 753 ? -3.938 4.514 23.999 1.00 81.06 753 PRO A N 1
ATOM 5789 C CA . PRO A 1 753 ? -4.666 5.733 23.645 1.00 81.06 753 PRO A CA 1
ATOM 5790 C C . PRO A 1 753 ? -4.232 6.950 24.481 1.00 81.06 753 PRO A C 1
ATOM 5792 O O . PRO A 1 753 ? -4.251 8.075 23.982 1.00 81.06 753 PRO A O 1
ATOM 5795 N N . LEU A 1 754 ? -3.737 6.761 25.710 1.00 87.06 754 LEU A N 1
ATOM 5796 C CA . LEU A 1 754 ? -3.223 7.864 26.528 1.00 87.06 754 LEU A CA 1
ATOM 5797 C C . LEU A 1 754 ? -1.929 8.456 25.939 1.00 87.06 754 LEU A C 1
ATOM 5799 O O . LEU A 1 754 ? -1.736 9.671 25.977 1.00 87.06 754 LEU A O 1
ATOM 5803 N N . THR A 1 755 ? -1.065 7.647 25.319 1.00 87.75 755 THR A N 1
ATOM 5804 C CA . THR A 1 755 ? 0.148 8.164 24.653 1.00 87.75 755 THR A CA 1
ATOM 5805 C C . THR A 1 755 ? -0.105 8.657 23.228 1.00 87.75 755 THR A C 1
ATOM 5807 O O . THR A 1 755 ? 0.585 9.567 22.774 1.00 87.75 755 THR A O 1
ATOM 5810 N N . SER A 1 756 ? -1.103 8.118 22.522 1.00 84.62 756 SER A N 1
ATOM 5811 C CA . SER A 1 756 ? -1.406 8.508 21.135 1.00 84.62 756 SER A CA 1
ATOM 5812 C C . SER A 1 756 ? -2.431 9.643 20.992 1.00 84.62 756 SER A C 1
ATOM 5814 O O . SER A 1 756 ? -2.429 10.316 19.962 1.00 84.62 756 SER A O 1
ATOM 5816 N N . ILE A 1 757 ? -3.262 9.904 22.011 1.00 86.75 757 ILE A N 1
ATOM 5817 C CA . ILE A 1 757 ? -4.312 10.941 21.986 1.00 86.75 757 ILE A CA 1
ATOM 5818 C C . ILE A 1 757 ? -4.043 12.036 23.025 1.00 86.75 757 ILE A C 1
ATOM 5820 O O . ILE A 1 757 ? -4.019 13.213 22.670 1.00 86.75 757 ILE A O 1
ATOM 5824 N N . ILE A 1 758 ? -3.787 11.681 24.291 1.00 91.19 758 ILE A N 1
ATOM 5825 C CA . ILE A 1 758 ? -3.641 12.685 25.361 1.00 91.19 758 ILE A CA 1
ATOM 5826 C C . ILE A 1 758 ? -2.310 13.439 25.259 1.00 91.19 758 ILE A C 1
ATOM 5828 O O . ILE A 1 758 ? -2.297 14.658 25.404 1.00 91.19 758 ILE A O 1
ATOM 5832 N N . VAL A 1 759 ? -1.194 12.771 24.941 1.00 91.88 759 VAL A N 1
ATOM 5833 C CA . VAL A 1 759 ? 0.112 13.450 24.787 1.00 91.88 759 VAL A CA 1
ATOM 5834 C C . VAL A 1 759 ? 0.105 14.517 23.667 1.00 91.88 759 VAL A C 1
ATOM 5836 O O . VAL A 1 759 ? 0.581 15.623 23.926 1.00 91.88 759 VAL A O 1
ATOM 5839 N N . PRO A 1 760 ? -0.478 14.291 22.467 1.00 90.62 760 PRO A N 1
ATOM 5840 C CA . PRO A 1 760 ? -0.657 15.341 21.448 1.00 90.62 760 PRO A CA 1
ATOM 5841 C C . PRO A 1 760 ? -1.639 16.479 21.785 1.00 90.62 760 PRO A C 1
ATOM 5843 O O . PRO A 1 760 ? -1.689 17.468 21.043 1.00 90.62 760 PRO A O 1
ATOM 5846 N N . ILE A 1 761 ? -2.437 16.342 22.851 1.00 90.88 761 ILE A N 1
ATOM 5847 C CA . ILE A 1 761 ? -3.219 17.437 23.449 1.00 90.88 761 ILE A CA 1
ATOM 5848 C C . ILE A 1 761 ? -2.342 18.162 24.482 1.00 90.88 761 ILE A C 1
ATOM 5850 O O . ILE A 1 761 ? -2.185 19.378 24.410 1.00 90.88 761 ILE A O 1
ATOM 5854 N N . ALA A 1 762 ? -1.685 17.419 25.377 1.00 92.88 762 ALA A N 1
ATOM 5855 C CA . ALA A 1 762 ? -0.783 17.941 26.404 1.00 92.88 762 ALA A CA 1
ATOM 5856 C C . ALA A 1 762 ? 0.367 18.789 25.835 1.00 92.88 762 ALA A C 1
ATOM 5858 O O . ALA A 1 762 ? 0.680 19.837 26.392 1.00 92.88 762 ALA A O 1
ATOM 5859 N N . SER A 1 763 ? 0.965 18.402 24.703 1.00 91.50 763 SER A N 1
ATOM 5860 C CA . SER A 1 763 ? 2.027 19.195 24.061 1.00 91.50 763 SER A CA 1
ATOM 5861 C C . SER A 1 763 ? 1.558 20.564 23.547 1.00 91.50 763 SER A C 1
ATOM 5863 O O . SER A 1 763 ? 2.384 21.442 23.321 1.00 91.50 763 SER A O 1
ATOM 5865 N N . LYS A 1 764 ? 0.242 20.770 23.397 1.00 90.56 764 LYS A N 1
ATOM 5866 C CA . LYS A 1 764 ? -0.379 22.044 22.996 1.00 90.56 764 LYS A CA 1
ATOM 5867 C C . LYS A 1 764 ? -1.016 22.797 24.165 1.00 90.56 764 LYS A C 1
ATOM 5869 O O . LYS A 1 764 ? -1.265 23.992 24.043 1.00 90.56 764 LYS A O 1
ATOM 5874 N N . ASP A 1 765 ? -1.317 22.109 25.266 1.00 93.00 765 ASP A N 1
ATOM 5875 C CA . ASP A 1 765 ? -2.130 22.633 26.360 1.00 93.00 765 ASP A CA 1
ATOM 5876 C C . ASP A 1 765 ? -1.487 22.369 27.728 1.00 93.00 765 ASP A C 1
ATOM 5878 O O . ASP A 1 765 ? -1.516 21.259 28.271 1.00 93.00 765 ASP A O 1
ATOM 5882 N N . GLN A 1 766 ? -0.935 23.431 28.318 1.00 92.81 766 GLN A N 1
ATOM 5883 C CA . GLN A 1 766 ? -0.200 23.361 29.579 1.00 92.81 766 GLN A CA 1
ATOM 5884 C C . GLN A 1 766 ? -1.063 22.889 30.770 1.00 92.81 766 GLN A C 1
ATOM 5886 O O . GLN A 1 766 ? -0.525 22.387 31.754 1.00 92.81 766 GLN A O 1
ATOM 5891 N N . MET A 1 767 ? -2.396 23.014 30.717 1.00 95.06 767 MET A N 1
ATOM 5892 C CA . MET A 1 767 ? -3.287 22.447 31.744 1.00 95.06 767 MET A CA 1
ATOM 5893 C C . MET A 1 767 ? -3.312 20.915 31.662 1.00 95.06 767 MET A C 1
ATOM 5895 O O . MET A 1 767 ? -3.196 20.234 32.684 1.00 95.06 767 MET A O 1
ATOM 5899 N N . VAL A 1 768 ? -3.421 20.370 30.447 1.00 96.19 768 VAL A N 1
ATOM 5900 C CA . VAL A 1 768 ? -3.446 18.921 30.202 1.00 96.19 768 VAL A CA 1
ATOM 5901 C C . VAL A 1 768 ? -2.071 18.311 30.485 1.00 96.19 768 VAL A C 1
ATOM 5903 O O . VAL A 1 768 ? -2.002 17.272 31.134 1.00 96.19 768 VAL A O 1
ATOM 5906 N N . MET A 1 769 ? -0.976 18.996 30.125 1.00 95.81 769 MET A N 1
ATOM 5907 C CA . MET A 1 769 ? 0.379 18.578 30.514 1.00 95.81 769 MET A CA 1
ATOM 5908 C C . MET A 1 769 ? 0.552 18.525 32.036 1.00 95.81 769 MET A C 1
ATOM 5910 O O . MET A 1 769 ? 1.022 17.520 32.557 1.00 95.81 769 MET A O 1
ATOM 5914 N N . HIS A 1 770 ? 0.129 19.553 32.778 1.00 96.44 770 HIS A N 1
ATOM 5915 C CA . HIS A 1 770 ? 0.237 19.529 34.241 1.00 96.44 770 HIS A CA 1
ATOM 5916 C C . HIS A 1 770 ? -0.602 18.399 34.866 1.00 96.44 770 HIS A C 1
ATOM 5918 O O . HIS A 1 770 ? -0.110 17.722 35.766 1.00 96.44 770 HIS A O 1
ATOM 5924 N N . SER A 1 771 ? -1.814 18.148 34.348 1.00 97.12 771 SER A N 1
ATOM 5925 C CA . SER A 1 771 ? -2.683 17.041 34.793 1.00 97.12 771 SER A CA 1
ATOM 5926 C C . SER A 1 771 ? -2.033 15.666 34.542 1.00 97.12 771 SER A C 1
ATOM 5928 O O . SER A 1 771 ? -2.067 14.781 35.392 1.00 97.12 771 SER A O 1
ATOM 5930 N N . LEU A 1 772 ? -1.385 15.494 33.384 1.00 96.88 772 LEU A N 1
ATOM 5931 C CA . LEU A 1 772 ? -0.659 14.276 33.005 1.00 96.88 772 LEU A CA 1
ATOM 5932 C C . LEU A 1 772 ? 0.556 14.039 33.913 1.00 96.88 772 LEU A C 1
ATOM 5934 O O . LEU A 1 772 ? 0.780 12.922 34.383 1.00 96.88 772 LEU A O 1
ATOM 5938 N N . LEU A 1 773 ? 1.333 15.090 34.187 1.00 95.94 773 LEU A N 1
ATOM 5939 C CA . LEU A 1 773 ? 2.547 14.994 34.996 1.00 95.94 773 LEU A CA 1
ATOM 5940 C C . LEU A 1 773 ? 2.252 14.809 36.492 1.00 95.94 773 LEU A C 1
ATOM 5942 O O . LEU A 1 773 ? 2.999 14.087 37.151 1.00 95.94 773 LEU A O 1
ATOM 5946 N N . CYS A 1 774 ? 1.178 15.391 37.045 1.00 96.06 774 CYS A N 1
ATOM 5947 C CA . CYS A 1 774 ? 0.815 15.138 38.443 1.00 96.06 774 CYS A CA 1
ATOM 5948 C C . CYS A 1 774 ? 0.267 13.716 38.646 1.00 96.06 774 CYS A C 1
ATOM 5950 O O . CYS A 1 774 ? 0.642 13.073 39.623 1.00 96.06 774 CYS A O 1
ATOM 5952 N N . LEU A 1 775 ? -0.511 13.175 37.697 1.00 95.62 775 LEU A N 1
ATOM 5953 C CA . LEU A 1 775 ? -0.906 11.757 37.667 1.00 95.62 775 LEU A CA 1
ATOM 5954 C C . LEU A 1 775 ? 0.320 10.830 37.610 1.00 95.62 775 LEU A C 1
ATOM 5956 O O . LEU A 1 775 ? 0.435 9.887 38.392 1.00 95.62 775 LEU A O 1
ATOM 5960 N N . ALA A 1 776 ? 1.292 11.137 36.747 1.00 95.25 776 ALA A N 1
ATOM 5961 C CA . ALA A 1 776 ? 2.557 10.407 36.705 1.00 95.25 776 ALA A CA 1
ATOM 5962 C C . ALA A 1 776 ? 3.343 10.509 38.025 1.00 95.25 776 ALA A C 1
ATOM 5964 O O . ALA A 1 776 ? 3.934 9.523 38.458 1.00 95.25 776 ALA A O 1
ATOM 5965 N N . GLY A 1 777 ? 3.321 11.674 38.679 1.00 93.19 777 GLY A N 1
ATOM 5966 C CA . GLY A 1 777 ? 3.945 11.897 39.984 1.00 93.19 777 GLY A CA 1
ATOM 5967 C C . GLY A 1 777 ? 3.284 11.109 41.109 1.00 93.19 777 GLY A C 1
ATOM 5968 O O . GLY A 1 777 ? 3.995 10.521 41.915 1.00 93.19 777 GLY A O 1
ATOM 5969 N N . SER A 1 778 ? 1.950 11.035 41.130 1.00 92.50 778 SER A N 1
ATOM 5970 C CA . SER A 1 778 ? 1.191 10.201 42.071 1.00 92.50 778 SER A CA 1
ATOM 5971 C C . SER A 1 778 ? 1.587 8.733 41.942 1.00 92.50 778 SER A C 1
ATOM 5973 O O . SER A 1 778 ? 2.041 8.121 42.909 1.00 92.50 778 SER A O 1
ATOM 5975 N N . HIS A 1 779 ? 1.544 8.203 40.717 1.00 92.75 779 HIS A N 1
ATOM 5976 C CA . HIS A 1 779 ? 1.896 6.812 40.456 1.00 92.75 779 HIS A CA 1
ATOM 5977 C C . HIS A 1 779 ? 3.373 6.510 40.758 1.00 92.75 779 HIS A C 1
ATOM 5979 O O . HIS A 1 779 ? 3.693 5.458 41.300 1.00 92.75 779 HIS A O 1
ATOM 5985 N N . LEU A 1 780 ? 4.298 7.430 40.455 1.00 91.38 780 LEU A N 1
ATOM 5986 C CA . LEU A 1 780 ? 5.712 7.247 40.794 1.00 91.38 780 LEU A CA 1
ATOM 5987 C C . LEU A 1 780 ? 5.948 7.263 42.313 1.00 91.38 780 LEU A C 1
ATOM 5989 O O . LEU A 1 780 ? 6.784 6.505 42.800 1.00 91.38 780 LEU A O 1
ATOM 5993 N N . VAL A 1 781 ? 5.211 8.088 43.066 1.00 89.69 781 VAL A N 1
ATOM 5994 C CA . VAL A 1 781 ? 5.248 8.098 44.537 1.00 89.69 781 VAL A CA 1
ATOM 5995 C C . VAL A 1 781 ? 4.686 6.793 45.111 1.00 89.69 781 VAL A C 1
ATOM 5997 O O . VAL A 1 781 ? 5.294 6.241 46.023 1.00 89.69 781 VAL A O 1
ATOM 6000 N N . SER A 1 782 ? 3.579 6.265 44.578 1.00 86.06 782 SER A N 1
ATOM 6001 C CA . SER A 1 782 ? 2.888 5.107 45.166 1.00 86.06 782 SER A CA 1
ATOM 6002 C C . SER A 1 782 ? 3.629 3.766 45.033 1.00 86.06 782 SER A C 1
ATOM 6004 O O . SER A 1 782 ? 3.323 2.836 45.787 1.00 86.06 782 SER A O 1
ATOM 6006 N N . ILE A 1 783 ? 4.603 3.671 44.115 1.00 86.25 783 ILE A N 1
ATOM 6007 C CA . ILE A 1 783 ? 5.420 2.468 43.853 1.00 86.25 783 ILE A CA 1
ATOM 6008 C C . ILE A 1 783 ? 6.879 2.563 44.342 1.00 86.25 783 ILE A C 1
ATOM 6010 O O . ILE A 1 783 ? 7.618 1.586 44.222 1.00 86.25 783 ILE A O 1
ATOM 6014 N N . SER A 1 784 ? 7.321 3.720 44.848 1.00 82.25 784 SER A N 1
ATOM 6015 C CA . SER A 1 784 ? 8.734 3.980 45.181 1.00 82.25 784 SER A CA 1
ATOM 6016 C C . SER A 1 784 ? 9.015 3.926 46.687 1.00 82.25 784 SER A C 1
ATOM 6018 O O . SER A 1 784 ? 8.151 4.214 47.509 1.00 82.25 784 SER A O 1
ATOM 6020 N N . GLU A 1 785 ? 10.258 3.609 47.064 1.00 71.31 785 GLU A N 1
ATOM 6021 C CA . GLU A 1 785 ? 10.696 3.587 48.468 1.00 71.31 785 GLU A CA 1
ATOM 6022 C C . GLU A 1 785 ? 10.967 5.004 49.018 1.00 71.31 785 GLU A C 1
ATOM 6024 O O . GLU A 1 785 ? 11.618 5.833 48.370 1.00 71.31 785 GLU A O 1
ATOM 6029 N N . GLU A 1 786 ? 10.493 5.264 50.244 1.00 58.94 786 GLU A N 1
ATOM 6030 C CA . GLU A 1 786 ? 10.278 6.601 50.836 1.00 58.94 786 GLU A CA 1
ATOM 6031 C C . GLU A 1 786 ? 11.495 7.551 50.808 1.00 58.94 786 GLU A C 1
ATOM 6033 O O . GLU A 1 786 ? 11.336 8.771 50.759 1.00 58.94 786 GLU A O 1
ATOM 6038 N N . GLY A 1 787 ? 12.720 7.017 50.804 1.00 53.28 787 GLY A N 1
ATOM 6039 C CA . GLY A 1 787 ? 13.954 7.796 50.959 1.00 53.28 787 GLY A CA 1
ATOM 6040 C C . GLY A 1 787 ? 14.388 8.655 49.761 1.00 53.28 787 GLY A C 1
ATOM 6041 O O . GLY A 1 787 ? 15.302 9.463 49.915 1.00 53.28 787 GLY A O 1
ATOM 6042 N N . SER A 1 788 ? 13.787 8.501 48.573 1.00 56.56 788 SER A N 1
ATOM 6043 C CA . SER A 1 788 ? 14.281 9.150 47.335 1.00 56.56 788 SER A CA 1
ATOM 6044 C C . SER A 1 788 ? 13.352 10.204 46.713 1.00 56.56 788 SER A C 1
ATOM 6046 O O . SER A 1 788 ? 13.743 10.893 45.771 1.00 56.56 788 SER A O 1
ATOM 6048 N N . ILE A 1 789 ? 12.130 10.352 47.233 1.00 71.31 789 ILE A N 1
ATOM 6049 C CA . ILE A 1 789 ? 10.992 10.877 46.456 1.00 71.31 789 ILE A CA 1
ATOM 6050 C C . ILE A 1 789 ? 10.597 12.317 46.840 1.00 71.31 789 ILE A C 1
ATOM 6052 O O . ILE A 1 789 ? 9.725 12.905 46.208 1.00 71.31 789 ILE A O 1
ATOM 6056 N N . GLN A 1 790 ? 11.207 12.930 47.861 1.00 81.00 790 GLN A N 1
ATOM 6057 C CA . GLN A 1 790 ? 10.706 14.196 48.431 1.00 81.00 790 GLN A CA 1
ATOM 6058 C C . GLN A 1 790 ? 10.594 15.341 47.402 1.00 81.00 790 GLN A C 1
ATOM 6060 O O . GLN A 1 790 ? 9.608 16.080 47.411 1.00 81.00 790 GLN A O 1
ATOM 6065 N N . SER A 1 791 ? 11.550 15.451 46.473 1.00 84.44 791 SER A N 1
ATOM 6066 C CA . SER A 1 791 ? 11.505 16.415 45.364 1.00 84.44 791 SER A CA 1
ATOM 6067 C C . SER A 1 791 ? 10.373 16.110 44.376 1.00 84.44 791 SER A C 1
ATOM 6069 O O . SER A 1 791 ? 9.601 17.005 44.038 1.00 84.44 791 SER A O 1
ATOM 6071 N N . ILE A 1 792 ? 10.219 14.844 43.978 1.00 88.06 792 ILE A N 1
ATOM 6072 C CA . ILE A 1 792 ? 9.142 14.359 43.102 1.00 88.06 792 ILE A CA 1
ATOM 6073 C C . ILE A 1 792 ? 7.767 14.621 43.731 1.00 88.06 792 ILE A C 1
ATOM 6075 O O . ILE A 1 792 ? 6.876 15.102 43.041 1.00 88.06 792 ILE A O 1
ATOM 6079 N N . ASN A 1 793 ? 7.595 14.387 45.035 1.00 89.06 793 ASN A N 1
ATOM 6080 C CA . ASN A 1 793 ? 6.329 14.646 45.726 1.00 89.06 793 ASN A CA 1
ATOM 6081 C C . ASN A 1 793 ? 6.031 16.155 45.843 1.00 89.06 793 ASN A C 1
ATOM 6083 O O . ASN A 1 793 ? 4.889 16.574 45.664 1.00 89.06 793 ASN A O 1
ATOM 6087 N N . SER A 1 794 ? 7.048 17.000 46.063 1.00 89.44 794 SER A N 1
ATOM 6088 C CA . SER A 1 794 ? 6.860 18.461 46.013 1.00 89.44 794 SER A CA 1
ATOM 6089 C C . SER A 1 794 ? 6.494 18.966 44.609 1.00 89.44 794 SER A C 1
ATOM 6091 O O . SER A 1 794 ? 5.637 19.840 44.477 1.00 89.44 794 SER A O 1
ATOM 6093 N N . GLU A 1 795 ? 7.070 18.370 43.559 1.00 91.69 795 GLU A N 1
ATOM 6094 C CA . GLU A 1 795 ? 6.768 18.702 42.163 1.00 91.69 795 GLU A CA 1
ATOM 6095 C C . GLU A 1 795 ? 5.375 18.193 41.752 1.00 91.69 795 GLU A C 1
ATOM 6097 O O . GLU A 1 795 ? 4.616 18.941 41.140 1.00 91.69 795 GLU A O 1
ATOM 6102 N N . LYS A 1 796 ? 4.987 16.975 42.168 1.00 93.50 796 LYS A N 1
ATOM 6103 C CA . LYS A 1 796 ? 3.626 16.421 42.032 1.00 93.50 796 LYS A CA 1
ATOM 6104 C C . LYS A 1 796 ? 2.591 17.407 42.566 1.00 93.50 796 LYS A C 1
ATOM 6106 O O . LYS A 1 796 ? 1.673 17.781 41.839 1.00 93.50 796 LYS A O 1
ATOM 6111 N N . ASN A 1 797 ? 2.781 17.861 43.806 1.00 93.69 797 ASN A N 1
ATOM 6112 C CA . ASN A 1 797 ? 1.862 18.779 44.470 1.00 93.69 797 ASN A CA 1
ATOM 6113 C C . ASN A 1 797 ? 1.814 20.132 43.746 1.00 93.69 797 ASN A C 1
ATOM 6115 O O . ASN A 1 797 ? 0.724 20.612 43.455 1.00 93.69 797 ASN A O 1
ATOM 6119 N N . ARG A 1 798 ? 2.966 20.711 43.358 1.00 94.62 798 ARG A N 1
ATOM 6120 C CA . ARG A 1 798 ? 3.020 21.952 42.554 1.00 94.62 798 ARG A CA 1
ATOM 6121 C C . ARG A 1 798 ? 2.266 21.814 41.227 1.00 94.62 798 ARG A C 1
ATOM 6123 O O . ARG A 1 798 ? 1.574 22.744 40.810 1.00 94.62 798 ARG A O 1
ATOM 6130 N N . LEU A 1 799 ? 2.429 20.686 40.539 1.00 95.50 799 LEU A N 1
ATOM 6131 C CA . LEU A 1 799 ? 1.804 20.433 39.244 1.00 95.50 799 LEU A CA 1
ATOM 6132 C C . LEU A 1 799 ? 0.296 20.208 39.375 1.00 95.50 799 LEU A C 1
ATOM 6134 O O . LEU A 1 799 ? -0.438 20.809 38.592 1.00 95.50 799 LEU A O 1
ATOM 6138 N N . HIS A 1 800 ? -0.162 19.455 40.384 1.00 95.69 800 HIS A N 1
ATOM 6139 C CA . HIS A 1 800 ? -1.585 19.314 40.710 1.00 95.69 800 HIS A CA 1
ATOM 6140 C C . HIS A 1 800 ? -2.207 20.684 41.011 1.00 95.69 800 HIS A C 1
ATOM 6142 O O . HIS A 1 800 ? -3.182 21.066 40.370 1.00 95.69 800 HIS A O 1
ATOM 6148 N N . ASP A 1 801 ? -1.599 21.479 41.897 1.00 94.88 801 ASP A N 1
ATOM 6149 C CA . ASP A 1 801 ? -2.081 22.820 42.248 1.00 94.88 801 ASP A CA 1
ATOM 6150 C C . ASP A 1 801 ? -2.287 23.706 41.010 1.00 94.88 801 ASP A C 1
ATOM 6152 O O . ASP A 1 801 ? -3.292 24.404 40.873 1.00 94.88 801 ASP A O 1
ATOM 6156 N N . LEU A 1 802 ? -1.336 23.666 40.074 1.00 94.25 802 LEU A N 1
ATOM 6157 C CA . LEU A 1 802 ? -1.399 24.430 38.830 1.00 94.25 802 LEU A CA 1
ATOM 6158 C C . LEU A 1 802 ? -2.375 23.827 37.806 1.00 94.25 802 LEU A C 1
ATOM 6160 O O . LEU A 1 802 ? -2.975 24.590 37.049 1.00 94.25 802 LEU A O 1
ATOM 6164 N N . ALA A 1 803 ? -2.551 22.503 37.773 1.00 95.19 803 ALA A N 1
ATOM 6165 C CA . ALA A 1 803 ? -3.553 21.831 36.949 1.00 95.19 803 ALA A CA 1
ATOM 6166 C C . ALA A 1 803 ? -4.965 22.202 37.418 1.00 95.19 803 ALA A C 1
ATOM 6168 O O . ALA A 1 803 ? -5.715 22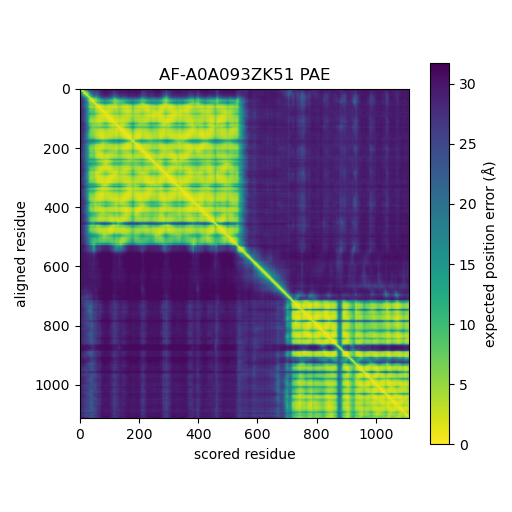.809 36.657 1.00 95.19 803 ALA A O 1
ATOM 6169 N N . THR A 1 804 ? -5.284 21.945 38.687 1.00 93.81 804 THR A N 1
ATOM 6170 C CA . THR A 1 804 ? -6.601 22.168 39.294 1.00 93.81 804 THR A CA 1
ATOM 6171 C C . THR A 1 804 ? -7.008 23.645 39.244 1.00 93.81 804 THR A C 1
ATOM 6173 O O . THR A 1 804 ? -8.116 23.958 38.809 1.00 93.81 804 THR A O 1
ATOM 6176 N N . ARG A 1 805 ? -6.103 24.593 39.551 1.00 93.75 805 ARG A N 1
ATOM 6177 C CA . ARG A 1 805 ? -6.387 26.042 39.412 1.00 93.75 805 ARG A CA 1
ATOM 6178 C C . ARG A 1 805 ? -6.723 26.445 37.969 1.00 93.75 805 ARG A C 1
ATOM 6180 O O . ARG A 1 805 ? -7.636 27.242 37.755 1.00 93.75 805 ARG A O 1
ATOM 6187 N N . ARG A 1 806 ? -6.005 25.912 36.971 1.00 94.75 806 ARG A N 1
ATOM 6188 C CA . ARG A 1 806 ? -6.256 26.194 35.541 1.00 94.75 806 ARG A CA 1
ATOM 6189 C C . ARG A 1 806 ? -7.529 25.525 35.035 1.00 94.75 806 ARG A C 1
ATOM 6191 O O . ARG A 1 806 ? -8.263 26.142 34.267 1.00 94.75 806 ARG A O 1
ATOM 6198 N N . HIS A 1 807 ? -7.781 24.299 35.483 1.00 94.62 807 HIS A N 1
ATOM 6199 C CA . HIS A 1 807 ? -8.974 23.531 35.170 1.00 94.62 807 HIS A CA 1
ATOM 6200 C C . HIS A 1 807 ? -10.226 24.278 35.637 1.00 94.62 807 HIS A C 1
ATOM 6202 O O . HIS A 1 807 ? -11.044 24.673 34.809 1.00 94.62 807 HIS A O 1
ATOM 6208 N N . SER A 1 808 ? -10.312 24.594 36.932 1.00 92.81 808 SER A N 1
ATOM 6209 C CA . SER A 1 808 ? -11.446 25.321 37.513 1.00 92.81 808 SER A CA 1
ATOM 6210 C C . SER A 1 808 ? -11.660 26.694 36.871 1.00 92.81 808 SER A C 1
ATOM 6212 O O . SER A 1 808 ? -12.800 27.061 36.602 1.00 92.81 808 SER A O 1
ATOM 6214 N N . LEU A 1 809 ? -10.590 27.431 36.541 1.00 92.19 809 LEU A N 1
ATOM 6215 C CA . LEU A 1 809 ? -10.709 28.705 35.823 1.00 92.19 809 LEU A CA 1
ATOM 6216 C C . LEU A 1 809 ? -11.314 28.529 34.418 1.00 92.19 809 LEU A C 1
ATOM 6218 O O . LEU A 1 809 ? -12.167 29.317 34.017 1.00 92.19 809 LEU A O 1
ATOM 6222 N N . ARG A 1 810 ? -10.910 27.499 33.661 1.00 92.12 810 ARG A N 1
ATOM 6223 C CA . ARG A 1 810 ? -11.484 27.233 32.330 1.00 92.12 810 ARG A CA 1
ATOM 6224 C C . ARG A 1 810 ? -12.917 26.721 32.412 1.00 92.12 810 ARG A C 1
ATOM 6226 O O . ARG A 1 810 ? -13.733 27.150 31.605 1.00 92.12 810 ARG A O 1
ATOM 6233 N N . VAL A 1 811 ? -13.249 25.891 33.401 1.00 90.19 811 VAL A N 1
ATOM 6234 C CA . VAL A 1 811 ? -14.633 25.461 33.660 1.00 90.19 811 VAL A CA 1
ATOM 6235 C C . VAL A 1 811 ? -15.516 26.666 33.991 1.00 90.19 811 VAL A C 1
ATOM 6237 O O . VAL A 1 811 ? -16.547 26.831 33.351 1.00 90.19 811 VAL A O 1
ATOM 6240 N N . GLN A 1 812 ? -15.080 27.578 34.866 1.00 89.88 812 GLN A N 1
ATOM 6241 C CA . GLN A 1 812 ? -15.810 28.821 35.161 1.00 89.88 812 GLN A CA 1
ATOM 6242 C C . GLN A 1 812 ? -15.994 29.710 33.921 1.00 89.88 812 GLN A C 1
ATOM 6244 O O . GLN A 1 812 ? -17.066 30.277 33.724 1.00 89.88 812 GLN A O 1
ATOM 6249 N N . ILE A 1 813 ? -14.979 29.813 33.055 1.00 88.88 813 ILE A N 1
ATOM 6250 C CA . ILE A 1 813 ? -15.081 30.543 31.780 1.00 88.88 813 ILE A CA 1
ATOM 6251 C C . ILE A 1 813 ? -16.092 29.875 30.831 1.00 88.88 813 ILE A C 1
ATOM 6253 O O . ILE A 1 813 ? -16.786 30.582 30.105 1.00 88.88 813 ILE A O 1
ATOM 6257 N N . LEU A 1 814 ? -16.207 28.543 30.834 1.00 87.69 814 LEU A N 1
ATOM 6258 C CA . LEU A 1 814 ? -17.203 27.808 30.047 1.00 87.69 814 LEU A CA 1
ATOM 6259 C C . LEU A 1 814 ? -18.619 27.939 30.630 1.00 87.69 814 LEU A C 1
ATOM 6261 O O . LEU A 1 814 ? -19.555 28.161 29.866 1.00 87.69 814 LEU A O 1
ATOM 6265 N N . GLU A 1 815 ? -18.774 27.887 31.958 1.00 85.62 815 GLU A N 1
ATOM 6266 C CA . GLU A 1 815 ? -20.049 28.141 32.650 1.00 85.62 815 GLU A CA 1
ATOM 6267 C C . GLU A 1 815 ? -20.550 29.571 32.366 1.00 85.62 815 GLU A C 1
ATOM 6269 O O . GLU A 1 815 ? -21.705 29.752 31.996 1.00 85.62 815 GLU A O 1
ATOM 6274 N N . GLN A 1 816 ? -19.668 30.580 32.401 1.00 87.19 816 GLN A N 1
ATOM 6275 C CA . GLN A 1 816 ? -19.981 31.975 32.033 1.00 87.19 816 GLN A CA 1
ATOM 6276 C C . GLN A 1 816 ? -20.321 32.188 30.544 1.00 87.19 816 GLN A C 1
ATOM 6278 O O . GLN A 1 816 ? -20.806 33.260 30.178 1.00 87.19 816 GLN A O 1
ATOM 6283 N N . ARG A 1 817 ? -20.030 31.214 29.674 1.00 83.62 817 ARG A N 1
ATOM 6284 C CA . ARG A 1 817 ? -20.262 31.268 28.217 1.00 83.62 817 ARG A CA 1
ATOM 6285 C C . ARG A 1 817 ? -21.388 30.348 27.742 1.00 83.62 817 ARG A C 1
ATOM 6287 O O . ARG A 1 817 ? -21.654 30.318 26.543 1.00 83.62 817 ARG A O 1
ATOM 6294 N N . GLU A 1 818 ? -21.994 29.580 28.648 1.00 78.75 818 GLU A N 1
ATOM 6295 C CA . GLU A 1 818 ? -22.934 28.492 28.336 1.00 78.75 818 GLU A CA 1
ATOM 6296 C C . GLU A 1 818 ? -22.358 27.452 27.341 1.00 78.75 818 GLU A C 1
ATOM 6298 O O . GLU A 1 818 ? -23.077 26.854 26.538 1.00 78.75 818 GLU A O 1
ATOM 6303 N N . GLY A 1 819 ? -21.039 27.208 27.406 1.00 72.50 819 GLY A N 1
ATOM 6304 C CA . GLY A 1 819 ? -20.361 26.125 26.685 1.00 72.50 819 GLY A CA 1
ATOM 6305 C C . GLY A 1 819 ? -19.099 26.514 25.887 1.00 72.50 819 GLY A C 1
ATOM 6306 O O . GLY A 1 819 ? -18.634 27.656 25.928 1.00 72.50 819 GLY A O 1
ATOM 6307 N N . PRO A 1 820 ? -18.507 25.541 25.160 1.00 79.38 820 PRO A N 1
ATOM 6308 C CA . PRO A 1 820 ? -17.221 25.694 24.474 1.00 79.38 820 PRO A CA 1
ATOM 6309 C C . PRO A 1 820 ? -17.309 26.441 23.138 1.00 79.38 820 PRO A C 1
ATOM 6311 O O . PRO A 1 820 ? -18.265 26.278 22.364 1.00 79.38 820 PRO A O 1
ATOM 6314 N N . GLN A 1 821 ? -16.251 27.208 22.847 1.00 75.62 821 GLN A N 1
ATOM 6315 C CA . GLN A 1 821 ? -16.069 27.950 21.597 1.00 75.62 821 GLN A CA 1
ATOM 6316 C C . GLN A 1 821 ? -15.526 27.072 20.460 1.00 75.62 821 GLN A C 1
ATOM 6318 O O . GLN A 1 821 ? -15.808 27.349 19.295 1.00 75.62 821 GLN A O 1
ATOM 6323 N N . SER A 1 822 ? -14.778 26.008 20.771 1.00 78.88 822 SER A N 1
ATOM 6324 C CA . SER A 1 822 ? -14.275 25.045 19.782 1.00 78.88 822 SER A CA 1
ATOM 6325 C C . SER A 1 822 ? -14.274 23.603 20.317 1.00 78.88 822 SER A C 1
ATOM 6327 O O . SER A 1 822 ? -14.208 23.408 21.534 1.00 78.88 822 SER A O 1
ATOM 6329 N N . PRO A 1 823 ? -14.286 22.579 19.437 1.00 77.88 823 PRO A N 1
ATOM 6330 C CA . PRO A 1 823 ? -14.107 21.181 19.845 1.00 77.88 823 PRO A CA 1
ATOM 6331 C C . PRO A 1 823 ? -12.792 20.959 20.603 1.00 77.88 823 PRO A C 1
ATOM 6333 O O . PRO A 1 823 ? -12.749 20.235 21.585 1.00 77.88 823 PRO A O 1
ATOM 6336 N N . GLN A 1 824 ? -11.730 21.662 20.206 1.00 83.62 824 GLN A N 1
ATOM 6337 C CA . GLN A 1 824 ? -10.400 21.562 20.817 1.00 83.62 824 GLN A CA 1
ATOM 6338 C C . GLN A 1 824 ? -10.375 22.120 22.251 1.00 83.62 824 GLN A C 1
ATOM 6340 O O . GLN A 1 824 ? -9.684 21.582 23.112 1.00 83.62 824 GLN A O 1
ATOM 6345 N N . GLU A 1 825 ? -11.149 23.175 22.536 1.00 86.75 825 GLU A N 1
ATOM 6346 C CA . GLU A 1 825 ? -11.329 23.688 23.900 1.00 86.75 825 GLU A CA 1
ATOM 6347 C C . GLU A 1 825 ? -12.066 22.668 24.782 1.00 86.75 825 GLU A C 1
ATOM 6349 O O . GLU A 1 825 ? -11.650 22.433 25.918 1.00 86.75 825 GLU A O 1
ATOM 6354 N N . LEU A 1 826 ? -13.105 22.025 24.239 1.00 87.00 826 LEU A N 1
ATOM 6355 C CA . LEU A 1 826 ? -13.853 20.959 24.907 1.00 87.00 826 LEU A CA 1
ATOM 6356 C C . LEU A 1 826 ? -12.972 19.730 25.188 1.00 87.00 826 LEU A C 1
ATOM 6358 O O . LEU A 1 826 ? -12.931 19.270 26.326 1.00 87.00 826 LEU A O 1
ATOM 6362 N N . GLU A 1 827 ? -12.235 19.233 24.191 1.00 89.56 827 GLU A N 1
ATOM 6363 C CA . GLU A 1 827 ? -11.342 18.075 24.332 1.00 89.56 827 GLU A CA 1
ATOM 6364 C C . GLU A 1 827 ? -10.229 18.321 25.359 1.00 89.56 827 GLU A C 1
ATOM 6366 O O . GLU A 1 827 ? -9.978 17.450 26.189 1.00 89.56 827 GLU A O 1
ATOM 6371 N N . SER A 1 828 ? -9.610 19.508 25.377 1.00 92.44 828 SER A N 1
ATOM 6372 C CA . SER A 1 828 ? -8.614 19.865 26.399 1.00 92.44 828 SER A CA 1
ATOM 6373 C C . SER A 1 828 ? -9.182 19.833 27.820 1.00 92.44 828 SER A C 1
ATOM 6375 O O . SER A 1 828 ? -8.552 19.282 28.726 1.00 92.44 828 SER A O 1
ATOM 6377 N N . VAL A 1 829 ? -10.354 20.436 28.053 1.00 92.94 829 VAL A N 1
ATOM 6378 C CA . VAL A 1 829 ? -10.935 20.492 29.406 1.00 92.94 829 VAL A CA 1
ATOM 6379 C C . VAL A 1 829 ? -11.470 19.116 29.824 1.00 92.94 829 VAL A C 1
ATOM 6381 O O . VAL A 1 829 ? -11.220 18.703 30.954 1.00 92.94 829 VAL A O 1
ATOM 6384 N N . LEU A 1 830 ? -12.086 18.355 28.913 1.00 92.56 830 LEU A N 1
ATOM 6385 C CA . LEU A 1 830 ? -12.527 16.976 29.160 1.00 92.56 830 LEU A CA 1
ATOM 6386 C C . LEU A 1 830 ? -11.346 16.039 29.471 1.00 92.56 830 LEU A C 1
ATOM 6388 O O . LEU A 1 830 ? -11.395 15.298 30.451 1.00 92.56 830 LEU A O 1
ATOM 6392 N N . ALA A 1 831 ? -10.255 16.109 28.701 1.00 94.56 831 ALA A N 1
ATOM 6393 C CA . ALA A 1 831 ? -9.045 15.329 28.962 1.00 94.56 831 ALA A CA 1
ATOM 6394 C C . ALA A 1 831 ? -8.427 15.669 30.329 1.00 94.56 831 ALA A C 1
ATOM 6396 O O . ALA A 1 831 ? -8.014 14.771 31.057 1.00 94.56 831 ALA A O 1
ATOM 6397 N N . SER A 1 832 ? -8.400 16.951 30.711 1.00 95.88 832 SER A N 1
ATOM 6398 C CA . SER A 1 832 ? -7.926 17.370 32.036 1.00 95.88 832 SER A CA 1
ATOM 6399 C C . SER A 1 832 ? -8.847 16.899 33.169 1.00 95.88 832 SER A C 1
ATOM 6401 O O . SER A 1 832 ? -8.330 16.458 34.190 1.00 95.88 832 SER A O 1
ATOM 6403 N N . ALA A 1 833 ? -10.175 16.902 32.988 1.00 94.44 833 ALA A N 1
ATOM 6404 C CA . ALA A 1 833 ? -11.110 16.351 33.977 1.00 94.44 833 ALA A CA 1
ATOM 6405 C C . ALA A 1 833 ? -10.853 14.854 34.214 1.00 94.44 833 ALA A C 1
ATOM 6407 O O . ALA A 1 833 ? -10.712 14.420 35.355 1.00 94.44 833 ALA A O 1
ATOM 6408 N N . LEU A 1 834 ? -10.720 14.073 33.137 1.00 93.94 834 LEU A N 1
ATOM 6409 C CA . LEU A 1 834 ? -10.449 12.637 33.226 1.00 93.94 834 LEU A CA 1
ATOM 6410 C C . LEU A 1 834 ? -9.081 12.354 33.872 1.00 93.94 834 LEU A C 1
ATOM 6412 O O . LEU A 1 834 ? -8.999 11.524 34.771 1.00 93.94 834 LEU A O 1
ATOM 6416 N N . LEU A 1 835 ? -8.022 13.081 33.496 1.00 95.50 835 LEU A N 1
ATOM 6417 C CA . LEU A 1 835 ? -6.696 12.945 34.121 1.00 95.50 835 LEU A CA 1
ATOM 6418 C C . LEU A 1 835 ? -6.693 13.294 35.619 1.00 95.50 835 LEU A C 1
ATOM 6420 O O . LEU A 1 835 ? -5.987 12.640 36.383 1.00 95.50 835 LEU A O 1
ATOM 6424 N N . LEU A 1 836 ? -7.467 14.297 36.045 1.00 94.31 836 LEU A N 1
ATOM 6425 C CA . LEU A 1 836 ? -7.589 14.656 37.461 1.00 94.31 836 LEU A CA 1
ATOM 6426 C C . LEU A 1 836 ? -8.411 13.615 38.240 1.00 94.31 836 LEU A C 1
ATOM 6428 O O . LEU A 1 836 ? -7.996 13.216 39.321 1.00 94.31 836 LEU A O 1
ATOM 6432 N N . CYS A 1 837 ? -9.485 13.060 37.666 1.00 92.56 837 CYS A N 1
ATOM 6433 C CA . CYS A 1 837 ? -10.177 11.908 38.260 1.00 92.56 837 CYS A CA 1
ATOM 6434 C C . CYS A 1 837 ? -9.228 10.711 38.466 1.00 92.56 837 CYS A C 1
ATOM 6436 O O . CYS A 1 837 ? -9.242 10.079 39.522 1.00 92.56 837 CYS A O 1
ATOM 6438 N N . LEU A 1 838 ? -8.368 10.423 37.482 1.00 92.50 838 LEU A N 1
ATOM 6439 C CA . LEU A 1 838 ? -7.350 9.371 37.575 1.00 92.50 838 LEU A CA 1
ATOM 6440 C C . LEU A 1 838 ? -6.256 9.674 38.614 1.00 92.50 838 LEU A C 1
ATOM 6442 O O . LEU A 1 838 ? -5.693 8.747 39.192 1.00 92.50 838 LEU A O 1
ATOM 6446 N N . TYR A 1 839 ? -5.952 10.950 38.872 1.00 93.75 839 TYR A N 1
ATOM 6447 C CA . TYR A 1 839 ? -5.026 11.353 39.933 1.00 93.75 839 TYR A CA 1
ATOM 6448 C C . TYR A 1 839 ? -5.600 11.019 41.320 1.00 93.75 839 TYR A C 1
ATOM 6450 O O . TYR A 1 839 ? -4.909 10.389 42.116 1.00 93.75 839 TYR A O 1
ATOM 6458 N N . GLU A 1 840 ? -6.872 11.334 41.579 1.00 91.12 840 GLU A N 1
ATOM 6459 C CA . GLU A 1 840 ? -7.543 10.995 42.847 1.00 91.12 840 GLU A CA 1
ATOM 6460 C C . GLU A 1 840 ? -7.666 9.463 43.045 1.00 91.12 840 GLU A C 1
ATOM 6462 O O . GLU A 1 840 ? -7.402 8.943 44.132 1.00 91.12 840 GLU A O 1
ATOM 6467 N N . ILE A 1 841 ? -7.959 8.715 41.968 1.00 89.06 841 ILE A N 1
ATOM 6468 C CA . ILE A 1 841 ? -7.901 7.236 41.915 1.00 89.06 841 ILE A CA 1
ATOM 6469 C C . ILE A 1 841 ? -6.518 6.704 42.337 1.00 89.06 841 ILE A C 1
ATOM 6471 O O . ILE A 1 841 ? -6.417 5.711 43.069 1.00 89.06 841 ILE A O 1
ATOM 6475 N N . CYS A 1 842 ? -5.454 7.360 41.867 1.00 91.06 842 CYS A N 1
ATOM 6476 C CA . CYS A 1 842 ? -4.073 6.957 42.095 1.00 91.06 842 CYS A CA 1
ATOM 6477 C C . CYS A 1 842 ? -3.592 7.273 43.520 1.00 91.06 842 CYS A C 1
ATOM 6479 O O . CYS A 1 842 ? -3.018 6.389 44.158 1.00 91.06 842 CYS A O 1
ATOM 6481 N N . GLU A 1 843 ? -3.878 8.471 44.048 1.00 89.19 843 GLU A N 1
ATOM 6482 C CA . GLU A 1 843 ? -3.591 8.825 45.448 1.00 89.19 843 GLU A CA 1
ATOM 6483 C C . GLU A 1 843 ? -4.366 7.919 46.421 1.00 89.19 843 GLU A C 1
ATOM 6485 O O . GLU A 1 843 ? -3.811 7.469 47.424 1.00 89.19 843 GLU A O 1
ATOM 6490 N N . GLY A 1 844 ? -5.637 7.620 46.121 1.00 84.25 844 GLY A N 1
ATOM 6491 C CA . GLY A 1 844 ? -6.508 6.850 47.009 1.00 84.25 844 GLY A CA 1
ATOM 6492 C C . GLY A 1 844 ? -6.849 7.604 48.293 1.00 84.25 844 GLY A C 1
ATOM 6493 O O . GLY A 1 844 ? -6.711 7.048 49.383 1.00 84.25 844 GLY A O 1
ATOM 6494 N N . SER A 1 845 ? -7.295 8.857 48.162 1.00 78.69 845 SER A N 1
ATOM 6495 C CA . SER A 1 845 ? -7.770 9.697 49.273 1.00 78.69 845 SER A CA 1
ATOM 6496 C C . SER A 1 845 ? -8.875 9.022 50.097 1.00 78.69 845 SER A C 1
ATOM 6498 O O . SER A 1 845 ? -8.886 9.110 51.325 1.00 78.69 845 SER A O 1
ATOM 6500 N N . GLY A 1 846 ? -9.790 8.320 49.420 1.00 77.69 846 GLY A N 1
ATOM 6501 C CA . GLY A 1 846 ? -10.990 7.731 50.019 1.00 77.69 846 GLY A CA 1
ATOM 6502 C C . GLY A 1 846 ? -12.118 8.738 50.269 1.00 77.69 846 GLY A C 1
ATOM 6503 O O . GLY A 1 846 ? -13.081 8.397 50.954 1.00 77.69 846 GLY A O 1
ATOM 6504 N N . ASP A 1 847 ? -12.006 9.957 49.739 1.00 82.50 847 ASP A N 1
ATOM 6505 C CA . ASP A 1 847 ? -13.031 11.000 49.773 1.00 82.50 847 ASP A CA 1
ATOM 6506 C C . ASP A 1 847 ? -13.703 11.177 48.393 1.00 82.50 847 ASP A C 1
ATOM 6508 O O . ASP A 1 847 ? -13.535 10.365 47.483 1.00 82.50 847 ASP A O 1
ATOM 6512 N N . ALA A 1 848 ? -14.554 12.197 48.251 1.00 81.38 848 ALA A N 1
ATOM 6513 C CA . ALA A 1 848 ? -15.382 12.415 47.062 1.00 81.38 848 ALA A CA 1
ATOM 6514 C C . ALA A 1 848 ? -14.773 13.390 46.027 1.00 81.38 848 ALA A C 1
ATOM 6516 O O . ALA A 1 848 ? -15.491 13.876 45.156 1.00 81.38 848 ALA A O 1
ATOM 6517 N N . THR A 1 849 ? -13.473 13.704 46.088 1.00 85.12 849 THR A N 1
ATOM 6518 C CA . THR A 1 849 ? -12.822 14.636 45.136 1.00 85.12 849 THR A CA 1
ATOM 6519 C C . THR A 1 849 ? -12.982 14.191 43.680 1.00 85.12 849 THR A C 1
ATOM 6521 O O . THR A 1 849 ? -13.335 14.987 42.808 1.00 85.12 849 THR A O 1
ATOM 6524 N N . TRP A 1 850 ? -12.799 12.894 43.425 1.00 87.44 850 TRP A N 1
ATOM 6525 C CA . TRP A 1 850 ? -12.904 12.270 42.105 1.00 87.44 850 TRP A CA 1
ATOM 6526 C C . TRP A 1 850 ? -14.266 12.504 41.429 1.00 87.44 850 TRP A C 1
ATOM 6528 O O . TRP A 1 850 ? -14.317 12.703 40.211 1.00 87.44 850 TRP A O 1
ATOM 6538 N N . SER A 1 851 ? -15.368 12.549 42.191 1.00 86.81 851 SER A N 1
ATOM 6539 C CA . SER A 1 851 ? -16.703 12.732 41.610 1.00 86.81 851 SER A CA 1
ATOM 6540 C C . SER A 1 851 ? -16.902 14.150 41.071 1.00 86.81 851 SER A C 1
ATOM 6542 O O . SER A 1 851 ? -17.569 14.313 40.056 1.00 86.81 851 SER A O 1
ATOM 6544 N N . ILE A 1 852 ? -16.245 15.165 41.648 1.00 87.88 852 ILE A N 1
ATOM 6545 C CA . ILE A 1 852 ? -16.276 16.556 41.153 1.00 87.88 852 ILE A CA 1
ATOM 6546 C C . ILE A 1 852 ? -15.719 16.631 39.720 1.00 87.88 852 ILE A C 1
ATOM 6548 O O . ILE A 1 852 ? -16.238 17.364 38.869 1.00 87.88 852 ILE A O 1
ATOM 6552 N N . HIS A 1 853 ? -14.680 15.847 39.427 1.00 90.56 853 HIS A N 1
ATOM 6553 C CA . HIS A 1 853 ? -14.079 15.778 38.097 1.00 90.56 853 HIS A CA 1
ATOM 6554 C C . HIS A 1 853 ? -14.973 15.037 37.088 1.00 90.56 853 HIS A C 1
ATOM 6556 O O . HIS A 1 853 ? -15.122 15.510 35.958 1.00 90.56 853 HIS A O 1
ATOM 6562 N N . LEU A 1 854 ? -15.637 13.944 37.487 1.00 88.75 854 LEU A N 1
ATOM 6563 C CA . LEU A 1 854 ? -16.613 13.259 36.624 1.00 88.75 854 LEU A CA 1
ATOM 6564 C C . LEU A 1 854 ? -17.892 14.078 36.407 1.00 88.75 854 LEU A C 1
ATOM 6566 O O . LEU A 1 854 ? -18.355 14.164 35.274 1.00 88.75 854 LEU A O 1
ATOM 6570 N N . ASP A 1 855 ? -18.417 14.758 37.426 1.00 87.25 855 ASP A N 1
ATOM 6571 C CA . ASP A 1 855 ? -19.561 15.672 37.296 1.00 87.25 855 ASP A CA 1
ATOM 6572 C C . ASP A 1 855 ? -19.245 16.822 36.327 1.00 87.25 855 ASP A C 1
ATOM 6574 O O . ASP A 1 855 ? -20.080 17.214 35.508 1.00 87.25 855 ASP A O 1
ATOM 6578 N N . THR A 1 856 ? -18.008 17.326 36.361 1.00 88.38 856 THR A N 1
ATOM 6579 C CA . THR A 1 856 ? -17.509 18.319 35.400 1.00 88.38 856 THR A CA 1
ATOM 6580 C C . THR A 1 856 ? -17.460 17.750 33.978 1.00 88.38 856 THR A C 1
ATOM 6582 O O . THR A 1 856 ? -17.943 18.394 33.045 1.00 88.38 856 THR A O 1
ATOM 6585 N N . ALA A 1 857 ? -16.958 16.526 33.790 1.00 89.12 857 ALA A N 1
ATOM 6586 C CA . ALA A 1 857 ? -16.992 15.843 32.494 1.00 89.12 857 ALA A CA 1
ATOM 6587 C C . ALA A 1 857 ? -18.434 15.596 31.994 1.00 89.12 857 ALA A C 1
ATOM 6589 O O . ALA A 1 857 ? -18.730 15.847 30.823 1.00 89.12 857 ALA A O 1
ATOM 6590 N N . ARG A 1 858 ? -19.359 15.218 32.888 1.00 87.00 858 ARG A N 1
ATOM 6591 C CA . ARG A 1 858 ? -20.786 15.006 32.592 1.00 87.00 858 ARG A CA 1
ATOM 6592 C C . ARG A 1 858 ? -21.480 16.304 32.155 1.00 87.00 858 ARG A C 1
ATOM 6594 O O . ARG A 1 858 ? -22.227 16.288 31.176 1.00 87.00 858 ARG A O 1
ATOM 6601 N N . LYS A 1 859 ? -21.182 17.444 32.800 1.00 84.44 859 LYS A N 1
ATOM 6602 C CA . LYS A 1 859 ? -21.602 18.795 32.357 1.00 84.44 859 LYS A CA 1
ATOM 6603 C C . LYS A 1 859 ? -21.063 19.144 30.963 1.00 84.44 859 LYS A C 1
ATOM 6605 O O . LYS A 1 859 ? -21.813 19.602 30.106 1.00 84.44 859 LYS A O 1
ATOM 6610 N N . LEU A 1 860 ? -19.771 18.917 30.718 1.00 84.69 860 LEU A N 1
ATOM 6611 C CA . LEU A 1 860 ? -19.124 19.236 29.438 1.00 84.69 860 LEU A CA 1
ATOM 6612 C C . LEU A 1 860 ? -19.744 18.448 28.274 1.00 84.69 860 LEU A C 1
ATOM 6614 O O . LEU A 1 860 ? -20.027 19.018 27.217 1.00 84.69 860 LEU A O 1
ATOM 6618 N N . ILE A 1 861 ? -20.013 17.157 28.483 1.00 82.19 861 ILE A N 1
ATOM 6619 C CA . ILE A 1 861 ? -20.664 16.290 27.494 1.00 82.19 861 ILE A CA 1
ATOM 6620 C C . ILE A 1 861 ? -22.147 16.659 27.316 1.00 82.19 861 ILE A C 1
ATOM 6622 O O . ILE A 1 861 ? -22.634 16.661 26.184 1.00 82.19 861 ILE A O 1
ATOM 6626 N N . SER A 1 862 ? -22.867 17.054 28.373 1.00 78.00 862 SER A N 1
ATOM 6627 C CA . SER A 1 862 ? -24.268 17.481 28.238 1.00 78.00 862 SER A CA 1
ATOM 6628 C C . SER A 1 862 ? -24.430 18.842 27.540 1.00 78.00 862 SER A C 1
ATOM 6630 O O . SER A 1 862 ? -25.395 19.013 26.795 1.00 78.00 862 SER A O 1
ATOM 6632 N N . TRP A 1 863 ? -23.468 19.770 27.646 1.00 75.69 863 TRP A N 1
ATOM 6633 C CA . TRP A 1 863 ? -23.411 20.970 26.788 1.00 75.69 863 TRP A CA 1
ATOM 6634 C C . TRP A 1 863 ? -23.050 20.658 25.335 1.00 75.69 863 TRP A C 1
ATOM 6636 O O . TRP A 1 863 ? -23.605 21.260 24.414 1.00 75.69 863 TRP A O 1
ATOM 6646 N N . ALA A 1 864 ? -22.119 19.727 25.109 1.00 68.94 864 ALA A N 1
ATOM 6647 C CA . ALA A 1 864 ? -21.797 19.270 23.761 1.00 68.94 864 ALA A CA 1
ATOM 6648 C C . ALA A 1 864 ? -23.034 18.649 23.096 1.00 68.94 864 ALA A C 1
ATOM 6650 O O . ALA A 1 864 ? -23.313 18.919 21.928 1.00 68.94 864 ALA A O 1
ATOM 6651 N N . ALA A 1 865 ? -23.834 17.907 23.866 1.00 67.25 865 ALA A N 1
ATOM 6652 C CA . ALA A 1 865 ? -25.147 17.466 23.438 1.00 67.25 865 ALA A CA 1
ATOM 6653 C C . ALA A 1 865 ? -26.118 18.641 23.219 1.00 67.25 865 ALA A C 1
ATOM 6655 O O . ALA A 1 865 ? -26.719 18.707 22.156 1.00 67.25 865 ALA A O 1
ATOM 6656 N N . SER A 1 866 ? -26.321 19.564 24.162 1.00 56.84 866 SER A N 1
ATOM 6657 C CA . SER A 1 866 ? -27.542 20.395 24.217 1.00 56.84 866 SER A CA 1
ATOM 6658 C C . SER A 1 866 ? -27.800 21.368 23.050 1.00 56.84 866 SER A C 1
ATOM 6660 O O . SER A 1 866 ? -28.964 21.715 22.838 1.00 56.84 866 SER A O 1
ATOM 6662 N N . LYS A 1 867 ? -26.787 21.781 22.269 1.00 49.03 867 LYS A N 1
ATOM 6663 C CA . LYS A 1 867 ? -26.913 22.837 21.235 1.00 49.03 867 LYS A CA 1
ATOM 6664 C C . LYS A 1 867 ? -28.074 22.605 20.232 1.00 49.03 867 LYS A C 1
ATOM 6666 O O . LYS A 1 867 ? -28.068 21.595 19.524 1.00 49.03 867 LYS A O 1
ATOM 6671 N N . PRO A 1 868 ? -29.041 23.542 20.108 1.00 36.75 868 PRO A N 1
ATOM 6672 C CA . PRO A 1 868 ? -30.094 23.497 19.091 1.00 36.75 868 PRO A CA 1
ATOM 6673 C C . PRO A 1 868 ? -29.654 24.141 17.763 1.00 36.75 868 PRO A C 1
ATOM 6675 O O . PRO A 1 868 ? -28.875 25.093 17.740 1.00 36.75 868 PRO A O 1
ATOM 6678 N N . THR A 1 869 ? -30.200 23.665 16.643 1.00 38.53 869 THR A N 1
ATOM 6679 C CA . THR A 1 869 ? -29.983 24.245 15.305 1.00 38.53 869 THR A CA 1
ATOM 6680 C C . THR A 1 869 ? -30.733 25.568 15.140 1.00 38.53 869 THR A C 1
ATOM 6682 O O . THR A 1 869 ? -31.962 25.587 15.063 1.00 38.53 869 THR A O 1
ATOM 6685 N N . SER A 1 870 ? -30.005 26.681 15.057 1.00 34.22 870 SER A N 1
ATOM 6686 C CA . SER A 1 870 ? -30.586 28.023 14.967 1.00 34.22 870 SER A CA 1
ATOM 6687 C C . SER A 1 870 ? -30.870 28.479 13.525 1.00 34.22 870 SER A C 1
ATOM 6689 O O . SER A 1 870 ? -29.993 29.051 12.880 1.00 34.22 870 SER A O 1
ATOM 6691 N N . GLY A 1 871 ? -32.126 28.342 13.085 1.00 30.36 871 GLY A N 1
ATOM 6692 C CA . GLY A 1 871 ? -32.777 29.379 12.268 1.00 30.36 871 GLY A CA 1
ATOM 6693 C C . GLY A 1 871 ? -33.038 29.126 10.777 1.00 30.36 871 GLY A C 1
ATOM 6694 O O . GLY A 1 871 ? -32.395 29.751 9.945 1.00 30.36 871 GLY A O 1
ATOM 6695 N N . GLU A 1 872 ? -34.102 28.383 10.454 1.00 26.73 872 GLU A N 1
ATOM 6696 C CA . GLU A 1 872 ? -35.042 28.739 9.369 1.00 26.73 872 GLU A CA 1
ATOM 6697 C C . GLU A 1 872 ? -36.434 28.110 9.656 1.00 26.73 872 GLU A C 1
ATOM 6699 O O . GLU A 1 872 ? -36.478 27.029 10.248 1.00 26.73 872 GLU A O 1
ATOM 6704 N N . PRO A 1 873 ? -37.571 28.776 9.349 1.00 34.97 873 PRO A N 1
ATOM 6705 C CA . PRO A 1 873 ? -38.915 28.278 9.673 1.00 34.97 873 PRO A CA 1
ATOM 6706 C C . PRO A 1 873 ? -39.546 27.403 8.568 1.00 34.97 873 PRO A C 1
ATOM 6708 O O . PRO A 1 873 ? -39.175 27.464 7.400 1.00 34.97 873 PRO A O 1
ATOM 6711 N N . GLU A 1 874 ? -40.529 26.588 8.957 1.00 36.94 874 GLU A N 1
ATOM 6712 C CA . GLU A 1 874 ? -41.037 25.441 8.188 1.00 36.94 874 GLU A CA 1
ATOM 6713 C C . GLU A 1 874 ? -41.906 25.765 6.953 1.00 36.94 874 GLU A C 1
ATOM 6715 O O . GLU A 1 874 ? -42.689 26.715 6.931 1.00 36.94 874 GLU A O 1
ATOM 6720 N N . SER A 1 875 ? -41.921 24.826 5.998 1.00 24.52 875 SER A N 1
ATOM 6721 C CA . SER A 1 875 ? -43.144 24.447 5.272 1.00 24.52 875 SER A CA 1
ATOM 6722 C C . SER A 1 875 ? -43.209 22.916 5.130 1.0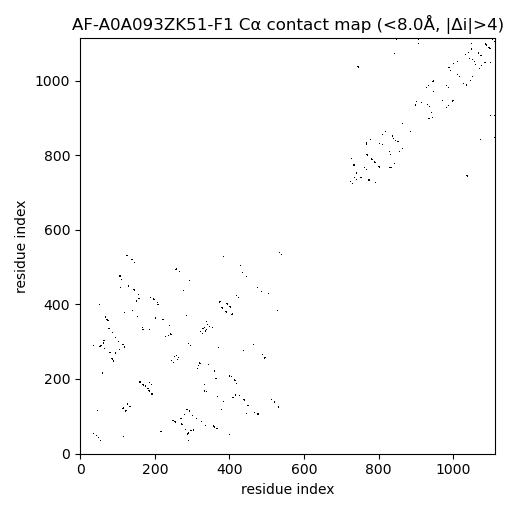0 24.52 875 SER A C 1
ATOM 6724 O O . SER A 1 875 ? -42.178 22.244 5.163 1.00 24.52 875 SER A O 1
ATOM 6726 N N . ILE A 1 876 ? -44.419 22.342 5.088 1.00 29.02 876 ILE A N 1
ATOM 6727 C CA . ILE A 1 876 ? -44.660 20.952 5.523 1.00 29.02 876 ILE A CA 1
ATOM 6728 C C . ILE A 1 876 ? -45.136 20.045 4.378 1.00 29.02 876 ILE A C 1
ATOM 6730 O O . ILE A 1 876 ? -46.227 20.233 3.846 1.00 29.02 876 ILE A O 1
ATOM 6734 N N . SER A 1 877 ? -44.397 18.960 4.123 1.00 24.28 877 SER A N 1
ATOM 6735 C CA . SER A 1 877 ? -44.936 17.714 3.548 1.00 24.28 877 SER A CA 1
ATOM 6736 C C . SER A 1 877 ? -44.075 16.519 3.978 1.00 24.28 877 SER A C 1
ATOM 6738 O O . SER A 1 877 ? -42.956 16.332 3.508 1.00 24.28 877 SER A O 1
ATOM 6740 N N . SER A 1 878 ? -44.575 15.744 4.939 1.00 24.83 878 SER A N 1
ATOM 6741 C CA . SER A 1 878 ? -43.786 14.816 5.754 1.00 24.83 878 SER A CA 1
ATOM 6742 C C . SER A 1 878 ? -43.530 13.432 5.141 1.00 24.83 878 SER A C 1
ATOM 6744 O O . SER A 1 878 ? -44.475 12.673 4.943 1.00 24.83 878 SER A O 1
ATOM 6746 N N . ILE A 1 879 ? -42.257 13.025 5.102 1.00 26.42 879 ILE A N 1
ATOM 6747 C CA . ILE A 1 879 ? -41.819 11.719 5.629 1.00 26.42 879 ILE A CA 1
ATOM 6748 C C . ILE A 1 879 ? -40.685 12.011 6.627 1.00 26.42 879 ILE A C 1
ATOM 6750 O O . ILE A 1 879 ? -39.808 12.829 6.355 1.00 26.42 879 ILE A O 1
ATOM 6754 N N . ARG A 1 880 ? -40.749 11.438 7.837 1.00 24.89 880 ARG A N 1
ATOM 6755 C CA . ARG A 1 880 ? -39.940 11.897 8.984 1.00 24.89 880 ARG A CA 1
ATOM 6756 C C . ARG A 1 880 ? -38.525 11.307 8.994 1.00 24.89 880 ARG A C 1
ATOM 6758 O O . ARG A 1 880 ? -38.283 10.289 9.637 1.00 24.89 880 ARG A O 1
ATOM 6765 N N . VAL A 1 881 ? -37.576 12.001 8.370 1.00 24.72 881 VAL A N 1
ATOM 6766 C CA . VAL A 1 881 ? -36.143 11.822 8.667 1.00 24.72 881 VAL A CA 1
ATOM 6767 C C . VAL A 1 881 ? -35.867 12.368 10.074 1.00 24.72 881 VAL A C 1
ATOM 6769 O O . VAL A 1 881 ? -36.143 13.533 10.345 1.00 24.72 881 VAL A O 1
ATOM 6772 N N . ALA A 1 882 ? -35.342 11.539 10.981 1.00 23.36 882 ALA A N 1
ATOM 6773 C CA . ALA A 1 882 ? -35.000 11.954 12.344 1.00 23.36 882 ALA A CA 1
ATOM 6774 C C . ALA A 1 882 ? -33.619 12.658 12.376 1.00 23.36 882 ALA A C 1
ATOM 6776 O O . ALA A 1 882 ? -32.625 12.029 12.007 1.00 23.36 882 ALA A O 1
ATOM 6777 N N . PRO A 1 883 ? -33.511 13.931 12.812 1.00 31.34 883 PRO A N 1
ATOM 6778 C CA . PRO A 1 883 ? -32.272 14.701 12.690 1.00 31.34 883 PRO A CA 1
ATOM 6779 C C . PRO A 1 883 ? -31.430 14.664 13.977 1.00 31.34 883 PRO A C 1
ATOM 6781 O O . PRO A 1 883 ? -31.676 15.436 14.903 1.00 31.34 883 PRO A O 1
ATOM 6784 N N . GLN A 1 884 ? -30.421 13.787 14.055 1.00 28.83 884 GLN A N 1
ATOM 6785 C CA . GLN A 1 884 ? -29.490 13.735 15.198 1.00 28.83 884 GLN A CA 1
ATOM 6786 C C . GLN A 1 884 ? -28.028 13.494 14.775 1.00 28.83 884 GLN A C 1
ATOM 6788 O O . GLN A 1 884 ? -27.509 12.390 14.873 1.00 28.83 884 GLN A O 1
ATOM 6793 N N . PHE A 1 885 ? -27.351 14.566 14.355 1.00 30.20 885 PHE A N 1
ATOM 6794 C CA . PHE A 1 885 ? -25.887 14.689 14.394 1.00 30.20 885 PHE A CA 1
ATOM 6795 C C . PHE A 1 885 ? -25.544 15.661 15.532 1.00 30.20 885 PHE A C 1
ATOM 6797 O O . PHE A 1 885 ? -26.041 16.787 15.524 1.00 30.20 885 PHE A O 1
ATOM 6804 N N . ARG A 1 886 ? -24.726 15.246 16.507 1.00 38.62 886 ARG A N 1
ATOM 6805 C CA . ARG A 1 886 ? -24.190 16.098 17.593 1.00 38.62 886 ARG A CA 1
ATOM 6806 C C . ARG A 1 886 ? -22.651 15.904 17.674 1.00 38.62 886 ARG A C 1
ATOM 6808 O O . ARG A 1 886 ? -22.150 14.996 17.011 1.00 38.62 886 ARG A O 1
ATOM 6815 N N . PRO A 1 887 ? -21.887 16.820 18.301 1.00 42.12 887 PRO A N 1
ATOM 6816 C CA . PRO A 1 887 ? -20.617 17.284 17.735 1.00 42.12 887 PRO A CA 1
ATOM 6817 C C . PRO A 1 887 ? -19.367 16.455 18.063 1.00 42.12 887 PRO A C 1
ATOM 6819 O O . PRO A 1 887 ? -19.350 15.581 18.922 1.00 42.12 887 PRO A O 1
ATOM 6822 N N . GLU A 1 888 ? -18.303 16.825 17.351 1.00 60.31 888 GLU A N 1
ATOM 6823 C CA . GLU A 1 888 ? -16.932 16.317 17.388 1.00 60.31 888 GLU A CA 1
ATOM 6824 C C . GLU A 1 888 ? -16.346 16.239 18.817 1.00 60.31 888 GLU A C 1
ATOM 6826 O O . GLU A 1 888 ? -15.907 17.242 19.380 1.00 60.31 888 GLU A O 1
ATOM 6831 N N . ILE A 1 889 ? -16.299 15.028 19.381 1.00 70.19 889 ILE A N 1
ATOM 6832 C CA . ILE A 1 889 ? -15.486 14.654 20.550 1.00 70.19 889 ILE A CA 1
ATOM 6833 C C . ILE A 1 889 ? -14.716 13.382 20.182 1.00 70.19 889 ILE A C 1
ATOM 6835 O O . ILE A 1 889 ? -15.293 12.454 19.609 1.00 70.19 889 ILE A O 1
ATOM 6839 N N . ASN A 1 890 ? -13.428 13.302 20.523 1.00 81.75 890 ASN A N 1
ATOM 6840 C CA . ASN A 1 890 ? -12.639 12.088 20.344 1.00 81.75 890 ASN A CA 1
ATOM 6841 C C . ASN A 1 890 ? -13.304 10.854 20.990 1.00 81.75 890 ASN A C 1
ATOM 6843 O O . ASN A 1 890 ? -13.566 10.830 22.195 1.00 81.75 890 ASN A O 1
ATOM 6847 N N . ARG A 1 891 ? -13.497 9.794 20.190 1.00 79.81 891 ARG A N 1
ATOM 6848 C CA . ARG A 1 891 ? -14.130 8.532 20.606 1.00 79.81 891 ARG A CA 1
ATOM 6849 C C . ARG A 1 891 ? -13.523 7.940 21.880 1.00 79.81 891 ARG A C 1
ATOM 6851 O O . ARG A 1 891 ? -14.281 7.495 22.731 1.00 79.81 891 ARG A O 1
ATOM 6858 N N . PHE A 1 892 ? -12.199 7.964 22.045 1.00 84.00 892 PHE A N 1
ATOM 6859 C CA . PHE A 1 892 ? -11.564 7.431 23.253 1.00 84.00 892 PHE A CA 1
ATOM 6860 C C . PHE A 1 892 ? -11.929 8.244 24.501 1.00 84.00 892 PHE A C 1
ATOM 6862 O O . PHE A 1 892 ? -12.252 7.647 25.519 1.00 84.00 892 PHE A O 1
ATOM 6869 N N . LEU A 1 893 ? -11.938 9.583 24.432 1.00 86.56 893 LEU A N 1
ATOM 6870 C CA . LEU A 1 893 ? -12.347 10.419 25.572 1.00 86.56 893 LEU A CA 1
ATOM 6871 C C . LEU A 1 893 ? -13.791 10.117 25.994 1.00 86.56 893 LEU A C 1
ATOM 6873 O O . LEU A 1 893 ? -14.086 10.081 27.186 1.00 86.56 893 LEU A O 1
ATOM 6877 N N . LEU A 1 894 ? -14.672 9.868 25.019 1.00 83.19 894 LEU A N 1
ATOM 6878 C CA . LEU A 1 894 ? -16.069 9.524 25.268 1.00 83.19 894 LEU A CA 1
ATOM 6879 C C . LEU A 1 894 ? -16.230 8.102 25.833 1.00 83.19 894 LEU A C 1
ATOM 6881 O O . LEU A 1 894 ? -16.897 7.941 26.847 1.00 83.19 894 LEU A O 1
ATOM 6885 N N . GLU A 1 895 ? -15.602 7.081 25.239 1.00 81.81 895 GLU A N 1
ATOM 6886 C CA . GLU A 1 895 ? -15.655 5.700 25.752 1.00 81.81 895 GLU A CA 1
ATOM 6887 C C . GLU A 1 895 ? -15.037 5.586 27.155 1.00 81.81 895 GLU A C 1
ATOM 6889 O O . GLU A 1 895 ? -15.607 4.946 28.039 1.00 81.81 895 GLU A O 1
ATOM 6894 N N . PHE A 1 896 ? -13.904 6.256 27.384 1.00 86.81 896 PHE A N 1
ATOM 6895 C CA . PHE A 1 896 ? -13.219 6.275 28.673 1.00 86.81 896 PHE A CA 1
ATOM 6896 C C . PHE A 1 896 ? -14.050 6.996 29.742 1.00 86.81 896 PHE A C 1
ATOM 6898 O O . PHE A 1 896 ? -14.171 6.481 30.853 1.00 86.81 896 PHE A O 1
ATOM 6905 N N . PHE A 1 897 ? -14.685 8.130 29.409 1.00 88.38 897 PHE A N 1
ATOM 6906 C CA . PHE A 1 897 ? -15.669 8.764 30.293 1.00 88.38 897 PHE A CA 1
ATOM 6907 C C . PHE A 1 897 ? -16.834 7.817 30.604 1.00 88.38 897 PHE A C 1
ATOM 6909 O O . PHE A 1 897 ? -17.139 7.621 31.774 1.00 88.38 897 PHE A O 1
ATOM 6916 N N . ILE A 1 898 ? -17.452 7.201 29.588 1.00 83.88 898 ILE A N 1
ATOM 6917 C CA . ILE A 1 898 ? -18.632 6.341 29.765 1.00 83.88 898 ILE A CA 1
ATOM 6918 C C . ILE A 1 898 ? -18.334 5.167 30.708 1.00 83.88 898 ILE A C 1
ATOM 6920 O O . ILE A 1 898 ? -19.147 4.894 31.588 1.00 83.88 898 ILE A O 1
ATOM 6924 N N . TYR A 1 899 ? -17.175 4.509 30.591 1.00 87.44 899 TYR A N 1
ATOM 6925 C CA . TYR A 1 899 ? -16.771 3.444 31.521 1.00 87.44 899 TYR A CA 1
ATOM 6926 C C . TYR A 1 899 ? -16.668 3.946 32.975 1.00 87.44 899 TYR A C 1
ATOM 6928 O O . TYR A 1 899 ? -17.247 3.337 33.876 1.00 87.44 899 TYR A O 1
ATOM 6936 N N . HIS A 1 900 ? -15.998 5.083 33.207 1.00 88.38 900 HIS A N 1
ATOM 6937 C CA . HIS A 1 900 ? -15.808 5.631 34.558 1.00 88.38 900 HIS A CA 1
ATOM 6938 C C . HIS A 1 900 ? -17.115 6.178 35.163 1.00 88.38 900 HIS A C 1
ATOM 6940 O O . HIS A 1 900 ? -17.399 5.915 36.329 1.00 88.38 900 HIS A O 1
ATOM 6946 N N . ASP A 1 901 ? -17.938 6.877 34.373 1.00 86.56 901 ASP A N 1
ATOM 6947 C CA . ASP A 1 901 ? -19.266 7.375 34.771 1.00 86.56 901 ASP A CA 1
ATOM 6948 C C . ASP A 1 901 ? -20.217 6.219 35.118 1.00 86.56 901 ASP A C 1
ATOM 6950 O O . ASP A 1 901 ? -20.949 6.285 36.102 1.00 86.56 901 ASP A O 1
ATOM 6954 N N . THR A 1 902 ? -20.149 5.117 34.360 1.00 85.94 902 THR A N 1
ATOM 6955 C CA . THR A 1 902 ? -20.953 3.916 34.619 1.00 85.94 902 THR A CA 1
ATOM 6956 C C . THR A 1 902 ? -20.527 3.220 35.911 1.00 85.94 902 THR A C 1
ATOM 6958 O O . THR A 1 902 ? -21.370 2.958 36.766 1.00 85.94 902 THR A O 1
ATOM 6961 N N . LEU A 1 903 ? -19.234 2.925 36.095 1.00 88.62 903 LEU A N 1
ATOM 6962 C CA . LEU A 1 903 ? -18.768 2.205 37.288 1.00 88.62 903 LEU A CA 1
ATOM 6963 C C . LEU A 1 903 ? -18.848 3.043 38.574 1.00 88.62 903 LEU A C 1
ATOM 6965 O O . LEU A 1 903 ? -18.957 2.472 39.658 1.00 88.62 903 LEU A O 1
ATOM 6969 N N . ALA A 1 904 ? -18.896 4.376 38.474 1.00 86.06 904 ALA A N 1
ATOM 6970 C CA . ALA A 1 904 ? -19.200 5.252 39.606 1.00 86.06 904 ALA A CA 1
ATOM 6971 C C . ALA A 1 904 ? -20.582 4.969 40.234 1.00 86.06 904 ALA A C 1
ATOM 6973 O O . ALA A 1 904 ? -20.737 5.087 41.449 1.00 86.06 904 ALA A O 1
ATOM 6974 N N . THR A 1 905 ? -21.576 4.544 39.442 1.00 84.56 905 THR A N 1
ATOM 6975 C CA . THR A 1 905 ? -22.930 4.222 39.949 1.00 84.56 905 THR A CA 1
ATOM 6976 C C . THR A 1 905 ? -22.951 3.030 40.915 1.00 84.56 905 THR A C 1
ATOM 6978 O O . THR A 1 905 ? -23.849 2.919 41.746 1.00 84.56 905 THR A O 1
ATOM 6981 N N . VAL A 1 906 ? -21.934 2.162 40.868 1.00 87.00 906 VAL A N 1
ATOM 6982 C CA . VAL A 1 906 ? -21.833 0.973 41.730 1.00 87.00 906 VAL A CA 1
ATOM 6983 C C . VAL A 1 906 ? -21.460 1.341 43.173 1.00 87.00 906 VAL A C 1
ATOM 6985 O O . VAL A 1 906 ? -21.764 0.588 44.098 1.00 87.00 906 VAL A O 1
ATOM 6988 N N . THR A 1 907 ? -20.823 2.497 43.392 1.00 85.44 907 THR A N 1
ATOM 6989 C CA . THR A 1 907 ? -20.429 2.988 44.726 1.00 85.44 907 THR A CA 1
ATOM 6990 C C . THR A 1 907 ? -21.075 4.316 45.130 1.00 85.44 907 THR A C 1
ATOM 6992 O O . THR A 1 907 ? -20.922 4.730 46.278 1.00 85.44 907 THR A O 1
ATOM 6995 N N . VAL A 1 908 ? -21.846 4.958 44.243 1.00 77.25 908 VAL A N 1
ATOM 6996 C CA . VAL A 1 908 ? -22.578 6.208 44.512 1.00 77.25 908 VAL A CA 1
ATOM 6997 C C . VAL A 1 908 ? -24.065 6.033 44.190 1.00 77.25 908 VAL A C 1
ATOM 6999 O O . VAL A 1 908 ? -24.470 6.099 43.032 1.00 77.25 908 VAL A O 1
ATOM 7002 N N . ALA A 1 909 ? -24.896 5.879 45.228 1.00 60.03 909 ALA A N 1
ATOM 7003 C CA . ALA A 1 909 ? -26.337 5.613 45.097 1.00 60.03 909 ALA A CA 1
ATOM 7004 C C . ALA A 1 909 ? -27.145 6.717 44.376 1.00 60.03 909 ALA A C 1
ATOM 7006 O O . ALA A 1 909 ? -28.228 6.449 43.857 1.00 60.03 909 ALA A O 1
ATOM 7007 N N . SER A 1 910 ? -26.620 7.947 44.339 1.00 55.19 910 SER A N 1
ATOM 7008 C CA . SER A 1 910 ? -27.316 9.153 43.861 1.00 55.19 910 SER A CA 1
ATOM 7009 C C . SER A 1 910 ? -26.855 9.647 42.481 1.00 55.19 910 SER A C 1
ATOM 7011 O O . SER A 1 910 ? -27.068 10.815 42.157 1.00 55.19 910 SER A O 1
ATOM 7013 N N . CYS A 1 911 ? -26.177 8.812 41.684 1.00 54.44 911 CYS A N 1
ATOM 7014 C CA . CYS A 1 911 ? -25.586 9.213 40.402 1.00 54.44 911 CYS A CA 1
ATOM 7015 C C . CYS A 1 911 ? -26.439 8.751 39.196 1.00 54.44 911 CYS A C 1
ATOM 7017 O O . CYS A 1 911 ? -26.300 7.604 38.772 1.00 54.44 911 CYS A O 1
ATOM 7019 N N . PRO A 1 912 ? -27.312 9.600 38.613 1.00 53.16 912 PRO A N 1
ATOM 7020 C CA . PRO A 1 912 ? -28.079 9.232 37.423 1.00 53.16 912 PRO A CA 1
ATOM 7021 C C . PRO A 1 912 ? -27.158 9.143 36.198 1.00 53.16 912 PRO A C 1
ATOM 7023 O O . PRO A 1 912 ? -26.587 10.151 35.771 1.00 53.16 912 PRO A O 1
ATOM 7026 N N . SER A 1 913 ? -27.020 7.947 35.614 1.00 55.94 913 SER A N 1
ATOM 7027 C CA . SER A 1 913 ? -26.079 7.739 34.506 1.00 55.94 913 SER A CA 1
ATOM 7028 C C . SER A 1 913 ? -26.505 8.486 33.237 1.00 55.94 913 SER A C 1
ATOM 7030 O O . SER A 1 913 ? -27.692 8.589 32.888 1.00 55.94 913 SER A O 1
ATOM 7032 N N . LEU A 1 914 ? -25.521 8.999 32.490 1.00 56.41 914 LEU A N 1
ATOM 7033 C CA . LEU A 1 914 ? -25.808 9.687 31.228 1.00 56.41 914 LEU A CA 1
ATOM 7034 C C . LEU A 1 914 ? -26.313 8.707 30.141 1.00 56.41 914 LEU A C 1
ATOM 7036 O O . LEU A 1 914 ? -26.958 9.127 29.181 1.00 56.41 914 LEU A O 1
ATOM 7040 N N . ILE A 1 915 ? -26.101 7.395 30.324 1.00 54.03 915 ILE A N 1
ATOM 7041 C CA . ILE A 1 915 ? -26.654 6.318 29.483 1.00 54.03 915 ILE A CA 1
ATOM 7042 C C . ILE A 1 915 ? -28.170 6.192 29.685 1.00 54.03 915 ILE A C 1
ATOM 7044 O O . ILE A 1 915 ? -28.917 6.239 28.704 1.00 54.03 915 ILE A O 1
ATOM 7048 N N . SER A 1 916 ? -28.620 6.070 30.943 1.00 45.69 916 SER A N 1
ATOM 7049 C CA . SER A 1 916 ? -30.038 5.907 31.316 1.00 45.69 916 SER A CA 1
ATOM 7050 C C . SER A 1 916 ? -30.891 7.054 30.744 1.00 45.69 916 SER A C 1
ATOM 7052 O O . SER A 1 916 ? -31.960 6.850 30.163 1.00 45.69 916 SER A O 1
ATOM 7054 N N . SER A 1 917 ? -30.333 8.268 30.760 1.00 39.91 917 SER A N 1
ATOM 7055 C CA . SER A 1 917 ? -30.963 9.487 30.244 1.00 39.91 917 SER A CA 1
A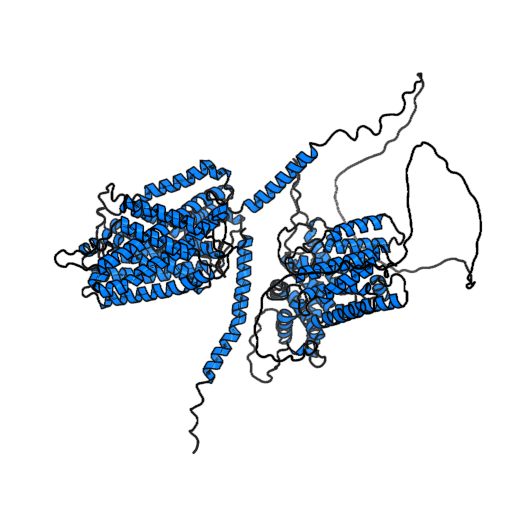TOM 7056 C C . SER A 1 917 ? -30.787 9.759 28.735 1.00 39.91 917 SER A C 1
ATOM 7058 O O . SER A 1 917 ? -31.438 10.672 28.221 1.00 39.91 917 SER A O 1
ATOM 7060 N N . SER A 1 918 ? -29.976 8.996 27.977 1.00 40.84 918 SER A N 1
ATOM 7061 C CA . SER A 1 918 ? -29.735 9.281 26.545 1.00 40.84 918 SER A CA 1
ATOM 7062 C C . SER A 1 918 ? -29.644 8.055 25.614 1.00 40.84 918 SER A C 1
ATOM 7064 O O . SER A 1 918 ? -28.596 7.687 25.080 1.00 40.84 918 SER A O 1
ATOM 7066 N N . ARG A 1 919 ? -30.814 7.504 25.243 1.00 39.00 919 ARG A N 1
ATOM 7067 C CA . ARG A 1 919 ? -30.951 6.501 24.154 1.00 39.00 919 ARG A CA 1
ATOM 7068 C C . ARG A 1 919 ? -30.297 6.915 22.818 1.00 39.00 919 ARG A C 1
ATOM 7070 O O . ARG A 1 919 ? -30.025 6.050 21.994 1.00 39.00 919 ARG A O 1
ATOM 7077 N N . SER A 1 920 ? -30.032 8.205 22.598 1.00 37.34 920 SER A N 1
ATOM 7078 C CA . SER A 1 920 ? -29.377 8.753 21.401 1.00 37.34 920 SER A CA 1
ATOM 7079 C C . SER A 1 920 ? -27.873 8.471 21.289 1.00 37.34 920 SER A C 1
ATOM 7081 O O . SER A 1 920 ? -27.348 8.552 20.185 1.00 37.34 920 SER A O 1
ATOM 7083 N N . LEU A 1 921 ? -27.169 8.137 22.381 1.00 43.41 921 LEU A N 1
ATOM 7084 C CA . LEU A 1 921 ? -25.751 7.736 22.310 1.00 43.41 921 LEU A CA 1
ATOM 7085 C C . LEU A 1 921 ? -25.566 6.266 21.882 1.00 43.41 921 LEU A C 1
ATOM 7087 O O . LEU A 1 921 ? -24.461 5.852 21.543 1.00 43.41 921 LEU A O 1
ATOM 7091 N N . ARG A 1 922 ? -26.644 5.472 21.876 1.00 43.62 922 ARG A N 1
ATOM 7092 C CA . ARG A 1 922 ? -26.632 4.005 21.741 1.00 43.62 922 ARG A CA 1
ATOM 7093 C C . ARG A 1 922 ? -26.557 3.514 20.280 1.00 43.62 922 ARG A C 1
ATOM 7095 O O . ARG A 1 922 ? -27.229 2.549 19.924 1.00 43.62 922 ARG A O 1
ATOM 7102 N N . GLN A 1 923 ? -25.813 4.187 19.398 1.00 37.41 923 GLN A N 1
ATOM 7103 C CA . GLN A 1 923 ? -25.771 3.791 17.985 1.00 37.41 923 GLN A CA 1
ATOM 7104 C C . GLN A 1 923 ? -24.851 2.580 17.759 1.00 37.41 923 GLN A C 1
ATOM 7106 O O . GLN A 1 923 ? -23.647 2.651 17.988 1.00 37.41 923 GLN A O 1
ATOM 7111 N N . GLU A 1 924 ? -25.425 1.484 17.256 1.00 33.75 924 GLU A N 1
ATOM 7112 C CA . GLU A 1 924 ? -24.719 0.233 16.961 1.00 33.75 924 GLU A CA 1
ATOM 7113 C C . GLU A 1 924 ? -23.587 0.425 15.938 1.00 33.75 924 GLU A C 1
ATOM 7115 O O . GLU A 1 924 ? -23.804 0.478 14.722 1.00 33.75 924 GLU A O 1
ATOM 7120 N N . SER A 1 925 ? -22.347 0.465 16.422 1.00 32.38 925 SER A N 1
ATOM 7121 C CA . SER A 1 925 ? -21.163 0.280 15.594 1.00 32.38 925 SER A CA 1
ATOM 7122 C C . SER A 1 925 ? -20.980 -1.217 15.312 1.00 32.38 925 SER A C 1
ATOM 7124 O O . SER A 1 925 ? -20.373 -1.955 16.082 1.00 32.38 925 SER A O 1
ATOM 7126 N N . ASN A 1 926 ? -21.452 -1.682 14.151 1.00 32.50 926 ASN A N 1
ATOM 7127 C CA . ASN A 1 926 ? -21.175 -3.039 13.638 1.00 32.50 926 ASN A CA 1
ATOM 7128 C C . ASN A 1 926 ? -19.709 -3.219 13.168 1.00 32.50 926 ASN A C 1
ATOM 7130 O O . ASN A 1 926 ? -19.406 -4.027 12.292 1.00 32.50 926 ASN A O 1
ATOM 7134 N N . ILE A 1 927 ? -18.793 -2.442 13.749 1.00 35.75 927 ILE A N 1
ATOM 7135 C CA . ILE A 1 927 ? -17.365 -2.410 13.458 1.00 35.75 927 ILE A CA 1
ATOM 7136 C C . ILE A 1 927 ? -16.663 -3.101 14.625 1.00 35.75 927 ILE A C 1
ATOM 7138 O O . ILE A 1 927 ? -16.528 -2.524 15.703 1.00 35.75 927 ILE A O 1
ATOM 7142 N N . VAL A 1 928 ? -16.195 -4.330 14.403 1.00 37.03 928 VAL A N 1
ATOM 7143 C CA . VAL A 1 928 ? -15.329 -5.035 15.360 1.00 37.03 928 VAL A CA 1
ATOM 7144 C C . VAL A 1 928 ? -13.933 -4.406 15.304 1.00 37.03 928 VAL A C 1
ATOM 7146 O O . VAL A 1 928 ? -13.067 -4.835 14.545 1.00 37.03 928 VAL A O 1
ATOM 7149 N N . GLN A 1 929 ? -13.763 -3.339 16.080 1.00 44.31 929 GLN A N 1
ATOM 7150 C CA . GLN A 1 929 ? -12.481 -2.772 16.496 1.00 44.31 929 GLN A CA 1
ATOM 7151 C C . GLN A 1 929 ? -12.247 -3.133 17.964 1.00 44.31 929 GLN A C 1
ATOM 7153 O O . GLN A 1 929 ? -13.202 -3.195 18.741 1.00 44.31 929 GLN A O 1
ATOM 7158 N N . ASP A 1 930 ? -10.988 -3.349 18.339 1.00 51.06 930 ASP A N 1
ATOM 7159 C CA . ASP A 1 930 ? -10.610 -3.681 19.712 1.00 51.06 930 ASP A CA 1
ATOM 7160 C C . ASP A 1 930 ? -11.018 -2.543 20.663 1.00 51.06 930 ASP A C 1
ATOM 7162 O O . ASP A 1 930 ? -10.620 -1.390 20.481 1.00 51.06 930 ASP A O 1
ATOM 7166 N N . ALA A 1 931 ? -11.841 -2.852 21.667 1.00 56.25 931 ALA A N 1
ATOM 7167 C CA . ALA A 1 931 ? -12.342 -1.849 22.600 1.00 56.25 931 ALA A CA 1
ATOM 7168 C C . ALA A 1 931 ? -11.237 -1.411 23.577 1.00 56.25 931 ALA A C 1
ATOM 7170 O O . ALA A 1 931 ? -10.568 -2.249 24.183 1.00 56.25 931 ALA A O 1
ATOM 7171 N N . TYR A 1 932 ? -11.065 -0.098 23.769 1.00 68.25 932 TYR A N 1
ATOM 7172 C CA . TYR A 1 932 ? -10.056 0.443 24.693 1.00 68.25 932 TYR A CA 1
ATOM 7173 C C . TYR A 1 932 ? -10.347 0.104 26.166 1.00 68.25 932 TYR A C 1
ATOM 7175 O O . TYR A 1 932 ? -9.424 0.037 26.982 1.00 68.25 932 TYR A O 1
ATOM 7183 N N . VAL A 1 933 ? -11.627 -0.108 26.492 1.00 71.19 933 VAL A N 1
ATOM 7184 C CA . VAL A 1 933 ? -12.143 -0.496 27.812 1.00 71.19 933 VAL A CA 1
ATOM 7185 C C . VAL A 1 933 ? -13.337 -1.445 27.631 1.00 71.19 933 VAL A C 1
ATOM 7187 O O . VAL A 1 933 ? -14.010 -1.403 26.597 1.00 71.19 933 VAL A O 1
ATOM 7190 N N . VAL A 1 934 ? -13.603 -2.315 28.611 1.00 72.62 934 VAL A N 1
ATOM 7191 C CA . VAL A 1 934 ? -14.690 -3.313 28.538 1.00 72.62 934 VAL A CA 1
ATOM 7192 C C . VAL A 1 934 ? -16.064 -2.624 28.525 1.00 72.62 934 VAL A C 1
ATOM 7194 O O . VAL A 1 934 ? -16.282 -1.648 29.237 1.00 72.62 934 VAL A O 1
ATOM 7197 N N . GLY A 1 935 ? -17.018 -3.157 27.757 1.00 65.75 935 GLY A N 1
ATOM 7198 C CA . GLY A 1 935 ? -18.447 -2.964 28.020 1.00 65.75 935 GLY A CA 1
ATOM 7199 C C . GLY A 1 935 ? -19.175 -1.817 27.310 1.00 65.75 935 GLY A C 1
ATOM 7200 O O . GLY A 1 935 ? -20.408 -1.806 27.256 1.00 65.75 935 GLY A O 1
ATOM 7201 N N . VAL A 1 936 ? -18.443 -0.859 26.735 1.00 68.75 936 VAL A N 1
ATOM 7202 C CA . VAL A 1 936 ? -19.049 0.344 26.128 1.00 68.75 936 VAL A CA 1
ATOM 7203 C C . VAL A 1 936 ? -19.708 0.048 24.770 1.00 68.75 936 VAL A C 1
ATOM 7205 O O . VAL A 1 936 ? -20.772 0.580 24.468 1.00 68.75 936 VAL A O 1
ATOM 7208 N N . ASN A 1 937 ? -19.109 -0.831 23.957 1.00 66.62 937 ASN A N 1
ATOM 7209 C CA . ASN A 1 937 ? -19.555 -1.133 22.583 1.00 66.62 937 ASN A CA 1
ATOM 7210 C C . ASN A 1 937 ? -20.396 -2.426 22.459 1.00 66.62 937 ASN A C 1
ATOM 7212 O O . ASN A 1 937 ? -20.796 -2.822 21.358 1.00 66.62 937 ASN A O 1
ATOM 7216 N N . ASP A 1 938 ? -20.661 -3.117 23.568 1.00 69.56 938 ASP A N 1
ATOM 7217 C CA . ASP A 1 938 ? -21.388 -4.396 23.607 1.00 69.56 938 ASP A CA 1
ATOM 7218 C C . ASP A 1 938 ? -22.650 -4.386 24.490 1.00 69.56 938 ASP A C 1
ATOM 7220 O O . ASP A 1 938 ? -23.411 -5.348 24.446 1.00 69.56 938 ASP A O 1
ATOM 7224 N N . GLY A 1 939 ? -22.916 -3.291 25.212 1.00 75.38 939 GLY A N 1
ATOM 7225 C CA . GLY A 1 939 ? -24.122 -3.106 26.026 1.00 75.38 939 GLY A CA 1
ATOM 7226 C C . GLY A 1 939 ? -23.948 -3.398 27.519 1.00 75.38 939 GLY A C 1
ATOM 7227 O O . GLY A 1 939 ? -24.860 -3.114 28.290 1.00 75.38 939 GLY A O 1
ATOM 7228 N N . LEU A 1 940 ? -22.786 -3.881 27.966 1.00 84.19 940 LEU A N 1
ATOM 7229 C CA . LEU A 1 940 ? -22.535 -4.185 29.380 1.00 84.19 940 LEU A CA 1
ATOM 7230 C C . LEU A 1 940 ? -22.705 -2.961 30.298 1.00 84.19 940 LEU A C 1
ATOM 7232 O O . LEU A 1 940 ? -23.223 -3.090 31.406 1.00 84.19 940 LEU A O 1
ATOM 7236 N N . CYS A 1 941 ? -22.338 -1.758 29.837 1.00 83.00 941 CYS A N 1
ATOM 7237 C CA . CYS A 1 941 ? -22.547 -0.519 30.599 1.00 83.00 941 CYS A CA 1
ATOM 7238 C C . CYS A 1 941 ? -24.036 -0.167 30.815 1.00 83.00 941 CYS A C 1
ATOM 7240 O O . CYS A 1 941 ? -24.376 0.507 31.791 1.00 83.00 941 CYS A O 1
ATOM 7242 N N . ASP A 1 942 ? -24.933 -0.650 29.948 1.00 81.69 942 ASP A N 1
ATOM 7243 C CA . ASP A 1 942 ? -26.384 -0.532 30.137 1.00 81.69 942 ASP A CA 1
ATOM 7244 C C . ASP A 1 942 ? -26.880 -1.503 31.216 1.00 81.69 942 ASP A C 1
ATOM 7246 O O . ASP A 1 942 ? -27.678 -1.117 32.065 1.00 81.69 942 ASP A O 1
ATOM 7250 N N . LEU A 1 943 ? -26.353 -2.733 31.241 1.00 87.38 943 LEU A N 1
ATOM 7251 C CA . LEU A 1 943 ? -26.648 -3.713 32.293 1.00 87.38 943 LEU A CA 1
ATOM 7252 C C . LEU A 1 943 ? -26.160 -3.228 33.666 1.00 87.38 943 LEU A C 1
ATOM 7254 O O . LEU A 1 943 ? -26.923 -3.281 34.626 1.00 87.38 943 LEU A O 1
ATOM 7258 N N . ILE A 1 944 ? -24.940 -2.683 33.754 1.00 89.31 944 ILE A N 1
ATOM 7259 C CA . ILE A 1 944 ? -24.423 -2.065 34.990 1.00 89.31 944 ILE A CA 1
ATOM 7260 C C . ILE A 1 944 ? -25.341 -0.918 35.445 1.00 89.31 944 ILE A C 1
ATOM 7262 O O . ILE A 1 944 ? -25.752 -0.903 36.604 1.00 89.31 944 ILE A O 1
ATOM 7266 N N . SER A 1 945 ? -25.713 -0.002 34.537 1.00 84.88 945 SER A N 1
ATOM 7267 C CA . SER A 1 945 ? -26.611 1.123 34.858 1.00 84.88 945 SER A CA 1
ATOM 7268 C C . SER A 1 945 ? -27.976 0.645 35.365 1.00 84.88 945 SER A C 1
ATOM 7270 O O . SER A 1 945 ? -28.453 1.122 36.388 1.00 84.88 945 SER A O 1
ATOM 7272 N N . ARG A 1 946 ? -28.591 -0.335 34.691 1.00 87.19 946 ARG A N 1
ATOM 7273 C CA . ARG A 1 946 ? -29.910 -0.876 35.059 1.00 87.19 946 ARG A CA 1
ATOM 7274 C C . ARG A 1 946 ? -29.891 -1.611 36.399 1.00 87.19 946 ARG A C 1
ATOM 7276 O O . ARG A 1 946 ? -30.851 -1.509 37.152 1.00 87.19 946 ARG A O 1
ATOM 7283 N N . ILE A 1 947 ? -28.803 -2.311 36.731 1.00 90.19 947 ILE A N 1
ATOM 7284 C CA . ILE A 1 947 ? -28.646 -2.955 38.046 1.00 90.19 947 ILE A CA 1
ATOM 7285 C C . ILE A 1 947 ? -28.433 -1.903 39.150 1.00 90.19 947 ILE A C 1
ATOM 7287 O O . ILE A 1 947 ? -28.970 -2.065 40.246 1.00 90.19 947 ILE A O 1
ATOM 7291 N N . ALA A 1 948 ? -27.732 -0.798 38.865 1.00 87.00 948 ALA A N 1
ATOM 7292 C CA . ALA A 1 948 ? -27.615 0.332 39.789 1.00 87.00 948 ALA A CA 1
ATOM 7293 C C . ALA A 1 948 ? -28.975 1.015 40.043 1.00 87.00 948 ALA A C 1
ATOM 7295 O O . ALA A 1 948 ? -29.371 1.173 41.200 1.00 87.00 948 ALA A O 1
ATOM 7296 N N . ASP A 1 949 ? -29.719 1.339 38.977 1.00 84.12 949 ASP A N 1
ATOM 7297 C CA . ASP A 1 949 ? -31.061 1.934 39.050 1.00 84.12 949 ASP A CA 1
ATOM 7298 C C . ASP A 1 949 ? -32.030 1.005 39.822 1.00 84.12 949 ASP A C 1
ATOM 7300 O O . ASP A 1 949 ? -32.711 1.448 40.752 1.00 84.12 949 ASP A O 1
ATOM 7304 N N . LEU A 1 950 ? -32.034 -0.305 39.529 1.00 87.19 950 LEU A N 1
ATOM 7305 C CA . LEU A 1 950 ? -32.811 -1.318 40.261 1.00 87.19 950 LEU A CA 1
ATOM 7306 C C . LEU A 1 950 ? -32.418 -1.404 41.746 1.00 87.19 950 LEU A C 1
ATOM 7308 O O . LEU A 1 950 ? -33.293 -1.502 42.610 1.00 87.19 950 LEU A O 1
ATOM 7312 N N . ARG A 1 951 ? -31.120 -1.343 42.078 1.00 87.00 951 ARG A N 1
ATOM 7313 C CA . ARG A 1 951 ? -30.664 -1.335 43.477 1.00 87.00 951 ARG A CA 1
ATOM 7314 C C . ARG A 1 951 ? -31.206 -0.114 44.218 1.00 87.00 951 ARG A C 1
ATOM 7316 O O . ARG A 1 951 ? -31.697 -0.261 45.335 1.00 87.00 951 ARG A O 1
ATOM 7323 N N . SER A 1 952 ? -31.138 1.073 43.619 1.00 81.75 952 SER A N 1
ATOM 7324 C CA . SER A 1 952 ? -31.658 2.295 44.242 1.00 81.75 952 SER A CA 1
ATOM 7325 C C . SER A 1 952 ? -33.182 2.242 44.428 1.00 81.75 952 SER A C 1
ATOM 7327 O O . SER A 1 952 ? -33.673 2.665 45.476 1.00 81.75 952 SER A O 1
ATOM 7329 N N . GLN A 1 953 ? -33.927 1.622 43.502 1.00 81.94 953 GLN A N 1
ATOM 7330 C CA . GLN A 1 953 ? -35.349 1.304 43.704 1.00 81.94 953 GLN A CA 1
ATOM 7331 C C . GLN A 1 953 ? -35.572 0.343 44.889 1.00 81.94 953 GLN A C 1
ATOM 7333 O O . GLN A 1 953 ? -36.406 0.620 45.748 1.00 81.94 953 GLN A O 1
ATOM 7338 N N . ALA A 1 954 ? -34.809 -0.751 44.985 1.00 80.31 954 ALA A N 1
ATOM 7339 C CA . ALA A 1 954 ? -34.941 -1.752 46.052 1.00 80.31 954 ALA A CA 1
ATOM 7340 C C . ALA A 1 954 ? -34.523 -1.247 47.450 1.00 80.31 954 ALA A C 1
ATOM 7342 O O . ALA A 1 954 ? -35.034 -1.721 48.466 1.00 80.31 954 ALA A O 1
ATOM 7343 N N . VAL A 1 955 ? -33.621 -0.261 47.522 1.00 77.06 955 VAL A N 1
ATOM 7344 C CA . VAL A 1 955 ? -33.296 0.450 48.771 1.00 77.06 955 VAL A CA 1
ATOM 7345 C C . VAL A 1 955 ? -34.433 1.398 49.173 1.00 77.06 955 VAL A C 1
ATOM 7347 O O . VAL A 1 955 ? -34.786 1.452 50.350 1.00 77.06 955 VAL A O 1
ATOM 7350 N N . ALA A 1 956 ? -35.043 2.105 48.214 1.00 74.12 956 ALA A N 1
ATOM 7351 C CA . ALA A 1 956 ? -36.159 3.020 48.471 1.00 74.12 956 ALA A CA 1
ATOM 7352 C C . ALA A 1 956 ? -37.486 2.302 48.798 1.00 74.12 956 ALA A C 1
ATOM 7354 O O . ALA A 1 956 ? -38.290 2.818 49.576 1.00 74.12 956 ALA A O 1
ATOM 7355 N N . ALA A 1 957 ? -37.712 1.112 48.233 1.00 70.12 957 ALA A N 1
ATOM 7356 C CA . ALA A 1 957 ? -38.899 0.284 48.438 1.00 70.12 957 ALA A CA 1
ATOM 7357 C C . ALA A 1 957 ? -38.513 -1.109 48.987 1.00 70.12 957 ALA A C 1
ATOM 7359 O O . ALA A 1 957 ? -38.482 -2.082 48.236 1.00 70.12 957 ALA A O 1
ATOM 7360 N N . PRO A 1 958 ? -38.231 -1.242 50.300 1.00 60.12 958 PRO A N 1
ATOM 7361 C CA . PRO A 1 958 ? -37.709 -2.480 50.893 1.00 60.12 958 PRO A CA 1
ATOM 7362 C C . PRO A 1 958 ? -38.742 -3.611 51.082 1.00 60.12 958 PRO A C 1
ATOM 7364 O O . PRO A 1 958 ? -38.395 -4.658 51.627 1.00 60.12 958 PRO A O 1
ATOM 7367 N N . GLN A 1 959 ? -39.998 -3.424 50.663 1.00 58.03 959 GLN A N 1
ATOM 7368 C CA . GLN A 1 959 ? -40.987 -4.505 50.544 1.00 58.03 959 GLN A CA 1
ATOM 7369 C C . GLN A 1 959 ? -40.933 -5.091 49.126 1.00 58.03 959 GLN A C 1
ATOM 7371 O O . GLN A 1 959 ? -40.678 -4.361 48.172 1.00 58.03 959 GLN A O 1
ATOM 7376 N N . GLN A 1 960 ? -41.177 -6.398 48.971 1.00 57.59 960 GLN A N 1
ATOM 7377 C CA . GLN A 1 960 ? -41.092 -7.088 47.675 1.00 57.59 960 GLN A CA 1
ATOM 7378 C C . GLN A 1 960 ? -42.191 -6.639 46.691 1.00 57.59 960 GLN A C 1
ATOM 7380 O O . GLN A 1 960 ? -43.207 -7.310 46.518 1.00 57.59 960 GLN A O 1
ATOM 7385 N N . ASN A 1 961 ? -41.965 -5.518 46.006 1.00 63.22 961 ASN A N 1
ATOM 7386 C CA . ASN A 1 961 ? -42.753 -5.122 44.846 1.00 63.22 961 ASN A CA 1
ATOM 7387 C C . ASN A 1 961 ? -42.517 -6.113 43.700 1.00 63.22 961 ASN A C 1
ATOM 7389 O O . ASN A 1 961 ? -41.374 -6.371 43.313 1.00 63.22 961 ASN A O 1
ATOM 7393 N N . GLY A 1 962 ? -43.605 -6.618 43.112 1.00 72.31 962 GLY A N 1
ATOM 7394 C CA . GLY A 1 962 ? -43.541 -7.489 41.934 1.00 72.31 962 GLY A CA 1
ATOM 7395 C C . GLY A 1 962 ? -42.814 -6.836 40.755 1.00 72.31 962 GLY A C 1
ATOM 7396 O O . GLY A 1 962 ? -42.141 -7.529 40.002 1.00 72.31 962 GLY A O 1
ATOM 7397 N N . ASP A 1 963 ? -42.863 -5.506 40.653 1.00 78.06 963 ASP A N 1
ATOM 7398 C CA . ASP A 1 963 ? -42.179 -4.731 39.613 1.00 78.06 963 ASP A CA 1
ATOM 7399 C C . ASP A 1 963 ? -40.649 -4.879 39.675 1.00 78.06 963 ASP A C 1
ATOM 7401 O O . ASP A 1 963 ? -40.014 -5.068 38.640 1.00 78.06 963 ASP A O 1
ATOM 7405 N N . ILE A 1 964 ? -40.064 -4.900 40.882 1.00 82.19 964 ILE A N 1
ATOM 7406 C CA . ILE A 1 964 ? -38.617 -5.102 41.097 1.00 82.19 964 ILE A CA 1
ATOM 7407 C C . ILE A 1 964 ? -38.213 -6.510 40.639 1.00 82.19 964 ILE A C 1
ATOM 7409 O O . ILE A 1 964 ? -37.178 -6.686 40.000 1.00 82.19 964 ILE A O 1
ATOM 7413 N N . LEU A 1 965 ? -39.048 -7.518 40.917 1.00 84.44 965 LEU A N 1
ATOM 7414 C CA . LEU A 1 965 ? -38.821 -8.892 40.460 1.00 84.44 965 LEU A CA 1
ATOM 7415 C C . LEU A 1 965 ? -38.955 -9.012 38.934 1.00 84.44 965 LEU A C 1
ATOM 7417 O O . LEU A 1 965 ? -38.142 -9.685 38.304 1.00 84.44 965 LEU A O 1
ATOM 7421 N N . CYS A 1 966 ? -39.934 -8.337 38.330 1.00 84.06 966 CYS A N 1
ATOM 7422 C CA . CYS A 1 966 ? -40.106 -8.289 36.878 1.00 84.06 966 CYS A CA 1
ATOM 7423 C C . CYS A 1 966 ? -38.910 -7.618 36.184 1.00 84.06 966 CYS A C 1
ATOM 7425 O O . CYS A 1 966 ? -38.366 -8.184 35.236 1.00 84.06 966 CYS A O 1
ATOM 7427 N N . GLU A 1 967 ? -38.462 -6.452 36.659 1.00 87.25 967 GLU A N 1
ATOM 7428 C CA . GLU A 1 967 ? -37.294 -5.764 36.096 1.00 87.25 967 GLU A CA 1
ATOM 7429 C C . GLU A 1 967 ? -36.010 -6.588 36.281 1.00 87.25 967 GLU A C 1
ATOM 7431 O O . GLU A 1 967 ? -35.239 -6.739 35.330 1.00 87.25 967 GLU A O 1
ATOM 7436 N N . ALA A 1 968 ? -35.820 -7.217 37.446 1.00 89.38 968 ALA A N 1
ATOM 7437 C CA . ALA A 1 968 ? -34.699 -8.120 37.689 1.00 89.38 968 ALA A CA 1
ATOM 7438 C C . ALA A 1 968 ? -34.678 -9.324 36.731 1.00 89.38 968 ALA A C 1
ATOM 7440 O O . ALA A 1 968 ? -33.614 -9.686 36.235 1.00 89.38 968 ALA A O 1
ATOM 7441 N N . VAL A 1 969 ? -35.835 -9.929 36.434 1.00 89.06 969 VAL A N 1
ATOM 7442 C CA . VAL A 1 969 ? -35.939 -11.047 35.478 1.00 89.06 969 VAL A CA 1
ATOM 7443 C C . VAL A 1 969 ? -35.604 -10.604 34.051 1.00 89.06 969 VAL A C 1
ATOM 7445 O O . VAL A 1 969 ? -34.902 -11.330 33.351 1.00 89.06 969 VAL A O 1
ATOM 7448 N N . VAL A 1 970 ? -36.025 -9.406 33.628 1.00 88.19 970 VAL A N 1
ATOM 7449 C CA . VAL A 1 970 ? -35.666 -8.862 32.303 1.00 88.19 970 VAL A CA 1
ATOM 7450 C C . VAL A 1 970 ? -34.166 -8.556 32.216 1.00 88.19 970 VAL A C 1
ATOM 7452 O O . VAL A 1 970 ? -33.527 -8.907 31.229 1.00 88.19 970 VAL A O 1
ATOM 7455 N N . ILE A 1 971 ? -33.572 -7.961 33.258 1.00 90.31 971 ILE A N 1
ATOM 7456 C CA . ILE A 1 971 ? -32.116 -7.742 33.324 1.00 90.31 971 ILE A CA 1
ATOM 7457 C C . ILE A 1 971 ? -31.357 -9.079 33.317 1.00 90.31 971 ILE A C 1
ATOM 7459 O O . ILE A 1 971 ? -30.304 -9.175 32.690 1.00 90.31 971 ILE A O 1
ATOM 7463 N N . TRP A 1 972 ? -31.875 -10.111 33.989 1.00 92.75 972 TRP A N 1
ATOM 7464 C CA . TRP A 1 972 ? -31.259 -11.438 34.022 1.00 92.75 972 TRP A CA 1
ATOM 7465 C C . TRP A 1 972 ? -31.281 -12.135 32.655 1.00 92.75 972 TRP A C 1
ATOM 7467 O O . TRP A 1 972 ? -30.263 -12.708 32.270 1.00 92.75 972 TRP A O 1
ATOM 7477 N N . ASP A 1 973 ? -32.382 -12.052 31.902 1.00 88.81 973 ASP A N 1
ATOM 7478 C CA . ASP A 1 973 ? -32.456 -12.598 30.538 1.00 88.81 973 ASP A CA 1
ATOM 7479 C C . ASP A 1 973 ? -31.520 -11.841 29.578 1.00 88.81 973 ASP A C 1
ATOM 7481 O O . ASP A 1 973 ? -30.730 -12.463 28.865 1.00 88.81 973 ASP A O 1
ATOM 7485 N N . ASP A 1 974 ? -31.493 -10.503 29.628 1.00 87.94 974 ASP A N 1
ATOM 7486 C CA . ASP A 1 974 ? -30.527 -9.707 28.856 1.00 87.94 974 ASP A CA 1
ATOM 7487 C C . ASP A 1 974 ? -29.068 -10.083 29.204 1.00 87.94 974 ASP A C 1
ATOM 7489 O O . ASP A 1 974 ? -28.227 -10.223 28.315 1.00 87.94 974 ASP A O 1
ATOM 7493 N N . LEU A 1 975 ? -28.758 -10.290 30.491 1.00 90.75 975 LEU A N 1
ATOM 7494 C CA . LEU A 1 975 ? -27.428 -10.680 30.978 1.00 90.75 975 LEU A CA 1
ATOM 7495 C C . LEU A 1 975 ? -27.045 -12.119 30.594 1.00 90.75 975 LEU A C 1
ATOM 7497 O O . LEU A 1 975 ? -25.868 -12.386 30.350 1.00 90.75 975 LEU A O 1
ATOM 7501 N N . ALA A 1 976 ? -28.007 -13.042 30.531 1.00 87.00 976 ALA A N 1
ATOM 7502 C CA . ALA A 1 976 ? -27.789 -14.421 30.093 1.00 87.00 976 ALA A CA 1
ATOM 7503 C C . ALA A 1 976 ? -27.548 -14.515 28.575 1.00 87.00 976 ALA A C 1
ATOM 7505 O O . ALA A 1 976 ? -26.758 -15.344 28.121 1.00 87.00 976 ALA A O 1
ATOM 7506 N N . ASN A 1 977 ? -28.192 -13.643 27.794 1.00 86.00 977 ASN A N 1
ATOM 7507 C CA . ASN A 1 977 ? -27.987 -13.541 26.350 1.00 86.00 977 ASN A CA 1
ATOM 7508 C C . ASN A 1 977 ? -26.747 -12.698 25.977 1.00 86.00 977 ASN A C 1
ATOM 7510 O O . ASN A 1 977 ? -26.174 -12.898 24.900 1.00 86.00 977 ASN A O 1
ATOM 7514 N N . TRP A 1 978 ? -26.283 -11.789 26.844 1.00 87.25 978 TRP A N 1
ATOM 7515 C CA . TRP A 1 978 ? -25.072 -10.990 26.614 1.00 87.25 978 TRP A CA 1
ATOM 7516 C C . TRP A 1 978 ? -23.805 -11.854 26.552 1.00 87.25 978 TRP A C 1
ATOM 7518 O O . TRP A 1 978 ? -23.572 -12.718 27.394 1.00 87.25 978 TRP A O 1
ATOM 7528 N N . HIS A 1 979 ? -22.958 -11.585 25.556 1.00 78.44 979 HIS A N 1
ATOM 7529 C CA . HIS A 1 979 ? -21.666 -12.242 25.361 1.00 78.44 979 HIS A CA 1
ATOM 7530 C C . HIS A 1 979 ? -20.622 -11.218 24.870 1.00 78.44 979 HIS A C 1
ATOM 7532 O O . HIS A 1 979 ? -20.947 -10.379 24.021 1.00 78.44 979 HIS A O 1
ATOM 7538 N N . PRO A 1 980 ? -19.356 -11.288 25.327 1.00 72.75 980 PRO A N 1
ATOM 7539 C CA . PRO A 1 980 ? -18.302 -10.375 24.886 1.00 72.75 980 PRO A CA 1
ATOM 7540 C C . PRO A 1 980 ? -17.991 -10.559 23.392 1.00 72.75 980 PRO A C 1
ATOM 7542 O O . PRO A 1 980 ? -17.645 -11.651 22.942 1.00 72.75 980 PRO A O 1
ATOM 7545 N N . LYS A 1 981 ? -18.052 -9.467 22.617 1.00 67.31 981 LYS A N 1
ATOM 7546 C CA . LYS A 1 981 ? -17.900 -9.469 21.143 1.00 67.31 981 LYS A CA 1
ATOM 7547 C C . LYS A 1 981 ? -16.472 -9.755 20.632 1.00 67.31 981 LYS A C 1
ATOM 7549 O O . LYS A 1 981 ? -16.261 -9.788 19.421 1.00 67.31 981 LYS A O 1
ATOM 7554 N N . SER A 1 982 ? -15.486 -9.907 21.519 1.00 65.44 982 SER A N 1
ATOM 7555 C CA . SER A 1 982 ? -14.066 -9.989 21.150 1.00 65.44 982 SER A CA 1
ATOM 7556 C C . SER A 1 982 ? -13.612 -11.391 20.735 1.00 65.44 982 SER A C 1
ATOM 7558 O O . SER A 1 982 ? -14.018 -12.405 21.305 1.00 65.44 982 SER A O 1
ATOM 7560 N N . THR A 1 983 ? -12.699 -11.450 19.763 1.00 60.19 983 THR A N 1
ATOM 7561 C CA . THR A 1 983 ? -12.016 -12.687 19.357 1.00 60.19 983 THR A CA 1
ATOM 7562 C C . THR A 1 983 ? -10.842 -13.067 20.259 1.00 60.19 983 THR A C 1
ATOM 7564 O O . THR A 1 983 ? -10.377 -14.203 20.176 1.00 60.19 983 THR A O 1
ATOM 7567 N N . ASP A 1 984 ? -10.361 -12.173 21.118 1.00 72.31 984 ASP A N 1
ATOM 7568 C CA . ASP A 1 984 ? -9.264 -12.453 22.050 1.00 72.31 984 ASP A CA 1
ATOM 7569 C C . ASP A 1 984 ? -9.710 -13.385 23.203 1.00 72.31 984 ASP A C 1
ATOM 7571 O O . ASP A 1 984 ? -10.885 -13.411 23.579 1.00 72.31 984 ASP A O 1
ATOM 7575 N N . SER A 1 985 ? -8.796 -14.209 23.728 1.00 74.56 985 SER A N 1
ATOM 7576 C CA . SER A 1 985 ? -9.050 -15.075 24.889 1.00 74.56 985 SER A CA 1
ATOM 7577 C C . SER A 1 985 ? -9.148 -14.268 26.176 1.00 74.56 985 SER A C 1
ATOM 7579 O O . SER A 1 985 ? -10.037 -14.511 26.991 1.00 74.56 985 SER A O 1
ATOM 7581 N N . ASP A 1 986 ? -8.266 -13.284 26.327 1.00 73.56 986 ASP A N 1
ATOM 7582 C CA . ASP A 1 986 ? -8.115 -12.507 27.550 1.00 73.56 986 ASP A CA 1
ATOM 7583 C C . ASP A 1 986 ? -9.308 -11.550 27.718 1.00 73.56 986 ASP A C 1
ATOM 7585 O O . ASP A 1 986 ? -9.931 -11.503 28.783 1.00 73.56 986 ASP A O 1
ATOM 7589 N N . GLN A 1 987 ? -9.733 -10.891 26.632 1.00 75.94 987 GLN A N 1
ATOM 7590 C CA . GLN A 1 987 ? -10.970 -10.098 26.610 1.00 75.94 987 GLN A CA 1
ATOM 7591 C C . GLN A 1 987 ? -12.257 -10.928 26.794 1.00 75.94 987 GLN A C 1
ATOM 7593 O O . GLN A 1 987 ? -13.217 -10.439 27.393 1.00 75.94 987 GLN A O 1
ATOM 7598 N N . ARG A 1 988 ? -12.306 -12.189 26.339 1.00 81.56 988 ARG A N 1
ATOM 7599 C CA . ARG A 1 988 ? -13.452 -13.075 26.629 1.00 81.56 988 ARG A CA 1
ATOM 7600 C C . ARG A 1 988 ? -13.500 -13.496 28.096 1.00 81.56 988 ARG A C 1
ATOM 7602 O O . ARG A 1 988 ? -14.586 -13.570 28.667 1.00 81.56 988 ARG A O 1
ATOM 7609 N N . LEU A 1 989 ? -12.344 -13.718 28.718 1.00 84.44 989 LEU A N 1
ATOM 7610 C CA . LEU A 1 989 ? -12.256 -14.142 30.112 1.00 84.44 989 LEU A CA 1
ATOM 7611 C C . LEU A 1 989 ? -12.618 -13.017 31.096 1.00 84.44 989 LEU A C 1
ATOM 7613 O O . LEU A 1 989 ? -13.363 -13.262 32.044 1.00 84.44 989 LEU A O 1
ATOM 7617 N N . ILE A 1 990 ? -12.202 -11.769 30.843 1.00 86.56 990 ILE A N 1
ATOM 7618 C CA . ILE A 1 990 ? -12.718 -10.627 31.622 1.00 86.56 990 ILE A CA 1
ATOM 7619 C C . ILE A 1 990 ? -14.219 -10.407 31.377 1.00 86.56 990 ILE A C 1
ATOM 7621 O O . ILE A 1 990 ? -14.940 -10.098 32.320 1.00 86.56 990 ILE A O 1
ATOM 7625 N N . GLY A 1 991 ? -14.724 -10.662 30.163 1.00 87.50 991 GLY A N 1
ATOM 7626 C CA . GLY A 1 991 ? -16.163 -10.656 29.879 1.00 87.50 991 GLY A CA 1
ATOM 7627 C C . GLY A 1 991 ? -16.954 -11.646 30.746 1.00 87.50 991 GLY A C 1
ATOM 7628 O O . GLY A 1 991 ? -17.945 -11.251 31.355 1.00 87.50 991 GLY A O 1
ATOM 7629 N N . SER A 1 992 ? -16.474 -12.890 30.883 1.00 88.31 992 SER A N 1
ATOM 7630 C CA . SER A 1 992 ? -17.049 -13.893 31.802 1.00 88.31 992 SER A CA 1
ATOM 7631 C C . SER A 1 992 ? -17.091 -13.381 33.248 1.00 88.31 992 SER A C 1
ATOM 7633 O O . SER A 1 992 ? -18.121 -13.455 33.917 1.00 88.31 992 SER A O 1
ATOM 7635 N N . LEU A 1 993 ? -16.001 -12.772 33.725 1.00 91.25 993 LEU A N 1
ATOM 7636 C CA . LEU A 1 993 ? -15.924 -12.224 35.084 1.00 91.25 993 LEU A CA 1
ATOM 7637 C C . LEU A 1 993 ? -16.898 -11.066 35.328 1.00 91.25 993 LEU A C 1
ATOM 7639 O O . LEU A 1 993 ? -17.500 -11.006 36.399 1.00 91.25 993 LEU A O 1
ATOM 7643 N N . TYR A 1 994 ? -17.095 -10.176 34.352 1.00 92.25 994 TYR A N 1
ATOM 7644 C CA . TYR A 1 994 ? -18.137 -9.148 34.434 1.00 92.25 994 TYR A CA 1
ATOM 7645 C C . TYR A 1 994 ? -19.544 -9.768 34.435 1.00 92.25 994 TYR A C 1
ATOM 7647 O O . TYR A 1 994 ? -20.385 -9.335 35.219 1.00 92.25 994 TYR A O 1
ATOM 7655 N N . GLN A 1 995 ? -19.799 -10.802 33.626 1.00 92.00 995 GLN A N 1
ATOM 7656 C CA . GLN A 1 995 ? -21.092 -11.494 33.594 1.00 92.00 995 GLN A CA 1
ATOM 7657 C C . GLN A 1 995 ? -21.418 -12.155 34.946 1.00 92.00 995 GLN A C 1
ATOM 7659 O O . GLN A 1 995 ? -22.509 -11.956 35.484 1.00 92.00 995 GLN A O 1
ATOM 7664 N N . TRP A 1 996 ? -20.454 -12.861 35.552 1.00 93.69 996 TRP A N 1
ATOM 7665 C CA . TRP A 1 996 ? -20.612 -13.436 36.893 1.00 93.69 996 TRP A CA 1
ATOM 7666 C C . TRP A 1 996 ? -20.762 -12.371 37.982 1.00 93.69 996 TRP A C 1
ATOM 7668 O O . TRP A 1 996 ? -21.610 -12.528 38.857 1.00 93.69 996 TRP A O 1
ATOM 7678 N N . ALA A 1 997 ? -19.996 -11.277 37.926 1.00 94.38 997 ALA A N 1
ATOM 7679 C CA . ALA A 1 997 ? -20.125 -10.170 38.874 1.00 94.38 997 ALA A CA 1
ATOM 7680 C C . ALA A 1 997 ? -21.520 -9.521 38.813 1.00 94.38 997 ALA A C 1
ATOM 7682 O O . ALA A 1 997 ? -22.146 -9.318 39.851 1.00 94.38 997 ALA A O 1
ATOM 7683 N N . LEU A 1 998 ? -22.052 -9.257 37.616 1.00 94.44 998 LEU A N 1
ATOM 7684 C CA . LEU A 1 998 ? -23.396 -8.693 37.458 1.00 94.44 998 LEU A CA 1
ATOM 7685 C C . LEU A 1 998 ? -24.489 -9.664 37.916 1.00 94.44 998 LEU A C 1
ATOM 7687 O O . LEU A 1 998 ? -25.437 -9.229 38.566 1.00 94.44 998 LEU A O 1
ATOM 7691 N N . PHE A 1 999 ? -24.334 -10.969 37.665 1.00 94.69 999 PHE A N 1
ATOM 7692 C CA . PHE A 1 999 ? -25.247 -11.986 38.195 1.00 94.69 999 PHE A CA 1
ATOM 7693 C C . PHE A 1 999 ? -25.239 -12.005 39.730 1.00 94.69 999 PHE A C 1
ATOM 7695 O O . PHE A 1 999 ? -26.301 -11.974 40.344 1.00 94.69 999 PHE A O 1
ATOM 7702 N N . ILE A 1 1000 ? -24.052 -12.004 40.348 1.00 93.81 1000 ILE A N 1
ATOM 7703 C CA . ILE A 1 1000 ? -23.871 -11.952 41.806 1.00 93.81 1000 ILE A CA 1
ATOM 7704 C C . ILE A 1 1000 ? -24.543 -10.701 42.391 1.00 93.81 1000 ILE A C 1
ATOM 7706 O O . ILE A 1 1000 ? -25.311 -10.809 43.345 1.00 93.81 1000 ILE A O 1
ATOM 7710 N N . TRP A 1 1001 ? -24.306 -9.525 41.801 1.00 93.50 1001 TRP A N 1
ATOM 7711 C CA . TRP A 1 1001 ? -24.876 -8.265 42.284 1.00 93.50 1001 TRP A CA 1
ATOM 7712 C C . TRP A 1 1001 ? -26.406 -8.240 42.174 1.00 93.50 1001 TRP A C 1
ATOM 7714 O O . TRP A 1 1001 ? -27.085 -7.930 43.153 1.00 93.50 1001 TRP A O 1
ATOM 7724 N N . LEU A 1 1002 ? -26.948 -8.637 41.018 1.00 93.12 1002 LEU A N 1
ATOM 7725 C CA . LEU A 1 1002 ? -28.388 -8.739 40.777 1.00 93.12 1002 LEU A CA 1
ATOM 7726 C C . LEU A 1 1002 ? -29.061 -9.735 41.735 1.00 93.12 1002 LEU A C 1
ATOM 7728 O O . LEU A 1 1002 ? -30.118 -9.436 42.289 1.00 93.12 1002 LEU A O 1
ATOM 7732 N N . TYR A 1 1003 ? -28.434 -10.889 41.980 1.00 92.31 1003 TYR A N 1
ATOM 7733 C CA . TYR A 1 1003 ? -28.952 -11.894 42.909 1.00 92.31 1003 TYR A CA 1
ATOM 7734 C C . TYR A 1 1003 ? -29.025 -11.359 44.341 1.00 92.31 1003 TYR A C 1
ATOM 7736 O O . TYR A 1 1003 ? -30.040 -11.547 45.005 1.00 92.31 1003 TYR A O 1
ATOM 7744 N N . CYS A 1 1004 ? -27.997 -10.639 44.802 1.00 89.62 1004 CYS A N 1
ATOM 7745 C CA . CYS A 1 1004 ? -28.006 -9.996 46.116 1.00 89.62 1004 CYS A CA 1
ATOM 7746 C C . CYS A 1 1004 ? -29.095 -8.914 46.239 1.00 89.62 1004 CYS A C 1
ATOM 7748 O O . CYS A 1 1004 ? -29.726 -8.812 47.285 1.00 89.62 1004 CYS A O 1
ATOM 7750 N N . ILE A 1 1005 ? -29.377 -8.143 45.181 1.00 88.56 1005 ILE A N 1
ATOM 7751 C CA . ILE A 1 1005 ? -30.460 -7.139 45.187 1.00 88.56 1005 ILE A CA 1
ATOM 7752 C C . ILE A 1 1005 ? -31.840 -7.803 45.334 1.00 88.56 1005 ILE A C 1
ATOM 7754 O O . ILE A 1 1005 ? -32.670 -7.327 46.107 1.00 88.56 1005 ILE A O 1
ATOM 7758 N N . VAL A 1 1006 ? -32.079 -8.914 44.630 1.00 88.31 1006 VAL A N 1
ATOM 7759 C CA . VAL A 1 1006 ? -33.347 -9.671 44.685 1.00 88.31 1006 VAL A CA 1
ATOM 7760 C C . VAL A 1 1006 ? -33.488 -10.481 45.982 1.00 88.31 1006 VAL A C 1
ATOM 7762 O O . VAL A 1 1006 ? -34.585 -10.611 46.531 1.00 88.31 1006 VAL A O 1
ATOM 7765 N N . HIS A 1 1007 ? -32.378 -11.017 46.488 1.00 87.69 1007 HIS A N 1
ATOM 7766 C CA . HIS A 1 1007 ? -32.303 -11.860 47.678 1.00 87.69 1007 HIS A CA 1
ATOM 7767 C C . HIS A 1 1007 ? -31.324 -11.251 48.706 1.00 87.69 1007 HIS A C 1
ATOM 7769 O O . HIS A 1 1007 ? -30.238 -11.798 48.912 1.00 87.69 1007 HIS A O 1
ATOM 7775 N N . PRO A 1 1008 ? -31.694 -10.144 49.386 1.00 82.62 1008 PRO A N 1
ATOM 7776 C CA . PRO A 1 1008 ? -30.789 -9.371 50.248 1.00 82.62 1008 PRO A CA 1
ATOM 7777 C C . PRO A 1 1008 ? -30.188 -10.146 51.427 1.00 82.62 1008 PRO A C 1
ATOM 7779 O O . PRO A 1 1008 ? -29.108 -9.790 51.895 1.00 82.62 1008 PRO A O 1
ATOM 7782 N N . ASP A 1 1009 ? -30.835 -11.222 51.869 1.00 82.81 1009 ASP A N 1
ATOM 7783 C CA . ASP A 1 1009 ? -30.346 -12.102 52.938 1.00 82.81 1009 ASP A CA 1
ATOM 7784 C C . ASP A 1 1009 ? -29.869 -13.473 52.397 1.00 82.81 1009 ASP A C 1
ATOM 7786 O O . ASP A 1 1009 ? -29.398 -14.330 53.142 1.00 82.81 1009 ASP A O 1
ATOM 7790 N N . GLY A 1 1010 ? -29.915 -13.671 51.072 1.00 82.25 1010 GLY A N 1
ATOM 7791 C CA . GLY A 1 1010 ? -29.560 -14.903 50.352 1.00 82.25 1010 GLY A CA 1
ATOM 7792 C C . GLY A 1 1010 ? -28.057 -15.158 50.183 1.00 82.25 1010 GLY A C 1
ATOM 7793 O O . GLY A 1 1010 ? -27.653 -15.893 49.287 1.00 82.25 1010 GLY A O 1
ATOM 7794 N N . MET A 1 1011 ? -27.207 -14.571 51.028 1.00 85.06 1011 MET A N 1
ATOM 7795 C CA . MET A 1 1011 ? -25.742 -14.647 50.903 1.00 85.06 1011 MET A CA 1
ATOM 7796 C C . MET A 1 1011 ? -25.174 -16.072 50.982 1.00 85.06 1011 MET A C 1
ATOM 7798 O O . MET A 1 1011 ? -24.137 -16.362 50.386 1.00 85.06 1011 MET A O 1
ATOM 7802 N N . ALA A 1 1012 ? -25.856 -16.970 51.696 1.00 86.06 1012 ALA A N 1
ATOM 7803 C CA . ALA A 1 1012 ? -25.494 -18.383 51.813 1.00 86.06 1012 ALA A CA 1
ATOM 7804 C C . ALA A 1 1012 ? -26.182 -19.292 50.768 1.00 86.06 1012 ALA A C 1
ATOM 7806 O O . ALA A 1 1012 ? -26.077 -20.514 50.863 1.00 86.06 1012 ALA A O 1
ATOM 7807 N N . ASP A 1 1013 ? -26.898 -18.730 49.786 1.00 91.06 1013 ASP A N 1
ATOM 7808 C CA . ASP A 1 1013 ? -27.606 -19.508 48.766 1.00 91.06 1013 ASP A CA 1
ATOM 7809 C C . ASP A 1 1013 ? -26.627 -20.269 47.855 1.00 91.06 1013 ASP A C 1
ATOM 7811 O O . ASP A 1 1013 ? -25.659 -19.717 47.320 1.00 91.06 1013 ASP A O 1
ATOM 7815 N N . VAL A 1 1014 ? -26.921 -21.552 47.636 1.00 90.06 1014 VAL A N 1
ATOM 7816 C CA . VAL A 1 1014 ? -26.166 -22.456 46.761 1.00 90.06 1014 VAL A CA 1
ATOM 7817 C C . VAL A 1 1014 ? -26.033 -21.892 45.342 1.00 90.06 1014 VAL A C 1
ATOM 7819 O O . VAL A 1 1014 ? -24.980 -22.053 44.726 1.00 90.06 1014 VAL A O 1
ATOM 7822 N N . LYS A 1 1015 ? -27.050 -21.197 44.814 1.00 90.75 1015 LYS A N 1
ATOM 7823 C CA . LYS A 1 1015 ? -26.999 -20.562 43.485 1.00 90.75 1015 LYS A CA 1
ATOM 7824 C C . LYS A 1 1015 ? -25.965 -19.439 43.436 1.00 90.75 1015 LYS A C 1
ATOM 7826 O O . LYS A 1 1015 ? -25.141 -19.414 42.521 1.00 90.75 1015 LYS A O 1
ATOM 7831 N N . LEU A 1 1016 ? -25.979 -18.552 44.434 1.00 93.19 1016 LEU A N 1
ATOM 7832 C CA . LEU A 1 1016 ? -25.043 -17.433 44.540 1.00 93.19 1016 LEU A CA 1
ATOM 7833 C C . LEU A 1 1016 ? -23.606 -17.947 44.668 1.00 93.19 1016 LEU A C 1
ATOM 7835 O O . LEU A 1 1016 ? -22.737 -17.566 43.885 1.00 93.19 1016 LEU A O 1
ATOM 7839 N N . GLN A 1 1017 ? -23.371 -18.877 45.597 1.00 93.81 1017 GLN A N 1
ATOM 7840 C CA . GLN A 1 1017 ? -22.034 -19.416 45.856 1.00 93.81 1017 GLN A CA 1
ATOM 7841 C C . GLN A 1 1017 ? -21.518 -20.314 44.714 1.00 93.81 1017 GLN A C 1
ATOM 7843 O O . GLN A 1 1017 ? -20.313 -20.375 44.475 1.00 93.81 1017 GLN A O 1
ATOM 7848 N N . THR A 1 1018 ? -22.400 -20.933 43.919 1.00 91.88 1018 THR A N 1
ATOM 7849 C CA . THR A 1 1018 ? -22.006 -21.590 42.654 1.00 91.88 1018 THR A CA 1
ATOM 7850 C C . THR A 1 1018 ? -21.503 -20.571 41.623 1.00 91.88 1018 THR A C 1
ATOM 7852 O O . THR A 1 1018 ? -20.524 -20.842 40.925 1.00 91.88 1018 THR A O 1
ATOM 7855 N N . GLY A 1 1019 ? -22.125 -19.389 41.546 1.00 91.25 1019 GLY A N 1
ATOM 7856 C CA . GLY A 1 1019 ? -21.648 -18.279 40.714 1.00 91.25 1019 GLY A CA 1
ATOM 7857 C C . GLY A 1 1019 ? -20.292 -17.739 41.179 1.00 91.25 1019 GLY A C 1
ATOM 7858 O O . GLY A 1 1019 ? -19.378 -17.609 40.368 1.00 91.25 1019 GLY A O 1
ATOM 7859 N N . VAL A 1 1020 ? -20.130 -17.518 42.490 1.00 94.38 1020 VAL A N 1
ATOM 7860 C CA . VAL A 1 1020 ? -18.858 -17.097 43.111 1.00 94.38 1020 VAL A CA 1
ATOM 7861 C C . VAL A 1 1020 ? -17.723 -18.062 42.756 1.00 94.38 1020 VAL A C 1
ATOM 7863 O O . VAL A 1 1020 ? -16.674 -17.618 42.292 1.00 94.38 1020 VAL A O 1
ATOM 7866 N N . LYS A 1 1021 ? -17.933 -19.379 42.881 1.00 93.56 1021 LYS A N 1
ATOM 7867 C CA . LYS A 1 1021 ? -16.890 -20.378 42.586 1.00 93.56 1021 LYS A CA 1
ATOM 7868 C C . LYS A 1 1021 ? -16.473 -20.405 41.119 1.00 93.56 1021 LYS A C 1
ATOM 7870 O O . LYS A 1 1021 ? -15.278 -20.398 40.842 1.00 93.56 1021 LYS A O 1
ATOM 7875 N N . ARG A 1 1022 ? -17.421 -20.330 40.177 1.00 92.50 1022 ARG A N 1
ATOM 7876 C CA . ARG A 1 1022 ? -17.104 -20.214 38.738 1.00 92.50 1022 ARG A CA 1
ATOM 7877 C C . ARG A 1 1022 ? -16.323 -18.940 38.417 1.00 92.50 1022 ARG A C 1
ATOM 7879 O O . ARG A 1 1022 ? -15.359 -18.982 37.656 1.00 92.50 1022 ARG A O 1
ATOM 7886 N N . ALA A 1 1023 ? -16.692 -17.824 39.040 1.00 93.06 1023 ALA A N 1
ATOM 7887 C CA . ALA A 1 1023 ? -15.962 -16.572 38.895 1.00 93.06 1023 ALA A CA 1
ATOM 7888 C C . ALA A 1 1023 ? -14.535 -16.669 39.470 1.00 93.06 1023 ALA A C 1
ATOM 7890 O O . ALA A 1 1023 ? -13.599 -16.104 38.912 1.00 93.06 1023 ALA A O 1
ATOM 7891 N N . ILE A 1 1024 ? -14.335 -17.429 40.550 1.00 93.94 1024 ILE A N 1
ATOM 7892 C CA . ILE A 1 1024 ? -13.012 -17.678 41.137 1.00 93.94 1024 ILE A CA 1
ATOM 7893 C C . ILE A 1 1024 ? -12.160 -18.597 40.253 1.00 93.94 1024 ILE A C 1
ATOM 7895 O O . ILE A 1 1024 ? -10.988 -18.292 40.043 1.00 93.94 1024 ILE A O 1
ATOM 7899 N N . GLU A 1 1025 ? -12.734 -19.644 39.653 1.00 91.44 1025 GLU A N 1
ATOM 7900 C CA . GLU A 1 1025 ? -12.045 -20.453 38.637 1.00 91.44 1025 GLU A CA 1
ATOM 7901 C C . GLU A 1 1025 ? -11.557 -19.591 37.459 1.00 91.44 1025 GLU A C 1
ATOM 7903 O O . GLU A 1 1025 ? -10.445 -19.786 36.967 1.00 91.44 1025 GLU A O 1
ATOM 7908 N N . ASP A 1 1026 ? -12.353 -18.615 37.007 1.00 89.88 1026 ASP A N 1
ATOM 7909 C CA . ASP A 1 1026 ? -11.933 -17.661 35.972 1.00 89.88 1026 ASP A CA 1
ATOM 7910 C C . ASP A 1 1026 ? -10.873 -16.663 36.474 1.00 89.88 1026 ASP A C 1
ATOM 7912 O O . ASP A 1 1026 ? -9.894 -16.417 35.767 1.00 89.88 1026 ASP A O 1
ATOM 7916 N N . LEU A 1 1027 ? -10.977 -16.160 37.711 1.00 89.69 1027 LEU A N 1
ATOM 7917 C CA . LEU A 1 1027 ? -9.929 -15.332 38.328 1.00 89.69 1027 LEU A CA 1
ATOM 7918 C C . LEU A 1 1027 ? -8.583 -16.066 38.411 1.00 89.69 1027 LEU A C 1
ATOM 7920 O O . LEU A 1 1027 ? -7.536 -15.432 38.253 1.00 89.69 1027 LEU A O 1
ATOM 7924 N N . GLU A 1 1028 ? -8.578 -17.380 38.653 1.00 88.69 1028 GLU A N 1
ATOM 7925 C CA . GLU A 1 1028 ? -7.341 -18.161 38.736 1.00 88.69 1028 GLU A CA 1
ATOM 7926 C C . GLU A 1 1028 ? -6.627 -18.306 37.385 1.00 88.69 1028 GLU A C 1
ATOM 7928 O O . GLU A 1 1028 ? -5.394 -18.246 37.343 1.00 88.69 1028 GLU A O 1
ATOM 7933 N N . LYS A 1 1029 ? -7.382 -18.383 36.282 1.00 87.38 1029 LYS A N 1
ATOM 7934 C CA . LYS A 1 1029 ? -6.862 -18.490 34.905 1.00 87.38 1029 LYS A CA 1
ATOM 7935 C C . LYS A 1 1029 ? -6.135 -17.223 34.419 1.00 87.38 1029 LYS A C 1
ATOM 7937 O O . LYS A 1 1029 ? -5.338 -17.311 33.486 1.00 87.38 1029 LYS A O 1
ATOM 7942 N N . ILE A 1 1030 ? -6.356 -16.054 35.037 1.00 82.88 1030 ILE A N 1
ATOM 7943 C CA . ILE A 1 1030 ? -5.695 -14.796 34.641 1.00 82.88 1030 ILE A CA 1
ATOM 7944 C C . ILE A 1 1030 ? -4.174 -14.870 34.873 1.00 82.88 1030 ILE A C 1
ATOM 7946 O O . ILE A 1 1030 ? -3.710 -15.018 36.010 1.00 82.88 1030 ILE A O 1
ATOM 7950 N N . GLN A 1 1031 ? -3.388 -14.639 33.815 1.00 74.12 1031 GLN A N 1
ATOM 7951 C CA . GLN A 1 1031 ? -1.930 -14.477 33.896 1.00 74.12 1031 GLN A CA 1
ATOM 7952 C C . GLN A 1 1031 ? -1.543 -13.131 34.529 1.00 74.12 1031 GLN A C 1
ATOM 7954 O O . GLN A 1 1031 ? -2.052 -12.082 34.132 1.00 74.12 1031 GLN A O 1
ATOM 7959 N N . THR A 1 1032 ? -0.588 -13.141 35.464 1.00 61.19 1032 THR A N 1
ATOM 7960 C CA . THR A 1 1032 ? -0.232 -12.027 36.375 1.00 61.19 1032 THR A CA 1
ATOM 7961 C C . THR A 1 1032 ? 0.477 -10.815 35.740 1.00 61.19 1032 THR A C 1
ATOM 7963 O O . THR A 1 1032 ? 1.085 -10.024 36.455 1.00 61.19 1032 THR A O 1
ATOM 7966 N N . ALA A 1 1033 ? 0.438 -10.675 34.415 1.00 57.56 1033 ALA A N 1
ATOM 7967 C CA . ALA A 1 1033 ? 1.023 -9.555 33.667 1.00 57.56 1033 ALA A CA 1
ATOM 7968 C C . ALA A 1 1033 ? 0.160 -9.119 32.459 1.00 57.56 1033 ALA A C 1
ATOM 7970 O O . ALA A 1 1033 ? 0.636 -8.404 31.579 1.00 57.56 1033 ALA A O 1
ATOM 7971 N N . SER A 1 1034 ? -1.096 -9.572 32.392 1.00 65.69 1034 SER A N 1
ATOM 7972 C CA . SER A 1 1034 ? -2.037 -9.256 31.309 1.00 65.69 1034 SER A CA 1
ATOM 7973 C C . SER A 1 1034 ? -2.632 -7.847 31.449 1.00 65.69 1034 SER A C 1
ATOM 7975 O O . SER A 1 1034 ? -2.843 -7.354 32.557 1.00 65.69 1034 SER A O 1
ATOM 7977 N N . GLY A 1 1035 ? -2.968 -7.210 30.319 1.00 70.62 1035 GLY A N 1
ATOM 7978 C CA . GLY A 1 1035 ? -3.639 -5.898 30.297 1.00 70.62 1035 GLY A CA 1
ATOM 7979 C C . GLY A 1 1035 ? -5.023 -5.900 30.959 1.00 70.62 1035 GLY A C 1
ATOM 7980 O O . GLY A 1 1035 ? -5.485 -4.858 31.407 1.00 70.62 1035 GLY A O 1
ATOM 7981 N N . ILE A 1 1036 ? -5.638 -7.085 31.105 1.00 80.06 1036 ILE A N 1
ATOM 7982 C CA . ILE A 1 1036 ? -6.899 -7.327 31.828 1.00 80.06 1036 ILE A CA 1
ATOM 7983 C C . ILE A 1 1036 ? -6.928 -6.645 33.204 1.00 80.06 1036 ILE A C 1
ATOM 7985 O O . ILE A 1 1036 ? -7.981 -6.178 33.640 1.00 80.06 1036 ILE A O 1
ATOM 7989 N N . PHE A 1 1037 ? -5.784 -6.587 33.895 1.00 84.56 1037 PHE A N 1
ATOM 7990 C CA . PHE A 1 1037 ? -5.693 -6.022 35.241 1.00 84.56 1037 PHE A CA 1
ATOM 7991 C C . PHE A 1 1037 ? -6.207 -4.572 35.327 1.00 84.56 1037 PHE A C 1
ATOM 7993 O O . PHE A 1 1037 ? -6.731 -4.208 36.378 1.00 84.56 1037 PHE A O 1
ATOM 8000 N N . SER A 1 1038 ? -6.165 -3.781 34.243 1.00 84.31 1038 SER A N 1
ATOM 8001 C CA . SER A 1 1038 ? -6.693 -2.405 34.228 1.00 84.31 1038 SER A CA 1
ATOM 8002 C C . SER A 1 1038 ? -8.213 -2.303 34.403 1.00 84.31 1038 SER A C 1
ATOM 8004 O O . SER A 1 1038 ? -8.712 -1.209 34.625 1.00 84.31 1038 SER A O 1
ATOM 8006 N N . CYS A 1 1039 ? -8.956 -3.404 34.242 1.00 88.19 1039 CYS A N 1
ATOM 8007 C CA . CYS A 1 1039 ? -10.420 -3.447 34.362 1.00 88.19 1039 CYS A CA 1
ATOM 8008 C C . CYS A 1 1039 ? -10.900 -4.519 35.357 1.00 88.19 1039 CYS A C 1
ATOM 8010 O O . CYS A 1 1039 ? -12.083 -4.862 35.388 1.00 88.19 1039 CYS A O 1
ATOM 8012 N N . LEU A 1 1040 ? -9.980 -5.084 36.149 1.00 90.94 1040 LEU A N 1
ATOM 8013 C CA . LEU A 1 1040 ? -10.238 -6.213 37.047 1.00 90.94 1040 LEU A CA 1
ATOM 8014 C C . LEU A 1 1040 ? -10.833 -5.792 38.403 1.00 90.94 1040 LEU A C 1
ATOM 8016 O O . LEU A 1 1040 ? -11.320 -6.649 39.141 1.00 90.94 1040 LEU A O 1
ATOM 8020 N N . LEU A 1 1041 ? -10.809 -4.497 38.741 1.00 93.56 1041 LEU A N 1
ATOM 8021 C CA . LEU A 1 1041 ? -11.208 -4.011 40.062 1.00 93.56 1041 LEU A CA 1
ATOM 8022 C C . LEU A 1 1041 ? -12.703 -4.219 40.347 1.00 93.56 1041 LEU A C 1
ATOM 8024 O O . LEU A 1 1041 ? -13.024 -4.796 41.386 1.00 93.56 1041 LEU A O 1
ATOM 8028 N N . PHE A 1 1042 ? -13.600 -3.836 39.428 1.00 94.25 1042 PHE A N 1
ATOM 8029 C CA . PHE A 1 1042 ? -15.045 -4.046 39.592 1.00 94.25 1042 PHE A CA 1
ATOM 8030 C C . PHE A 1 1042 ? -15.410 -5.530 39.803 1.00 94.25 1042 PHE A C 1
ATOM 8032 O O . PHE A 1 1042 ? -15.990 -5.832 40.849 1.00 94.25 1042 PHE A O 1
ATOM 8039 N N . PRO A 1 1043 ? -15.039 -6.495 38.929 1.00 94.25 1043 PRO A N 1
ATOM 8040 C CA . PRO A 1 1043 ? -15.421 -7.890 39.149 1.00 94.25 1043 PRO A CA 1
ATOM 8041 C C . PRO A 1 1043 ? -14.844 -8.457 40.448 1.00 94.25 1043 PRO A C 1
ATOM 8043 O O . PRO A 1 1043 ? -15.560 -9.094 41.217 1.00 94.25 1043 PRO A O 1
ATOM 8046 N N . LEU A 1 1044 ? -13.567 -8.180 40.734 1.00 94.56 1044 LEU A N 1
ATOM 8047 C CA . LEU A 1 1044 ? -12.887 -8.670 41.933 1.00 94.56 1044 LEU A CA 1
ATOM 8048 C C . LEU A 1 1044 ? -13.497 -8.107 43.230 1.00 94.56 1044 LEU A C 1
ATOM 8050 O O . LEU A 1 1044 ? -13.518 -8.803 44.247 1.00 94.56 1044 LEU A O 1
ATOM 8054 N N . PHE A 1 1045 ? -14.018 -6.878 43.196 1.00 95.12 1045 PHE A N 1
ATOM 8055 C CA . PHE A 1 1045 ? -14.756 -6.270 44.300 1.00 95.12 1045 PHE A CA 1
ATOM 8056 C C . PHE A 1 1045 ? -16.090 -6.986 44.551 1.00 95.12 1045 PHE A C 1
ATOM 8058 O O . PHE A 1 1045 ? -16.313 -7.458 45.664 1.00 95.12 1045 PHE A O 1
ATOM 8065 N N . ILE A 1 1046 ? -16.922 -7.156 43.517 1.00 94.81 1046 ILE A N 1
ATOM 8066 C CA . ILE A 1 1046 ? -18.258 -7.767 43.633 1.00 94.81 1046 ILE A CA 1
ATOM 8067 C C . ILE A 1 1046 ? -18.181 -9.254 44.020 1.00 94.81 1046 ILE A C 1
ATOM 8069 O O . ILE A 1 1046 ? -18.826 -9.687 44.980 1.00 94.81 1046 ILE A O 1
ATOM 8073 N N . ILE A 1 1047 ? -17.334 -10.033 43.329 1.00 94.75 1047 ILE A N 1
ATOM 8074 C CA . ILE A 1 1047 ? -17.044 -11.438 43.675 1.00 94.75 1047 ILE A CA 1
ATOM 8075 C C . ILE A 1 1047 ? -16.493 -11.507 45.106 1.00 94.75 1047 ILE A C 1
ATOM 8077 O O . ILE A 1 1047 ? -16.859 -12.389 45.885 1.00 94.75 1047 ILE A O 1
ATOM 8081 N N . GLY A 1 1048 ? -15.647 -10.542 45.478 1.00 93.50 1048 GLY A N 1
ATOM 8082 C CA . GLY A 1 1048 ? -15.074 -10.431 46.810 1.00 93.50 1048 GLY A CA 1
ATOM 8083 C C . GLY A 1 1048 ? -16.117 -10.238 47.903 1.00 93.50 1048 GLY A C 1
ATOM 8084 O O . GLY A 1 1048 ? -16.119 -11.013 48.857 1.00 93.50 1048 GLY A O 1
ATOM 8085 N N . THR A 1 1049 ? -17.032 -9.274 47.770 1.00 92.75 1049 THR A N 1
ATOM 8086 C CA . THR A 1 1049 ? -18.086 -9.035 48.773 1.00 92.75 1049 THR A CA 1
ATOM 8087 C C . THR A 1 1049 ? -19.030 -10.227 48.950 1.00 92.75 1049 THR A C 1
ATOM 8089 O O . THR A 1 1049 ? -19.512 -10.445 50.058 1.00 92.75 1049 THR A O 1
ATOM 8092 N N . ALA A 1 1050 ? -19.226 -11.043 47.906 1.00 92.38 1050 ALA A N 1
ATOM 8093 C CA . ALA A 1 1050 ? -20.030 -12.268 47.950 1.00 92.38 1050 ALA A CA 1
ATOM 8094 C C . ALA A 1 1050 ? -19.281 -13.519 48.472 1.00 92.38 1050 ALA A C 1
ATOM 8096 O O . ALA A 1 1050 ? -19.912 -14.537 48.760 1.00 92.38 1050 ALA A O 1
ATOM 8097 N N . SER A 1 1051 ? -17.949 -13.474 48.607 1.00 93.38 1051 SER A N 1
ATOM 8098 C CA . SER A 1 1051 ? -17.119 -14.642 48.951 1.00 93.38 1051 SER A CA 1
ATOM 8099 C C . SER A 1 1051 ? -17.191 -15.014 50.440 1.00 93.38 1051 SER A C 1
ATOM 8101 O O . SER A 1 1051 ? -16.475 -14.450 51.274 1.00 93.38 1051 SER A O 1
ATOM 8103 N N . ILE A 1 1052 ? -18.012 -16.007 50.797 1.00 91.00 1052 ILE A N 1
ATOM 8104 C CA . ILE A 1 1052 ? -18.148 -16.454 52.197 1.00 91.00 1052 ILE A CA 1
ATOM 8105 C C . ILE A 1 1052 ? -17.159 -17.563 52.592 1.00 91.00 1052 ILE A C 1
ATOM 8107 O O . ILE A 1 1052 ? -16.764 -17.637 53.755 1.00 91.00 1052 ILE A O 1
ATOM 8111 N N . GLU A 1 1053 ? -16.709 -18.408 51.658 1.00 90.88 1053 GLU A N 1
ATOM 8112 C CA . GLU A 1 1053 ? -15.849 -19.548 51.997 1.00 90.88 1053 GLU A CA 1
ATOM 8113 C C . GLU A 1 1053 ? -14.389 -19.155 52.278 1.00 90.88 1053 GLU A C 1
ATOM 8115 O O . GLU A 1 1053 ? -13.774 -18.320 51.614 1.00 90.88 1053 GLU A O 1
ATOM 8120 N N . LYS A 1 1054 ? -13.774 -19.820 53.266 1.00 89.62 1054 LYS A N 1
ATOM 8121 C CA . LYS A 1 1054 ? -12.404 -19.517 53.724 1.00 89.62 1054 LYS A CA 1
ATOM 8122 C C . LYS A 1 1054 ? -11.304 -19.819 52.699 1.00 89.62 1054 LYS A C 1
ATOM 8124 O O . LYS A 1 1054 ? -10.157 -19.458 52.953 1.00 89.62 1054 LYS A O 1
ATOM 8129 N N . ASN A 1 1055 ? -11.604 -20.490 51.588 1.00 90.38 1055 ASN A N 1
ATOM 8130 C CA . ASN A 1 1055 ? -10.660 -20.685 50.484 1.00 90.38 1055 ASN A CA 1
ATOM 8131 C C . ASN A 1 1055 ? -10.823 -19.575 49.445 1.00 90.38 1055 ASN A C 1
ATOM 8133 O O . ASN A 1 1055 ? -9.857 -18.874 49.157 1.00 90.38 1055 ASN A O 1
ATOM 8137 N N . ASP A 1 1056 ? -12.054 -19.326 49.022 1.00 92.62 1056 ASP A N 1
ATOM 8138 C CA . ASP A 1 1056 ? -12.481 -18.253 48.127 1.00 92.62 1056 ASP A CA 1
ATOM 8139 C C . ASP A 1 1056 ? -11.943 -16.884 48.584 1.00 92.62 1056 ASP A C 1
ATOM 8141 O O . ASP A 1 1056 ? -11.237 -16.193 47.842 1.00 92.62 1056 ASP A O 1
ATOM 8145 N N . ARG A 1 1057 ? -12.117 -16.555 49.875 1.00 94.00 1057 ARG A N 1
ATOM 8146 C CA . ARG A 1 1057 ? -11.547 -15.346 50.502 1.00 94.00 1057 ARG A CA 1
ATOM 8147 C C . ARG A 1 1057 ? -10.015 -15.251 50.384 1.00 94.00 1057 ARG A C 1
ATOM 8149 O O . ARG A 1 1057 ? -9.483 -14.143 50.308 1.00 94.00 1057 ARG A O 1
ATOM 8156 N N . LYS A 1 1058 ? -9.272 -16.369 50.350 1.00 92.88 1058 LYS A N 1
ATOM 8157 C CA . LYS A 1 1058 ? -7.805 -16.360 50.136 1.00 92.88 1058 LYS A CA 1
ATOM 8158 C C . LYS A 1 1058 ? -7.461 -16.030 48.688 1.00 92.88 1058 LYS A C 1
ATOM 8160 O O . LYS A 1 1058 ? -6.557 -15.224 48.474 1.00 92.88 1058 LYS A O 1
ATOM 8165 N N . VAL A 1 1059 ? -8.168 -16.617 47.717 1.00 92.81 1059 VAL A N 1
ATOM 8166 C CA . VAL A 1 1059 ? -7.929 -16.364 46.285 1.00 92.81 1059 VAL A CA 1
ATOM 8167 C C . VAL A 1 1059 ? -8.229 -14.903 45.961 1.00 92.81 1059 VAL A C 1
ATOM 8169 O O . VAL A 1 1059 ? -7.366 -14.209 45.427 1.00 92.81 1059 VAL A O 1
ATOM 8172 N N . VAL A 1 1060 ? -9.380 -14.387 46.406 1.00 94.25 1060 VAL A N 1
ATOM 8173 C CA . VAL A 1 1060 ? -9.735 -12.962 46.283 1.00 94.25 1060 VAL A CA 1
ATOM 8174 C C . VAL A 1 1060 ? -8.686 -12.066 46.950 1.00 94.25 1060 VAL A C 1
ATOM 8176 O O . VAL A 1 1060 ? -8.198 -11.121 46.329 1.00 94.25 1060 VAL A O 1
ATOM 8179 N N . LYS A 1 1061 ? -8.266 -12.366 48.190 1.00 94.44 1061 LYS A N 1
ATOM 8180 C CA . LYS A 1 1061 ? -7.237 -11.575 48.889 1.00 94.44 1061 LYS A CA 1
ATOM 8181 C C . LYS A 1 1061 ? -5.899 -11.577 48.144 1.00 94.44 1061 LYS A C 1
ATOM 8183 O O . LYS A 1 1061 ? -5.278 -10.520 48.042 1.00 94.44 1061 LYS A O 1
ATOM 8188 N N . SER A 1 1062 ? -5.493 -12.723 47.597 1.00 92.25 1062 SER A N 1
ATOM 8189 C CA . SER A 1 1062 ? -4.283 -12.868 46.784 1.00 92.25 1062 SER A CA 1
ATOM 8190 C C . SER A 1 1062 ? -4.380 -12.077 45.477 1.00 92.25 1062 SER A C 1
ATOM 8192 O O . SER A 1 1062 ? -3.456 -11.335 45.159 1.00 92.25 1062 SER A O 1
ATOM 8194 N N . ARG A 1 1063 ? -5.517 -12.128 44.772 1.00 92.44 1063 ARG A N 1
ATOM 8195 C CA . ARG A 1 1063 ? -5.736 -11.365 43.531 1.00 92.44 1063 ARG A CA 1
ATOM 8196 C C . ARG A 1 1063 ? -5.795 -9.855 43.776 1.00 92.44 1063 ARG A C 1
ATOM 8198 O O . ARG A 1 1063 ? -5.203 -9.115 42.998 1.00 92.44 1063 ARG A O 1
ATOM 8205 N N . PHE A 1 1064 ? -6.369 -9.389 44.890 1.00 94.12 1064 PHE A N 1
ATOM 8206 C CA . PHE A 1 1064 ? -6.268 -7.978 45.297 1.00 94.12 1064 PHE A CA 1
ATOM 8207 C C . PHE A 1 1064 ? -4.820 -7.564 45.588 1.00 94.12 1064 PHE A C 1
ATOM 8209 O O . PHE A 1 1064 ? -4.405 -6.481 45.186 1.00 94.12 1064 PHE A O 1
ATOM 8216 N N . GLN A 1 1065 ? -4.033 -8.418 46.253 1.00 91.56 1065 GLN A N 1
ATOM 8217 C CA . GLN A 1 1065 ? -2.605 -8.164 46.471 1.00 91.56 1065 GLN A CA 1
ATOM 8218 C C . GLN A 1 1065 ? -1.833 -8.123 45.145 1.00 91.56 1065 GLN A C 1
ATOM 8220 O O . GLN A 1 1065 ? -1.000 -7.240 44.970 1.00 91.56 1065 GLN A O 1
ATOM 8225 N N . SER A 1 1066 ? -2.138 -9.010 44.191 1.00 89.94 1066 SER A N 1
ATOM 8226 C CA . SER A 1 1066 ? -1.560 -8.981 42.842 1.00 89.94 1066 SER A CA 1
ATOM 8227 C C . SER A 1 1066 ? -1.946 -7.719 42.068 1.00 89.94 1066 SER A C 1
ATOM 8229 O O . SER A 1 1066 ? -1.082 -7.124 41.437 1.00 89.94 1066 SER A O 1
ATOM 8231 N N . LEU A 1 1067 ? -3.205 -7.275 42.139 1.00 90.56 1067 LEU A N 1
ATOM 8232 C CA . LEU A 1 1067 ? -3.687 -6.067 41.460 1.00 90.56 1067 LEU A CA 1
ATOM 8233 C C . LEU A 1 1067 ? -3.098 -4.787 42.068 1.00 90.56 1067 LEU A C 1
ATOM 8235 O O . LEU A 1 1067 ? -2.643 -3.915 41.330 1.00 90.56 1067 LEU A O 1
ATOM 8239 N N . ALA A 1 1068 ? -3.035 -4.688 43.398 1.00 89.75 1068 ALA A N 1
ATOM 8240 C CA . ALA A 1 1068 ? -2.393 -3.568 44.086 1.00 89.75 1068 ALA A CA 1
ATOM 8241 C C . ALA A 1 1068 ? -0.876 -3.539 43.833 1.00 89.75 1068 ALA A C 1
ATOM 8243 O O . ALA A 1 1068 ? -0.300 -2.463 43.688 1.00 89.75 1068 ALA A O 1
ATOM 8244 N N . ALA A 1 1069 ? -0.236 -4.711 43.741 1.00 86.94 1069 ALA A N 1
ATOM 8245 C CA . ALA A 1 1069 ? 1.168 -4.819 43.368 1.00 86.94 1069 ALA A CA 1
ATOM 8246 C C . ALA A 1 1069 ? 1.413 -4.451 41.898 1.00 86.94 1069 ALA A C 1
ATOM 8248 O O . ALA A 1 1069 ? 2.417 -3.810 41.636 1.00 86.94 1069 ALA A O 1
ATOM 8249 N N . TRP A 1 1070 ? 0.534 -4.831 40.962 1.00 86.94 1070 TRP A N 1
ATOM 8250 C CA . TRP A 1 1070 ? 0.676 -4.566 39.521 1.00 86.94 1070 TRP A CA 1
ATOM 8251 C C . TRP A 1 1070 ? 0.378 -3.109 39.133 1.00 86.94 1070 TRP A C 1
ATOM 8253 O O . TRP A 1 1070 ? 1.062 -2.554 38.280 1.00 86.94 1070 TRP A O 1
ATOM 8263 N N . SER A 1 1071 ? -0.633 -2.492 39.754 1.00 89.19 1071 SER A N 1
ATOM 8264 C CA . SER A 1 1071 ? -1.115 -1.149 39.387 1.00 89.19 1071 SER A CA 1
ATOM 8265 C C . SER A 1 1071 ? -0.534 -0.008 40.224 1.00 89.19 1071 SER A C 1
ATOM 8267 O O . SER A 1 1071 ? -0.566 1.136 39.790 1.00 89.19 1071 SER A O 1
ATOM 8269 N N . GLY A 1 1072 ? -0.100 -0.265 41.463 1.00 85.06 1072 GLY A N 1
ATOM 8270 C CA . GLY A 1 1072 ? 0.286 0.790 42.408 1.00 85.06 1072 GLY A CA 1
ATOM 8271 C C . GLY A 1 1072 ? -0.848 1.731 42.859 1.00 85.06 1072 GLY A C 1
ATOM 8272 O O . GLY A 1 1072 ? -0.608 2.568 43.733 1.00 85.06 1072 GLY A O 1
ATOM 8273 N N . LEU A 1 1073 ? -2.067 1.609 42.315 1.00 90.06 1073 LEU A N 1
ATOM 8274 C CA . LEU A 1 1073 ? -3.175 2.545 42.538 1.00 90.06 1073 LEU A CA 1
ATOM 8275 C C . LEU A 1 1073 ? -3.722 2.466 43.973 1.00 90.06 1073 LEU A C 1
ATOM 8277 O O . LEU A 1 1073 ? -3.847 1.388 44.567 1.00 90.06 1073 LEU A O 1
ATOM 8281 N N . GLY A 1 1074 ? -4.055 3.626 44.540 1.00 87.81 1074 GLY A N 1
ATOM 8282 C CA . GLY A 1 1074 ? -4.568 3.750 45.901 1.00 87.81 1074 GLY A CA 1
ATOM 8283 C C . GLY A 1 1074 ? -5.946 3.111 46.097 1.00 87.81 1074 GLY A C 1
ATOM 8284 O O . GLY A 1 1074 ? -6.140 2.383 47.075 1.00 87.81 1074 GLY A O 1
ATOM 8285 N N . ASN A 1 1075 ? -6.879 3.307 45.154 1.00 91.69 1075 ASN A N 1
ATOM 8286 C CA . ASN A 1 1075 ? -8.261 2.809 45.249 1.00 91.69 1075 ASN A CA 1
ATOM 8287 C C . ASN A 1 1075 ? -8.360 1.290 45.514 1.00 91.69 1075 ASN A C 1
ATOM 8289 O O . ASN A 1 1075 ? -9.158 0.868 46.355 1.00 91.69 1075 ASN A O 1
ATOM 8293 N N . VAL A 1 1076 ? -7.492 0.472 44.902 1.00 92.50 1076 VAL A N 1
ATOM 8294 C CA . VAL A 1 1076 ? -7.441 -0.994 45.080 1.00 92.50 1076 VAL A CA 1
ATOM 8295 C C . VAL A 1 1076 ? -7.277 -1.389 46.554 1.00 92.50 1076 VAL A C 1
ATOM 8297 O O . VAL A 1 1076 ? -7.899 -2.345 47.022 1.00 92.50 1076 VAL A O 1
ATOM 8300 N N . LYS A 1 1077 ? -6.474 -0.635 47.319 1.00 90.62 1077 LYS A N 1
ATOM 8301 C CA . LYS A 1 1077 ? -6.209 -0.893 48.747 1.00 90.62 1077 LYS A CA 1
ATOM 8302 C C . LYS A 1 1077 ? -7.433 -0.582 49.620 1.00 90.62 1077 LYS A C 1
ATOM 8304 O O . LYS A 1 1077 ? -7.624 -1.223 50.654 1.00 90.62 1077 LYS A O 1
ATOM 8309 N N . ILE A 1 1078 ? -8.270 0.374 49.208 1.00 90.69 1078 ILE A N 1
ATOM 8310 C CA . ILE A 1 1078 ? -9.508 0.746 49.912 1.00 90.69 1078 ILE A CA 1
ATOM 8311 C C . ILE A 1 1078 ? -10.628 -0.243 49.569 1.00 90.69 1078 ILE A C 1
ATOM 8313 O O . ILE A 1 1078 ? -11.281 -0.762 50.472 1.00 90.69 1078 ILE A O 1
ATOM 8317 N N . ALA A 1 1079 ? -10.781 -0.591 48.287 1.00 93.00 1079 ALA A N 1
ATOM 8318 C CA . ALA A 1 1079 ? -11.708 -1.621 47.820 1.00 93.00 1079 ALA A CA 1
ATOM 8319 C C . ALA A 1 1079 ? -11.457 -2.973 48.519 1.00 93.00 1079 ALA A C 1
ATOM 8321 O O . ALA A 1 1079 ? -12.391 -3.592 49.030 1.00 93.00 1079 ALA A O 1
ATOM 8322 N N . GLN A 1 1080 ? -10.188 -3.383 48.659 1.00 94.38 1080 GLN A N 1
ATOM 8323 C CA . GLN A 1 1080 ? -9.817 -4.585 49.414 1.00 94.38 1080 GLN A CA 1
ATOM 8324 C C . GLN A 1 1080 ? -10.245 -4.517 50.895 1.00 94.38 1080 GLN A C 1
ATOM 8326 O O . GLN A 1 1080 ? -10.609 -5.542 51.476 1.00 94.38 1080 GLN A O 1
ATOM 8331 N N . ARG A 1 1081 ? -10.209 -3.330 51.520 1.00 91.88 1081 ARG A N 1
ATOM 8332 C CA . ARG A 1 1081 ? -10.638 -3.128 52.914 1.00 91.88 1081 ARG A CA 1
ATOM 8333 C C . ARG A 1 1081 ? -12.157 -3.239 53.056 1.00 91.88 1081 ARG A C 1
ATOM 8335 O O . ARG A 1 1081 ? -12.615 -3.911 53.968 1.00 91.88 1081 ARG A O 1
ATOM 8342 N N . ILE A 1 1082 ? -12.928 -2.657 52.137 1.00 91.94 1082 ILE A N 1
ATOM 8343 C CA . ILE A 1 1082 ? -14.400 -2.754 52.122 1.00 91.94 1082 ILE A CA 1
ATOM 8344 C C . ILE A 1 1082 ? -14.853 -4.217 51.933 1.00 91.94 1082 ILE A C 1
ATOM 8346 O O . ILE A 1 1082 ? -15.746 -4.693 52.636 1.00 91.94 1082 ILE A O 1
ATOM 8350 N N . VAL A 1 1083 ? -14.175 -4.973 51.062 1.00 94.19 1083 VAL A N 1
ATOM 8351 C CA . VAL A 1 1083 ? -14.391 -6.425 50.911 1.00 94.19 1083 VAL A CA 1
ATOM 8352 C C . VAL A 1 1083 ? -14.102 -7.181 52.217 1.00 94.19 1083 VAL A C 1
ATOM 8354 O O . VAL A 1 1083 ? -14.897 -8.025 52.625 1.00 94.19 1083 VAL A O 1
ATOM 8357 N N . GLN A 1 1084 ? -13.013 -6.851 52.921 1.00 93.31 1084 GLN A N 1
ATOM 8358 C CA . GLN A 1 1084 ? -12.688 -7.464 54.219 1.00 93.31 1084 GLN A CA 1
ATOM 8359 C C . GLN A 1 1084 ? -13.699 -7.096 55.318 1.00 93.31 1084 GLN A C 1
ATOM 8361 O O . GLN A 1 1084 ? -14.093 -7.974 56.083 1.00 93.31 1084 GLN A O 1
ATOM 8366 N N . ASN A 1 1085 ? -14.191 -5.854 55.349 1.00 90.94 1085 ASN A N 1
ATOM 8367 C CA . ASN A 1 1085 ? -15.270 -5.442 56.249 1.00 90.94 1085 ASN A CA 1
ATOM 8368 C C . ASN A 1 1085 ? -16.562 -6.231 55.977 1.00 90.94 1085 ASN A C 1
ATOM 8370 O O . ASN A 1 1085 ? -17.217 -6.670 56.917 1.00 90.94 1085 ASN A O 1
ATOM 8374 N N . SER A 1 1086 ? -16.898 -6.484 54.709 1.00 90.31 1086 SER A N 1
ATOM 8375 C CA . SER A 1 1086 ? -18.069 -7.291 54.330 1.00 90.31 1086 SER A CA 1
ATOM 8376 C C . SER A 1 1086 ? -17.949 -8.747 54.804 1.00 90.31 1086 SER A C 1
ATOM 8378 O O . SER A 1 1086 ? -18.925 -9.321 55.289 1.00 90.31 1086 SER A O 1
ATOM 8380 N N . TRP A 1 1087 ? -16.744 -9.331 54.758 1.00 93.62 1087 TRP A N 1
ATOM 8381 C CA . TRP A 1 1087 ? -16.465 -10.649 55.348 1.00 93.62 1087 TRP A CA 1
ATOM 8382 C C . TRP A 1 1087 ? -16.617 -10.652 56.870 1.00 93.62 1087 TRP A C 1
ATOM 8384 O O . TRP A 1 1087 ? -17.236 -11.561 57.414 1.00 93.62 1087 TRP A O 1
ATOM 8394 N N . GLU A 1 1088 ? -16.091 -9.637 57.557 1.00 91.25 1088 GLU A N 1
ATOM 8395 C CA . GLU A 1 1088 ? -16.267 -9.496 59.004 1.00 91.25 1088 GLU A CA 1
ATOM 8396 C C . GLU A 1 1088 ? -17.733 -9.286 59.398 1.00 91.25 1088 GLU A C 1
ATOM 8398 O O . GLU A 1 1088 ? -18.170 -9.820 60.411 1.00 91.25 1088 GLU A O 1
ATOM 8403 N N . ASN A 1 1089 ? -18.495 -8.523 58.615 1.00 89.50 1089 ASN A N 1
ATOM 8404 C CA . ASN A 1 1089 ? -19.917 -8.285 58.846 1.00 89.50 1089 ASN A CA 1
ATOM 8405 C C . ASN A 1 1089 ? -20.731 -9.573 58.653 1.00 89.50 1089 ASN A C 1
ATOM 8407 O O . ASN A 1 1089 ? -21.599 -9.864 59.472 1.00 89.50 1089 ASN A O 1
ATOM 8411 N N . PHE A 1 1090 ? -20.404 -10.385 57.641 1.00 88.94 1090 PHE A N 1
ATOM 8412 C CA . PHE A 1 1090 ? -21.003 -11.710 57.457 1.00 88.94 1090 PHE A CA 1
ATOM 8413 C C . PHE A 1 1090 ? -20.657 -12.654 58.621 1.00 88.94 1090 PHE A C 1
ATOM 8415 O O . PHE A 1 1090 ? -21.544 -13.283 59.191 1.00 88.94 1090 PHE A O 1
ATOM 8422 N N . ASP A 1 1091 ? -19.386 -12.703 59.037 1.00 90.31 1091 ASP A N 1
ATOM 8423 C CA . ASP A 1 1091 ? -18.931 -13.543 60.156 1.00 90.31 1091 ASP A CA 1
ATOM 8424 C C . ASP A 1 1091 ? -19.516 -13.093 61.518 1.00 90.31 1091 ASP A C 1
ATOM 8426 O O . ASP A 1 1091 ? -19.576 -13.888 62.456 1.00 90.31 1091 ASP A O 1
ATOM 8430 N N . LYS A 1 1092 ? -19.981 -11.838 61.622 1.00 90.19 1092 LYS A N 1
ATOM 8431 C CA . LYS A 1 1092 ? -20.731 -11.262 62.759 1.00 90.19 1092 LYS A CA 1
ATOM 8432 C C . LYS A 1 1092 ? -22.261 -11.355 62.597 1.00 90.19 1092 LYS A C 1
ATOM 8434 O O . LYS A 1 1092 ? -22.979 -10.801 63.425 1.00 90.19 1092 LYS A O 1
ATOM 8439 N N . ALA A 1 1093 ? -22.757 -12.024 61.551 1.00 86.19 1093 ALA A N 1
ATOM 8440 C CA . ALA A 1 1093 ? -24.179 -12.159 61.207 1.00 86.19 1093 ALA A CA 1
ATOM 8441 C C . ALA A 1 1093 ? -24.947 -10.824 61.045 1.00 86.19 1093 ALA A C 1
ATOM 8443 O O . ALA A 1 1093 ? -26.142 -10.744 61.327 1.00 86.19 1093 ALA A O 1
ATOM 8444 N N . VAL A 1 1094 ? -24.275 -9.771 60.569 1.00 84.38 1094 VAL A N 1
ATOM 8445 C CA . VAL A 1 1094 ? -24.906 -8.480 60.254 1.00 84.38 1094 VAL A CA 1
ATOM 8446 C C . VAL A 1 1094 ? -25.806 -8.640 59.013 1.00 84.38 1094 VAL A C 1
ATOM 8448 O O . VAL A 1 1094 ? -25.304 -9.078 57.972 1.00 84.38 1094 VAL A O 1
ATOM 8451 N N . PRO A 1 1095 ? -27.105 -8.277 59.070 1.00 79.75 1095 PRO A N 1
ATOM 8452 C CA . PRO A 1 1095 ? -27.998 -8.329 57.910 1.00 79.75 1095 PRO A CA 1
ATOM 8453 C C . PRO A 1 1095 ? -27.462 -7.509 56.735 1.00 79.75 1095 PRO A C 1
ATOM 8455 O O . PRO A 1 1095 ? -26.856 -6.456 56.938 1.00 79.75 1095 PRO A O 1
ATOM 8458 N N . ARG A 1 1096 ? -27.689 -7.980 55.501 1.00 81.00 1096 ARG A N 1
ATOM 8459 C CA . ARG A 1 1096 ? -27.171 -7.351 54.268 1.00 81.00 1096 ARG A CA 1
ATOM 8460 C C . ARG A 1 1096 ? -25.669 -7.025 54.330 1.00 81.00 1096 ARG A C 1
ATOM 8462 O O . ARG A 1 1096 ? -25.233 -5.988 53.842 1.00 81.00 1096 ARG A O 1
ATOM 8469 N N . SER A 1 1097 ? -24.850 -7.923 54.886 1.00 82.50 1097 SER A N 1
ATOM 8470 C CA . SER A 1 1097 ? -23.389 -7.752 55.013 1.00 82.50 1097 SER A CA 1
ATOM 8471 C C . SER A 1 1097 ? -22.643 -7.468 53.698 1.00 82.50 1097 SER A C 1
ATOM 8473 O O . SER A 1 1097 ? -21.489 -7.047 53.735 1.00 82.50 1097 SER A O 1
ATOM 8475 N N . TRP A 1 1098 ? -23.280 -7.708 52.550 1.00 82.44 1098 TRP A N 1
ATOM 8476 C CA . TRP A 1 1098 ? -22.787 -7.376 51.214 1.00 82.44 1098 TRP A CA 1
ATOM 8477 C C . TRP A 1 1098 ? -23.062 -5.931 50.780 1.00 82.44 1098 TRP A C 1
ATOM 8479 O O . TRP A 1 1098 ? -22.469 -5.510 49.797 1.00 82.44 1098 TRP A O 1
ATOM 8489 N N . ASP A 1 1099 ? -23.936 -5.165 51.445 1.00 85.38 1099 ASP A N 1
ATOM 8490 C CA . ASP A 1 1099 ? -24.294 -3.811 51.000 1.00 85.38 1099 ASP A CA 1
ATOM 8491 C C . ASP A 1 1099 ? -23.167 -2.814 51.311 1.00 85.38 1099 ASP A C 1
ATOM 8493 O O . ASP A 1 1099 ? -23.136 -2.126 52.336 1.00 85.38 1099 ASP A O 1
ATOM 8497 N N . TRP A 1 1100 ? -22.185 -2.774 50.411 1.00 87.94 1100 TRP A N 1
ATOM 8498 C CA . TRP A 1 1100 ? -20.984 -1.961 50.552 1.00 87.94 1100 TRP A CA 1
ATOM 8499 C C . TRP A 1 1100 ? -21.278 -0.461 50.577 1.00 87.94 1100 TRP A C 1
ATOM 8501 O O . TRP A 1 1100 ? -20.521 0.258 51.223 1.00 87.94 1100 TRP A O 1
ATOM 8511 N N . ILE A 1 1101 ? -22.358 0.032 49.951 1.00 84.50 1101 ILE A N 1
ATOM 8512 C CA . ILE A 1 1101 ? -22.658 1.474 49.985 1.00 84.50 1101 ILE A CA 1
ATOM 8513 C C . ILE A 1 1101 ? -23.102 1.891 51.391 1.00 84.50 1101 ILE A C 1
ATOM 8515 O O . ILE A 1 1101 ? -22.594 2.883 51.903 1.00 84.50 1101 ILE A O 1
ATOM 8519 N N . ALA A 1 1102 ? -23.926 1.092 52.078 1.00 81.56 1102 ALA A N 1
ATOM 8520 C CA . ALA A 1 1102 ? -24.288 1.362 53.473 1.00 81.56 1102 ALA A CA 1
ATOM 8521 C C . ALA A 1 1102 ? -23.048 1.396 54.397 1.00 81.56 1102 ALA A C 1
ATOM 8523 O O . ALA A 1 1102 ? -22.944 2.245 55.285 1.00 81.56 1102 ALA A O 1
ATOM 8524 N N . GLN A 1 1103 ? -22.057 0.526 54.151 1.00 82.56 1103 GLN A N 1
ATOM 8525 C CA . GLN A 1 1103 ? -20.766 0.568 54.855 1.00 82.56 1103 GLN A CA 1
ATOM 8526 C C . GLN A 1 1103 ? -19.950 1.824 54.497 1.00 82.56 1103 GLN A C 1
ATOM 8528 O O . GLN A 1 1103 ? -19.354 2.451 55.374 1.00 82.56 1103 GLN A O 1
ATOM 8533 N N . MET A 1 1104 ? -19.910 2.194 53.217 1.00 86.06 1104 MET A N 1
ATOM 8534 C CA . MET A 1 1104 ? -19.179 3.354 52.701 1.00 86.06 1104 MET A CA 1
ATOM 8535 C C . MET A 1 1104 ? -19.750 4.674 53.231 1.00 86.06 1104 MET A C 1
ATOM 8537 O O . MET A 1 1104 ? -18.986 5.503 53.719 1.00 86.06 1104 MET A O 1
ATOM 8541 N N . GLU A 1 1105 ? -21.074 4.833 53.250 1.00 84.56 1105 GLU A N 1
ATOM 8542 C CA . GLU A 1 1105 ? -21.771 5.975 53.853 1.00 84.56 1105 GLU A CA 1
ATOM 8543 C C . GLU A 1 1105 ? -21.502 6.068 55.362 1.00 84.56 1105 GLU A C 1
ATOM 8545 O O . GLU A 1 1105 ? -21.074 7.118 55.849 1.00 84.56 1105 GLU A O 1
ATOM 8550 N N . HIS A 1 1106 ? -21.656 4.956 56.094 1.00 82.88 1106 HIS A N 1
ATOM 8551 C CA . HIS A 1 1106 ? -21.381 4.883 57.534 1.00 82.88 1106 HIS A CA 1
ATOM 8552 C C . HIS A 1 1106 ? -19.939 5.293 57.884 1.00 82.88 1106 HIS A C 1
ATOM 8554 O O . HIS A 1 1106 ? -19.710 6.025 58.848 1.00 82.88 1106 HIS A O 1
ATOM 8560 N N . HIS A 1 1107 ? -18.959 4.864 57.083 1.00 82.00 1107 HIS A N 1
ATOM 8561 C CA . HIS A 1 1107 ? -17.547 5.193 57.289 1.00 82.00 1107 HIS A CA 1
ATOM 8562 C C . HIS A 1 1107 ? -17.078 6.472 56.572 1.00 82.00 1107 HIS A C 1
ATOM 8564 O O . HIS A 1 1107 ? -15.915 6.845 56.728 1.00 82.00 1107 HIS A O 1
ATOM 8570 N N . ARG A 1 1108 ? -17.959 7.158 55.828 1.00 82.50 1108 ARG A N 1
ATOM 8571 C CA . ARG A 1 1108 ? -17.653 8.320 54.966 1.00 82.50 1108 ARG A CA 1
ATOM 8572 C C . ARG A 1 1108 ? -16.517 8.066 53.965 1.00 82.50 1108 ARG A C 1
ATOM 8574 O O . ARG A 1 1108 ? -15.711 8.951 53.695 1.00 82.50 1108 ARG A O 1
ATOM 8581 N N . ILE A 1 1109 ? -16.462 6.849 53.433 1.00 84.69 1109 ILE A N 1
ATOM 8582 C CA . ILE A 1 1109 ? -15.483 6.403 52.440 1.00 84.69 1109 ILE A CA 1
ATOM 8583 C C . ILE A 1 1109 ? -16.131 6.471 51.056 1.00 84.69 1109 ILE A C 1
ATOM 8585 O O . ILE A 1 1109 ? -17.179 5.875 50.843 1.00 84.69 1109 ILE A O 1
ATOM 8589 N N . SER A 1 1110 ? -15.487 7.129 50.096 1.00 84.50 1110 SER A N 1
ATOM 8590 C CA . SER A 1 1110 ? -15.881 7.116 48.685 1.00 84.50 1110 SER A CA 1
ATOM 8591 C C . SER A 1 1110 ? -14.743 6.548 47.836 1.00 84.50 1110 SER A C 1
ATOM 8593 O O . SER A 1 1110 ? -13.578 6.889 48.032 1.00 84.50 1110 SER A O 1
ATOM 8595 N N . VAL A 1 1111 ? -15.064 5.610 46.940 1.00 85.88 1111 VAL A N 1
ATOM 8596 C CA . VAL A 1 1111 ? -14.078 4.865 46.141 1.00 85.88 1111 VAL A CA 1
ATOM 8597 C C . VAL A 1 1111 ? -14.652 4.571 44.754 1.00 85.88 1111 VAL A C 1
ATOM 8599 O O . VAL A 1 1111 ? -15.668 3.877 44.664 1.00 85.88 1111 VAL A O 1
ATOM 8602 N N . PRO A 1 1112 ? -14.001 5.014 43.668 1.00 85.38 1112 PRO A N 1
ATOM 8603 C CA . PRO A 1 1112 ? -14.261 4.501 42.329 1.00 85.38 1112 PRO A CA 1
ATOM 8604 C C . PRO A 1 1112 ? -13.612 3.114 42.168 1.00 85.38 1112 PRO A C 1
ATOM 8606 O O . PRO A 1 1112 ? -12.411 2.942 42.398 1.00 85.38 1112 PRO A O 1
ATOM 8609 N N . ILE A 1 1113 ? -14.406 2.119 41.765 1.00 85.38 1113 ILE A N 1
ATOM 8610 C CA . ILE A 1 1113 ? -13.965 0.726 41.531 1.00 85.38 1113 ILE A CA 1
ATOM 8611 C C . ILE A 1 1113 ? -13.698 0.423 40.043 1.00 85.38 1113 ILE A C 1
ATOM 8613 O O . ILE A 1 1113 ? -13.879 -0.702 39.581 1.00 85.38 1113 ILE A O 1
ATOM 8617 N N . THR A 1 1114 ? -13.290 1.464 39.318 1.00 80.62 1114 THR A N 1
ATOM 8618 C CA . THR A 1 1114 ? -12.933 1.504 37.889 1.00 80.62 1114 THR A CA 1
ATOM 8619 C C . THR A 1 1114 ? -11.655 0.743 37.574 1.00 80.62 1114 THR A C 1
ATOM 8621 O O . THR A 1 1114 ? -10.672 0.990 38.311 1.00 80.62 1114 THR A O 1
#

Nearest PDB structures (foldseek):
  8fhn-assembly1_A  TM=6.699E-01  e=3.735E-09  Danio rerio
  7n3n-assembly1_B  TM=7.009E-01  e=3.580E-08  Homo sapiens
  4dji-assembly3_A  TM=6.817E-01  e=1.681E-07  Escherichia coli K-12
  6m22-assembly1_B  TM=6.264E-01  e=5.994E-08  Homo sapiens
  6m2r-assembly1_A  TM=6.181E-01  e=1.035E-04  Drosophila melanogaster

Secondary structure (DSSP, 8-state):
-------S--SSHHHHHHHHHHHHHHHHHHHHHHHHHHHHHHHHHTTT----S---B-HHHHHHHHHHHH-HHHHHHHHTHHHHHHH-THHHHHHHHHHHHHHHHHHHHHHHHHHH---TTHHHHHHHHHS-GGGHHHHHHHHHHHHHHHHHHHHHHHHHHHHHHHHHHHHHHS-EETTTTEES----HHHHHHHHHHHHHHHHHHHHS-HHHHHHHHTTHHHHHHHHHHHHHHHHHHH-S----HHHHHH----TTSSS-HHHHHHHTHHHHHHHS--TTHHHHTGGGBSSHHHHHHHHHHHHHHHHHHHHHHHHHHHHHT---HHHHHS-TTS-HHHHHHHHHHHHHHHHHHHHHHHHHHHHHHHHHHHHHHHHHHHHHHTT-STTHHHHT---TTTSS-HHHHHHHHHHHHHHHHGGGT-HHHHHHHHTTHHHHHHHHHHHHHHHHHHGGGGGGGG-PPPPSS--GGGHHHHHHHHHHHHHHHHHHHTS-SSSS--TTTS-THHHHHHHHHHHHHHHHHHTGGGT---TTTHHHHHHHHHHHHHHHHHHHHTTSS-S-SSSSSS----------------------------------------------------------------------------------------------------S-------------------------------GGGGS------S-----PPPSSTT--SHHHHHHHHHIIIIIHHHTSS--SS--HIIIIIHHHHTT-HHHHHHHHHHHHHHHHHTS-GGG-HHHHHHHHHHHHHHHHHHHHHHHHHHTTTS-SSHHHHHHHHHHHHHHHHHHHHHT--SSHHHHHHHHHHHHHHHHHH------------------------HHHHHHHHHHHHHHTTT-TT---TTTT-GGG----------SSTTTTTSHHHHHHHHHHHHHHHHH--S--HHHHHHHHHHHHHHHH-----S-HHHHHHHHHHHHHHHHHHHHHHSTTGGG-HHHHHHHHHHHHHHHHS-TT-GGGGG-HHHHHHHHHH--STTHHHHHHHHHHHHHHHH--HHHHHHHHHHHHHHHHHHTT-TTTT-HHHHHHHHT------

Sequence (1114 aa):
MSDKSASLSGKESLGTLDATIKTSLQPDIENGSVQNQVRDTQLLEQIGYKQEFRREFTRWSTLSYAISVMGVLGSVPATIATPLASGGLATPVWCWFTGTFFAMSIALSVAELVSAYPTAGGMYFVTKYVVPEEYVPIASWVIGWSNFLGQTAGVASVAYSVGQMMLAMVAMGSGFNEETSTFGYSPTAEHTVAASIGCLVLMGIICSFPTLWLHKVFMWFAPINILASIAMCIALLVLTPDKHTAADVFGQVTDGSGWNSKGFSFLIGFLSVSWTMTDYDATTHISEETQDAAIRGPVAITQAVIVSGVIGLMLNITFAFCAGDLSETLASGTGNPVTQIIFNGVGSRGGIALWVWVVLIQFCTGCSAMLADTRMCYAFSRDGALPYSDLFSKVNKKTRTPVNSVWLVVVLCCLLNLIALGSPQTINSIFGITAPALDCSYMAVVALRLYFGNHLKARNIRRGPFTLGRYQKPINFIAIVWTAFITVILFFPTAYPVTTLNMNYAVVVAVGLGVFALSWWWLGARRTYIGIAFLDQREASRMKDEKSQNRELDTSELPKRMLDTALSNDKRGNNCQRNSILCDGYPVAVSYRQHQSHSPRRNASQVLQHDESIQPTGYAFGGEEDGADLFDRDLGFLLEGDNGLLWRAMGVQETNQPVGMEEFGPSFNQLIEADHPILNPELPVEAPMISRASSRPMTWSTIVPTQIPRNGILNDLPFLLDNVNTSIERQLFSHFTNMTSRILTLSSDRFNPLTSIIVPIASKDQMVMHSLLCLAGSHLVSISEEGSIQSINSEKNRLHDLATRRHSLRVQILEQREGPQSPQELESVLASALLLCLYEICEGSGDATWSIHLDTARKLISWAASKPTSGEPESISSIRVAPQFRPEINRFLLEFFIYHDTLATVTVASCPSLISSSRSLRQESNIVQDAYVVGVNDGLCDLISRIADLRSQAVAAPQQNGDILCEAVVIWDDLANWHPKSTDSDQRLIGSLYQWALFIWLYCIVHPDGMADVKLQTGVKRAIEDLEKIQTASGIFSCLLFPLFIIGTASIEKNDRKVVKSRFQSLAAWSGLGNVKIAQRIVQNSWENFDKAVPRSWDWIAQMEHHRISVPIT

Radius of gyration: 42.19 Å; Cα contacts (8 Å, |Δi|>4): 1409; chains: 1; bounding box: 158×104×128 Å

Foldseek 3Di:
DDDDDDDPDPPPVVVVVVVVVVVVVPVVVVLVLVVLQVVVQVLCVVLPDHQLAAQQADLLLLLLLLLLLLLQLQQLLLFQLLLCLLWNQQLLLVLLLVLLVLLLLLLQLQLQLCLQRQALLRLLSSLCQLFPQVCNLVLSLLLLLLQLLLLLLLLLSLLLSLLLLVLLLVQLVQDADPVVRGGNDFDDLVSSLVSSLVLLVVLLVVLLFALNSVSVVSSCLNVLSLVLLVVVLVLLVPQAPAWDDPCRNNPRTDRSQAPPDSVLSSLSSNLSNLSSSFPSRLLSSCLSNHGSSSPSSSVSSSVSSVSSSVSSSSNSSSCSGQQPPSVCLSVDSSSTSVLVSLCNRPNSPVSSVSSVSSSVSSSSNSSSSLNSSLSSQLVCLVLVSDVVSVLQVDQDPPRSHSSSSSVVSSVSSSVLSVVSVVPVLVSVLQSLLSSLSRLVSSLSSLVSNVVCVVVSVVVPRGGGPDDPVVCNVVSSVSSNVVSVVSSVSSQAFSHPPDDPRRHRCSVVVVVVSSCVSVVCCVVPCVPPSSHDPPCVVVVVVVVVVVVVVVVVVVVPPDDPPDPPPDPDDDDPDDDDDDDDDDDDDDDDDDDDDDDDDDDDDDDDDDDDDDDDDDDDDDDDDDDDDDDDDDDDDDDDDDDDDDDDDDDDDDDDDDDDDDDDDDDDDDDPDDDDDDDDDDDDDDDDDDDDDDDDDDDDDDDPVVPDPDDDDPDDPDDPDADPFPLQGDPLLVVLVVLLVPPQQCLQWLCNDSDRCCVVPQVVLCSVDNLSSLLSSLLSLLLCVLQDDPPPCPVSVVSSVVSLVVNVVVLVVLLVVQVVVLADPDLSSLQSSLSSLLSNLSSCQFNQPLACPSVVSLVSNVSHVVSQQPDDDDDDDDDDDDDDDDDDDTDDDDPCSVLSSLVLLLLLLVQDLPRQGPVNVDPPVLDQDPDPDDDRAPQSNQPLSVLSNLLSVLLSVCVVPVDDDVVSVVSLVVSLVVLVPGAQPDPDPLSRLLRLLSSLLSVLSSCCSNVVQCLVPPVNVVSLVVSLVSLVPDDLSRSSLSHCQSSLLSSLLSDQDPVSVVSSLVSLVSSCNRNSTNLSVVSNVLSVQLNVCVVVVPGSSSPSNVVCVVVNGRGRSD

Solvent-accessible surface area (backbone atoms only — not comparable to full-atom values): 63180 Å² total; per-residue (Å²): 140,82,89,90,87,86,89,88,86,84,71,72,70,62,62,55,51,62,52,53,57,52,66,69,54,45,63,61,54,50,52,53,52,53,57,36,44,52,53,48,49,54,51,37,47,77,73,69,41,81,85,84,50,61,59,58,32,45,76,64,26,47,32,15,36,42,34,21,53,34,18,40,57,18,37,47,60,69,30,48,58,52,6,43,52,13,3,27,44,17,17,40,35,52,26,35,54,56,42,42,59,51,46,46,28,42,34,54,49,47,22,33,50,33,11,45,52,47,33,29,42,30,69,30,53,50,29,68,74,34,42,62,74,92,48,23,40,62,50,25,50,54,31,35,52,32,34,52,58,14,41,43,37,39,32,29,40,38,24,39,46,34,16,47,49,52,38,25,48,49,12,51,68,50,41,72,40,83,93,74,78,40,47,72,35,69,76,48,57,64,59,26,39,55,41,15,44,55,43,38,53,54,35,38,58,56,62,41,45,32,57,70,56,49,34,63,56,31,49,51,41,31,63,51,44,54,52,50,40,54,50,51,42,52,50,49,71,70,51,26,87,71,64,58,51,71,65,41,34,70,61,34,66,35,52,59,14,51,75,87,35,46,70,57,14,33,56,54,9,35,55,36,37,39,62,35,61,50,76,68,53,44,52,18,23,44,13,52,30,28,46,45,25,34,55,45,32,26,51,16,41,52,49,21,52,53,52,44,40,54,54,37,37,54,46,36,48,43,50,34,31,42,38,73,58,66,68,60,24,71,65,34,63,42,78,37,39,51,61,40,29,37,31,77,26,54,34,48,76,54,24,46,68,55,44,54,55,28,41,51,34,26,48,51,13,31,36,41,42,42,46,21,37,25,28,34,49,22,35,41,11,63,57,50,72,41,90,68,17,82,58,27,45,41,63,35,90,86,41,60,31,42,47,51,16,32,54,49,49,40,51,52,23,42,58,53,45,55,45,26,70,82,33,59,56,59,38,53,18,50,39,53,30,17,35,49,33,36,47,48,29,52,36,48,49,53,47,38,34,65,67,39,47,70,72,46,54,86,68,62,68,70,79,24,89,43,70,60,69,90,48,41,65,63,37,43,49,50,23,40,54,49,47,59,52,50,44,56,57,63,44,49,48,69,42,46,86,73,45,98,72,51,51,42,47,22,50,59,50,50,52,47,53,51,50,48,57,51,46,46,33,77,74,49,37,76,79,70,43,79,32,84,74,40,51,78,60,52,47,64,41,47,58,46,49,53,54,48,50,48,49,54,47,67,71,69,74,74,73,103,79,83,85,87,83,83,86,84,87,82,79,89,76,90,84,84,81,83,88,83,90,86,89,83,86,85,90,86,86,86,89,82,82,89,86,84,88,83,86,84,88,82,86,83,80,88,78,89,79,88,80,82,85,84,88,86,87,81,89,81,88,86,78,92,79,90,81,84,86,86,85,87,85,85,89,80,89,87,84,89,87,80,90,87,82,88,89,82,89,86,77,92,86,87,87,90,86,83,90,87,88,83,82,79,83,82,75,102,67,88,85,81,90,80,91,88,83,90,89,85,90,90,88,90,86,85,86,87,80,92,78,82,87,78,93,69,80,91,64,74,78,80,80,57,87,89,73,82,86,79,92,70,100,69,83,87,71,77,65,93,49,62,85,43,85,47,76,62,50,50,50,24,48,52,43,23,73,74,45,56,49,39,51,71,26,48,45,59,64,100,69,37,60,57,63,70,51,47,45,71,44,18,55,77,31,63,46,33,33,24,20,50,34,19,32,19,27,38,48,55,57,57,70,51,70,83,91,78,41,68,66,54,54,52,49,20,51,54,27,39,54,53,14,53,57,47,47,53,53,51,49,52,54,26,64,78,60,77,42,72,94,44,56,68,57,44,51,48,54,42,52,28,24,54,34,45,24,51,29,41,42,30,61,34,80,39,51,64,68,37,54,58,27,49,53,49,38,53,50,54,51,50,49,55,57,65,72,76,89,86,84,82,85,89,84,91,83,90,75,89,78,83,91,82,86,72,70,79,68,63,65,64,64,50,52,55,46,51,50,48,58,39,42,38,28,76,59,34,87,85,54,85,46,73,64,84,77,32,78,85,75,71,71,85,68,92,63,97,64,89,68,63,58,84,37,74,90,76,50,49,48,55,54,53,44,51,52,37,55,50,42,47,50,47,69,76,44,79,61,93,51,66,65,61,55,52,51,50,51,52,54,49,52,54,55,70,71,57,72,60,89,56,89,50,70,66,60,36,51,53,36,51,34,46,51,40,23,50,50,50,52,52,48,40,64,78,33,55,79,45,73,86,35,68,72,53,50,53,44,44,51,56,39,47,58,54,60,67,71,58,64,99,83,50,27,62,64,38,64,41,46,43,3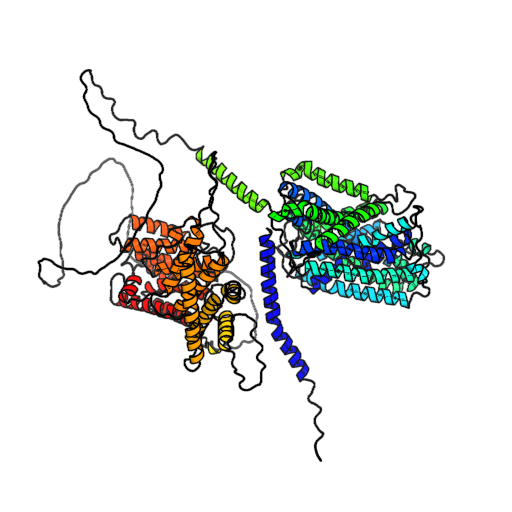3,53,46,48,41,35,35,63,39,80,49,85,61,55,44,48,54,44,52,50,51,48,52,51,49,34,68,74,56,35,36,26,30,53,61,52,53,52,47,55,28,51,50,18,48,53,30,47,79,67,69,42,81,47,31,60,51,56,52,65,52,23,62,76,70,63,45,36,66,68,47,88

Mean predicted aligned error: 21.04 Å